Protein 7E15 (pdb70)

Nearest PDB structures (foldseek):
  7e15-assembly2_F  TM=1.017E+00  e=2.026E-10  Thermococcus kodakarensis KOD1
  2kxe-assembly1_A  TM=9.484E-01  e=1.016E-05  Pyrococcus horikoshii
  8usb-assembly1_F  TM=6.398E-01  e=6.482E+00  Homo sapiens
  7e15-assembly2_D  TM=1.001E+00  e=4.862E-85  Thermococcus kodakarensis KOD1
  5ght-assembly1_A  TM=7.158E-01  e=4.720E-80  Thermococcus kodakarensis KOD1

Organism: Thermococcus kodakarensis (strain ATCC BAA-918 / JCM 12380 / KOD1) (NCBI:txid69014)

Solvent-accessible surface area: 47492 Å² total; per-residue (Å²): 103,79,72,114,35,0,25,86,42,0,98,70,0,3,61,29,1,65,84,12,19,150,105,68,52,36,0,0,2,1,0,44,75,53,1,2,0,0,0,0,1,0,1,3,0,17,0,1,12,38,55,70,11,21,0,4,0,2,34,16,63,112,32,32,105,118,14,0,46,72,0,20,167,23,159,27,72,0,0,1,0,3,5,12,3,1,58,16,0,104,34,0,18,113,50,0,87,106,8,8,0,0,0,1,1,4,76,91,26,91,62,91,35,19,90,44,130,51,12,15,1,0,1,2,34,51,36,56,10,66,19,100,84,25,1,0,0,0,0,0,0,0,1,1,0,36,70,5,42,148,149,1,25,45,5,0,5,12,0,0,0,0,1,7,28,37,94,1,3,51,51,9,55,6,34,41,14,0,87,51,1,7,88,13,0,94,120,74,40,14,2,65,46,91,100,6,1,5,7,61,0,3,2,31,101,17,0,28,26,3,0,0,35,3,57,65,8,37,0,32,81,0,4,8,32,54,148,51,0,60,73,13,0,154,88,88,65,13,69,3,107,57,50,0,76,86,9,140,100,81,43,8,132,131,0,18,16,17,0,27,10,14,0,20,110,44,56,8,33,115,85,17,16,84,56,0,44,10,34,8,2,2,0,67,109,39,93,76,26,22,11,8,12,7,0,44,3,2,3,49,10,0,40,13,0,2,98,94,130,15,5,6,12,0,0,0,0,8,6,32,3,105,76,1,22,128,41,0,113,112,78,106,113,27,113,122,6,109,48,40,0,61,136,39,44,130,97,23,100,106,36,101,7,0,20,2,0,69,4,9,180,101,5,77,31,80,12,2,9,2,0,0,24,7,0,27,55,28,79,31,11,73,70,91,12,0,0,0,0,0,0,21,12,85,140,66,92,69,56,0,24,6,18,0,26,8,34,63,70,0,47,151,109,45,23,69,0,2,61,1,0,110,73,4,4,99,142,5,51,40,144,13,20,49,71,42,35,24,5,25,9,29,0,27,62,123,84,26,122,82,0,25,68,60,0,17,60,4,1,57,163,78,101,102,88,62,6,3,10,0,78,68,104,7,59,19,0,11,0,47,43,90,126,112,24,13,48,7,54,61,24,4,0,2,20,3,0,40,66,0,0,146,3,0,44,111,89,158,3,7,45,70,1,101,30,143,115,127,0,1,48,37,0,10,174,75,32,7,1,1,9,38,58,0,58,179,41,0,31,118,58,17,144,179,42,5,73,43,73,66,0,30,48,16,0,141,124,118,72,44,34,15,0,47,29,109,11,0,146,89,3,22,75,128,76,56,29,208,105,80,76,118,32,0,20,84,41,0,99,66,0,4,61,31,1,65,81,12,19,151,106,69,49,37,0,0,2,1,0,46,75,49,1,0,0,0,0,0,0,0,0,2,0,17,0,2,12,36,54,73,11,20,0,3,0,2,35,16,58,110,32,31,102,117,14,0,48,78,0,22,168,26,160,25,76,0,0,1,0,2,4,14,3,1,62,16,0,96,32,0,16,112,55,0,91,105,7,9,0,0,0,1,1,5,75,92,28,87,60,89,38,18,90,46,130,52,10,15,1,0,0,2,33,49,37,59,8,64,17,98,84,25,0,0,0,0,0,0,0,0,1,1,0,16,70,8,42,136,144,0,46,45,4,0,5,13,0,0,0,0,1,8,28,36,100,1,3,50,54,8,53,7,38,40,11,0,88,54,0,7,86,9,0,97,124,76,42,15,2,70,45,92,96,6,1,8,7,47,0,4,0,31,91,19,0,28,28,1,1,0,27,2,64,59,4,36,0,26,83,0,4,7,24,42,158,48,0,56,64,13,0,150,84,87,63,12,64,2,104,59,57,0,71,87,7,137,93,92,43,10,141,103,0,19,58,16,0,18,44,11,0,28,109,33,40,16,30,52,84,19,7,60,45,0,54,11,31,8,2,3,0,71,111,41,92,77,26,23,13,8,13,7,1,48,3,1,4,50,10,0,42,14,0,2,96,96,129,16,5,6,13,0,0,0,1,9,4,33,4,107,79,1,20,120,41,0,114,169,73,105,113,31,100,131,8,81,47,42,0,65,134,43,34,132,85,29,97,119,32,111,9,1,15,2,0,75,2,14,153,96,4,82,50,84,12,1,6,3,0,0,23,8,0,20,50,31,79,34,12,76,69,95,21,0,0,0,0,0,0,18,22,88,90,80,120,107,25,0,20,5,18,0,26,7,37,73,50,0,50,150,91,67,44,78,0,4,47,6,0,129,102,3,3,90,71,32,58,30,143,27,22,47,61,36,23,23,8,24,10,46,3,39,46,129,56,20,83,107,0,28,72,64,0,32,81,38,58,110,102,87,63,6,3,10,0,79,63,104,8,59,21,0,10,0,42,46,86,130,109,22,13,48,7,52,60,23,3,0,2,20,3,0,37,71,0,0,148,3,0,49,108,89,155,2,7,53,72,1,113,29,150,113,116,0,1,52,35,0,16,172,70,37,11,2,1,8,37,58,0,55,181,44,0,28,119,56,19,153,185,45,3,76,43,71,69,0,32,50,14,0,104,129,122,73,42,33,15,0,48,30,108,11,0,143,85,3,24,77,128,67,51,27,199

B-factor: mean 37.54, std 21.23, range [6.53, 105.98]

Sequence (1153 aa):
MDKEAFLERVREGAELIKMHIELGHTIRLISHRDADGITAGAILAKAVAREGGTFQLSIVKQVSEELIDQLAREKREIYVFSDLGSGSIELIEEKLNFATVVVADHHPPEKDSFSTDSHVLVNPVPFGANSVRDLSGSGVAYFVAREMNRKNRDMAYVAIVGAVGDMQEIDGTFHGLNLEIIEDGKELGILEVRKELRLFGRESRPLYQMLAYATNPEIPEITGDERKAIEWLRAKGFDPEMKYWQLREEEKRKLHEALLVHMIKHGAPKEAIDRLIGDVVISPLYPEGDVRHEAREFATLLNATGRLNAGTLGVAICLGDEEAYKVARKMLEQIEARKFIIQNWNMVEEGEHAYVFYAGKNIRDTLVGIAANMAINAGLADPEKPVVVLADSDEDENLVKGSARTTEKALEKGYHLGEALKEVAEKLGGEGGGHAIAAGIRFPKNRIDEFIKLFNEALGRQVPKEAYIIQIDLPAVLGPDMKEYGPFMAGDMAIIPTVIGRALVEREAARRVRIFLMLVEDLLKNNYLITPSAYYLLSDHYKKAFTLAELIKFAKNRGTFVVDSNLAREFLAEKGIIMDKEAFLERVREGAELIKMHIELGHTIRLISHRDADGITAGAILAKAVAREGGTFQLSIVKQVSEELIDQLAREKREIYVFSDLGSGSIELIEEKLNFATVVVADHHPPEKDSFSTDSHVLVNPVPFGANSVRDLSGSGVAYFVAREMNRKNRDMAYVAIVGAVGDMQEIDGTFHGLNLEIIEDGKELGILEVRKELRLFGRESRPLYQMLAYATNPEIPEITGDERKAIEWLRAKGFDPEMKYWQLREEEKRKLHEALLVHMIKHGAPKEAIDRLIGDVVISPLYPEGDVRHEAREFATLLNATGRLNAGTLGVAICLGDEEAYKVARKMLEQIEARKFIIQNWNMVEEGEHAYVFYAGKNIRDTLVGIAANMAINAGLADPEKPVVVLADSDEDENLVKGSARTTEKALEKGYHLGEALKEVAEKLGGEGGGHAIAAGIRFPKNRIDEFIKLFNEALVPKEAYIIQIDLPAVLGPDMKEYGPFMAGDMAIIPTVIGRALVEREAARRVRIFLMLVEDLLKNNYLITPSAYYLLSDHYKKAFTLAELIKFAKNRGTFVVDSNLAREFLAEKGII

Structure (mmCIF, N/CA/C/O backbone):
data_7E15
#
_entry.id   7E15
#
_cell.length_a   69.302
_cell.length_b   48.308
_cell.length_c   205.759
_cell.angle_alpha   90.000
_cell.angle_beta   96.195
_cell.angle_gamma   90.000
#
_symmetry.space_group_name_H-M   'P 1 21 1'
#
loop_
_entity.id
_entity.type
_entity.pdbx_description
1 polymer 'SsDNA-specific exonuclease'
2 polymer Gins51
3 polymer 'DNA polymerase II small subunit'
4 water water
#
loop_
_atom_site.group_PDB
_atom_site.id
_atom_site.type_symbol
_atom_site.label_atom_id
_atom_site.label_alt_id
_atom_site.label_comp_id
_atom_site.label_asym_id
_atom_site.label_entity_id
_atom_site.label_seq_id
_atom_site.pdbx_PDB_ins_code
_atom_site.Cartn_x
_atom_site.Cartn_y
_atom_site.Cartn_z
_atom_site.occupancy
_atom_site.B_iso_or_equiv
_atom_site.auth_seq_id
_atom_site.auth_comp_id
_atom_site.auth_asym_id
_atom_site.auth_atom_id
_atom_site.pdbx_PDB_model_num
ATOM 1 N N . MET A 1 1 ? -28.05525 0.94517 57.48375 1.000 44.23000 1 MET A N 1
ATOM 2 C CA . MET A 1 1 ? -28.55566 0.78105 58.84222 1.000 33.11000 1 MET A CA 1
ATOM 3 C C . MET A 1 1 ? -30.02465 0.37005 58.82966 1.000 33.71000 1 MET A C 1
ATOM 4 O O . MET A 1 1 ? -30.80580 0.85012 58.00790 1.000 39.39000 1 MET A O 1
ATOM 9 N N . ASP A 1 2 ? -30.39559 -0.52604 59.74519 1.000 24.99000 2 ASP A N 1
ATOM 10 C CA . ASP A 1 2 ? -31.77772 -0.99005 59.86272 1.000 28.87000 2 ASP A CA 1
ATOM 11 C C . ASP A 1 2 ? -32.51867 -0.02913 60.78805 1.000 33.02000 2 ASP A C 1
ATOM 12 O O . ASP A 1 2 ? -32.67091 -0.25724 61.98887 1.000 33.79000 2 ASP A O 1
ATOM 17 N N . LYS A 1 3 ? -32.99007 1.07592 60.20166 1.000 33.79000 3 LYS A N 1
ATOM 18 C CA . LYS A 1 3 ? -33.63089 2.11285 61.00309 1.000 32.11000 3 LYS A CA 1
ATOM 19 C C . LYS A 1 3 ? -34.95849 1.64280 61.58368 1.000 34.76000 3 LYS A C 1
ATOM 20 O O . LYS A 1 3 ? -35.30666 2.01770 62.70935 1.000 34.33000 3 LYS A O 1
ATOM 26 N N . GLU A 1 4 ? -35.70473 0.81787 60.84583 1.000 38.44000 4 GLU A N 1
ATOM 27 C CA . GLU A 1 4 ? -37.01123 0.38182 61.32844 1.000 38.68000 4 GLU A CA 1
ATOM 28 C C . GLU A 1 4 ? -36.87845 -0.57628 62.50449 1.000 30.47000 4 GLU A C 1
ATOM 29 O O . GLU A 1 4 ? -37.68542 -0.53137 63.44066 1.000 41.98000 4 GLU A O 1
ATOM 35 N N . ALA A 1 5 ? -35.87442 -1.45428 62.47345 1.000 28.64000 5 ALA A N 1
ATOM 36 C CA . ALA A 1 5 ? -35.63560 -2.32739 63.61662 1.000 28.07000 5 ALA A CA 1
ATOM 37 C C . ALA A 1 5 ? -35.21486 -1.52350 64.83913 1.000 26.64000 5 ALA A C 1
ATOM 38 O O . ALA A 1 5 ? -35.59603 -1.85160 65.96770 1.000 30.56000 5 ALA A O 1
ATOM 40 N N . PHE A 1 6 ? -34.43265 -0.46048 64.63203 1.000 28.44000 6 PHE A N 1
ATOM 41 C CA . PHE A 1 6 ? -34.03580 0.39242 65.74752 1.000 28.05000 6 PHE A CA 1
ATOM 42 C C . PHE A 1 6 ? -35.23240 1.13637 66.32735 1.000 24.64000 6 PHE A C 1
ATOM 43 O O . PHE A 1 6 ? -35.35166 1.27226 67.55124 1.000 23.91000 6 PHE A O 1
ATOM 51 N N . LEU A 1 7 ? -36.13051 1.62245 65.46547 1.000 23.10000 7 LEU A N 1
ATOM 52 C CA . LEU A 1 7 ? -37.31001 2.33340 65.94931 1.000 25.24000 7 LEU A CA 1
ATOM 53 C C . LEU A 1 7 ? -38.21186 1.42833 66.77630 1.000 26.76000 7 LEU A C 1
ATOM 54 O O . LEU A 1 7 ? -38.90680 1.90624 67.68063 1.000 24.03000 7 LEU A O 1
ATOM 59 N N . GLU A 1 8 ? -38.21656 0.12435 66.48518 1.000 31.32000 8 GLU A N 1
ATOM 60 C CA . GLU A 1 8 ? -38.99140 -0.81072 67.29429 1.000 27.86000 8 GLU A CA 1
ATOM 61 C C . GLU A 1 8 ? -38.46187 -0.86885 68.72083 1.000 23.12000 8 GLU A C 1
ATOM 62 O O . GLU A 1 8 ? -39.24186 -0.93494 69.67802 1.000 25.43000 8 GLU A O 1
ATOM 68 N N . ARG A 1 9 ? -37.13704 -0.84787 68.88420 1.000 20.14000 9 ARG A N 1
ATOM 69 C CA . ARG A 1 9 ? -36.56843 -0.77599 70.22480 1.000 19.19000 9 ARG A CA 1
ATOM 70 C C . ARG A 1 9 ? -36.89211 0.55695 70.88259 1.000 23.31000 9 ARG A C 1
ATOM 71 O O . ARG A 1 9 ? -37.11736 0.61784 72.09636 1.000 26.99000 9 ARG A O 1
ATOM 79 N N . VAL A 1 10 ? -36.92829 1.63302 70.09365 1.000 18.70000 10 VAL A N 1
ATOM 80 C CA . VAL A 1 10 ? -37.24385 2.95097 70.63544 1.000 22.47000 10 VAL A CA 1
ATOM 81 C C . VAL A 1 10 ? -38.66841 2.97793 71.17697 1.000 20.28000 10 VAL A C 1
ATOM 82 O O . VAL A 1 10 ? -38.92753 3.51783 72.25975 1.000 19.11000 10 VAL A O 1
ATOM 86 N N . ARG A 1 11 ? -39.61464 2.39599 70.43394 1.000 25.33000 11 ARG A N 1
ATOM 87 C CA . ARG A 1 11 ? -40.99313 2.33595 70.90651 1.000 25.25000 11 ARG A CA 1
ATOM 88 C C . ARG A 1 11 ? -41.12339 1.42584 72.12029 1.000 21.84000 11 ARG A C 1
ATOM 89 O O . ARG A 1 11 ? -41.90233 1.71776 73.03352 1.000 19.95000 11 ARG A O 1
ATOM 97 N N . GLU A 1 12 ? -40.37242 0.32084 72.15097 1.000 22.41000 12 GLU A N 1
ATOM 98 C CA . GLU A 1 12 ? -40.38963 -0.54827 73.32387 1.000 21.32000 12 GLU A CA 1
ATOM 99 C C . GLU A 1 12 ? -39.95192 0.20962 74.56939 1.000 21.76000 12 GLU A C 1
ATOM 100 O O . GLU A 1 12 ? -40.64698 0.19852 75.59368 1.000 20.39000 12 GLU A O 1
ATOM 106 N N . GLY A 1 13 ? -38.79884 0.87962 74.49865 1.000 19.24000 13 GLY A N 1
ATOM 107 C CA . GLY A 1 13 ? -38.31403 1.61952 75.65122 1.000 17.56000 13 GLY A CA 1
ATOM 108 C C . GLY A 1 13 ? -39.24645 2.74548 76.05036 1.000 16.41000 13 GLY A C 1
ATOM 109 O O . GLY A 1 13 ? -39.46168 2.99537 77.23916 1.000 16.43000 13 GLY A O 1
ATOM 110 N N . ALA A 1 14 ? -39.82243 3.43057 75.06182 1.000 21.91000 14 ALA A N 1
ATOM 111 C CA . ALA A 1 14 ? -40.75573 4.51155 75.35296 1.000 16.51000 14 ALA A CA 1
ATOM 112 C C . ALA A 1 14 ? -42.04636 3.98249 75.96857 1.000 20.12000 14 ALA A C 1
ATOM 113 O O . ALA A 1 14 ? -42.60431 4.60241 76.88305 1.000 19.06000 14 ALA A O 1
ATOM 115 N N . GLU A 1 15 ? -42.53986 2.84054 75.48296 1.000 21.51000 15 GLU A N 1
ATOM 116 C CA . GLU A 1 15 ? -43.77842 2.29149 76.02563 1.000 21.18000 15 GLU A CA 1
ATOM 117 C C . GLU A 1 15 ? -43.59892 1.84535 77.47178 1.000 21.19000 15 GLU A C 1
ATOM 118 O O . GLU A 1 15 ? -44.51476 1.99228 78.28884 1.000 23.99000 15 GLU A O 1
ATOM 120 N N . LEU A 1 16 ? -42.42826 1.29732 77.80694 1.000 18.19000 16 LEU A N 1
ATOM 121 C CA . LEU A 1 16 ? -42.18468 0.86320 79.17915 1.000 19.49000 16 LEU A CA 1
ATOM 122 C C . LEU A 1 16 ? -42.14967 2.05011 80.13229 1.000 19.67000 16 LEU A C 1
ATOM 123 O O . LEU A 1 16 ? -42.71780 1.99701 81.22870 1.000 22.09000 16 LEU A O 1
ATOM 128 N N . ILE A 1 17 ? -41.47525 3.13015 79.73209 1.000 18.41000 17 ILE A N 1
ATOM 129 C CA . ILE A 1 17 ? -41.40711 4.32707 80.56627 1.000 17.01000 17 ILE A CA 1
ATOM 130 C C . ILE A 1 17 ? -42.80436 4.88805 80.80388 1.000 19.70000 17 ILE A C 1
ATOM 131 O O . ILE A 1 17 ? -43.17953 5.20595 81.93952 1.000 15.30000 17 ILE A O 1
ATOM 136 N N . LYS A 1 18 ? -43.60126 5.00515 79.73606 1.000 23.88000 18 LYS A N 1
ATOM 137 C CA . LYS A 1 18 ? -44.93840 5.57514 79.87473 1.000 21.12000 18 LYS A CA 1
ATOM 138 C C . LYS A 1 18 ? -45.85024 4.66206 80.68371 1.000 20.29000 18 LYS A C 1
ATOM 139 O O . LYS A 1 18 ? -46.71400 5.14300 81.42386 1.000 20.81000 18 LYS A O 1
ATOM 145 N N . MET A 1 19 ? -45.66512 3.34307 80.56778 1.000 26.83000 19 MET A N 1
ATOM 146 C CA . MET A 1 19 ? -46.46794 2.41800 81.36187 1.000 25.18000 19 MET A CA 1
ATOM 147 C C . MET A 1 19 ? -46.23148 2.62087 82.85313 1.000 26.73000 19 MET A C 1
ATOM 148 O O . MET A 1 19 ? -47.17930 2.60879 83.64715 1.000 30.73000 19 MET A O 1
ATOM 153 N N . HIS A 1 20 ? -44.97090 2.80883 83.25445 1.000 18.03000 20 HIS A N 1
ATOM 154 C CA . HIS A 1 20 ? -44.68535 3.03870 84.66577 1.000 22.41000 20 HIS A CA 1
ATOM 155 C C . HIS A 1 20 ? -45.13681 4.42166 85.11243 1.000 23.54000 20 HIS A C 1
ATOM 156 O O . HIS A 1 20 ? -45.49202 4.60655 86.28208 1.000 27.06000 20 HIS A O 1
ATOM 163 N N . ILE A 1 21 ? -45.13188 5.39974 84.20452 1.000 18.42000 21 ILE A N 1
ATOM 164 C CA . ILE A 1 21 ? -45.66722 6.71671 84.53709 1.000 21.14000 21 ILE A CA 1
ATOM 165 C C . ILE A 1 21 ? -47.15952 6.62269 84.82554 1.000 23.73000 21 ILE A C 1
ATOM 166 O O . ILE A 1 21 ? -47.66251 7.21760 85.78707 1.000 14.69000 21 ILE A O 1
ATOM 171 N N . GLU A 1 22 ? -47.88967 5.86576 84.00271 1.000 22.97000 22 GLU A N 1
ATOM 172 C CA . GLU A 1 22 ? -49.31889 5.68774 84.22022 1.000 25.99000 22 GLU A CA 1
ATOM 173 C C . GLU A 1 22 ? -49.61213 4.79563 85.41983 1.000 24.07000 22 GLU A C 1
ATOM 174 O O . GLU A 1 22 ? -50.73766 4.81459 85.92867 1.000 27.24000 22 GLU A O 1
ATOM 180 N N . LEU A 1 23 ? -48.63161 4.02159 85.87978 1.000 21.61000 23 LEU A N 1
ATOM 181 C CA . LEU A 1 23 ? -48.76489 3.25648 87.11357 1.000 21.64000 23 LEU A CA 1
ATOM 182 C C . LEU A 1 23 ? -48.42417 4.07136 88.35400 1.000 23.44000 23 LEU A C 1
ATOM 183 O O . LEU A 1 23 ? -48.56532 3.55726 89.46881 1.000 29.74000 23 LEU A O 1
ATOM 188 N N . GLY A 1 24 ? -47.98200 5.31638 88.19457 1.000 20.34000 24 GLY A N 1
ATOM 189 C CA . GLY A 1 24 ? -47.63417 6.15128 89.32700 1.000 19.91000 24 GLY A CA 1
ATOM 190 C C . GLY A 1 24 ? -46.24274 5.94522 89.87942 1.000 21.28000 24 GLY A C 1
ATOM 191 O O . GLY A 1 24 ? -45.96289 6.40212 90.99276 1.000 19.04000 24 GLY A O 1
ATOM 192 N N . HIS A 1 25 ? -45.35797 5.28529 89.13628 1.000 21.65000 25 HIS A N 1
ATOM 193 C CA . HIS A 1 25 ? -44.02948 4.94725 89.62762 1.000 21.14000 25 HIS A CA 1
ATOM 194 C C . HIS A 1 25 ? -43.02712 6.03928 89.27776 1.000 21.34000 25 HIS A C 1
ATOM 195 O O . HIS A 1 25 ? -43.05898 6.60338 88.17977 1.000 22.26000 25 HIS A O 1
ATOM 202 N N . THR A 1 26 ? -42.13509 6.33019 90.22270 1.000 18.88000 26 THR A N 1
ATOM 203 C CA . THR A 1 26 ? -41.08186 7.31221 90.00088 1.000 18.36000 26 THR A CA 1
ATOM 204 C C . THR A 1 26 ? -40.06284 6.76030 89.00788 1.000 20.61000 26 THR A C 1
ATOM 205 O O . THR A 1 26 ? -39.52204 5.66628 89.20334 1.000 18.08000 26 THR A O 1
ATOM 209 N N . ILE A 1 27 ? -39.80973 7.50740 87.93721 1.000 13.09000 27 ILE A N 1
ATOM 210 C CA . ILE A 1 27 ? -38.85867 7.08949 86.91116 1.000 15.32000 27 ILE A CA 1
ATOM 211 C C . ILE A 1 27 ? -37.46116 7.47445 87.38564 1.000 19.42000 27 ILE A C 1
ATOM 212 O O . ILE A 1 27 ? -37.13626 8.65844 87.48508 1.000 18.93000 27 ILE A O 1
ATOM 217 N N . ARG A 1 28 ? -36.63447 6.47742 87.68540 1.000 17.11000 28 ARG A N 1
ATOM 218 C CA . ARG A 1 28 ? -35.27897 6.71838 88.16782 1.000 14.82000 28 ARG A CA 1
ATOM 219 C C . ARG A 1 28 ? -34.33673 6.83948 86.97681 1.000 14.66000 28 ARG A C 1
ATOM 220 O O . ARG A 1 28 ? -34.15696 5.87755 86.22491 1.000 18.56000 28 ARG A O 1
ATOM 228 N N . LEU A 1 29 ? -33.73756 8.01550 86.80853 1.000 15.19000 29 LEU A N 1
ATOM 229 C CA . LEU A 1 29 ? -32.88838 8.32160 85.66444 1.000 12.24000 29 LEU A CA 1
ATOM 230 C C . LEU A 1 29 ? -31.42982 8.39356 86.09795 1.000 15.52000 29 LEU A C 1
ATOM 231 O O . LEU A 1 29 ? -31.10485 9.05447 87.08935 1.000 14.53000 29 LEU A O 1
ATOM 236 N N . ILE A 1 30 ? -30.55805 7.71763 85.35179 1.000 10.29000 30 ILE A N 1
ATOM 237 C CA . ILE A 1 30 ? -29.11528 7.75261 85.57029 1.000 13.50000 30 ILE A CA 1
ATOM 238 C C . ILE A 1 30 ? -28.46491 8.14173 84.24999 1.000 17.10000 30 ILE A C 1
ATOM 239 O O . ILE A 1 30 ? -28.69186 7.48182 83.22770 1.000 14.26000 30 ILE A O 1
ATOM 244 N N . SER A 1 31 ? -27.65893 9.20173 84.26492 1.000 12.36000 31 SER A N 1
ATOM 245 C CA . SER A 1 31 ? -27.06566 9.71484 83.03858 1.000 16.09000 31 SER A CA 1
ATOM 246 C C . SER A 1 31 ? -25.59689 10.04582 83.26713 1.000 17.57000 31 SER A C 1
ATOM 247 O O . SER A 1 31 ? -25.14207 10.21272 84.40062 1.000 18.03000 31 SER A O 1
ATOM 250 N N . HIS A 1 32 ? -24.85875 10.14892 82.16490 1.000 21.60000 32 HIS A N 1
ATOM 251 C CA . HIS A 1 32 ? -23.41981 10.34491 82.22241 1.000 16.49000 32 HIS A CA 1
ATOM 252 C C . HIS A 1 32 ? -23.07106 11.81589 82.45890 1.000 16.95000 32 HIS A C 1
ATOM 253 O O . HIS A 1 32 ? -23.89188 12.72091 82.28314 1.000 17.20000 32 HIS A O 1
ATOM 260 N N . ARG A 1 33 ? -21.81044 12.03986 82.83422 1.000 24.74000 33 ARG A N 1
ATOM 261 C CA . ARG A 1 33 ? -21.35301 13.30981 83.38581 1.000 19.77000 33 ARG A CA 1
ATOM 262 C C . ARG A 1 33 ? -21.07391 14.36990 82.32220 1.000 23.89000 33 ARG A C 1
ATOM 263 O O . ARG A 1 33 ? -21.18921 15.56588 82.61419 1.000 40.47000 33 ARG A O 1
ATOM 271 N N . ASP A 1 34 ? -20.70565 13.97401 81.10354 1.000 23.46000 34 ASP A N 1
ATOM 272 C CA . ASP A 1 34 ? -20.26961 14.93211 80.09108 1.000 17.79000 34 ASP A CA 1
ATOM 273 C C . ASP A 1 34 ? -21.47893 15.60617 79.43189 1.000 18.36000 34 ASP A C 1
ATOM 274 O O . ASP A 1 34 ? -22.62734 15.40313 79.83069 1.000 15.66000 34 ASP A O 1
ATOM 279 N N . ALA A 1 35 ? -21.22986 16.42326 78.40122 1.000 16.44000 35 ALA A N 1
ATOM 280 C CA . ALA A 1 35 ? -22.31321 17.17332 77.76717 1.000 14.84000 35 ALA A CA 1
ATOM 281 C C . ALA A 1 35 ? -23.34054 16.24738 77.12202 1.000 15.49000 35 ALA A C 1
ATOM 282 O O . ALA A 1 35 ? -24.54759 16.51937 77.16980 1.000 11.19000 35 ALA A O 1
ATOM 284 N N . ASP A 1 36 ? -22.88091 15.14943 76.51140 1.000 18.54000 36 ASP A N 1
ATOM 285 C CA . ASP A 1 36 ? -23.80327 14.20049 75.89136 1.000 13.23000 36 ASP A CA 1
ATOM 286 C C . ASP A 1 36 ? -24.77033 13.61940 76.91431 1.000 17.69000 36 ASP A C 1
ATOM 287 O O . ASP A 1 36 ? -25.96905 13.48342 76.64206 1.000 20.46000 36 ASP A O 1
ATOM 292 N N . GLY A 1 37 ? -24.26855 13.26729 78.09879 1.000 16.03000 37 GLY A N 1
ATOM 293 C CA . GLY A 1 37 ? -25.13161 12.70120 79.11885 1.000 16.05000 37 GLY A CA 1
ATOM 294 C C . GLY A 1 37 ? -25.98534 13.72513 79.83106 1.000 14.53000 37 GLY A C 1
ATOM 295 O O . GLY A 1 37 ? -27.10777 13.41710 80.24287 1.000 17.21000 37 GLY A O 1
ATOM 296 N N . ILE A 1 38 ? -25.47451 14.94712 79.99670 1.000 18.00000 38 ILE A N 1
ATOM 297 C CA . ILE A 1 38 ? -26.25120 15.99106 80.65799 1.000 13.90000 38 ILE A CA 1
ATOM 298 C C . ILE A 1 38 ? -27.44931 16.38414 79.80279 1.000 15.18000 38 ILE A C 1
ATOM 299 O O . ILE A 1 38 ? -28.56384 16.56109 80.31166 1.000 14.39000 38 ILE A O 1
ATOM 304 N N . THR A 1 39 ? -27.24396 16.52226 78.49202 1.000 12.95000 39 THR A N 1
ATOM 305 C CA . THR A 1 39 ? -28.36403 16.78834 77.59688 1.000 13.49000 39 THR A CA 1
ATOM 306 C C . THR A 1 39 ? -29.29895 15.58735 77.51281 1.000 16.14000 39 THR A C 1
ATOM 307 O O . THR A 1 39 ? -30.52491 15.74935 77.47455 1.000 11.81000 39 THR A O 1
ATOM 311 N N . ALA A 1 40 ? -28.74092 14.37335 77.48327 1.000 12.14000 40 ALA A N 1
ATOM 312 C CA . ALA A 1 40 ? -29.58090 13.17935 77.46230 1.000 21.12000 40 ALA A CA 1
ATOM 313 C C . ALA A 1 40 ? -30.41921 13.07723 78.72942 1.000 14.68000 40 ALA A C 1
ATOM 314 O O . ALA A 1 40 ? -31.59515 12.69924 78.67517 1.000 11.61000 40 ALA A O 1
ATOM 316 N N . GLY A 1 41 ? -29.83039 13.41313 79.87906 1.000 11.33000 41 GLY A N 1
ATOM 317 C CA . GLY A 1 41 ? -30.59067 13.39302 81.11627 1.000 15.42000 41 GLY A CA 1
ATOM 318 C C . GLY A 1 41 ? -31.70569 14.41902 81.13021 1.000 12.17000 41 GLY A C 1
ATOM 319 O O . GLY A 1 41 ? -32.81317 14.13897 81.59304 1.000 18.81000 41 GLY A O 1
ATOM 320 N N . ALA A 1 42 ? -31.43316 15.62206 80.61861 1.000 15.47000 42 ALA A N 1
ATOM 321 C CA . ALA A 1 42 ? -32.46114 16.65707 80.59664 1.000 20.69000 42 ALA A CA 1
ATOM 322 C C . ALA A 1 42 ? -33.57412 16.32316 79.61046 1.000 18.32000 42 ALA A C 1
ATOM 323 O O . ALA A 1 42 ? -34.73035 16.69614 79.83630 1.000 14.67000 42 ALA A O 1
ATOM 325 N N . ILE A 1 43 ? -33.24799 15.62626 78.51873 1.000 15.57000 43 ILE A N 1
ATOM 326 C CA . ILE A 1 43 ? -34.26799 15.22334 77.55264 1.000 14.55000 43 ILE A CA 1
ATOM 327 C C . ILE A 1 43 ? -35.24766 14.24829 78.19554 1.000 14.71000 43 ILE A C 1
ATOM 328 O O . ILE A 1 43 ? -36.47055 14.40530 78.09229 1.000 13.06000 43 ILE A O 1
ATOM 333 N N . LEU A 1 44 ? -34.72236 13.22922 78.87799 1.000 12.80000 44 LEU A N 1
ATOM 334 C CA . LEU A 1 44 ? -35.59100 12.23517 79.49700 1.000 17.86000 44 LEU A CA 1
ATOM 335 C C . LEU A 1 44 ? -36.28928 12.79605 80.72933 1.000 17.05000 44 LEU A C 1
ATOM 336 O O . LEU A 1 44 ? -37.43058 12.42203 81.02312 1.000 12.58000 44 LEU A O 1
ATOM 341 N N . ALA A 1 45 ? -35.62403 13.69599 81.46110 1.000 11.56000 45 ALA A N 1
ATOM 342 C CA . ALA A 1 45 ? -36.25922 14.32188 82.61550 1.000 16.36000 45 ALA A CA 1
ATOM 343 C C . ALA A 1 45 ? -37.44779 15.17592 82.19335 1.000 15.88000 45 ALA A C 1
ATOM 344 O O . ALA A 1 45 ? -38.49347 15.16686 82.85427 1.000 17.53000 45 ALA A O 1
ATOM 346 N N . LYS A 1 46 ? -37.31065 15.91702 81.09056 1.000 13.10000 46 LYS A N 1
ATOM 347 C CA . LYS A 1 46 ? -38.42915 16.71907 80.60548 1.000 18.27000 46 LYS A CA 1
ATOM 348 C C . LYS A 1 46 ? -39.52956 15.83812 80.03426 1.000 16.53000 46 LYS A C 1
ATOM 349 O O . LYS A 1 46 ? -40.71871 16.14411 80.18206 1.000 20.22000 46 LYS A O 1
ATOM 355 N N . ALA A 1 47 ? -39.15188 14.74218 79.37455 1.000 21.74000 47 ALA A N 1
ATOM 356 C CA . ALA A 1 47 ? -40.14929 13.84223 78.80943 1.000 17.76000 47 ALA A CA 1
ATOM 357 C C . ALA A 1 47 ? -41.02542 13.23613 79.89947 1.000 19.32000 47 ALA A C 1
ATOM 358 O O . ALA A 1 47 ? -42.23823 13.08015 79.71621 1.000 17.07000 47 ALA A O 1
ATOM 360 N N . VAL A 1 48 ? -40.42860 12.89303 81.04406 1.000 16.01000 48 VAL A N 1
ATOM 361 C CA . VAL A 1 48 ? -41.20174 12.32793 82.14521 1.000 19.69000 48 VAL A CA 1
ATOM 362 C C . VAL A 1 48 ? -42.11138 13.38487 82.76037 1.000 18.71000 48 VAL A C 1
ATOM 363 O O . VAL A 1 48 ? -43.27770 13.11484 83.06914 1.000 21.62000 48 VAL A O 1
ATOM 367 N N . ALA A 1 49 ? -41.59757 14.60385 82.94801 1.000 23.01000 49 ALA A N 1
ATOM 368 C CA . ALA A 1 49 ? -42.42014 15.67580 83.50126 1.000 18.24000 49 ALA A CA 1
ATOM 369 C C . ALA A 1 49 ? -43.55316 16.04889 82.55312 1.000 21.95000 49 ALA A C 1
ATOM 370 O O . ALA A 1 49 ? -44.66362 16.37085 82.99400 1.000 23.25000 49 ALA A O 1
ATOM 372 N N . ARG A 1 50 ? -43.29181 16.00701 81.24439 1.000 18.98000 50 ARG A N 1
ATOM 373 C CA . ARG A 1 50 ? -44.31780 16.36110 80.26936 1.000 21.44000 50 ARG A CA 1
ATOM 374 C C . ARG A 1 50 ? -45.49185 15.39310 80.31406 1.000 23.43000 50 ARG A C 1
ATOM 375 O O . ARG A 1 50 ? -46.63359 15.79012 80.05691 1.000 28.50000 50 ARG A O 1
ATOM 383 N N . GLU A 1 51 ? -45.23920 14.13107 80.64820 1.000 24.11000 51 GLU A N 1
ATOM 384 C CA . GLU A 1 51 ? -46.30136 13.14605 80.81001 1.000 16.12000 51 GLU A CA 1
ATOM 385 C C . GLU A 1 51 ? -46.95578 13.20693 82.18234 1.000 22.61000 51 GLU A C 1
ATOM 386 O O . GLU A 1 51 ? -47.76712 12.33190 82.50343 1.000 25.37000 51 GLU A O 1
ATOM 392 N N . GLY A 1 52 ? -46.62962 14.21185 82.99277 1.000 19.45000 52 GLY A N 1
ATOM 393 C CA . GLY A 1 52 ? -47.13902 14.29073 84.34525 1.000 15.62000 52 GLY A CA 1
ATOM 394 C C . GLY A 1 52 ? -46.46704 13.36464 85.33087 1.000 23.95000 52 GLY A C 1
ATOM 395 O O . GLY A 1 52 ? -46.96619 13.20954 86.45134 1.000 28.61000 52 GLY A O 1
ATOM 396 N N . GLY A 1 53 ? -45.34765 12.74667 84.95397 1.000 22.25000 53 GLY A N 1
ATOM 397 C CA . GLY A 1 53 ? -44.68353 11.78560 85.80557 1.000 10.99000 53 GLY A CA 1
ATOM 398 C C . GLY A 1 53 ? -43.69452 12.42351 86.76665 1.000 12.74000 53 GLY A C 1
ATOM 399 O O . GLY A 1 53 ? -43.54761 13.64050 86.85391 1.000 20.60000 53 GLY A O 1
ATOM 400 N N . THR A 1 54 ? -43.00328 11.55844 87.50128 1.000 18.02000 54 THR A N 1
ATOM 401 C CA . THR A 1 54 ? -42.02131 11.95835 88.49833 1.000 15.05000 54 THR A CA 1
ATOM 402 C C . THR A 1 54 ? -40.70301 11.25738 88.20663 1.000 17.79000 54 THR A C 1
ATOM 403 O O . THR A 1 54 ? -40.68665 10.07141 87.86454 1.000 17.42000 54 THR A O 1
ATOM 407 N N . PHE A 1 55 ? -39.59913 11.99336 88.33184 1.000 12.31000 55 PHE A N 1
ATOM 408 C CA . PHE A 1 55 ? -38.27491 11.43238 88.11416 1.000 17.42000 55 PHE A CA 1
ATOM 409 C C . PHE A 1 55 ? -37.36212 11.77228 89.28513 1.000 16.97000 55 PHE A C 1
ATOM 410 O O . PHE A 1 55 ? -37.67399 12.62220 90.12389 1.000 18.11000 55 PHE A O 1
ATOM 418 N N . GLN A 1 56 ? -36.22517 11.07427 89.33224 1.000 16.31000 56 GLN A N 1
ATOM 419 C CA . GLN A 1 56 ? -35.10808 11.41419 90.21243 1.000 16.80000 56 GLN A CA 1
ATOM 420 C C . GLN A 1 56 ? -33.82827 11.13726 89.43673 1.000 18.17000 56 GLN A C 1
ATOM 421 O O . GLN A 1 56 ? -33.43811 9.97528 89.27402 1.000 20.76000 56 GLN A O 1
ATOM 427 N N . LEU A 1 57 ? -33.17978 12.19830 88.96349 1.000 17.60000 57 LEU A N 1
ATOM 428 C CA . LEU A 1 57 ? -32.06482 12.09339 88.03163 1.000 16.04000 57 LEU A CA 1
ATOM 429 C C . LEU A 1 57 ? -30.73358 12.18632 88.76802 1.000 18.27000 57 LEU A C 1
ATOM 430 O O . LEU A 1 57 ? -30.53143 13.08625 89.58931 1.000 14.34000 57 LEU A O 1
ATOM 435 N N . SER A 1 58 ? -29.83227 11.25335 88.46487 1.000 14.38000 58 SER A N 1
ATOM 436 C CA . SER A 1 58 ? -28.46980 11.25830 88.97927 1.000 12.65000 58 SER A CA 1
ATOM 437 C C . SER A 1 58 ? -27.49959 11.34041 87.81128 1.000 18.67000 58 SER A C 1
ATOM 438 O O . SER A 1 58 ? -27.58962 10.54749 86.86712 1.000 21.11000 58 SER A O 1
ATOM 441 N N . ILE A 1 59 ? -26.57966 12.29740 87.87732 1.000 15.84000 59 ILE A N 1
ATOM 442 C CA . ILE A 1 59 ? -25.52463 12.45549 86.88443 1.000 14.94000 59 ILE A CA 1
ATOM 443 C C . ILE A 1 59 ? -24.25523 11.84944 87.46468 1.000 17.81000 59 ILE A C 1
ATOM 444 O O . ILE A 1 59 ? -23.75129 12.31634 88.49325 1.000 22.44000 59 ILE A O 1
ATOM 449 N N . VAL A 1 60 ? -23.73656 10.81050 86.81512 1.000 16.58000 60 VAL A N 1
ATOM 450 C CA . VAL A 1 60 ? -22.65714 10.01444 87.37917 1.000 18.24000 60 VAL A CA 1
ATOM 451 C C . VAL A 1 60 ? -21.46416 10.02353 86.43240 1.000 22.04000 60 VAL A C 1
ATOM 452 O O . VAL A 1 60 ? -21.58592 10.27164 85.22930 1.000 22.42000 60 VAL A O 1
ATOM 456 N N . LYS A 1 61 ? -20.29075 9.74248 87.00359 1.000 22.88000 61 LYS A N 1
ATOM 457 C CA . LYS A 1 61 ? -19.07193 9.66655 86.20484 1.000 27.91000 61 LYS A CA 1
ATOM 458 C C . LYS A 1 61 ? -19.05604 8.41063 85.34374 1.000 26.91000 61 LYS A C 1
ATOM 459 O O . LYS A 1 61 ? -18.58685 8.43973 84.19923 1.000 24.46000 61 LYS A O 1
ATOM 462 N N . GLN A 1 62 ? -19.57458 7.30458 85.86911 1.000 26.33000 62 GLN A N 1
ATOM 463 C CA . GLN A 1 62 ? -19.53788 6.02064 85.18503 1.000 33.56000 62 GLN A CA 1
ATOM 464 C C . GLN A 1 62 ? -20.43765 5.05057 85.93301 1.000 25.33000 62 GLN A C 1
ATOM 465 O O . GLN A 1 62 ? -20.79185 5.27647 87.09366 1.000 29.85000 62 GLN A O 1
ATOM 471 N N . VAL A 1 63 ? -20.80195 3.96964 85.25453 1.000 26.19000 63 VAL A N 1
ATOM 472 C CA . VAL A 1 63 ? -21.56558 2.88658 85.86465 1.000 31.90000 63 VAL A CA 1
ATOM 473 C C . VAL A 1 63 ? -20.58519 1.88253 86.45957 1.000 31.21000 63 VAL A C 1
ATOM 474 O O . VAL A 1 63 ? -19.71647 1.35759 85.75442 1.000 41.33000 63 VAL A O 1
ATOM 478 N N . SER A 1 64 ? -20.71954 1.61941 87.75741 1.000 30.31000 64 SER A N 1
ATOM 479 C CA . SER A 1 64 ? -19.85527 0.68434 88.46321 1.000 28.40000 64 SER A CA 1
ATOM 480 C C . SER A 1 64 ? -20.70015 -0.25173 89.31626 1.000 35.03000 64 SER A C 1
ATOM 481 O O . SER A 1 64 ? -21.88738 -0.01375 89.54505 1.000 35.30000 64 SER A O 1
ATOM 484 N N . GLU A 1 65 ? -20.06564 -1.32778 89.78981 1.000 35.47000 65 GLU A N 1
ATOM 485 C CA . GLU A 1 65 ? -20.75954 -2.26386 90.66701 1.000 37.67000 65 GLU A CA 1
ATOM 486 C C . GLU A 1 65 ? -21.24186 -1.57497 91.93658 1.000 33.67000 65 GLU A C 1
ATOM 487 O O . GLU A 1 65 ? -22.32638 -1.88302 92.44443 1.000 35.31000 65 GLU A O 1
ATOM 493 N N . GLU A 1 66 ? -20.44740 -0.64302 92.46748 1.000 27.82000 66 GLU A N 1
ATOM 494 C CA . GLU A 1 66 ? -20.86864 0.07887 93.66311 1.000 36.68000 66 GLU A CA 1
ATOM 495 C C . GLU A 1 66 ? -22.06733 0.97190 93.36196 1.000 34.88000 66 GLU A C 1
ATOM 496 O O . GLU A 1 66 ? -22.95720 1.13482 94.20405 1.000 39.79000 66 GLU A O 1
ATOM 502 N N . LEU A 1 67 ? -22.11808 1.54501 92.15596 1.000 31.99000 67 LEU A N 1
ATOM 503 C CA . LEU A 1 67 ? -23.26269 2.36804 91.77785 1.000 30.84000 67 LEU A CA 1
ATOM 504 C C . LEU A 1 67 ? -24.50848 1.51706 91.56848 1.000 27.80000 67 LEU A C 1
ATOM 505 O O . LEU A 1 67 ? -25.59596 1.87502 92.03739 1.000 30.79000 67 LEU A O 1
ATOM 510 N N . ILE A 1 68 ? -24.36975 0.38813 90.86952 1.000 24.19000 68 ILE A N 1
ATOM 511 C CA . ILE A 1 68 ? -25.51152 -0.49185 90.63726 1.000 21.31000 68 ILE A CA 1
ATOM 512 C C . ILE A 1 68 ? -26.04288 -1.04097 91.95666 1.000 24.56000 68 ILE A C 1
ATOM 513 O O . ILE A 1 68 ? -27.25607 -1.20099 92.13640 1.000 21.89000 68 ILE A O 1
ATOM 518 N N . ASP A 1 69 ? -25.14686 -1.32206 92.90956 1.000 26.26000 69 ASP A N 1
ATOM 519 C CA . ASP A 1 69 ? -25.59120 -1.83318 94.20406 1.000 27.67000 69 ASP A CA 1
ATOM 520 C C . ASP A 1 69 ? -26.38300 -0.78425 94.97634 1.000 31.50000 69 ASP A C 1
ATOM 521 O O . ASP A 1 69 ? -27.36769 -1.11431 95.64729 1.000 31.60000 69 ASP A O 1
ATOM 526 N N . GLN A 1 70 ? -25.96492 0.48176 94.90288 1.000 25.93000 70 GLN A N 1
ATOM 527 C CA . GLN A 1 70 ? -26.74057 1.55070 95.52418 1.000 26.60000 70 GLN A CA 1
ATOM 528 C C . GLN A 1 70 ? -28.11490 1.66776 94.88077 1.000 27.92000 70 GLN A C 1
ATOM 529 O O . GLN A 1 70 ? -29.12962 1.82270 95.57174 1.000 28.80000 70 GLN A O 1
ATOM 535 N N . LEU A 1 71 ? -28.16453 1.60188 93.54871 1.000 22.17000 71 LEU A N 1
ATOM 536 C CA . LEU A 1 71 ? -29.43980 1.70695 92.84940 1.000 25.17000 71 LEU A CA 1
ATOM 537 C C . LEU A 1 71 ? -30.35316 0.53892 93.19535 1.000 21.33000 71 LEU A C 1
ATOM 538 O O . LEU A 1 71 ? -31.56930 0.71190 93.33311 1.000 19.12000 71 LEU A O 1
ATOM 543 N N . ALA A 1 72 ? -29.78132 -0.65810 93.34984 1.000 19.91000 72 ALA A N 1
ATOM 544 C CA . ALA A 1 72 ? -30.58467 -1.82813 93.68890 1.000 25.82000 72 ALA A CA 1
ATOM 545 C C . ALA A 1 72 ? -31.21510 -1.68525 95.06826 1.000 26.64000 72 ALA A C 1
ATOM 546 O O . ALA A 1 72 ? -32.38730 -2.03127 95.26202 1.000 27.25000 72 ALA A O 1
ATOM 548 N N . ARG A 1 73 ? -30.45510 -1.17134 96.04109 1.000 25.67000 73 ARG A N 1
ATOM 549 C CA . ARG A 1 73 ? -30.98849 -0.99146 97.38556 1.000 23.91000 73 ARG A CA 1
ATOM 550 C C . ARG A 1 73 ? -32.09255 0.05353 97.43951 1.000 19.42000 73 ARG A C 1
ATOM 551 O O . ARG A 1 73 ? -32.89952 0.03345 98.37568 1.000 30.01000 73 ARG A O 1
ATOM 559 N N . GLU A 1 74 ? -32.15254 0.96362 96.46453 1.000 24.04000 74 GLU A N 1
ATOM 560 C CA . GLU A 1 74 ? -33.24450 1.92962 96.42549 1.000 22.79000 74 GLU A CA 1
ATOM 561 C C . GLU A 1 74 ? -34.58722 1.26765 96.15305 1.000 22.72000 74 GLU A C 1
ATOM 562 O O . GLU A 1 74 ? -35.62555 1.85562 96.47103 1.000 24.02000 74 GLU A O 1
ATOM 568 N N . LYS A 1 75 ? -34.58663 0.06470 95.57794 1.000 18.98000 75 LYS A N 1
ATOM 569 C CA . LYS A 1 75 ? -35.80433 -0.69327 95.29161 1.000 25.24000 75 LYS A CA 1
ATOM 570 C C . LYS A 1 75 ? -36.78848 0.13380 94.46467 1.000 24.78000 75 LYS A C 1
ATOM 571 O O . LYS A 1 75 ? -37.90991 0.42577 94.88254 1.000 33.84000 75 LYS A O 1
ATOM 577 N N . ARG A 1 76 ? -36.34424 0.51291 93.27016 1.000 21.12000 76 ARG A N 1
ATOM 578 C CA . ARG A 1 76 ? -37.18030 1.27500 92.35837 1.000 21.45000 76 ARG A CA 1
ATOM 579 C C . ARG A 1 76 ? -37.96536 0.33308 91.44947 1.000 21.31000 76 ARG A C 1
ATOM 580 O O . ARG A 1 76 ? -37.68927 -0.86591 91.35864 1.000 16.26000 76 ARG A O 1
ATOM 588 N N . GLU A 1 77 ? -38.96366 0.89314 90.76949 1.000 20.07000 77 GLU A N 1
ATOM 589 C CA . GLU A 1 77 ? -39.75668 0.12023 89.82360 1.000 18.00000 77 GLU A CA 1
ATOM 590 C C . GLU A 1 77 ? -39.16223 0.11935 88.42321 1.000 19.46000 77 GLU A C 1
ATOM 591 O O . GLU A 1 77 ? -39.32448 -0.86358 87.69095 1.000 21.00000 77 GLU A O 1
ATOM 597 N N . ILE A 1 78 ? -38.47983 1.19039 88.03001 1.000 19.64000 78 ILE A N 1
ATOM 598 C CA . ILE A 1 78 ? -37.89345 1.27751 86.69663 1.000 21.57000 78 ILE A CA 1
ATOM 599 C C . ILE A 1 78 ? -36.64152 2.14051 86.76400 1.000 17.76000 78 ILE A C 1
ATOM 600 O O . ILE A 1 78 ? -36.66707 3.25146 87.30207 1.000 22.07000 78 ILE A O 1
ATOM 605 N N . TYR A 1 79 ? -35.54296 1.62055 86.22509 1.000 15.42000 79 TYR A N 1
ATOM 606 C CA . TYR A 1 79 ? -34.29183 2.35456 86.09745 1.000 18.51000 79 TYR A CA 1
ATOM 607 C C . TYR A 1 79 ? -34.05631 2.66870 84.62772 1.000 15.34000 79 TYR A C 1
ATOM 608 O O . TYR A 1 79 ? -34.20543 1.79078 83.77248 1.000 15.63000 79 TYR A O 1
ATOM 617 N N . VAL A 1 80 ? -33.69201 3.91373 84.33621 1.000 13.17000 80 VAL A N 1
ATOM 618 C CA . VAL A 1 80 ? -33.43360 4.35685 82.97251 1.000 16.46000 80 VAL A CA 1
ATOM 619 C C . VAL A 1 80 ? -32.01553 4.90685 82.91103 1.000 12.79000 80 VAL A C 1
ATOM 620 O O . VAL A 1 80 ? -31.70720 5.91580 83.55644 1.000 12.54000 80 VAL A O 1
ATOM 624 N N . PHE A 1 81 ? -31.15874 4.24092 82.14185 1.000 9.83000 81 PHE A N 1
ATOM 625 C CA . PHE A 1 81 ? -29.78851 4.68094 81.92031 1.000 13.02000 81 PHE A CA 1
ATOM 626 C C . PHE A 1 81 ? -29.69411 5.37107 80.56547 1.000 15.80000 81 PHE A C 1
ATOM 627 O O . PHE A 1 81 ? -30.18707 4.84716 79.56191 1.000 17.76000 81 PHE A O 1
ATOM 635 N N . SER A 1 82 ? -29.06408 6.54307 80.53623 1.000 14.81000 82 SER A N 1
ATOM 636 C CA . SER A 1 82 ? -28.83478 7.25518 79.28753 1.000 14.84000 82 SER A CA 1
ATOM 637 C C . SER A 1 82 ? -27.35463 7.57320 79.14309 1.000 12.41000 82 SER A C 1
ATOM 638 O O . SER A 1 82 ? -26.70163 7.99211 80.10480 1.000 14.28000 82 SER A O 1
ATOM 641 N N . ASP A 1 83 ? -26.83538 7.36231 77.93360 1.000 13.93000 83 ASP A N 1
ATOM 642 C CA . ASP A 1 83 ? -25.43402 7.58534 77.58307 1.000 15.68000 83 ASP A CA 1
ATOM 643 C C . ASP A 1 83 ? -24.48187 6.71826 78.40798 1.000 17.66000 83 ASP A C 1
ATOM 644 O O . ASP A 1 83 ? -23.29802 7.04725 78.54623 1.000 24.14000 83 ASP A O 1
ATOM 649 N N . LEU A 1 84 ? -24.97744 5.61121 78.95836 1.000 19.52000 84 LEU A N 1
ATOM 650 C CA . LEU A 1 84 ? -24.13812 4.61315 79.61414 1.000 22.10000 84 LEU A CA 1
ATOM 651 C C . LEU A 1 84 ? -24.97335 3.36013 79.83916 1.000 15.44000 84 LEU A C 1
ATOM 652 O O . LEU A 1 84 ? -26.20022 3.37414 79.70490 1.000 21.08000 84 LEU A O 1
ATOM 657 N N . GLY A 1 85 ? -24.28570 2.26910 80.17277 1.000 18.84000 85 GLY A N 1
ATOM 658 C CA . GLY A 1 85 ? -24.90798 0.99008 80.44102 1.000 19.99000 85 GLY A CA 1
ATOM 659 C C . GLY A 1 85 ? -24.68787 -0.05383 79.36515 1.000 23.94000 85 GLY A C 1
ATOM 660 O O . GLY A 1 85 ? -24.92813 -1.24185 79.62179 1.000 23.49000 85 GLY A O 1
ATOM 661 N N . SER A 1 86 ? -24.24063 0.34728 78.17065 1.000 16.68000 86 SER A N 1
ATOM 662 C CA . SER A 1 86 ? -24.07351 -0.61962 77.08973 1.000 22.26000 86 SER A CA 1
ATOM 663 C C . SER A 1 86 ? -23.02288 -1.66365 77.43972 1.000 25.05000 86 SER A C 1
ATOM 664 O O . SER A 1 86 ? -23.15550 -2.83862 77.07348 1.000 28.74000 86 SER A O 1
ATOM 667 N N . GLY A 1 87 ? -21.97561 -1.25972 78.15084 1.000 21.07000 87 GLY A N 1
ATOM 668 C CA . GLY A 1 87 ? -20.94405 -2.17876 78.57782 1.000 18.23000 87 GLY A CA 1
ATOM 669 C C . GLY A 1 87 ? -21.21042 -2.87088 79.89848 1.000 31.75000 87 GLY A C 1
ATOM 670 O O . GLY A 1 87 ? -20.33195 -3.57292 80.4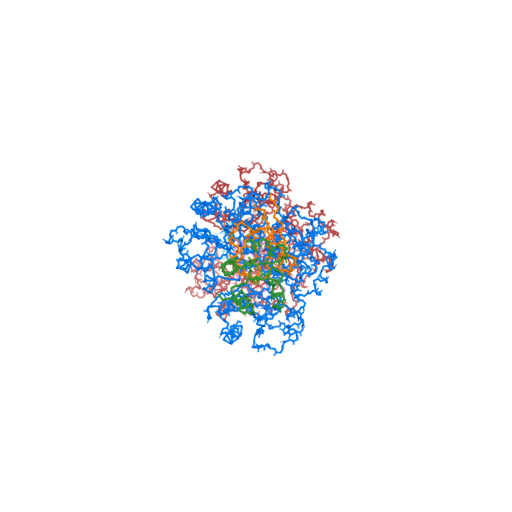1133 1.000 26.85000 87 GLY A O 1
ATOM 671 N N . SER A 1 88 ? -22.40500 -2.70093 80.46527 1.000 24.15000 88 SER A N 1
ATOM 672 C CA . SER A 1 88 ? -22.74636 -3.23805 81.77586 1.000 24.20000 88 SER A CA 1
ATOM 673 C C . SER A 1 88 ? -24.05930 -4.00604 81.71944 1.000 22.70000 88 SER A C 1
ATOM 674 O O . SER A 1 88 ? -24.78133 -4.08713 82.71768 1.000 25.30000 88 SER A O 1
ATOM 677 N N . ILE A 1 89 ? -24.37710 -4.57693 80.55706 1.000 23.62000 89 ILE A N 1
ATOM 678 C CA . ILE A 1 89 ? -25.68390 -5.19992 80.36465 1.000 22.31000 89 ILE A CA 1
ATOM 679 C C . ILE A 1 89 ? -25.85086 -6.40200 81.28837 1.000 30.34000 89 ILE A C 1
ATOM 680 O O . ILE A 1 89 ? -26.90949 -6.58906 81.89926 1.000 28.42000 89 ILE A O 1
ATOM 685 N N . GLU A 1 90 ? -24.81099 -7.22901 81.41937 1.000 27.54000 90 GLU A N 1
ATOM 686 C CA . GLU A 1 90 ? -24.92789 -8.39709 82.28714 1.000 33.55000 90 GLU A CA 1
ATOM 687 C C . GLU A 1 90 ? -24.89441 -8.01323 83.75821 1.000 26.27000 90 GLU A C 1
ATOM 688 O O . GLU A 1 90 ? -25.52826 -8.68230 84.58250 1.000 29.23000 90 GLU A O 1
ATOM 694 N N . LEU A 1 91 ? -24.16077 -6.95726 84.11107 1.000 15.63000 91 LEU A N 1
ATOM 695 C CA . LEU A 1 91 ? -24.20419 -6.46738 85.48407 1.000 24.00000 91 LEU A CA 1
ATOM 696 C C . LEU A 1 91 ? -25.60556 -5.98642 85.84266 1.000 25.39000 91 LEU A C 1
ATOM 697 O O . LEU A 1 91 ? -26.08971 -6.22652 86.95514 1.000 25.55000 91 LEU A O 1
ATOM 702 N N . ILE A 1 92 ? -26.27959 -5.32433 84.89902 1.000 23.81000 92 ILE A N 1
ATOM 703 C CA . ILE A 1 92 ? -27.62984 -4.82935 85.14467 1.000 22.92000 92 ILE A CA 1
ATOM 704 C C . ILE A 1 92 ? -28.62788 -5.98035 85.18154 1.000 21.22000 92 ILE A C 1
ATOM 705 O O . ILE A 1 92 ? -29.55473 -5.98743 86.00058 1.000 23.17000 92 ILE A O 1
ATOM 710 N N . GLU A 1 93 ? -28.45996 -6.96827 84.29362 1.000 28.14000 93 GLU A N 1
ATOM 711 C CA . GLU A 1 93 ? -29.31000 -8.15728 84.32963 1.000 27.39000 93 GLU A CA 1
ATOM 712 C C . GLU A 1 93 ? -29.25741 -8.83140 85.69363 1.000 22.70000 93 GLU A C 1
ATOM 713 O O . GLU A 1 93 ? -30.26791 -9.35344 86.17854 1.000 28.62000 93 GLU A O 1
ATOM 719 N N . GLU A 1 94 ? -28.08707 -8.82646 86.32684 1.000 24.10000 94 GLU A N 1
ATOM 720 C CA . GLU A 1 94 ? -27.89334 -9.58057 87.55797 1.000 26.35000 94 GLU A CA 1
ATOM 721 C C . GLU A 1 94 ? -28.51158 -8.87168 88.75840 1.000 34.87000 94 GLU A C 1
ATOM 722 O O . GLU A 1 94 ? -29.21441 -9.49575 89.56161 1.000 31.92000 94 GLU A O 1
ATOM 728 N N . LYS A 1 95 ? -28.27071 -7.56669 88.88677 1.000 30.90000 95 LYS A N 1
ATOM 729 C CA . LYS A 1 95 ? -28.59397 -6.83580 90.10350 1.000 27.77000 95 LYS A CA 1
ATOM 730 C C . LYS A 1 95 ? -29.87287 -6.01379 90.01225 1.000 19.44000 95 LYS A C 1
ATOM 731 O O . LYS A 1 95 ? -30.32093 -5.49289 91.03784 1.000 22.10000 95 LYS A O 1
ATOM 737 N N . LEU A 1 96 ? -30.47565 -5.88769 88.82764 1.000 22.53000 96 LEU A N 1
ATOM 738 C CA . LEU A 1 96 ? -31.69549 -5.10067 88.67145 1.000 15.51000 96 LEU A CA 1
ATOM 739 C C . LEU A 1 96 ? -32.80177 -5.88261 87.97024 1.000 21.83000 96 LEU A C 1
ATOM 740 O O . LEU A 1 96 ? -33.73121 -5.27456 87.42733 1.000 19.79000 96 LEU A O 1
ATOM 745 N N . ASN A 1 97 ? -32.72877 -7.21661 87.97419 1.000 18.38000 97 ASN A N 1
ATOM 746 C CA . ASN A 1 97 ? -33.76211 -8.01955 87.33005 1.000 18.05000 97 ASN A CA 1
ATOM 747 C C . ASN A 1 97 ? -35.12080 -7.86461 87.99966 1.000 19.35000 97 ASN A C 1
ATOM 748 O O . ASN A 1 97 ? -36.14416 -8.17155 87.37657 1.000 24.74000 97 ASN A O 1
ATOM 753 N N . PHE A 1 98 ? -35.15709 -7.39472 89.24766 1.000 18.14000 98 PHE A N 1
ATOM 754 C CA . PHE A 1 98 ? -36.42081 -7.20079 89.94938 1.000 17.29000 98 PHE A CA 1
ATOM 755 C C . PHE A 1 98 ? -37.22126 -6.01974 89.41666 1.000 21.65000 98 PHE A C 1
ATOM 756 O O . PHE A 1 98 ? -38.38367 -5.85477 89.80547 1.000 22.27000 98 PHE A O 1
ATOM 764 N N . ALA A 1 99 ? -36.64136 -5.20066 88.54433 1.000 20.61000 99 ALA A N 1
ATOM 765 C CA . ALA A 1 99 ? -37.28588 -3.98361 88.07777 1.000 18.20000 99 ALA A CA 1
ATOM 766 C C . ALA A 1 99 ? -37.17032 -3.86948 86.56490 1.000 18.20000 99 ALA A C 1
ATOM 767 O O . ALA A 1 99 ? -36.38265 -4.56942 85.92165 1.000 22.41000 99 ALA A O 1
ATOM 769 N N . THR A 1 100 ? -37.98174 -2.97743 86.00415 1.000 11.85000 100 THR A N 1
ATOM 770 C CA . THR A 1 100 ? -37.83429 -2.60330 84.60633 1.000 22.26000 100 THR A CA 1
ATOM 771 C C . THR A 1 100 ? -36.54910 -1.80628 84.42673 1.000 17.38000 100 THR A C 1
ATOM 772 O O . THR A 1 100 ? -36.20995 -0.95436 85.25016 1.000 19.27000 100 THR A O 1
ATOM 776 N N . VAL A 1 101 ? -35.81500 -2.10318 83.35846 1.000 16.15000 101 VAL A N 1
ATOM 777 C CA . VAL A 1 101 ? -34.59665 -1.37815 83.02479 1.000 18.81000 101 VAL A CA 1
ATOM 778 C C . VAL A 1 101 ? -34.66514 -0.97002 81.56275 1.000 15.68000 101 VAL A C 1
ATOM 779 O O . VAL A 1 101 ? -34.99625 -1.79094 80.69934 1.000 18.52000 101 VAL A O 1
ATOM 783 N N . VAL A 1 102 ? -34.36086 0.29500 81.28818 1.000 18.16000 102 VAL A N 1
ATOM 784 C CA . VAL A 1 102 ? -34.21246 0.80313 79.93038 1.000 20.24000 102 VAL A CA 1
ATOM 785 C C . VAL A 1 102 ? -32.84334 1.45614 79.82086 1.000 16.20000 102 VAL A C 1
ATOM 786 O O . VAL A 1 102 ? -32.49917 2.32706 80.62729 1.000 13.94000 102 VAL A O 1
ATOM 790 N N . VAL A 1 103 ? -32.06132 1.02723 78.83563 1.000 16.98000 103 VAL A N 1
ATOM 791 C CA . VAL A 1 103 ? -30.75104 1.60425 78.56003 1.000 16.80000 103 VAL A CA 1
ATOM 792 C C . VAL A 1 103 ? -30.83265 2.31837 77.21901 1.000 15.55000 103 VAL A C 1
ATOM 793 O O . VAL A 1 103 ? -31.15159 1.69847 76.19663 1.000 19.78000 103 VAL A O 1
ATOM 797 N N . ALA A 1 104 ? -30.56066 3.62137 77.22841 1.000 14.67000 104 ALA A N 1
ATOM 798 C CA . ALA A 1 104 ? -30.54041 4.44948 76.02151 1.000 11.69000 104 ALA A CA 1
ATOM 799 C C . ALA A 1 104 ? -29.10018 4.89750 75.80204 1.000 16.62000 104 ALA A C 1
ATOM 800 O O . ALA A 1 104 ? -28.62286 5.82744 76.45961 1.000 22.57000 104 ALA A O 1
ATOM 802 N N . ASP A 1 105 ? -28.40523 4.24659 74.87469 1.000 14.77000 105 ASP A N 1
ATOM 803 C CA . ASP A 1 105 ? -26.98305 4.49660 74.70619 1.000 18.11000 105 ASP A CA 1
ATOM 804 C C . ASP A 1 105 ? -26.61353 4.33673 73.23855 1.000 17.89000 105 ASP A C 1
ATOM 805 O O . ASP A 1 105 ? -27.40369 3.85981 72.41969 1.000 15.88000 105 ASP A O 1
ATOM 810 N N . HIS A 1 106 ? -25.38920 4.75676 72.91586 1.000 17.10000 106 HIS A N 1
ATOM 811 C CA . HIS A 1 106 ? -24.84381 4.62988 71.57541 1.000 12.66000 106 HIS A CA 1
ATOM 812 C C . HIS A 1 106 ? -23.47780 3.96189 71.56376 1.000 16.56000 106 HIS A C 1
ATOM 813 O O . HIS A 1 106 ? -22.88669 3.81798 70.48836 1.000 20.28000 106 HIS A O 1
ATOM 820 N N . HIS A 1 107 ? -22.95400 3.57478 72.72027 1.000 14.44000 107 HIS A N 1
ATOM 821 C CA . HIS A 1 107 ? -21.67606 2.89077 72.78452 1.000 18.11000 107 HIS A CA 1
ATOM 822 C C . HIS A 1 107 ? -21.86171 1.41180 72.44520 1.000 17.49000 107 HIS A C 1
ATOM 823 O O . HIS A 1 107 ? -22.92398 0.84178 72.70705 1.000 19.81000 107 HIS A O 1
ATOM 830 N N . PRO A 1 108 ? -20.85309 0.78086 71.84518 1.000 18.07000 108 PRO A N 1
ATOM 831 C CA . PRO A 1 108 ? -20.98865 -0.62310 71.42091 1.000 19.18000 108 PRO A CA 1
ATOM 832 C C . PRO A 1 108 ? -21.33587 -1.52321 72.59347 1.000 16.13000 108 PRO A C 1
ATOM 833 O O . PRO A 1 108 ? -20.55886 -1.64330 73.55227 1.000 21.24000 108 PRO A O 1
ATOM 837 N N . PRO A 1 109 ? -22.49983 -2.16621 72.55621 1.000 19.61000 109 PRO A N 1
ATOM 838 C CA . PRO A 1 109 ? -22.93000 -2.98931 73.68869 1.000 21.02000 109 PRO A CA 1
ATOM 839 C C . PRO A 1 109 ? -22.27500 -4.36131 73.68625 1.000 19.89000 109 PRO A C 1
ATOM 840 O O . PRO A 1 109 ? -21.88492 -4.89421 72.64360 1.000 23.45000 109 PRO A O 1
ATOM 844 N N . GLU A 1 110 ? -22.16124 -4.93442 74.88831 1.000 23.38000 110 GLU A N 1
ATOM 845 C CA . GLU A 1 110 ? -21.61638 -6.27943 75.01875 1.000 24.07000 110 GLU A CA 1
ATOM 846 C C . GLU A 1 110 ? -22.60693 -7.35039 74.58263 1.000 21.72000 110 GLU A C 1
ATOM 847 O O . GLU A 1 110 ? -22.19263 -8.47936 74.29596 1.000 26.89000 110 GLU A O 1
ATOM 853 N N . LYS A 1 111 ? -23.89687 -7.02038 74.52833 1.000 14.73000 111 LYS A N 1
ATOM 854 C CA . LYS A 1 111 ? -24.93132 -7.89234 73.99218 1.000 21.88000 111 LYS A CA 1
ATOM 855 C C . LYS A 1 111 ? -25.91851 -7.03726 73.21024 1.000 19.02000 111 LYS A C 1
ATOM 856 O O . LYS A 1 111 ? -26.11583 -5.86029 73.51814 1.000 23.53000 111 LYS A O 1
ATOM 862 N N . ASP A 1 112 ? -26.53746 -7.63017 72.19054 1.000 19.76000 112 ASP A N 1
ATOM 863 C CA . ASP A 1 112 ? -27.43857 -6.86609 71.33468 1.000 21.39000 112 ASP A CA 1
ATOM 864 C C . ASP A 1 112 ? -28.81122 -6.64215 71.96128 1.000 23.37000 112 ASP A C 1
ATOM 865 O O . ASP A 1 112 ? -29.61963 -5.90410 71.38651 1.000 24.80000 112 ASP A O 1
ATOM 870 N N . SER A 1 113 ? -29.08941 -7.25025 73.11094 1.000 23.01000 113 SER A N 1
ATOM 871 C CA . SER A 1 113 ? -30.32518 -7.02232 73.85568 1.000 23.38000 113 SER A CA 1
ATOM 872 C C . SER A 1 113 ? -30.17859 -7.68545 75.21978 1.000 23.29000 113 SER A C 1
ATOM 873 O O . SER A 1 113 ? -29.16690 -8.32747 75.51676 1.000 27.03000 113 SER A O 1
ATOM 876 N N . PHE A 1 114 ? -31.20345 -7.52152 76.05073 1.000 24.21000 114 PHE A N 1
ATOM 877 C CA . PHE A 1 114 ? -31.27078 -8.19664 77.33660 1.000 23.36000 114 PHE A CA 1
ATOM 878 C C . PHE A 1 114 ? -31.90061 -9.57462 77.17482 1.000 24.34000 114 PHE A C 1
ATOM 879 O O . PHE A 1 114 ? -32.80376 -9.76655 76.35287 1.000 25.80000 114 PHE A O 1
ATOM 887 N N . SER A 1 115 ? -31.41543 -10.53270 77.96624 1.000 30.74000 115 SER A N 1
ATOM 888 C CA . SER A 1 115 ? -32.06354 -11.83270 78.07245 1.000 35.32000 115 SER A CA 1
ATOM 889 C C . SER A 1 115 ? -33.18760 -11.84480 79.09829 1.000 30.72000 115 SER A C 1
ATOM 890 O O . SER A 1 115 ? -34.08051 -12.69479 79.00729 1.000 43.15000 115 SER A O 1
ATOM 893 N N . THR A 1 116 ? -33.17059 -10.92289 80.05539 1.000 29.60000 116 THR A N 1
ATOM 894 C CA . THR A 1 116 ? -34.19365 -10.83298 81.08534 1.000 32.74000 116 THR A CA 1
ATOM 895 C C . THR A 1 116 ? -35.38615 -10.01493 80.59518 1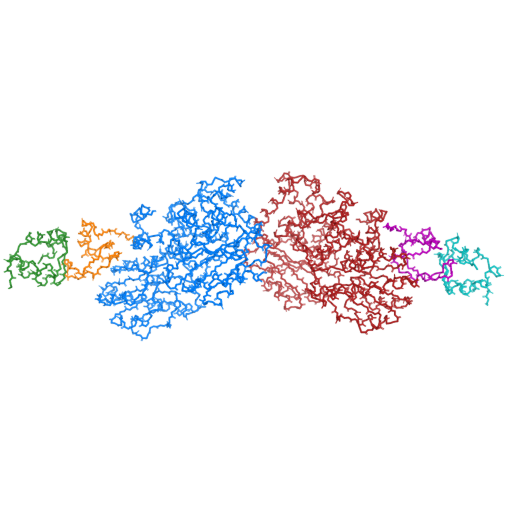.000 31.71000 116 THR A C 1
ATOM 896 O O . THR A 1 116 ? -35.27920 -9.19285 79.68237 1.000 36.90000 116 THR A O 1
ATOM 900 N N . ASP A 1 117 ? -36.53280 -10.24799 81.22598 1.000 28.76000 117 ASP A N 1
ATOM 901 C CA . ASP A 1 117 ? -37.77335 -9.62795 80.78875 1.000 39.89000 117 ASP A CA 1
ATOM 902 C C . ASP A 1 117 ? -37.91894 -8.22100 81.35973 1.000 24.19000 117 ASP A C 1
ATOM 903 O O . ASP A 1 117 ? -37.35502 -7.88610 82.40634 1.000 16.45000 117 ASP A O 1
ATOM 908 N N . SER A 1 118 ? -38.68020 -7.39294 80.64102 1.000 17.12000 118 SER A N 1
ATOM 909 C CA . SER A 1 118 ? -38.91554 -5.98897 80.97790 1.000 22.90000 118 SER A CA 1
ATOM 910 C C . SER A 1 118 ? -37.62655 -5.16897 80.98131 1.000 18.83000 118 SER A C 1
ATOM 911 O O . SER A 1 118 ? -37.57217 -4.09402 81.58947 1.000 17.15000 118 SER A O 1
ATOM 914 N N . HIS A 1 119 ? -36.58586 -5.66291 80.31334 1.000 15.83000 119 HIS A N 1
ATOM 915 C CA . HIS A 1 119 ? -35.33366 -4.94089 80.12170 1.000 17.78000 119 HIS A CA 1
ATOM 916 C C . HIS A 1 119 ? -35.13811 -4.70875 78.62892 1.000 19.50000 119 HIS A C 1
ATOM 917 O O . HIS A 1 119 ? -35.09031 -5.66668 77.84988 1.000 20.52000 119 HIS A O 1
ATOM 924 N N . VAL A 1 120 ? -35.01870 -3.44372 78.23316 1.000 15.47000 120 VAL A N 1
ATOM 925 C CA . VAL A 1 120 ? -34.90925 -3.06559 76.82831 1.000 20.86000 120 VAL A CA 1
ATOM 926 C C . VAL A 1 120 ? -33.64605 -2.23957 76.63869 1.000 22.05000 120 VAL A C 1
ATOM 927 O O . VAL A 1 120 ? -33.42080 -1.26264 77.36201 1.000 21.98000 120 VAL A O 1
ATOM 931 N N . LEU A 1 121 ? -32.83005 -2.63849 75.66750 1.000 16.65000 121 LEU A N 1
ATOM 932 C CA . LEU A 1 121 ? -31.66860 -1.87545 75.23176 1.000 14.93000 121 LEU A CA 1
ATOM 933 C C . LEU A 1 121 ? -32.05632 -1.06833 73.99744 1.000 18.41000 121 LEU A C 1
ATOM 934 O O . LEU A 1 121 ? -32.42926 -1.64224 72.96700 1.000 19.67000 121 LEU A O 1
ATOM 939 N N . VAL A 1 122 ? -31.98644 0.25266 74.10863 1.000 21.07000 122 VAL A N 1
ATOM 940 C CA . VAL A 1 122 ? -32.26129 1.15676 72.99843 1.000 20.49000 122 VAL A CA 1
ATOM 941 C C . VAL A 1 122 ? -30.91282 1.69880 72.54187 1.000 15.10000 122 VAL A C 1
ATOM 942 O O . VAL A 1 122 ? -30.40339 2.67975 73.09349 1.000 18.54000 122 VAL A O 1
ATOM 946 N N . ASN A 1 123 ? -30.32478 1.05189 71.53542 1.000 17.82000 123 ASN A N 1
ATOM 947 C CA . ASN A 1 123 ? -28.98429 1.35593 71.06883 1.000 15.47000 123 ASN A CA 1
ATOM 948 C C . ASN A 1 123 ? -28.94074 1.10807 69.56685 1.000 20.05000 123 ASN A C 1
ATOM 949 O O . ASN A 1 123 ? -29.29828 0.00511 69.12338 1.000 23.06000 123 ASN A O 1
ATOM 954 N N . PRO A 1 124 ? -28.51392 2.09014 68.76838 1.000 19.33000 124 PRO A N 1
ATOM 955 C CA . PRO A 1 124 ? -28.51141 1.90027 67.31037 1.000 23.37000 124 PRO A CA 1
ATOM 956 C C . PRO A 1 124 ? -27.34486 1.08132 66.78250 1.000 19.59000 124 PRO A C 1
ATOM 957 O O . PRO A 1 124 ? -27.40567 0.63943 65.62739 1.000 19.96000 124 PRO A O 1
ATOM 961 N N . VAL A 1 125 ? -26.29368 0.86625 67.57757 1.000 17.21000 125 VAL A N 1
ATOM 962 C CA . VAL A 1 125 ? -25.11117 0.16029 67.07472 1.000 18.79000 125 VAL A CA 1
ATOM 963 C C . VAL A 1 125 ? -25.43965 -1.24666 66.57825 1.000 25.74000 125 VAL A C 1
ATOM 964 O O . VAL A 1 125 ? -25.01250 -1.59756 65.46666 1.000 23.17000 125 VAL A O 1
ATOM 968 N N . PRO A 1 126 ? -26.17342 -2.08773 67.32042 1.000 28.73000 126 PRO A N 1
ATOM 969 C CA . PRO A 1 126 ? -26.47988 -3.43268 66.79898 1.000 25.40000 126 PRO A CA 1
ATOM 970 C C . PRO A 1 126 ? -27.28155 -3.42956 65.50815 1.000 26.01000 126 PRO A C 1
ATOM 971 O O . PRO A 1 126 ? -27.37188 -4.48050 64.85996 1.000 31.26000 126 PRO A O 1
ATOM 975 N N . PHE A 1 127 ? -27.86614 -2.29953 65.11665 1.000 26.11000 127 PHE A N 1
ATOM 976 C CA . PHE A 1 127 ? -28.65188 -2.21141 63.89585 1.000 26.37000 127 PHE A CA 1
ATOM 977 C C . PHE A 1 127 ? -27.87769 -1.59531 62.73970 1.000 19.85000 127 PHE A C 1
ATOM 978 O O . PHE A 1 127 ? -28.47462 -1.27621 61.70611 1.000 27.24000 127 PHE A O 1
ATOM 986 N N . GLY A 1 128 ? -26.56684 -1.42232 62.88807 1.000 18.61000 128 GLY A N 1
ATOM 987 C CA . GLY A 1 128 ? -25.72772 -0.96022 61.80398 1.000 23.35000 128 GLY A CA 1
ATOM 988 C C . GLY A 1 128 ? -25.28978 0.48477 61.86856 1.000 22.23000 128 GLY A C 1
ATOM 989 O O . GLY A 1 128 ? -24.66080 0.96086 60.91626 1.000 23.97000 128 GLY A O 1
ATOM 990 N N . ALA A 1 129 ? -25.59190 1.19767 62.94932 1.000 21.88000 129 ALA A N 1
ATOM 991 C CA . ALA A 1 129 ? -25.22100 2.60166 63.04583 1.000 19.91000 129 ALA A CA 1
ATOM 992 C C . ALA A 1 129 ? -23.77346 2.75262 63.49334 1.000 21.24000 129 ALA A C 1
ATOM 993 O O . ALA A 1 129 ? -23.23221 1.91555 64.22182 1.000 21.34000 129 ALA A O 1
ATOM 995 N N . ASN A 1 130 ? -23.14299 3.83466 63.03809 1.000 18.88000 130 ASN A N 1
ATOM 996 C CA . ASN A 1 130 ? -21.80246 4.18562 63.49251 1.000 19.97000 130 ASN A CA 1
ATOM 997 C C . ASN A 1 130 ? -21.88987 4.84850 64.86148 1.000 18.46000 130 ASN A C 1
ATOM 998 O O . ASN A 1 130 ? -22.60605 5.83948 65.03583 1.000 16.07000 130 ASN A O 1
ATOM 1003 N N . SER A 1 131 ? -21.14687 4.30341 65.82620 1.000 15.58000 131 SER A N 1
ATOM 1004 C CA . SER A 1 131 ? -21.26330 4.75928 67.20812 1.000 18.59000 131 SER A CA 1
ATOM 1005 C C . SER A 1 131 ? -20.85246 6.21827 67.36368 1.000 23.27000 131 SER A C 1
ATOM 1006 O O . SER A 1 131 ? -21.45028 6.95919 68.15413 1.000 17.79000 131 SER A O 1
ATOM 1009 N N . VAL A 1 132 ? -19.83369 6.65433 66.62077 1.000 16.10000 132 VAL A N 1
ATOM 1010 C CA . VAL A 1 132 ? -19.23592 7.96331 66.84751 1.000 16.27000 132 VAL A CA 1
ATOM 1011 C C . VAL A 1 132 ? -19.71591 9.01740 65.86410 1.000 13.91000 132 VAL A C 1
ATOM 1012 O O . VAL A 1 132 ? -19.26799 10.16940 65.94767 1.000 21.27000 132 VAL A O 1
ATOM 1016 N N . ARG A 1 133 ? -20.61696 8.67349 64.94314 1.000 15.80000 133 ARG A N 1
ATOM 1017 C CA . ARG A 1 133 ? -21.04393 9.66058 63.95479 1.000 21.64000 133 ARG A CA 1
ATOM 1018 C C . ARG A 1 133 ? -22.50751 9.56662 63.54727 1.000 16.75000 133 ARG A C 1
ATOM 1019 O O . ARG A 1 133 ? -23.02192 10.53267 62.97082 1.000 20.48000 133 ARG A O 1
ATOM 1027 N N . ASP A 1 134 ? -23.21181 8.47059 63.82844 1.000 18.00000 134 ASP A N 1
ATOM 1028 C CA . ASP A 1 134 ? -24.59033 8.34163 63.37000 1.000 20.43000 134 ASP A CA 1
ATOM 1029 C C . ASP A 1 134 ? -25.61639 8.79854 64.39799 1.000 19.03000 134 ASP A C 1
ATOM 1030 O O . ASP A 1 134 ? -26.72299 9.18957 64.00988 1.000 18.14000 134 ASP A O 1
ATOM 1035 N N . LEU A 1 135 ? -25.28073 8.76342 65.68633 1.000 15.69000 135 LEU A N 1
ATOM 1036 C CA . LEU A 1 135 ? -26.18882 9.18033 66.74643 1.000 14.20000 135 LEU A CA 1
ATOM 1037 C C . LEU A 1 135 ? -25.42318 9.19221 68.06022 1.000 17.15000 135 LEU A C 1
ATOM 1038 O O . LEU A 1 135 ? -24.60344 8.30418 68.31099 1.000 16.22000 135 LEU A O 1
ATOM 1043 N N . SER A 1 136 ? -25.68203 10.20313 68.88105 1.000 11.49000 136 SER A N 1
ATOM 1044 C CA . SER A 1 136 ? -25.02235 10.34601 70.16574 1.000 15.15000 136 SER A CA 1
ATOM 1045 C C . SER A 1 136 ? -25.94950 9.84691 71.27474 1.000 15.33000 136 SER A C 1
ATOM 1046 O O . SER A 1 136 ? -27.09126 9.44293 71.03652 1.000 16.30000 136 SER A O 1
ATOM 1049 N N . GLY A 1 137 ? -25.44378 9.86480 72.50927 1.000 11.59000 137 GLY A N 1
ATOM 1050 C CA . GLY A 1 137 ? -26.26694 9.44870 73.63538 1.000 17.72000 137 GLY A CA 1
ATOM 1051 C C . GLY A 1 137 ? -27.48912 10.32868 73.80720 1.000 16.49000 137 GLY A C 1
ATOM 1052 O O . GLY A 1 137 ? -28.59339 9.84266 74.06601 1.000 12.89000 137 GLY A O 1
ATOM 1053 N N . SER A 1 138 ? -27.30796 11.64170 73.65450 1.000 15.73000 138 SER A N 1
ATOM 1054 C CA . SER A 1 138 ? -28.44900 12.54769 73.69741 1.000 15.61000 138 SER A CA 1
ATOM 1055 C C . SER A 1 138 ? -29.39380 12.30380 72.53041 1.000 17.47000 138 SER A C 1
ATOM 1056 O O . SER A 1 138 ? -30.60293 12.53279 72.65318 1.000 13.27000 138 SER A O 1
ATOM 1059 N N . GLY A 1 139 ? -28.86463 11.84490 71.39391 1.000 17.44000 139 GLY A N 1
ATOM 1060 C CA . GLY A 1 139 ? -29.72145 11.55901 70.25500 1.000 15.47000 139 GLY A CA 1
ATOM 1061 C C . GLY A 1 139 ? -30.63270 10.37298 70.49995 1.000 17.37000 139 GLY A C 1
ATOM 1062 O O . GLY A 1 139 ? -31.80230 10.38502 70.10674 1.000 16.85000 139 GLY A O 1
ATOM 1063 N N . VAL A 1 140 ? -30.10737 9.32993 71.14940 1.000 14.45000 140 VAL A N 1
ATOM 1064 C CA . VAL A 1 140 ? -30.94277 8.19389 71.52943 1.000 17.60000 140 VAL A CA 1
ATOM 1065 C C . VAL A 1 140 ? -32.01978 8.63380 72.51036 1.000 16.03000 140 VAL A C 1
ATOM 1066 O O . VAL A 1 140 ? -33.18467 8.23081 72.39912 1.000 15.04000 140 VAL A O 1
ATOM 1070 N N . ALA A 1 141 ? -31.65279 9.46971 73.48481 1.000 15.14000 141 ALA A N 1
ATOM 1071 C CA . ALA A 1 141 ? -32.64375 9.99263 74.41884 1.000 12.95000 141 ALA A CA 1
ATOM 1072 C C . ALA A 1 141 ? -33.71299 10.78870 73.68181 1.000 15.42000 141 ALA A C 1
ATOM 1073 O O . ALA A 1 141 ? -34.90532 10.69267 73.99756 1.000 17.93000 141 ALA A O 1
ATOM 1075 N N . TYR A 1 142 ? -33.30495 11.56379 72.67330 1.000 12.51000 142 TYR A N 1
ATOM 1076 C CA . TYR A 1 142 ? -34.26216 12.35886 71.90938 1.000 13.52000 142 TYR A CA 1
ATOM 1077 C C . TYR A 1 142 ? -35.25140 11.46393 71.17128 1.000 15.35000 142 TYR A C 1
ATOM 1078 O O . TYR A 1 142 ? -36.46342 11.70692 71.19404 1.000 13.25000 142 TYR A O 1
ATOM 1087 N N . PHE A 1 143 ? -34.74471 10.42099 70.50470 1.000 16.57000 143 PHE A N 1
ATOM 1088 C CA . PHE A 1 143 ? -35.61699 9.47705 69.81172 1.000 17.30000 143 PHE A CA 1
ATOM 1089 C C . PHE A 1 143 ? -36.63798 8.85796 70.75960 1.000 16.98000 143 PHE A C 1
ATOM 1090 O O . PHE A 1 143 ? -37.82162 8.74300 70.41737 1.000 20.99000 143 PHE A O 1
ATOM 1098 N N . VAL A 1 144 ? -36.19921 8.45185 71.95302 1.000 14.43000 144 VAL A N 1
ATOM 1099 C CA . VAL A 1 144 ? -37.10820 7.82377 72.90803 1.000 18.98000 144 VAL A CA 1
ATOM 1100 C C . VAL A 1 144 ? -38.13472 8.83072 73.41506 1.000 18.49000 144 VAL A C 1
ATOM 1101 O O . VAL A 1 144 ? -39.32684 8.51771 73.53180 1.000 19.05000 144 VAL A O 1
ATOM 1105 N N . ALA A 1 145 ? -37.69303 10.05469 73.71563 1.000 19.07000 145 ALA A N 1
ATOM 1106 C CA . ALA A 1 145 ? -38.61452 11.08365 74.18677 1.000 18.49000 145 ALA A CA 1
ATOM 1107 C C . ALA A 1 145 ? -39.57638 11.51275 73.08681 1.000 19.52000 145 ALA A C 1
ATOM 1108 O O . ALA A 1 145 ? -40.74666 11.80373 73.35663 1.000 22.08000 145 ALA A O 1
ATOM 1110 N N . ARG A 1 146 ? -39.09809 11.56487 71.84131 1.000 17.13000 146 ARG A N 1
ATOM 1111 C CA . ARG A 1 146 ? -39.97995 11.90497 70.73243 1.000 19.64000 146 ARG A CA 1
ATOM 1112 C C . ARG A 1 146 ? -41.02871 10.82499 70.50525 1.000 22.49000 146 ARG A C 1
ATOM 1113 O O . ARG A 1 146 ? -42.15730 11.13402 70.10711 1.000 29.78000 146 ARG A O 1
ATOM 1121 N N . GLU A 1 147 ? -40.68197 9.55997 70.75549 1.000 19.58000 147 GLU A N 1
ATOM 1122 C CA . GLU A 1 147 ? -41.67888 8.49897 70.66136 1.000 22.70000 147 GLU A CA 1
ATOM 1123 C C . GLU A 1 147 ? -42.68106 8.58387 71.80134 1.000 25.04000 147 GLU A C 1
ATOM 1124 O O . GLU A 1 147 ? -43.85787 8.24889 71.62409 1.000 23.54000 147 GLU A O 1
ATOM 1130 N N . MET A 1 148 ? -42.23227 9.01976 72.98184 1.000 19.74000 148 MET A N 1
ATOM 1131 C CA . MET A 1 148 ? -43.15243 9.18866 74.10090 1.000 23.32000 148 MET A CA 1
ATOM 1132 C C . MET A 1 148 ? -44.17812 10.27069 73.79994 1.000 25.63000 148 MET A C 1
ATOM 1133 O O . MET A 1 148 ? -45.35350 10.14666 74.16572 1.000 25.69000 148 MET A O 1
ATOM 1138 N N . ASN A 1 149 ? -43.75241 11.33075 73.11748 1.000 18.37000 149 ASN A N 1
ATOM 1139 C CA . ASN A 1 149 ? -44.58017 12.50277 72.87973 1.000 19.10000 149 ASN A CA 1
ATOM 1140 C C . ASN A 1 149 ? -43.88212 13.39887 71.86753 1.000 23.03000 149 ASN A C 1
ATOM 1141 O O . ASN A 1 149 ? -42.75036 13.83784 72.09774 1.000 21.54000 149 ASN A O 1
ATOM 1146 N N . ARG A 1 150 ? -44.54196 13.67197 70.74088 1.000 26.37000 150 ARG A N 1
ATOM 1147 C CA . ARG A 1 150 ? -43.90186 14.43406 69.67761 1.000 27.02000 150 ARG A CA 1
ATOM 1148 C C . ARG A 1 150 ? -43.63426 15.88103 70.07201 1.000 23.87000 150 ARG A C 1
ATOM 1149 O O . ARG A 1 150 ? -42.84157 16.55109 69.40189 1.000 23.74000 150 ARG A O 1
ATOM 1157 N N . LYS A 1 151 ? -44.26537 16.37793 71.13741 1.000 27.51000 151 LYS A N 1
ATOM 1158 C CA . LYS A 1 151 ? -43.93087 17.70989 71.62988 1.000 21.76000 151 LYS A CA 1
ATOM 1159 C C . LYS A 1 151 ? -42.48937 17.79484 72.11037 1.000 20.49000 151 LYS A C 1
ATOM 1160 O O . LYS A 1 151 ? -41.92542 18.89384 72.15706 1.000 28.17000 151 LYS A O 1
ATOM 1166 N N . ASN A 1 152 ? -41.87974 16.66181 72.46690 1.000 21.95000 152 ASN A N 1
ATOM 1167 C CA . ASN A 1 152 ? -40.48117 16.64677 72.88434 1.000 23.71000 152 ASN A CA 1
ATOM 1168 C C . ASN A 1 152 ? -39.52400 17.00087 71.75436 1.000 23.13000 152 ASN A C 1
ATOM 1169 O O . ASN A 1 152 ? -38.32126 17.11885 72.00562 1.000 19.49000 152 ASN A O 1
ATOM 1174 N N . ARG A 1 153 ? -40.02673 17.18199 70.52886 1.000 22.61000 153 ARG A N 1
ATOM 1175 C CA . ARG A 1 153 ? -39.19962 17.70508 69.45276 1.000 22.18000 153 ARG A CA 1
ATOM 1176 C C . ARG A 1 153 ? -38.63796 19.08405 69.77847 1.000 19.92000 153 ARG A C 1
ATOM 1177 O O . ARG A 1 153 ? -37.67229 19.51311 69.13551 1.000 16.97000 153 ARG A O 1
ATOM 1185 N N . ASP A 1 154 ? -39.20798 19.78496 70.76394 1.000 16.15000 154 ASP A N 1
ATOM 1186 C CA . ASP A 1 154 ? -38.67043 21.06892 71.20262 1.000 17.90000 154 ASP A CA 1
ATOM 1187 C C . ASP A 1 154 ? -37.36022 20.93485 71.96896 1.000 17.59000 154 ASP A C 1
ATOM 1188 O O . ASP A 1 154 ? -36.79264 21.95482 72.37264 1.000 17.57000 154 ASP A O 1
ATOM 1193 N N . MET A 1 155 ? -36.87945 19.71383 72.19035 1.000 17.28000 155 MET A N 1
ATOM 1194 C CA . MET A 1 155 ? -35.55703 19.47678 72.74869 1.000 18.87000 155 MET A CA 1
ATOM 1195 C C . MET A 1 155 ? -34.53291 19.14388 71.67472 1.000 12.76000 155 MET A C 1
ATOM 1196 O O . MET A 1 155 ? -33.45425 18.63985 71.99779 1.000 13.46000 155 MET A O 1
ATOM 1201 N N . ALA A 1 156 ? -34.84760 19.41900 70.40442 1.000 14.47000 156 ALA A N 1
ATOM 1202 C CA . ALA A 1 156 ? -33.93848 19.05909 69.32132 1.000 16.00000 156 ALA A CA 1
ATOM 1203 C C . ALA A 1 156 ? -32.62159 19.81608 69.42575 1.000 14.68000 156 ALA A C 1
ATOM 1204 O O . ALA A 1 156 ? -31.55826 19.27111 69.10480 1.000 16.73000 156 ALA A O 1
ATOM 1206 N N . TYR A 1 157 ? -32.66605 21.07404 69.86982 1.000 16.08000 157 TYR A N 1
ATOM 1207 C CA . TYR A 1 157 ? -31.42621 21.82403 70.02617 1.000 16.94000 157 TYR A CA 1
ATOM 1208 C C . TYR A 1 157 ? -30.58939 21.26792 71.17199 1.000 12.97000 157 TYR A C 1
ATOM 1209 O O . TYR A 1 157 ? -29.36128 21.17493 71.06125 1.000 13.02000 157 TYR A O 1
ATOM 1218 N N . VAL A 1 158 ? -31.23853 20.89282 72.27728 1.000 13.11000 158 VAL A N 1
ATOM 1219 C CA . VAL A 1 158 ? -30.52169 20.29372 73.39997 1.000 12.06000 158 VAL A CA 1
ATOM 1220 C C . VAL A 1 158 ? -29.83024 19.00776 72.96357 1.000 12.49000 158 VAL A C 1
ATOM 1221 O O . VAL A 1 158 ? -28.69266 18.73072 73.36372 1.000 13.10000 158 VAL A O 1
ATOM 1225 N N . ALA A 1 159 ? -30.49537 18.21484 72.11781 1.000 13.64000 159 ALA A N 1
ATOM 1226 C CA . ALA A 1 159 ? -29.89587 16.97388 71.63631 1.000 14.01000 159 ALA A CA 1
ATOM 1227 C C . ALA A 1 159 ? -28.67497 17.24596 70.76560 1.000 13.44000 159 ALA A C 1
ATOM 1228 O O . ALA A 1 159 ? -27.66608 16.53895 70.86458 1.000 14.09000 159 ALA A O 1
ATOM 1230 N N . ILE A 1 160 ? -28.74109 18.27304 69.91262 1.000 14.40000 160 ILE A N 1
ATOM 1231 C CA . ILE A 1 160 ? -27.60221 18.59812 69.05683 1.000 12.65000 160 ILE A CA 1
ATOM 1232 C C . ILE A 1 160 ? -26.44006 19.13204 69.88708 1.000 12.31000 160 ILE A C 1
ATOM 1233 O O . ILE A 1 160 ? -25.27172 18.89607 69.55127 1.000 12.92000 160 ILE A O 1
ATOM 1238 N N . VAL A 1 161 ? -26.72919 19.84694 70.97985 1.000 8.75000 161 VAL A N 1
ATOM 1239 C CA . VAL A 1 161 ? -25.66914 20.27586 71.89298 1.000 11.86000 161 VAL A CA 1
ATOM 1240 C C . VAL A 1 161 ? -24.87163 19.06881 72.37370 1.000 19.16000 161 VAL A C 1
ATOM 1241 O O . VAL A 1 161 ? -23.63462 19.06981 72.36497 1.000 15.88000 161 VAL A O 1
ATOM 1245 N N . GLY A 1 162 ? -25.57405 18.00878 72.77887 1.000 15.98000 162 GLY A N 1
ATOM 1246 C CA . GLY A 1 162 ? -24.89046 16.78974 73.17347 1.000 11.21000 162 GLY A CA 1
ATOM 1247 C C . GLY A 1 162 ? -24.19126 16.11184 72.01113 1.000 12.24000 162 GLY A C 1
ATOM 1248 O O . GLY A 1 162 ? -23.10843 15.54283 72.17520 1.000 11.10000 162 GLY A O 1
ATOM 1249 N N . ALA A 1 163 ? -24.79703 16.16495 70.82151 1.000 14.51000 163 ALA A N 1
ATOM 1250 C CA . ALA A 1 163 ? -24.16481 15.58306 69.64011 1.000 16.15000 163 ALA A CA 1
ATOM 1251 C C . ALA A 1 163 ? -22.86446 16.30109 69.30052 1.000 20.56000 163 ALA A C 1
ATOM 1252 O O . ALA A 1 163 ? -21.87507 15.66212 68.92548 1.000 13.19000 163 ALA A O 1
ATOM 1254 N N . VAL A 1 164 ? -22.84658 17.63208 69.42566 1.000 14.47000 164 VAL A N 1
ATOM 1255 C CA . VAL A 1 164 ? -21.62332 18.38610 69.16599 1.000 16.19000 164 VAL A CA 1
ATOM 1256 C C . VAL A 1 164 ? -20.59845 18.13000 70.26403 1.000 13.00000 164 VAL A C 1
ATOM 1257 O O . VAL A 1 164 ? -19.39517 18.00903 69.99726 1.000 14.71000 164 VAL A O 1
ATOM 1261 N N . GLY A 1 165 ? -21.05674 18.03789 71.51554 1.000 11.55000 165 GLY A N 1
ATOM 1262 C CA . GLY A 1 165 ? -20.16086 17.67179 72.60044 1.000 11.40000 165 GLY A CA 1
ATOM 1263 C C . GLY A 1 165 ? -19.54369 16.29580 72.43195 1.000 21.37000 165 GLY A C 1
ATOM 1264 O O . GLY A 1 165 ? -18.40111 16.07177 72.83811 1.000 13.73000 165 GLY A O 1
ATOM 1265 N N . ASP A 1 166 ? -20.28307 15.35886 71.83410 1.000 12.69000 166 ASP A N 1
ATOM 1266 C CA . ASP A 1 166 ? -19.77277 14.02289 71.54350 1.000 15.54000 166 ASP A CA 1
ATOM 1267 C C . ASP A 1 166 ? -18.99142 13.96900 70.23431 1.000 19.56000 166 ASP A C 1
ATOM 1268 O O . ASP A 1 166 ? -18.61397 12.87804 69.79560 1.000 17.52000 166 ASP A O 1
ATOM 1273 N N . MET A 1 167 ? -18.74177 15.12206 69.60967 1.000 18.11000 167 MET A N 1
ATOM 1274 C CA . MET A 1 167 ? -17.93652 15.21917 68.39251 1.000 17.22000 167 MET A CA 1
ATOM 1275 C C . MET A 1 167 ? -18.53134 14.39728 67.24982 1.000 18.43000 167 MET A C 1
ATOM 1276 O O . MET A 1 167 ? -17.80149 13.82835 66.43352 1.000 22.16000 167 MET A O 1
ATOM 1281 N N . GLN A 1 168 ? -19.86527 14.33328 67.18444 1.000 17.24000 168 GLN A N 1
ATOM 1282 C CA . GLN A 1 168 ? -20.52414 13.61938 66.09369 1.000 18.05000 168 GLN A CA 1
ATOM 1283 C C . GLN A 1 168 ? -20.26976 14.29150 64.75201 1.000 13.72000 168 GLN A C 1
ATOM 1284 O O . GLN A 1 168 ? -20.31968 13.62860 63.70690 1.000 13.63000 168 GLN A O 1
ATOM 1290 N N . GLU A 1 169 ? -20.00276 15.59650 64.76141 1.000 13.44000 169 GLU A N 1
ATOM 1291 C CA . GLU A 1 169 ? -19.74552 16.37361 63.55674 1.000 20.05000 169 GLU A CA 1
ATOM 1292 C C . GLU A 1 169 ? -18.27841 16.78062 63.45530 1.000 15.10000 169 GLU A C 1
ATOM 1293 O O . GLU A 1 169 ? -17.95296 17.88666 63.01773 1.000 15.87000 169 GLU A O 1
ATOM 1299 N N . ILE A 1 170 ? -17.37983 15.87958 63.86214 1.000 17.15000 170 ILE A N 1
ATOM 1300 C CA . ILE A 1 170 ? -15.94985 16.18258 63.87565 1.000 20.49000 170 ILE A CA 1
ATOM 1301 C C . ILE A 1 170 ? -15.44241 16.55771 62.48621 1.000 22.64000 170 ILE A C 1
ATOM 1302 O O . ILE A 1 170 ? -14.52728 17.38172 62.35823 1.000 16.27000 170 ILE A O 1
ATOM 1307 N N . ASP A 1 171 ? -16.03931 16.00481 61.42554 1.000 16.82000 171 ASP A N 1
ATOM 1308 C CA . ASP A 1 171 ? -15.60591 16.28593 60.06201 1.000 23.01000 171 ASP A CA 1
ATOM 1309 C C . ASP A 1 171 ? -16.32227 17.48299 59.44338 1.000 23.75000 171 ASP A C 1
ATOM 1310 O O . ASP A 1 171 ? -16.27700 17.65510 58.21944 1.000 22.36000 171 ASP A O 1
ATOM 1315 N N . GLY A 1 172 ? -16.98510 18.30591 60.25377 1.000 20.08000 172 GLY A N 1
ATOM 1316 C CA . GLY A 1 172 ? -17.59760 19.52396 59.76925 1.000 16.06000 172 GLY A CA 1
ATOM 1317 C C . GLY A 1 172 ? -19.06022 19.42499 59.39473 1.000 21.80000 172 GLY A C 1
ATOM 1318 O O . GLY A 1 172 ? -19.65584 20.44503 59.03320 1.000 22.26000 172 GLY A O 1
ATOM 1319 N N . THR A 1 173 ? -19.66229 18.24199 59.46900 1.000 23.87000 173 THR A N 1
ATOM 1320 C CA . THR A 1 173 ? -21.06192 18.08602 59.10254 1.000 25.26000 173 THR A CA 1
ATOM 1321 C C . THR A 1 173 ? -21.66474 16.93995 59.90181 1.000 27.34000 173 THR A C 1
ATOM 1322 O O . THR A 1 173 ? -20.95639 16.14789 60.52847 1.000 21.82000 173 THR A O 1
ATOM 1326 N N . PHE A 1 174 ? -22.98971 16.85895 59.86943 1.000 26.63000 174 PHE A N 1
ATOM 1327 C CA . PHE A 1 174 ? -23.72846 15.83688 60.59358 1.000 21.12000 174 PHE A CA 1
ATOM 1328 C C . PHE A 1 174 ? -24.07451 14.67297 59.67311 1.000 21.38000 174 PHE A C 1
ATOM 1329 O O . PHE A 1 174 ? -24.15925 14.81808 58.45104 1.000 25.95000 174 PHE A O 1
ATOM 1337 N N . HIS A 1 175 ? -24.27414 13.50491 60.27980 1.000 18.02000 175 HIS A N 1
ATOM 1338 C CA . HIS A 1 175 ? -24.49936 12.27898 59.53145 1.000 14.70000 175 HIS A CA 1
ATOM 1339 C C . HIS A 1 175 ? -25.53909 11.42192 60.23630 1.000 18.19000 175 HIS A C 1
ATOM 1340 O O . HIS A 1 175 ? -25.85731 11.62781 61.40999 1.000 19.38000 175 HIS A O 1
ATOM 1347 N N . GLY A 1 176 ? -26.06633 10.45099 59.49367 1.000 20.71000 176 GLY A N 1
ATOM 1348 C CA . GLY A 1 176 ? -26.91893 9.43193 60.07870 1.000 16.03000 176 GLY A CA 1
ATOM 1349 C C . GLY A 1 176 ? -28.19553 10.00488 60.65543 1.000 25.00000 176 GLY A C 1
ATOM 1350 O O . GLY A 1 176 ? -28.85291 10.86394 60.05683 1.000 31.01000 176 GLY A O 1
ATOM 1351 N N . LEU A 1 177 ? -28.55376 9.52177 61.84701 1.000 13.88000 177 LEU A N 1
ATOM 1352 C CA . LEU A 1 177 ? -29.79243 9.93371 62.49177 1.000 13.12000 177 LEU A CA 1
ATOM 1353 C C . LEU A 1 177 ? -29.71305 11.32966 63.09198 1.000 20.58000 177 LEU A C 1
ATOM 1354 O O . LEU A 1 177 ? -30.74449 11.85662 63.52096 1.000 23.79000 177 LEU A O 1
ATOM 1359 N N . ASN A 1 178 ? -28.52510 11.93665 63.14027 1.000 17.63000 178 ASN A N 1
ATOM 1360 C CA . ASN A 1 178 ? -28.43158 13.31461 63.61049 1.000 20.09000 178 ASN A CA 1
ATOM 1361 C C . ASN A 1 178 ? -29.18962 14.25670 62.68479 1.000 18.57000 178 ASN A C 1
ATOM 1362 O O . ASN A 1 178 ? -29.80909 15.22665 63.14024 1.000 22.96000 178 ASN A O 1
ATOM 1367 N N . LEU A 1 179 ? -29.15527 13.98282 61.37780 1.000 21.48000 179 LEU A N 1
ATOM 1368 C CA . LEU A 1 179 ? -29.82128 14.84990 60.41219 1.000 23.70000 179 LEU A CA 1
ATOM 1369 C C . LEU A 1 179 ? -31.32552 14.90688 60.64864 1.000 22.38000 179 LEU A C 1
ATOM 1370 O O . LEU A 1 179 ? -31.95824 15.93391 60.37808 1.000 27.04000 179 LEU A O 1
ATOM 1375 N N . GLU A 1 180 ? -31.91304 13.82084 61.15193 1.000 21.43000 180 GLU A N 1
ATOM 1376 C CA . GLU A 1 180 ? -33.33935 13.82081 61.45446 1.000 22.58000 180 GLU A CA 1
ATOM 1377 C C . GLU A 1 180 ? -33.66057 14.73770 62.62921 1.000 24.70000 180 GLU A C 1
ATOM 1378 O O . GLU A 1 180 ? -34.73560 15.34670 62.66416 1.000 24.13000 180 GLU A O 1
ATOM 1384 N N . ILE A 1 181 ? -32.74356 14.85061 63.59317 1.000 19.78000 181 ILE A N 1
ATOM 1385 C CA . ILE A 1 181 ? -32.94772 15.76351 64.71304 1.000 17.77000 181 ILE A CA 1
ATOM 1386 C C . ILE A 1 181 ? -32.78125 17.20855 64.25935 1.000 22.50000 181 ILE A C 1
ATOM 1387 O O . ILE A 1 181 ? -33.51271 18.10251 64.70367 1.000 14.01000 181 ILE A O 1
ATOM 1392 N N . ILE A 1 182 ? -31.82133 17.45964 63.36536 1.000 21.90000 182 ILE A N 1
ATOM 1393 C CA . ILE A 1 182 ? -31.57983 18.81868 62.88474 1.000 20.23000 182 ILE A CA 1
ATOM 1394 C C . ILE A 1 182 ? -32.78002 19.33175 62.10054 1.000 22.06000 182 ILE A C 1
ATOM 1395 O O . ILE A 1 182 ? -33.18016 20.49474 62.23923 1.000 19.54000 182 ILE A O 1
ATOM 1400 N N . GLU A 1 183 ? -33.38417 18.47383 61.27684 1.000 19.05000 183 GLU A N 1
ATOM 1401 C CA . GLU A 1 183 ? -34.56540 18.89089 60.53066 1.000 23.26000 183 GLU A CA 1
ATOM 1402 C C . GLU A 1 183 ? -35.73536 19.18481 61.46147 1.000 32.81000 183 GLU A C 1
ATOM 1403 O O . GLU A 1 183 ? -36.54008 20.08284 61.18572 1.000 37.80000 183 GLU A O 1
ATOM 1409 N N . ASP A 1 184 ? -35.84351 18.44971 62.57030 1.000 25.48000 184 ASP A N 1
ATOM 1410 C CA . ASP A 1 184 ? -36.90450 18.71962 63.53522 1.000 28.32000 184 ASP A CA 1
ATOM 1411 C C . ASP A 1 184 ? -36.73315 20.09656 64.16453 1.000 24.71000 184 ASP A C 1
ATOM 1412 O O . ASP A 1 184 ? -37.69728 20.86255 64.28460 1.000 26.71000 184 ASP A O 1
ATOM 1417 N N . GLY A 1 185 ? -35.50658 20.42853 64.57482 1.000 19.81000 185 GLY A N 1
ATOM 1418 C CA . GLY A 1 185 ? -35.25116 21.74147 65.14021 1.000 23.47000 185 GLY A CA 1
ATOM 1419 C C . GLY A 1 185 ? -35.46014 22.86957 64.15110 1.000 23.47000 185 GLY A C 1
ATOM 1420 O O . GLY A 1 185 ? -35.89453 23.95953 64.53275 1.000 25.14000 185 GLY A O 1
ATOM 1421 N N . LYS A 1 186 ? -35.15782 22.63168 62.87339 1.000 25.32000 186 LYS A N 1
ATOM 1422 C CA . LYS A 1 186 ? -35.40777 23.64977 61.85722 1.000 24.41000 186 LYS A CA 1
ATOM 1423 C C . LYS A 1 186 ? -36.90059 23.89779 61.68670 1.000 20.59000 186 LYS A C 1
ATOM 1424 O O . LYS A 1 186 ? -37.34048 25.04780 61.58335 1.000 30.22000 186 LYS A O 1
ATOM 1430 N N . GLU A 1 187 ? -37.69755 22.82479 61.64878 1.000 24.62000 187 GLU A N 1
ATOM 1431 C CA . GLU A 1 187 ? -39.14241 22.98381 61.50930 1.000 29.28000 187 GLU A CA 1
ATOM 1432 C C . GLU A 1 187 ? -39.72061 23.78770 62.66678 1.000 25.56000 187 GLU A C 1
ATOM 1433 O O . GLU A 1 187 ? -40.58240 24.65072 62.46396 1.000 32.76000 187 GLU A O 1
ATOM 1439 N N . LEU A 1 188 ? -39.25587 23.52159 63.88723 1.000 23.23000 188 LEU A N 1
ATOM 1440 C CA . LEU A 1 188 ? -39.70406 24.28549 65.04184 1.000 27.52000 188 LEU A CA 1
ATOM 1441 C C . LEU A 1 188 ? -39.01019 25.63347 65.16768 1.000 22.31000 188 LEU A C 1
ATOM 1442 O O . LEU A 1 188 ? -39.40407 26.43440 66.02235 1.000 27.33000 188 LEU A O 1
ATOM 1447 N N . GLY A 1 189 ? -37.99435 25.90255 64.35175 1.000 22.00000 189 GLY A N 1
ATOM 1448 C CA . GLY A 1 189 ? -37.30942 27.17654 64.42858 1.000 18.61000 189 GLY A CA 1
ATOM 1449 C C . GLY A 1 189 ? -36.46470 27.37243 65.66347 1.000 24.23000 189 GLY A C 1
ATOM 1450 O O . GLY A 1 189 ? -36.15106 28.51540 66.01090 1.000 25.90000 189 GLY A O 1
ATOM 1451 N N . ILE A 1 190 ? -36.08040 26.29037 66.34377 1.000 17.20000 190 ILE A N 1
ATOM 1452 C CA . ILE A 1 190 ? -35.25764 26.40026 67.54363 1.000 19.73000 190 ILE A CA 1
ATOM 1453 C C . ILE A 1 190 ? -33.77035 26.22428 67.26315 1.000 20.11000 190 ILE A C 1
ATOM 1454 O O . ILE A 1 190 ? -32.95229 26.45320 68.16802 1.000 18.64000 190 ILE A O 1
ATOM 1459 N N . LEU A 1 191 ? -33.38910 25.82739 66.05151 1.000 18.16000 191 LEU A N 1
ATOM 1460 C CA . LEU A 1 191 ? -31.97675 25.75842 65.71396 1.000 19.38000 191 LEU A CA 1
ATOM 1461 C C . LEU A 1 191 ? -31.78224 26.12555 64.25019 1.000 17.08000 191 LEU A C 1
ATOM 1462 O O . LEU A 1 191 ? -32.67638 25.94363 63.42025 1.000 17.68000 191 LEU A O 1
ATOM 1467 N N . GLU A 1 192 ? -30.60093 26.66258 63.95046 1.000 20.10000 192 GLU A N 1
ATOM 1468 C CA . GLU A 1 192 ? -30.18852 26.97971 62.58992 1.000 24.59000 192 GLU A CA 1
ATOM 1469 C C . GLU A 1 192 ? -28.75732 26.50572 62.39635 1.000 16.37000 192 GLU A C 1
ATOM 1470 O O . GLU A 1 192 ? -27.95229 26.54864 63.33119 1.000 16.18000 192 GLU A O 1
ATOM 1476 N N . VAL A 1 193 ? -28.44307 26.05683 61.18464 1.000 19.34000 193 VAL A N 1
ATOM 1477 C CA . VAL A 1 193 ? -27.11372 25.55686 60.85096 1.000 19.33000 193 VAL A CA 1
ATOM 1478 C C . VAL A 1 193 ? -26.42083 26.60694 59.99177 1.000 21.70000 193 VAL A C 1
ATOM 1479 O O . VAL A 1 193 ? -26.79864 26.82905 58.83440 1.000 23.38000 193 VAL A O 1
ATOM 1483 N N . ARG A 1 194 ? -25.40442 27.25089 60.55688 1.000 19.78000 194 ARG A N 1
ATOM 1484 C CA . ARG A 1 194 ? -24.58166 28.20395 59.82882 1.000 17.83000 194 ARG A CA 1
ATOM 1485 C C . ARG A 1 194 ? -23.37703 27.49901 59.21400 1.000 19.89000 194 ARG A C 1
ATOM 1486 O O . ARG A 1 194 ? -22.94950 26.43597 59.67035 1.000 22.20000 194 ARG A O 1
ATOM 1494 N N . LYS A 1 195 ? -22.83993 28.10111 58.15461 1.000 21.25000 195 LYS A N 1
ATOM 1495 C CA . LYS A 1 195 ? -21.58030 27.67516 57.54587 1.000 16.62000 195 LYS A CA 1
ATOM 1496 C C . LYS A 1 195 ? -20.53772 28.71212 57.95305 1.000 20.67000 195 LYS A C 1
ATOM 1497 O O . LYS A 1 195 ? -20.38604 29.74318 57.29230 1.000 27.75000 195 LYS A O 1
ATOM 1500 N N . GLU A 1 196 ? -19.83386 28.44502 59.05375 1.000 17.29000 196 GLU A N 1
ATOM 1501 C CA . GLU A 1 196 ? -18.96051 29.42897 59.67974 1.000 20.53000 196 GLU A CA 1
ATOM 1502 C C . GLU A 1 196 ? -17.69603 28.75392 60.19099 1.000 23.96000 196 GLU A C 1
ATOM 1503 O O . GLU A 1 196 ? -17.48885 27.54893 60.01709 1.000 24.93000 196 GLU A O 1
ATOM 1509 N N . LEU A 1 197 ? -16.85270 29.55486 60.83993 1.000 22.80000 197 LEU A N 1
ATOM 1510 C CA . LEU A 1 197 ? -15.66139 29.04380 61.50312 1.000 22.99000 197 LEU A CA 1
ATOM 1511 C C . LEU A 1 197 ? -16.06157 28.11869 62.64762 1.000 19.51000 197 LEU A C 1
ATOM 1512 O O . LEU A 1 197 ? -16.84447 28.49762 63.52085 1.000 14.31000 197 LEU A O 1
ATOM 1517 N N . ARG A 1 198 ? -15.52856 26.89870 62.63606 1.000 17.29000 198 ARG A N 1
ATOM 1518 C CA . ARG A 1 198 ? -15.96150 25.84761 63.54952 1.000 23.15000 198 ARG A CA 1
ATOM 1519 C C . ARG A 1 198 ? -15.21388 25.84949 64.88029 1.000 21.52000 198 ARG A C 1
ATOM 1520 O O . ARG A 1 198 ? -15.40070 24.92342 65.67601 1.000 20.21000 198 ARG A O 1
ATOM 1528 N N . LEU A 1 199 ? -14.38115 26.85247 65.14224 1.000 20.41000 199 LEU A N 1
ATOM 1529 C CA . LEU A 1 199 ? -13.61443 26.87935 66.37904 1.000 18.77000 199 LEU A CA 1
ATOM 1530 C C . LEU A 1 199 ? -14.49664 27.28725 67.55316 1.000 20.81000 199 LEU A C 1
ATOM 1531 O O . LEU A 1 199 ? -15.47548 28.02426 67.39922 1.000 27.29000 199 LEU A O 1
ATOM 1536 N N . PHE A 1 200 ? -14.13986 26.79614 68.73749 1.000 14.16000 200 PHE A N 1
ATOM 1537 C CA . PHE A 1 200 ? -14.86811 27.15803 69.94477 1.000 15.20000 200 PHE A CA 1
ATOM 1538 C C . PHE A 1 200 ? -14.67145 28.63200 70.26911 1.000 22.29000 200 PHE A C 1
ATOM 1539 O O . PHE A 1 200 ? -13.59223 29.19302 70.05927 1.000 26.04000 200 PHE A O 1
ATOM 1547 N N . GLY A 1 201 ? -15.71799 29.25195 70.79308 1.000 13.46000 201 GLY A N 1
ATOM 1548 C CA . GLY A 1 201 ? -15.65449 30.60791 71.27627 1.000 20.51000 201 GLY A CA 1
ATOM 1549 C C . GLY A 1 201 ? -16.27357 31.66599 70.38673 1.000 19.56000 201 GLY A C 1
ATOM 1550 O O . GLY A 1 201 ? -15.86866 32.83198 70.47525 1.000 19.27000 201 GLY A O 1
ATOM 1551 N N . ARG A 1 202 ? -17.23069 31.30607 69.53471 1.000 14.17000 202 ARG A N 1
ATOM 1552 C CA . ARG A 1 202 ? -17.83679 32.30715 68.66917 1.000 21.75000 202 ARG A CA 1
ATOM 1553 C C . ARG A 1 202 ? -18.80956 33.21308 69.41125 1.000 26.19000 202 ARG A C 1
ATOM 1554 O O . ARG A 1 202 ? -19.21099 34.24313 68.85793 1.000 23.91000 202 ARG A O 1
ATOM 1562 N N . GLU A 1 203 ? -19.18683 32.86797 70.64183 1.000 21.46000 203 GLU A N 1
ATOM 1563 C CA . GLU A 1 203 ? -20.13364 33.65890 71.41892 1.000 23.03000 203 GLU A CA 1
ATOM 1564 C C . GLU A 1 203 ? -19.46776 34.49280 72.50769 1.000 27.54000 203 GLU A C 1
ATOM 1565 O O . GLU A 1 203 ? -19.75889 35.68579 72.63249 1.000 24.18000 203 GLU A O 1
ATOM 1571 N N . SER A 1 204 ? -18.57658 33.89672 73.30155 1.000 25.50000 204 SER A N 1
ATOM 1572 C CA . SER A 1 204 ? -18.06782 34.55262 74.49814 1.000 27.64000 204 SER A CA 1
ATOM 1573 C C . SER A 1 204 ? -16.56583 34.79861 74.50771 1.000 32.81000 204 SER A C 1
ATOM 1574 O O . SER A 1 204 ? -16.07280 35.42553 75.45128 1.000 36.59000 204 SER A O 1
ATOM 1577 N N . ARG A 1 205 ? -15.82579 34.32970 73.51044 1.000 31.21000 205 ARG A N 1
ATOM 1578 C CA . ARG A 1 205 ? -14.38488 34.49670 73.59094 1.000 33.38000 205 ARG A CA 1
ATOM 1579 C C . ARG A 1 205 ? -13.89786 35.54879 72.60454 1.000 35.50000 205 ARG A C 1
ATOM 1580 O O . ARG A 1 205 ? -14.44472 35.66489 71.50098 1.000 34.70000 205 ARG A O 1
ATOM 1588 N N . PRO A 1 206 ? -12.88824 36.33575 72.97465 1.000 38.68000 206 PRO A N 1
ATOM 1589 C CA . PRO A 1 206 ? -12.28724 37.26084 72.00936 1.000 35.14000 206 PRO A CA 1
ATOM 1590 C C . PRO A 1 206 ? -11.64406 36.49294 70.86395 1.000 32.87000 206 PRO A C 1
ATOM 1591 O O . PRO A 1 206 ? -11.28319 35.31793 70.98822 1.000 35.57000 206 PRO A O 1
ATOM 1595 N N . LEU A 1 207 ? -11.50088 37.18105 69.72716 1.000 31.18000 207 LEU A N 1
ATOM 1596 C CA . LEU A 1 207 ? -11.03363 36.51416 68.51658 1.000 26.58000 207 LEU A CA 1
ATOM 1597 C C . LEU A 1 207 ? -9.63280 35.94014 68.68098 1.000 30.97000 207 LEU A C 1
ATOM 1598 O O . LEU A 1 207 ? -9.31718 34.90520 68.08321 1.000 32.27000 207 LEU A O 1
ATOM 1603 N N . TYR A 1 208 ? -8.78063 36.58107 69.48492 1.000 33.18000 208 TYR A N 1
ATOM 1604 C CA . TYR A 1 208 ? -7.43683 36.04305 69.67526 1.000 36.39000 208 TYR A CA 1
ATOM 1605 C C . TYR A 1 208 ? -7.44973 34.79897 70.55213 1.000 26.74000 208 TYR A C 1
ATOM 1606 O O . TYR A 1 208 ? -6.64651 33.88399 70.33588 1.000 35.52000 208 TYR A O 1
ATOM 1615 N N . GLN A 1 209 ? -8.34576 34.73988 71.54220 1.000 35.73000 209 GLN A N 1
ATOM 1616 C CA . GLN A 1 209 ? -8.49356 33.51081 72.31594 1.000 30.26000 209 GLN A CA 1
ATOM 1617 C C . GLN A 1 209 ? -9.16271 32.41789 71.49615 1.000 27.51000 209 GLN A C 1
ATOM 1618 O O . GLN A 1 209 ? -8.86691 31.23387 71.68634 1.000 32.72000 209 GLN A O 1
ATOM 1624 N N . MET A 1 210 ? -10.05777 32.79397 70.58125 1.000 24.06000 210 MET A N 1
ATOM 1625 C CA . MET A 1 210 ? -10.65884 31.81305 69.68454 1.000 20.54000 210 MET A CA 1
ATOM 1626 C C . MET A 1 210 ? -9.60093 31.15013 68.80958 1.000 28.28000 210 MET A C 1
ATOM 1627 O O . MET A 1 210 ? -9.66766 29.94415 68.54740 1.000 33.79000 210 MET A O 1
ATOM 1632 N N . LEU A 1 211 ? -8.60847 31.92217 68.36067 1.000 28.70000 211 LEU A N 1
ATOM 1633 C CA . LEU A 1 211 ? -7.55460 31.36525 67.51871 1.000 33.41000 211 LEU A CA 1
ATOM 1634 C C . LEU A 1 211 ? -6.49045 30.64417 68.33874 1.000 37.51000 211 LEU A C 1
ATOM 1635 O O . LEU A 1 211 ? -6.02304 29.57021 67.94313 1.000 34.93000 211 LEU A O 1
ATOM 1640 N N . ALA A 1 212 ? -6.08762 31.22107 69.47521 1.000 32.07000 212 ALA A N 1
ATOM 1641 C CA . ALA A 1 212 ? -4.99542 30.64100 70.25129 1.000 35.19000 212 ALA A CA 1
ATOM 1642 C C . ALA A 1 212 ? -5.37705 29.30094 70.86177 1.000 40.13000 212 ALA A C 1
ATOM 1643 O O . ALA A 1 212 ? -4.50728 28.45092 71.07960 1.000 47.14000 212 ALA A O 1
ATOM 1645 N N . TYR A 1 213 ? -6.65935 29.09192 71.14743 1.000 35.59000 213 TYR A N 1
ATOM 1646 C CA . TYR A 1 213 ? -7.12000 27.86386 71.77584 1.000 33.21000 213 TYR A CA 1
ATOM 1647 C C . TYR A 1 213 ? -7.67796 26.86795 70.77117 1.000 29.36000 213 TYR A C 1
ATOM 1648 O O . TYR A 1 213 ? -8.31738 25.88991 71.17342 1.000 39.79000 213 TYR A O 1
ATOM 1657 N N . ALA A 1 214 ? -7.45063 27.09007 69.47843 1.000 34.40000 214 ALA A N 1
ATOM 1658 C CA . ALA A 1 214 ? -8.02957 26.22916 68.45575 1.000 29.57000 214 ALA A CA 1
ATOM 1659 C C . ALA A 1 214 ? -7.43665 24.82915 68.53524 1.000 32.70000 214 ALA A C 1
ATOM 1660 O O . ALA A 1 214 ? -6.21468 24.65815 68.55948 1.000 41.36000 214 ALA A O 1
ATOM 1662 N N . THR A 1 215 ? -8.31270 23.82715 68.58224 1.000 34.97000 215 THR A N 1
ATOM 1663 C CA . THR A 1 215 ? -7.90677 22.43114 68.65053 1.000 35.28000 215 THR A CA 1
ATOM 1664 C C . THR A 1 215 ? -8.45961 21.57325 67.52488 1.000 34.83000 215 THR A C 1
ATOM 1665 O O . THR A 1 215 ? -7.81522 20.59228 67.14846 1.000 42.87000 215 THR A O 1
ATOM 1669 N N . ASN A 1 216 ? -9.63305 21.90230 66.98570 1.000 32.91000 216 ASN A N 1
ATOM 1670 C CA . ASN A 1 216 ? -10.24395 21.11839 65.91300 1.000 35.49000 216 ASN A CA 1
ATOM 1671 C C . ASN A 1 216 ? -10.80386 22.06749 64.86450 1.000 36.50000 216 ASN A C 1
ATOM 1672 O O . ASN A 1 216 ? -11.98491 22.43649 64.90632 1.000 38.01000 216 ASN A O 1
ATOM 1677 N N . PRO A 1 217 ? -9.97885 22.48158 63.88939 1.000 30.89000 217 PRO A N 1
ATOM 1678 C CA . PRO A 1 217 ? -8.57272 22.08959 63.76281 1.000 24.77000 217 PRO A CA 1
ATOM 1679 C C . PRO A 1 217 ? -7.62049 23.01952 64.50688 1.000 29.86000 217 PRO A C 1
ATOM 1680 O O . PRO A 1 217 ? -8.02694 24.09648 64.94056 1.000 29.04000 217 PRO A O 1
ATOM 1684 N N . GLU A 1 218 ? -6.36664 22.60251 64.65414 1.000 32.25000 218 GLU A N 1
ATOM 1685 C CA . GLU A 1 218 ? -5.33415 23.50146 65.14429 1.000 33.19000 218 GLU A CA 1
ATOM 1686 C C . GLU A 1 218 ? -4.87199 24.41857 64.02085 1.000 33.77000 218 GLU A C 1
ATOM 1687 O O . GLU A 1 218 ? -4.97276 24.08767 62.83771 1.000 35.75000 218 GLU A O 1
ATOM 1693 N N . ILE A 1 219 ? -4.36438 25.58353 64.40248 1.000 33.35000 219 ILE A N 1
ATOM 1694 C CA . ILE A 1 219 ? -3.84941 26.56862 63.46210 1.000 31.88000 219 ILE A CA 1
ATOM 1695 C C . ILE A 1 219 ? -2.35567 26.71559 63.72066 1.000 33.20000 219 ILE A C 1
ATOM 1696 O O . ILE A 1 219 ? -1.95779 27.15349 64.80411 1.000 31.57000 219 ILE A O 1
ATOM 1701 N N . PRO A 1 220 ? -1.49369 26.36068 62.76651 1.000 42.79000 220 PRO A N 1
ATOM 1702 C CA . PRO A 1 220 ? -0.05298 26.33065 63.04800 1.000 38.83000 220 PRO A CA 1
ATOM 1703 C C . PRO A 1 220 ? 0.49870 27.71262 63.36370 1.000 40.21000 220 PRO A C 1
ATOM 1704 O O . PRO A 1 220 ? 0.07429 28.71968 62.79035 1.000 39.17000 220 PRO A O 1
ATOM 1708 N N . GLU A 1 221 ? 1.44372 27.73954 64.30768 1.000 44.90000 221 GLU A N 1
ATOM 1709 C CA . GLU A 1 221 ? 2.10521 28.94549 64.80047 1.000 50.85000 221 GLU A CA 1
ATOM 1710 C C . GLU A 1 221 ? 1.16141 29.86242 65.57358 1.000 49.27000 221 GLU A C 1
ATOM 1711 O O . GLU A 1 221 ? 1.60283 30.86937 66.13713 1.000 62.27000 221 GLU A O 1
ATOM 1717 N N . ILE A 1 222 ? -0.12864 29.52642 65.62622 1.000 40.41000 222 ILE A N 1
ATOM 1718 C CA . ILE A 1 222 ? -1.12435 30.33635 66.31426 1.000 41.13000 222 ILE A CA 1
ATOM 1719 C C . ILE A 1 222 ? -1.74957 29.59425 67.48855 1.000 48.66000 222 ILE A C 1
ATOM 1720 O O . ILE A 1 222 ? -2.02665 30.19715 68.53332 1.000 46.57000 222 ILE A O 1
ATOM 1725 N N . THR A 1 223 ? -1.97442 28.29126 67.34520 1.000 35.01000 223 THR A N 1
ATOM 1726 C CA . THR A 1 223 ? -2.50755 27.49416 68.44157 1.000 39.10000 223 THR A CA 1
ATOM 1727 C C . THR A 1 223 ? -1.52075 27.46506 69.60059 1.000 40.38000 223 THR A C 1
ATOM 1728 O O . THR A 1 223 ? -0.38359 27.00907 69.44972 1.000 39.68000 223 THR A O 1
ATOM 1732 N N . GLY A 1 224 ? -1.95695 27.95495 70.75819 1.000 46.02000 224 GLY A N 1
ATOM 1733 C CA . GLY A 1 224 ? -1.13217 27.95884 71.94504 1.000 46.65000 224 GLY A CA 1
ATOM 1734 C C . GLY A 1 224 ? -0.27137 29.18682 72.13404 1.000 47.44000 224 GLY A C 1
ATOM 1735 O O . GLY A 1 224 ? 0.47562 29.25173 73.11782 1.000 51.57000 224 GLY A O 1
ATOM 1736 N N . ASP A 1 225 ? -0.34743 30.16391 71.23105 1.000 51.25000 225 ASP A N 1
ATOM 1737 C CA . ASP A 1 225 ? 0.44548 31.39090 71.31798 1.000 51.79000 225 ASP A CA 1
ATOM 1738 C C . ASP A 1 225 ? -0.51741 32.56991 71.21009 1.000 45.40000 225 ASP A C 1
ATOM 1739 O O . ASP A 1 225 ? -0.85427 33.00801 70.10678 1.000 49.03000 225 ASP A O 1
ATOM 1744 N N . GLU A 1 226 ? -0.96160 33.08080 72.36168 1.000 42.46000 226 GLU A N 1
ATOM 1745 C CA . GLU A 1 226 ? -1.87460 34.21980 72.35984 1.000 46.97000 226 GLU A CA 1
ATOM 1746 C C . GLU A 1 226 ? -1.22698 35.46086 71.76462 1.000 52.66000 226 GLU A C 1
ATOM 1747 O O . GLU A 1 226 ? -1.92139 36.30591 71.18798 1.000 49.17000 226 GLU A O 1
ATOM 1753 N N . ARG A 1 227 ? 0.09488 35.59285 71.89600 1.000 56.54000 227 ARG A N 1
ATOM 1754 C CA . ARG A 1 227 ? 0.77442 36.77389 71.37281 1.000 53.01000 227 ARG A CA 1
ATOM 1755 C C . ARG A 1 227 ? 0.75600 36.78603 69.84979 1.000 55.43000 227 ARG A C 1
ATOM 1756 O O . ARG A 1 227 ? 0.46064 37.81509 69.23058 1.000 52.23000 227 ARG A O 1
ATOM 1764 N N . LYS A 1 228 ? 1.06664 35.64609 69.22601 1.000 48.71000 228 LYS A N 1
ATOM 1765 C CA . LYS A 1 228 ? 1.02815 35.57122 67.76896 1.000 49.58000 228 LYS A CA 1
ATOM 1766 C C . LYS A 1 228 ? -0.39330 35.71427 67.23851 1.000 52.10000 228 LYS A C 1
ATOM 1767 O O . LYS A 1 228 ? -0.59217 36.24837 66.14135 1.000 49.04000 228 LYS A O 1
ATOM 1773 N N . ALA A 1 229 ? -1.39109 35.25820 68.00243 1.000 51.53000 229 ALA A N 1
ATOM 1774 C CA . ALA A 1 229 ? -2.77765 35.40524 67.57101 1.000 42.04000 229 ALA A CA 1
ATOM 1775 C C . ALA A 1 229 ? -3.20264 36.86924 67.56071 1.000 38.28000 229 ALA A C 1
ATOM 1776 O O . ALA A 1 229 ? -3.87867 37.31833 66.62705 1.000 36.90000 229 ALA A O 1
ATOM 1778 N N . ILE A 1 230 ? -2.82070 37.62715 68.59117 1.000 36.55000 230 ILE A N 1
ATOM 1779 C CA . ILE A 1 230 ? -3.12973 39.05415 68.61698 1.000 43.20000 230 ILE A CA 1
ATOM 1780 C C . ILE A 1 230 ? -2.41755 39.76925 67.47878 1.000 41.81000 230 ILE A C 1
ATOM 1781 O O . ILE A 1 230 ? -3.00384 40.61331 66.78925 1.000 38.79000 230 ILE A O 1
ATOM 1786 N N . GLU A 1 231 ? -1.14333 39.43727 67.26207 1.000 43.91000 231 GLU A N 1
ATOM 1787 C CA . GLU A 1 231 ? -0.38122 40.06537 66.18891 1.000 42.24000 231 GLU A CA 1
ATOM 1788 C C . GLU A 1 231 ? -0.97481 39.73749 64.82427 1.000 45.27000 231 GLU A C 1
ATOM 1789 O O . GLU A 1 231 ? -1.09292 40.61557 63.96223 1.000 41.35000 231 GLU A O 1
ATOM 1795 N N . TRP A 1 232 ? -1.36459 38.47551 64.61775 1.000 43.69000 232 TRP A N 1
ATOM 1796 C CA . TRP A 1 232 ? -1.89826 38.05563 63.32516 1.000 31.71000 232 TRP A CA 1
ATOM 1797 C C . TRP A 1 232 ? -3.21393 38.75766 63.00887 1.000 39.52000 232 TRP A C 1
ATOM 1798 O O . TRP A 1 232 ? -3.42577 39.21576 61.87969 1.000 40.15000 232 TRP A O 1
ATOM 1809 N N . LEU A 1 233 ? -4.11095 38.85557 63.99595 1.000 36.89000 233 LEU A N 1
ATOM 1810 C CA . LEU A 1 233 ? -5.40871 39.48359 63.76166 1.000 36.44000 233 LEU A CA 1
ATOM 1811 C C . LEU A 1 233 ? -5.28044 40.97861 63.50293 1.000 39.93000 233 LEU A C 1
ATOM 1812 O O . LEU A 1 233 ? -6.08567 41.54768 62.75515 1.000 38.45000 233 LEU A O 1
ATOM 1817 N N . ARG A 1 234 ? -4.29107 41.63556 64.11202 1.000 43.91000 234 ARG A N 1
ATOM 1818 C CA . ARG A 1 234 ? -4.09080 43.05658 63.85135 1.000 38.39000 234 ARG A CA 1
ATOM 1819 C C . ARG A 1 234 ? -3.57834 43.28171 62.43590 1.000 38.58000 234 ARG A C 1
ATOM 1820 O O . ARG A 1 234 ? -4.03662 44.19377 61.73851 1.000 41.01000 234 ARG A O 1
ATOM 1828 N N . ALA A 1 235 ? -2.62388 42.45675 61.99581 1.000 36.16000 235 ALA A N 1
ATOM 1829 C CA . ALA A 1 235 ? -2.05051 42.64087 60.66842 1.000 30.35000 235 ALA A CA 1
ATOM 1830 C C . ALA A 1 235 ? -3.09439 42.40197 59.58632 1.000 44.66000 235 ALA A C 1
ATOM 1831 O O . ALA A 1 235 ? -3.08532 43.06906 58.54539 1.000 45.76000 235 ALA A O 1
ATOM 1833 N N . LYS A 1 236 ? -4.01064 41.46295 59.82029 1.000 42.87000 236 LYS A N 1
ATOM 1834 C CA . LYS A 1 236 ? -5.07866 41.18103 58.87316 1.000 33.75000 236 LYS A CA 1
ATOM 1835 C C . LYS A 1 236 ? -6.23876 42.16803 58.96605 1.000 35.47000 236 LYS A C 1
ATOM 1836 O O . LYS A 1 236 ? -7.15991 42.09210 58.15009 1.000 33.39000 236 LYS A O 1
ATOM 1842 N N . GLY A 1 237 ? -6.22375 43.08694 59.92615 1.000 34.24000 237 GLY A N 1
ATOM 1843 C CA . GLY A 1 237 ? -7.23682 44.12093 59.99720 1.000 29.54000 237 GLY A CA 1
ATOM 1844 C C . GLY A 1 237 ? -8.39777 43.83885 60.91897 1.000 42.80000 237 GLY A C 1
ATOM 1845 O O . GLY A 1 237 ? -9.49355 44.36787 60.69789 1.000 47.64000 237 GLY A O 1
ATOM 1846 N N . PHE A 1 238 ? -8.19484 43.03076 61.95211 1.000 38.70000 238 PHE A N 1
ATOM 1847 C CA . PHE A 1 238 ? -9.26079 42.65967 62.86497 1.000 33.51000 238 PHE A CA 1
ATOM 1848 C C . PHE A 1 238 ? -8.94124 43.14654 64.27035 1.000 32.25000 238 PHE A C 1
ATOM 1849 O O . PHE A 1 238 ? -7.78468 43.12250 64.70154 1.000 34.42000 238 PHE A O 1
ATOM 1857 N N . ASP A 1 239 ? -9.96797 43.59348 64.97733 1.000 30.79000 239 ASP A N 1
ATOM 1858 C CA . ASP A 1 239 ? -9.85244 43.89135 66.39748 1.000 29.47000 239 ASP A CA 1
ATOM 1859 C C . ASP A 1 239 ? -9.73925 42.58728 67.18047 1.000 36.78000 239 ASP A C 1
ATOM 1860 O O . ASP A 1 239 ? -10.72432 41.84227 67.24939 1.000 34.49000 239 ASP A O 1
ATOM 1865 N N . PRO A 1 240 ? -8.58987 42.26822 67.78763 1.000 33.38000 240 PRO A N 1
ATOM 1866 C CA . PRO A 1 240 ? -8.46158 40.96716 68.46965 1.000 31.15000 240 PRO A CA 1
ATOM 1867 C C . PRO A 1 240 ? -9.33386 40.82505 69.70873 1.000 40.35000 240 PRO A C 1
ATOM 1868 O O . PRO A 1 240 ? -9.51935 39.69601 70.17944 1.000 39.99000 240 PRO A O 1
ATOM 1872 N N . GLU A 1 241 ? -9.86642 41.92000 70.25428 1.000 40.43000 241 GLU A N 1
ATOM 1873 C CA . GLU A 1 241 ? -10.76161 41.86189 71.40235 1.000 41.14000 241 GLU A CA 1
ATOM 1874 C C . GLU A 1 241 ? -12.22020 41.67493 71.00683 1.000 36.67000 241 GLU A C 1
ATOM 1875 O O . GLU A 1 241 ? -13.06911 41.48285 71.88493 1.000 44.65000 241 GLU A O 1
ATOM 1881 N N . MET A 1 242 ? -12.52487 41.72705 69.71552 1.000 34.28000 242 MET A N 1
ATOM 1882 C CA . MET A 1 242 ? -13.88738 41.56509 69.23910 1.000 32.46000 242 MET A CA 1
ATOM 1883 C C . MET A 1 242 ? -14.30043 40.09909 69.29053 1.000 40.87000 242 MET A C 1
ATOM 1884 O O . MET A 1 242 ? -13.47230 39.19110 69.16331 1.000 38.70000 242 MET A O 1
ATOM 1889 N N . LYS A 1 243 ? -15.59265 39.87207 69.49918 1.000 32.72000 243 LYS A N 1
ATOM 1890 C CA . LYS A 1 243 ? -16.14662 38.52807 69.46948 1.000 28.56000 243 LYS A CA 1
ATOM 1891 C C . LYS A 1 243 ? -16.57615 38.17320 68.05101 1.000 29.12000 243 LYS A C 1
ATOM 1892 O O . LYS A 1 243 ? -16.97934 39.04027 67.27067 1.000 26.36000 243 LYS A O 1
ATOM 1898 N N . TYR A 1 244 ? -16.48181 36.88023 67.72499 1.000 21.45000 244 TYR A N 1
ATOM 1899 C CA . TYR A 1 244 ? -16.75941 36.42936 66.36366 1.000 17.45000 244 TYR A CA 1
ATOM 1900 C C . TYR A 1 244 ? -18.16996 36.80240 65.92923 1.000 21.42000 244 TYR A C 1
ATOM 1901 O O . TYR A 1 244 ? -18.38577 37.20950 64.78205 1.000 20.49000 244 TYR A O 1
ATOM 1910 N N . TRP A 1 245 ? -19.14489 36.67231 66.83321 1.000 21.33000 245 TRP A N 1
ATOM 1911 C CA . TRP A 1 245 ? -20.52952 36.95535 66.47381 1.000 21.09000 245 TRP A CA 1
ATOM 1912 C C . TRP A 1 245 ? -20.75117 38.42138 66.12971 1.000 19.35000 245 TRP A C 1
ATOM 1913 O O . TRP A 1 245 ? -21.71444 38.74344 65.42575 1.000 25.28000 245 TRP A O 1
ATOM 1924 N N . GLN A 1 246 ? -19.88066 39.31134 66.60369 1.000 15.94000 246 GLN A N 1
ATOM 1925 C CA . GLN A 1 246 ? -20.00837 40.73636 66.33169 1.000 25.43000 246 GLN A CA 1
ATOM 1926 C C . GLN A 1 246 ? -19.55393 41.12249 64.93120 1.000 28.76000 246 GLN A C 1
ATOM 1927 O O . GLN A 1 246 ? -19.83348 42.24453 64.49901 1.000 25.57000 246 GLN A O 1
ATOM 1933 N N . LEU A 1 247 ? -18.86819 40.23355 64.21682 1.000 25.05000 247 LEU A N 1
ATOM 1934 C CA . LEU A 1 247 ? -18.40980 40.54568 62.87133 1.000 21.10000 247 LEU A CA 1
ATOM 1935 C C . LEU A 1 247 ? -19.57178 40.53877 61.88712 1.000 26.80000 247 LEU A C 1
ATOM 1936 O O . LEU A 1 247 ? -20.50290 39.73676 62.00409 1.000 22.57000 247 LEU A O 1
ATOM 1941 N N . ARG A 1 248 ? -19.51277 41.43985 60.90927 1.000 23.96000 248 ARG A N 1
ATOM 1942 C CA . ARG A 1 248 ? -20.43161 41.35296 59.78731 1.000 20.27000 248 ARG A CA 1
ATOM 1943 C C . ARG A 1 248 ? -20.10475 40.11903 58.95053 1.000 27.84000 248 ARG A C 1
ATOM 1944 O O . ARG A 1 248 ? -19.01685 39.54002 59.04860 1.000 28.70000 248 ARG A O 1
ATOM 1952 N N . GLU A 1 249 ? -21.06789 39.71211 58.12050 1.000 26.33000 249 GLU A N 1
ATOM 1953 C CA . GLU A 1 249 ? -20.88106 38.50618 57.31958 1.000 27.57000 249 GLU A CA 1
ATOM 1954 C C . GLU A 1 249 ? -19.70507 38.65127 56.36081 1.000 35.41000 249 GLU A C 1
ATOM 1955 O O . GLU A 1 249 ? -18.97981 37.68229 56.10847 1.000 37.74000 249 GLU A O 1
ATOM 1961 N N . GLU A 1 250 ? -19.48952 39.85832 55.82914 1.000 35.17000 250 GLU A N 1
ATOM 1962 C CA . GLU A 1 250 ? -18.31266 40.09539 54.99838 1.000 35.45000 250 GLU A CA 1
ATOM 1963 C C . GLU A 1 250 ? -17.02450 40.02432 55.80971 1.000 39.70000 250 GLU A C 1
ATOM 1964 O O . GLU A 1 250 ? -15.99897 39.56136 55.29872 1.000 27.90000 250 GLU A O 1
ATOM 1970 N N . GLU A 1 251 ? -17.05580 40.46320 57.07171 1.000 34.23000 251 GLU A N 1
ATOM 1971 C CA . GLU A 1 251 ? -15.86868 40.35813 57.91593 1.000 34.63000 251 GLU A CA 1
ATOM 1972 C C . GLU A 1 251 ? -15.55003 38.90909 58.25813 1.000 34.56000 251 GLU A C 1
ATOM 1973 O O . GLU A 1 251 ? -14.37520 38.56008 58.42231 1.000 32.76000 251 GLU A O 1
ATOM 1979 N N . LYS A 1 252 ? -16.57216 38.05808 58.37900 1.000 26.03000 252 LYS A N 1
ATOM 1980 C CA . LYS A 1 252 ? -16.32444 36.64706 58.65212 1.000 28.61000 252 LYS A CA 1
ATOM 1981 C C . LYS A 1 252 ? -15.66121 35.96817 57.46075 1.000 27.71000 252 LYS A C 1
ATOM 1982 O O . LYS A 1 252 ? -14.70538 35.20215 57.63066 1.000 26.58000 252 LYS A O 1
ATOM 1988 N N . ARG A 1 253 ? -16.15395 36.24028 56.24826 1.000 29.23000 253 ARG A N 1
ATOM 1989 C CA . ARG A 1 253 ? -15.52171 35.69939 55.04886 1.000 33.08000 253 ARG A CA 1
ATOM 1990 C C . ARG A 1 253 ? -14.06861 36.14240 54.94641 1.000 30.26000 253 ARG A C 1
ATOM 1991 O O . ARG A 1 253 ? -13.19820 35.35543 54.55623 1.000 30.80000 253 ARG A O 1
ATOM 1999 N N . LYS A 1 254 ? -13.78897 37.39936 55.29881 1.000 30.57000 254 LYS A N 1
ATOM 2000 C CA . LYS A 1 254 ? -12.41499 37.88836 55.32027 1.000 26.37000 254 LYS A CA 1
ATOM 2001 C C . LYS A 1 254 ? -11.55998 37.06927 56.28008 1.000 29.69000 254 LYS A C 1
ATOM 2002 O O . LYS A 1 254 ? -10.43164 36.68230 55.95121 1.000 29.58000 254 LYS A O 1
ATOM 2008 N N . LEU A 1 255 ? -12.09022 36.79216 57.47451 1.000 29.46000 255 LEU A N 1
ATOM 2009 C CA . LEU A 1 255 ? -11.35923 35.99407 58.45619 1.000 28.53000 255 LEU A CA 1
ATOM 2010 C C . LEU A 1 255 ? -11.12571 34.57912 57.94431 1.000 26.77000 255 LEU A C 1
ATOM 2011 O O . LEU A 1 255 ? -10.02885 34.02711 58.08939 1.000 23.46000 255 LEU A O 1
ATOM 2016 N N . HIS A 1 256 ? -12.15509 33.97418 57.34619 1.000 24.03000 256 HIS A N 1
ATOM 2017 C CA . HIS A 1 256 ? -12.03357 32.60922 56.84619 1.000 20.97000 256 HIS A CA 1
ATOM 2018 C C . HIS A 1 256 ? -10.97045 32.51932 55.75828 1.000 26.65000 256 HIS A C 1
ATOM 2019 O O . HIS A 1 256 ? -10.07850 31.66531 55.81412 1.000 25.66000 256 HIS A O 1
ATOM 2026 N N . GLU A 1 257 ? -11.05441 33.39941 54.75627 1.000 28.80000 257 GLU A N 1
ATOM 2027 C CA . GLU A 1 257 ? -10.07529 33.39751 53.67328 1.000 29.37000 257 GLU A CA 1
ATOM 2028 C C . GLU A 1 257 ? -8.66384 33.61046 54.20376 1.000 25.47000 257 GLU A C 1
ATOM 2029 O O . GLU A 1 257 ? -7.71938 32.95150 53.75568 1.000 27.85000 257 GLU A O 1
ATOM 2035 N N . ALA A 1 258 ? -8.50083 34.52037 55.16801 1.000 22.75000 258 ALA A N 1
ATOM 2036 C CA . ALA A 1 258 ? -7.17641 34.77532 55.72340 1.000 20.90000 258 ALA A CA 1
ATOM 2037 C C . ALA A 1 258 ? -6.65320 33.56625 56.48984 1.000 25.56000 258 ALA A C 1
ATOM 2038 O O . ALA A 1 258 ? -5.47807 33.20326 56.36302 1.000 30.42000 258 ALA A O 1
ATOM 2040 N N . LEU A 1 259 ? -7.51103 32.92918 57.29189 1.000 28.39000 259 LEU A N 1
ATOM 2041 C CA . LEU A 1 259 ? -7.07383 31.77311 58.07024 1.000 25.34000 259 LEU A CA 1
ATOM 2042 C C . LEU A 1 259 ? -6.72790 30.59619 57.16649 1.000 20.15000 259 LEU A C 1
ATOM 2043 O O . LEU A 1 259 ? -5.73614 29.89617 57.40145 1.000 21.61000 259 LEU A O 1
ATOM 2048 N N . LEU A 1 260 ? -7.53383 30.36629 56.12663 1.000 19.70000 260 LEU A N 1
ATOM 2049 C CA . LEU A 1 260 ? -7.28390 29.24737 55.22579 1.000 24.45000 260 LEU A CA 1
ATOM 2050 C C . LEU A 1 260 ? -5.96313 29.41843 54.48317 1.000 31.83000 260 LEU A C 1
ATOM 2051 O O . LEU A 1 260 ? -5.21394 28.45145 54.30486 1.000 28.98000 260 LEU A O 1
ATOM 2056 N N . VAL A 1 261 ? -5.65768 30.64447 54.04760 1.000 32.41000 261 VAL A N 1
ATOM 2057 C CA . VAL A 1 261 ? -4.38299 30.90653 53.38494 1.000 35.78000 261 VAL A CA 1
ATOM 2058 C C . VAL A 1 261 ? -3.22599 30.67845 54.34911 1.000 35.34000 261 VAL A C 1
ATOM 2059 O O . VAL A 1 261 ? -2.20461 30.08148 53.98711 1.000 33.25000 261 VAL A O 1
ATOM 2063 N N . HIS A 1 262 ? -3.37027 31.14333 55.59301 1.000 24.79000 262 HIS A N 1
ATOM 2064 C CA . HIS A 1 262 ? -2.32130 30.93524 56.58607 1.000 26.81000 262 HIS A CA 1
ATOM 2065 C C . HIS A 1 262 ? -2.06554 29.45022 56.81620 1.000 39.11000 262 HIS A C 1
ATOM 2066 O O . HIS A 1 262 ? -0.92277 29.03720 57.03935 1.000 33.28000 262 HIS A O 1
ATOM 2073 N N . MET A 1 263 ? -3.11547 28.62823 56.74704 1.000 37.84000 263 MET A N 1
ATOM 2074 C CA . MET A 1 263 ? -2.93968 27.19521 56.95609 1.000 33.46000 263 MET A CA 1
ATOM 2075 C C . MET A 1 263 ? -2.33643 26.50432 55.73965 1.000 26.89000 263 MET A C 1
ATOM 2076 O O . MET A 1 263 ? -1.58859 25.53330 55.89434 1.000 33.08000 263 MET A O 1
ATOM 2081 N N . ILE A 1 264 ? -2.63918 26.98143 54.53138 1.000 31.07000 264 ILE A N 1
ATOM 2082 C CA . ILE A 1 264 ? -2.02495 26.40354 53.33996 1.000 40.55000 264 ILE A CA 1
ATOM 2083 C C . ILE A 1 264 ? -0.54488 26.75854 53.27853 1.000 32.70000 264 ILE A C 1
ATOM 2084 O O . ILE A 1 264 ? 0.28952 25.93358 52.88531 1.000 32.54000 264 ILE A O 1
ATOM 2089 N N . LYS A 1 265 ? -0.19229 27.98351 53.67600 1.000 34.13000 265 LYS A N 1
ATOM 2090 C CA . LYS A 1 265 ? 1.20674 28.40251 53.64949 1.000 28.38000 265 LYS A CA 1
ATOM 2091 C C . LYS A 1 265 ? 2.05075 27.56642 54.60228 1.000 34.14000 265 LYS A C 1
ATOM 2092 O O . LYS A 1 265 ? 3.12513 27.07745 54.23535 1.000 44.69000 265 LYS A O 1
ATOM 2098 N N . HIS A 1 266 ? 1.57748 27.39131 55.83478 1.000 35.27000 266 HIS A N 1
ATOM 2099 C CA . HIS A 1 266 ? 2.33540 26.71621 56.87750 1.000 37.62000 266 HIS A CA 1
ATOM 2100 C C . HIS A 1 266 ? 2.11038 25.20521 56.89513 1.000 38.59000 266 HIS A C 1
ATOM 2101 O O . HIS A 1 266 ? 2.32831 24.56512 57.93130 1.000 42.23000 266 HIS A O 1
ATOM 2108 N N . GLY A 1 267 ? 1.68254 24.62731 55.77664 1.000 29.59000 267 GLY A N 1
ATOM 2109 C CA . GLY A 1 267 ? 1.63668 23.18133 55.63746 1.000 31.41000 267 GLY A CA 1
ATOM 2110 C C . GLY A 1 267 ? 0.66074 22.45824 56.54338 1.000 45.53000 267 GLY A C 1
ATOM 2111 O O . GLY A 1 267 ? 0.97224 21.36520 57.03260 1.000 44.37000 267 GLY A O 1
ATOM 2112 N N . ALA A 1 268 ? -0.51050 23.04222 56.78223 1.000 34.74000 268 ALA A N 1
ATOM 2113 C CA . ALA A 1 268 ? -1.54827 22.35016 57.52509 1.000 32.92000 268 ALA A CA 1
ATOM 2114 C C . ALA A 1 268 ? -2.07444 21.16623 56.71644 1.000 33.16000 268 ALA A C 1
ATOM 2115 O O . ALA A 1 268 ? -2.12816 21.21934 55.48439 1.000 39.24000 268 ALA A O 1
ATOM 2117 N N . PRO A 1 269 ? -2.46413 20.08417 57.38694 1.000 30.22000 269 PRO A N 1
ATOM 2118 C CA . PRO A 1 269 ? -3.03039 18.93623 56.67025 1.000 26.83000 269 PRO A CA 1
ATOM 2119 C C . PRO A 1 269 ? -4.32366 19.31030 55.96294 1.000 25.35000 269 PRO A C 1
ATOM 2120 O O . PRO A 1 269 ? -5.05911 20.20026 56.39727 1.000 32.52000 269 PRO A O 1
ATOM 2124 N N . LYS A 1 270 ? -4.59351 18.62140 54.85260 1.000 23.70000 270 LYS A N 1
ATOM 2125 C CA . LYS A 1 270 ? -5.83977 18.86347 54.13434 1.000 24.99000 270 LYS A CA 1
ATOM 2126 C C . LYS A 1 270 ? -7.05067 18.53439 55.00005 1.000 34.56000 270 LYS A C 1
ATOM 2127 O O . LYS A 1 270 ? -8.09255 19.19040 54.88704 1.000 31.49000 270 LYS A O 1
ATOM 2133 N N . GLU A 1 271 ? -6.92957 17.53631 55.87709 1.000 25.26000 271 GLU A N 1
ATOM 2134 C CA . GLU A 1 271 ? -8.02951 17.20723 56.77692 1.000 28.94000 271 GLU A CA 1
ATOM 2135 C C . GLU A 1 271 ? -8.33947 18.37614 57.70571 1.000 30.09000 271 GLU A C 1
ATOM 2136 O O . GLU A 1 271 ? -9.50669 18.72312 57.91854 1.000 25.56000 271 GLU A O 1
ATOM 2142 N N . ALA A 1 272 ? -7.29904 19.00709 58.25984 1.000 27.75000 272 ALA A N 1
ATOM 2143 C CA . ALA A 1 272 ? -7.51094 20.15901 59.13173 1.000 21.13000 272 ALA A CA 1
ATOM 2144 C C . ALA A 1 272 ? -8.11715 21.32808 58.36621 1.000 22.27000 272 ALA A C 1
ATOM 2145 O O . ALA A 1 272 ? -9.01567 22.01004 58.87034 1.000 31.04000 272 ALA A O 1
ATOM 2147 N N . ILE A 1 273 ? -7.64788 21.56519 57.13971 1.000 22.17000 273 ILE A N 1
ATOM 2148 C CA . ILE A 1 273 ? -8.13407 22.70126 56.36132 1.000 30.54000 273 ILE A CA 1
ATOM 2149 C C . ILE A 1 273 ? -9.59066 22.49730 55.96079 1.000 28.62000 273 ILE A C 1
ATOM 2150 O O . ILE A 1 273 ? -10.39771 23.43430 56.00504 1.000 23.84000 273 ILE A O 1
ATOM 2155 N N . ASP A 1 274 ? -9.95527 21.26934 55.58130 1.000 27.65000 274 ASP A N 1
ATOM 2156 C CA . ASP A 1 274 ? -11.33187 20.98037 55.19485 1.000 30.00000 274 ASP A CA 1
ATOM 2157 C C . ASP A 1 274 ? -12.31007 21.12327 56.35586 1.000 26.39000 274 ASP A C 1
ATOM 2158 O O . ASP A 1 274 ? -13.51283 21.27829 56.11863 1.000 24.24000 274 ASP A O 1
ATOM 2163 N N . ARG A 1 275 ? -11.82435 21.08415 57.59535 1.000 16.44000 275 ARG A N 1
ATOM 2164 C CA . ARG A 1 275 ? -12.67657 21.13805 58.77548 1.000 23.69000 275 ARG A CA 1
ATOM 2165 C C . ARG A 1 275 ? -12.75722 22.52399 59.40352 1.000 24.11000 275 ARG A C 1
ATOM 2166 O O . ARG A 1 275 ? -13.45126 22.68790 60.41182 1.000 24.32000 275 ARG A O 1
ATOM 2174 N N . LEU A 1 276 ? -12.07563 23.52404 58.83732 1.000 25.45000 276 LEU A N 1
ATOM 2175 C CA . LEU A 1 276 ? -12.05628 24.84598 59.46046 1.000 23.70000 276 LEU A CA 1
ATOM 2176 C C . LEU A 1 276 ? -13.43223 25.50099 59.41210 1.000 17.12000 276 LEU A C 1
ATOM 2177 O O . LEU A 1 276 ? -13.93828 25.97890 60.43362 1.000 17.77000 276 LEU A O 1
ATOM 2182 N N . ILE A 1 277 ? -14.05101 25.53910 58.23446 1.000 19.90000 277 ILE A N 1
ATOM 2183 C CA . ILE A 1 277 ? -15.37282 26.12711 58.04915 1.000 21.72000 277 ILE A CA 1
ATOM 2184 C C . ILE A 1 277 ? -16.36155 25.00114 57.78202 1.000 24.56000 277 ILE A C 1
ATOM 2185 O O . ILE A 1 277 ? -16.15660 24.19222 56.86816 1.000 30.78000 277 ILE A O 1
ATOM 2190 N N . GLY A 1 278 ? -17.42637 24.94807 58.57792 1.000 20.67000 278 GLY A N 1
ATOM 2191 C CA . GLY A 1 278 ? -18.43719 23.92708 58.40678 1.000 21.17000 278 GLY A CA 1
ATOM 2192 C C . GLY A 1 278 ? -19.70600 24.19501 59.18849 1.000 21.88000 278 GLY A C 1
ATOM 2193 O O . GLY A 1 278 ? -20.09320 25.34999 59.37820 1.000 23.69000 278 GLY A O 1
ATOM 2194 N N . ASP A 1 279 ? -20.35648 23.13397 59.65273 1.000 22.16000 279 ASP A N 1
ATOM 2195 C CA . ASP A 1 279 ? -21.63319 23.27491 60.33742 1.000 24.28000 279 ASP A CA 1
ATOM 2196 C C . ASP A 1 279 ? -21.42763 23.84978 61.73468 1.000 22.62000 279 ASP A C 1
ATOM 2197 O O . ASP A 1 279 ? -20.67047 23.29871 62.54142 1.000 24.47000 279 ASP A O 1
ATOM 2202 N N . VAL A 1 280 ? -22.10592 24.96075 62.01409 1.000 19.75000 280 VAL A N 1
ATOM 2203 C CA . VAL A 1 280 ? -22.15429 25.56763 63.34009 1.000 16.43000 280 VAL A CA 1
ATOM 2204 C C . VAL A 1 280 ? -23.62166 25.76460 63.69259 1.000 18.22000 280 VAL A C 1
ATOM 2205 O O . VAL A 1 280 ? -24.32197 26.53866 63.02894 1.000 15.66000 280 VAL A O 1
ATOM 2209 N N . VAL A 1 281 ? -24.08373 25.07151 64.72805 1.000 20.16000 281 VAL A N 1
ATOM 2210 C CA . VAL A 1 281 ? -25.50108 25.03448 65.07258 1.000 16.38000 281 VAL A CA 1
ATOM 2211 C C . VAL A 1 281 ? -25.81706 26.18539 66.02036 1.000 16.77000 281 VAL A C 1
ATOM 2212 O O . VAL A 1 281 ? -25.19416 26.32229 67.07902 1.000 15.19000 281 VAL A O 1
ATOM 2216 N N . ILE A 1 282 ? -26.79367 27.00343 65.63943 1.000 19.82000 282 ILE A N 1
ATOM 2217 C CA . ILE A 1 282 ? -27.19243 28.19936 66.37113 1.000 18.47000 282 ILE A CA 1
ATOM 2218 C C . ILE A 1 282 ? -28.63889 28.03132 66.81762 1.000 15.40000 282 ILE A C 1
ATOM 2219 O O . ILE A 1 282 ? -29.41623 27.31938 66.17575 1.000 16.08000 282 ILE A O 1
ATOM 2224 N N . SER A 1 283 ? -29.00203 28.67722 67.92630 1.000 16.03000 283 SER A N 1
ATOM 2225 C CA . SER A 1 283 ? -30.36657 28.60917 68.44688 1.000 20.24000 283 SER A CA 1
ATOM 2226 C C . SER A 1 283 ? -30.92873 30.01616 68.59643 1.000 18.57000 283 SER A C 1
ATOM 2227 O O . SER A 1 283 ? -30.36752 30.82509 69.36309 1.000 19.31000 283 SER A O 1
ATOM 2230 N N . PRO A 1 284 ? -32.02502 30.35822 67.91133 1.000 18.54000 284 PRO A N 1
ATOM 2231 C CA . PRO A 1 284 ? -32.64123 31.68020 68.12081 1.000 17.51000 284 PRO A CA 1
ATOM 2232 C C . PRO A 1 284 ? -33.29565 31.84708 69.48515 1.000 24.35000 284 PRO A C 1
ATOM 2233 O O . PRO A 1 284 ? -33.67500 32.97305 69.83086 1.000 30.15000 284 PRO A O 1
ATOM 2237 N N . LEU A 1 285 ? -33.44345 30.77201 70.26690 1.000 24.24000 285 LEU A N 1
ATOM 2238 C CA . LEU A 1 285 ? -34.04682 30.88089 71.59129 1.000 20.66000 285 LEU A CA 1
ATOM 2239 C C . LEU A 1 285 ? -33.21280 31.72880 72.54223 1.000 26.00000 285 LEU A C 1
ATOM 2240 O O . LEU A 1 285 ? -33.74085 32.20571 73.55273 1.000 20.53000 285 LEU A O 1
ATOM 2245 N N . TYR A 1 286 ? -31.92950 31.91983 72.24757 1.000 18.47000 286 TYR A N 1
ATOM 2246 C CA . TYR A 1 286 ? -31.03640 32.66075 73.11656 1.000 20.92000 286 TYR A CA 1
ATOM 2247 C C . TYR A 1 286 ? -30.43263 33.84781 72.37630 1.000 21.94000 286 TYR A C 1
ATOM 2248 O O . TYR A 1 286 ? -30.29036 33.81493 71.14944 1.000 18.74000 286 TYR A O 1
ATOM 2257 N N . PRO A 1 287 ? -30.08437 34.91475 73.09175 1.000 24.02000 287 PRO A N 1
ATOM 2258 C CA . PRO A 1 287 ? -29.45469 36.06481 72.43751 1.000 19.35000 287 PRO A CA 1
ATOM 2259 C C . PRO A 1 287 ? -28.09112 35.69786 71.88088 1.000 22.49000 287 PRO A C 1
ATOM 2260 O O . PRO A 1 287 ? -27.37868 34.85281 72.42854 1.000 21.69000 287 PRO A O 1
ATOM 2264 N N . GLU A 1 288 ? -27.72997 36.34196 70.77431 1.000 20.13000 288 GLU A N 1
ATOM 2265 C CA . GLU A 1 288 ? -26.38243 36.18601 70.25069 1.000 23.63000 288 GLU A CA 1
ATOM 2266 C C . GLU A 1 288 ? -25.39143 36.82292 71.21578 1.000 23.69000 288 GLU A C 1
ATOM 2267 O O . GLU A 1 288 ? -25.64100 37.89787 71.76862 1.000 24.62000 288 GLU A O 1
ATOM 2273 N N . GLY A 1 289 ? -24.26665 36.14390 71.43088 1.000 24.35000 289 GLY A N 1
ATOM 2274 C CA . GLY A 1 289 ? -23.35675 36.48780 72.49685 1.000 19.44000 289 GLY A CA 1
ATOM 2275 C C . GLY A 1 289 ? -23.57407 35.70568 73.77355 1.000 21.94000 289 GLY A C 1
ATOM 2276 O O . GLY A 1 289 ? -22.69096 35.69460 74.63847 1.000 20.21000 289 GLY A O 1
ATOM 2277 N N . ASP A 1 290 ? -24.72822 35.05867 73.91530 1.000 22.23000 290 ASP A N 1
ATOM 2278 C CA . ASP A 1 290 ? -24.96838 34.16557 75.03697 1.000 21.61000 290 ASP A CA 1
ATOM 2279 C C . ASP A 1 290 ? -24.31510 32.81659 74.76452 1.000 19.39000 290 ASP A C 1
ATOM 2280 O O . ASP A 1 290 ? -24.33493 32.31970 73.63546 1.000 19.35000 290 ASP A O 1
ATOM 2285 N N . VAL A 1 291 ? -23.72518 32.22950 75.81008 1.000 17.38000 291 VAL A N 1
ATOM 2286 C CA . VAL A 1 291 ? -23.01403 30.96051 75.66970 1.000 21.81000 291 VAL A CA 1
ATOM 2287 C C . VAL A 1 291 ? -23.92945 29.87956 75.10766 1.000 17.88000 291 VAL A C 1
ATOM 2288 O O . VAL A 1 291 ? -23.49065 29.02363 74.33003 1.000 19.56000 291 VAL A O 1
ATOM 2292 N N . ARG A 1 292 ? -25.21282 29.91653 75.46033 1.000 15.56000 292 ARG A N 1
ATOM 2293 C CA . ARG A 1 292 ? -26.18333 28.93857 74.98524 1.000 18.47000 292 ARG A CA 1
ATOM 2294 C C . ARG A 1 292 ? -26.60683 29.15271 73.53482 1.000 17.06000 292 ARG A C 1
ATOM 2295 O O . ARG A 1 292 ? -27.30926 28.29676 72.98402 1.000 16.37000 292 ARG A O 1
ATOM 2303 N N . HIS A 1 293 ? -26.20318 30.25976 72.90434 1.000 18.80000 293 HIS A N 1
ATOM 2304 C CA . HIS A 1 293 ? -26.62576 30.54889 71.53593 1.000 14.99000 293 HIS A CA 1
ATOM 2305 C C . HIS A 1 293 ? -25.98171 29.61998 70.51351 1.000 15.56000 293 HIS A C 1
ATOM 2306 O O . HIS A 1 293 ? -26.51857 29.46708 69.41194 1.000 14.17000 293 HIS A O 1
ATOM 2313 N N . GLU A 1 294 ? -24.85605 28.99695 70.84962 1.000 12.58000 294 GLU A N 1
ATOM 2314 C CA . GLU A 1 294 ? -24.13710 28.13103 69.92628 1.000 18.34000 294 GLU A CA 1
ATOM 2315 C C . GLU A 1 294 ? -23.90078 26.77897 70.58240 1.000 17.22000 294 GLU A C 1
ATOM 2316 O O . GLU A 1 294 ? -23.60701 26.70687 71.77970 1.000 13.80000 294 GLU A O 1
ATOM 2322 N N . ALA A 1 295 ? -24.02195 25.71205 69.78518 1.000 13.77000 295 ALA A N 1
ATOM 2323 C CA . ALA A 1 295 ? -24.01852 24.35900 70.33706 1.000 12.91000 295 ALA A CA 1
ATOM 2324 C C . ALA A 1 295 ? -22.68821 24.02494 71.00240 1.000 14.75000 295 ALA A C 1
ATOM 2325 O O . ALA A 1 295 ? -22.65735 23.47284 72.10839 1.000 15.29000 295 ALA A O 1
ATOM 2327 N N . ARG A 1 296 ? -21.57553 24.34300 70.33958 1.000 14.35000 296 ARG A N 1
ATOM 2328 C CA . ARG A 1 296 ? -20.27311 24.00894 70.90690 1.000 19.48000 296 ARG A CA 1
ATOM 2329 C C . ARG A 1 296 ? -20.00543 24.79883 72.17925 1.000 17.88000 296 ARG A C 1
ATOM 2330 O O . ARG A 1 296 ? -19.47143 24.25674 73.15375 1.000 13.60000 296 ARG A O 1
ATOM 2338 N N . GLU A 1 297 ? -20.37144 26.08083 72.19099 1.000 14.39000 297 GLU A N 1
ATOM 2339 C CA . GLU A 1 297 ? -20.20669 26.87972 73.40023 1.000 16.64000 297 GLU A CA 1
ATOM 2340 C C . GLU A 1 297 ? -21.12384 26.38262 74.51224 1.000 17.84000 297 GLU A C 1
ATOM 2341 O O . GLU A 1 297 ? -20.71804 26.31451 75.67965 1.000 17.59000 297 GLU A O 1
ATOM 2347 N N . PHE A 1 298 ? -22.36248 26.02765 74.16592 1.000 13.05000 298 PHE A N 1
ATOM 2348 C CA . PHE A 1 298 ? -23.27948 25.44056 75.13792 1.000 12.41000 298 PHE A CA 1
ATOM 2349 C C . PHE A 1 298 ? -22.71806 24.13351 75.69338 1.000 17.87000 298 PHE A C 1
ATOM 2350 O O . PHE A 1 298 ? -22.68332 23.92840 76.91240 1.000 12.80000 298 PHE A O 1
ATOM 2358 N N . ALA A 1 299 ? -22.25515 23.24259 74.80978 1.000 14.66000 299 ALA A N 1
ATOM 2359 C CA . ALA A 1 299 ? -21.69062 21.97355 75.26325 1.000 11.25000 299 ALA A CA 1
ATOM 2360 C C . ALA A 1 299 ? -20.45651 22.18147 76.13054 1.000 15.21000 299 ALA A C 1
ATOM 2361 O O . ALA A 1 299 ? -20.18844 21.37739 77.02975 1.000 16.34000 299 ALA A O 1
ATOM 2363 N N . THR A 1 300 ? -19.69725 23.25249 75.88343 1.000 18.52000 300 THR A N 1
ATOM 2364 C CA . THR A 1 300 ? -18.53612 23.54841 76.71765 1.000 17.33000 300 THR A CA 1
ATOM 2365 C C . THR A 1 300 ? -18.95858 23.92428 78.13325 1.000 19.70000 300 THR A C 1
ATOM 2366 O O . THR A 1 300 ? -18.33259 23.49620 79.10986 1.000 20.71000 300 THR A O 1
ATOM 2370 N N . LEU A 1 301 ? -20.01971 24.72427 78.26423 1.000 15.22000 301 LEU A N 1
ATOM 2371 C CA . LEU A 1 301 ? -20.50908 25.09615 79.58776 1.000 17.88000 301 LEU A CA 1
ATOM 2372 C C . LEU A 1 301 ? -20.99988 23.87408 80.35514 1.000 19.21000 301 LEU A C 1
ATOM 2373 O O . LEU A 1 301 ? -20.77313 23.75897 81.56636 1.000 19.64000 301 LEU A O 1
ATOM 2378 N N . LEU A 1 302 ? -21.66216 22.94315 79.66537 1.000 17.61000 302 LEU A N 1
ATOM 2379 C CA . LEU A 1 302 ? -22.17886 21.75608 80.33973 1.000 19.82000 302 LEU A CA 1
ATOM 2380 C C . LEU A 1 302 ? -21.04639 20.87604 80.85082 1.000 20.46000 302 LEU A C 1
ATOM 2381 O O . LEU A 1 302 ? -21.08557 20.39593 81.98973 1.000 19.22000 302 LEU A O 1
ATOM 2386 N N . ASN A 1 303 ? -20.02453 20.65011 80.01685 1.000 14.72000 303 ASN A N 1
ATOM 2387 C CA . ASN A 1 303 ? -18.85899 19.89507 80.46799 1.000 20.14000 303 ASN A CA 1
ATOM 2388 C C . ASN A 1 303 ? -18.20124 20.54696 81.67473 1.000 27.41000 303 ASN A C 1
ATOM 2389 O O . ASN A 1 303 ? -17.64812 19.84788 82.53024 1.000 30.32000 303 ASN A O 1
ATOM 2394 N N . ALA A 1 304 ? -18.24633 21.87795 81.76180 1.000 21.18000 304 ALA A N 1
ATOM 2395 C CA . ALA A 1 304 ? -17.68253 22.56085 82.92145 1.000 21.94000 304 ALA A CA 1
ATOM 2396 C C . ALA A 1 304 ? -18.46283 22.22673 84.18561 1.000 23.18000 304 ALA A C 1
ATOM 2397 O O . ALA A 1 304 ? -17.87391 21.91564 85.22719 1.000 25.38000 304 ALA A O 1
ATOM 2399 N N . THR A 1 305 ? -19.79576 22.29274 84.11524 1.000 15.89000 305 THR A N 1
ATOM 2400 C CA . THR A 1 305 ? -20.61496 21.93964 85.27036 1.000 27.49000 305 THR A CA 1
ATOM 2401 C C . THR A 1 305 ? -20.42736 20.47960 85.66142 1.000 25.62000 305 THR A C 1
ATOM 2402 O O . THR A 1 305 ? -20.49859 20.14249 86.84932 1.000 24.72000 305 THR A O 1
ATOM 2406 N N . GLY A 1 306 ? -20.18935 19.60469 84.68159 1.000 19.59000 306 GLY A N 1
ATOM 2407 C CA . GLY A 1 306 ? -19.98566 18.19866 84.98367 1.000 24.48000 306 GLY A CA 1
ATOM 2408 C C . GLY A 1 306 ? -18.69343 17.92259 85.72398 1.000 27.54000 306 GLY A C 1
ATOM 2409 O O . GLY A 1 306 ? -18.62827 16.99752 86.53797 1.000 33.89000 306 GLY A O 1
ATOM 2410 N N . ARG A 1 307 ? -17.65215 18.71362 85.46213 1.000 34.34000 307 ARG A N 1
ATOM 2411 C CA . ARG A 1 307 ? -16.36984 18.52456 86.12944 1.000 32.06000 307 ARG A CA 1
ATOM 2412 C C . ARG A 1 307 ? -16.34531 19.08043 87.54752 1.000 34.74000 307 ARG A C 1
ATOM 2413 O O . ARG A 1 307 ? -15.40007 18.79036 88.28847 1.000 34.06000 307 ARG A O 1
ATOM 2421 N N . LEU A 1 308 ? -17.35072 19.86239 87.94255 1.000 32.36000 308 LEU A N 1
ATOM 2422 C CA . LEU A 1 308 ? -17.42710 20.42927 89.28252 1.000 34.78000 308 LEU A CA 1
ATOM 2423 C C . LEU A 1 308 ? -18.51697 19.76619 90.12134 1.000 35.54000 308 LEU A C 1
ATOM 2424 O O . LEU A 1 308 ? -19.05093 20.38111 91.04884 1.000 39.11000 308 LEU A O 1
ATOM 2429 N N . ASN A 1 309 ? -18.85064 18.51322 89.80188 1.000 31.37000 309 ASN A N 1
ATOM 2430 C CA . ASN A 1 309 ? -19.91135 17.76016 90.48571 1.000 35.80000 309 ASN A CA 1
ATOM 2431 C C . ASN A 1 309 ? -21.23237 18.52416 90.50242 1.000 36.70000 309 ASN A C 1
ATOM 2432 O O . ASN A 1 309 ? -21.99137 18.45307 91.46963 1.000 34.16000 309 ASN A O 1
ATOM 2437 N N . ALA A 1 310 ? -21.50426 19.26726 89.43020 1.000 27.02000 310 ALA A N 1
ATOM 2438 C CA . ALA A 1 310 ? -22.70011 20.08827 89.29204 1.000 20.75000 310 ALA A CA 1
ATOM 2439 C C . ALA A 1 310 ? -23.42978 19.74539 88.00026 1.000 21.13000 310 ALA A C 1
ATOM 2440 O O . ALA A 1 310 ? -23.94905 20.61745 87.29780 1.000 22.96000 310 ALA A O 1
ATOM 2442 N N . GLY A 1 311 ? -23.46645 18.45142 87.67910 1.000 21.67000 311 GLY A N 1
ATOM 2443 C CA . GLY A 1 311 ? -24.06816 18.01953 86.42844 1.000 16.68000 311 GLY A CA 1
ATOM 2444 C C . GLY A 1 311 ? -25.54106 18.36754 86.33195 1.000 20.44000 311 GLY A C 1
ATOM 2445 O O . GLY A 1 311 ? -26.00998 18.83064 85.29050 1.000 24.22000 311 GLY A O 1
ATOM 2446 N N . THR A 1 312 ? -26.29018 18.15744 87.41815 1.000 12.57000 312 THR A N 1
ATOM 2447 C CA . THR A 1 312 ? -27.71416 18.47344 87.39671 1.000 17.33000 312 THR A CA 1
ATOM 2448 C C . THR A 1 312 ? -27.95405 19.97345 87.29360 1.000 13.22000 312 THR A C 1
ATOM 2449 O O . THR A 1 312 ? -28.97548 20.39450 86.74158 1.000 18.85000 312 THR A O 1
ATOM 2453 N N . LEU A 1 313 ? -27.03358 20.79241 87.80663 1.000 14.58000 313 LEU A N 1
ATOM 2454 C CA . LEU A 1 313 ? -27.10730 22.22443 87.53568 1.000 18.43000 313 LEU A CA 1
ATOM 2455 C C . LEU A 1 313 ? -27.04575 22.49257 86.03877 1.000 17.70000 313 LEU A C 1
ATOM 2456 O O . LEU A 1 313 ? -27.76422 23.35861 85.52410 1.000 21.49000 313 LEU A O 1
ATOM 2461 N N . GLY A 1 314 ? -26.19901 21.74963 85.32258 1.000 15.43000 314 GLY A N 1
ATOM 2462 C CA . GLY A 1 314 ? -26.19051 21.84676 83.87259 1.000 15.70000 314 GLY A CA 1
ATOM 2463 C C . GLY A 1 314 ? -27.45687 21.29182 83.24923 1.000 17.03000 314 GLY A C 1
ATOM 2464 O O . GLY A 1 314 ? -27.92181 21.79192 82.21980 1.000 16.60000 314 GLY A O 1
ATOM 2465 N N . VAL A 1 315 ? -28.03050 20.24777 83.85754 1.000 15.00000 315 VAL A N 1
ATOM 2466 C CA . VAL A 1 315 ? -29.31001 19.72781 83.38117 1.000 17.30000 315 VAL A CA 1
ATOM 2467 C C . VAL A 1 315 ? -30.39215 20.78980 83.51515 1.000 14.21000 315 VAL A C 1
ATOM 2468 O O . VAL A 1 315 ? -31.20220 20.99088 82.60133 1.000 13.49000 315 VAL A O 1
ATOM 2472 N N . ALA A 1 316 ? -30.41432 21.49470 84.64820 1.000 16.97000 316 ALA A N 1
ATOM 2473 C CA . ALA A 1 316 ? -31.40452 22.54768 84.84727 1.000 15.47000 316 ALA A CA 1
ATOM 2474 C C . ALA A 1 316 ? -31.28043 23.63677 83.78850 1.000 18.04000 316 ALA A C 1
ATOM 2475 O O . ALA A 1 316 ? -32.28798 24.21081 83.35751 1.000 18.85000 316 ALA A O 1
ATOM 2477 N N . ILE A 1 317 ? -30.05198 23.93481 83.35379 1.000 17.60000 317 ILE A N 1
ATOM 2478 C CA . ILE A 1 317 ? -29.85886 24.90091 82.27408 1.000 19.97000 317 ILE A CA 1
ATOM 2479 C C . ILE A 1 317 ? -30.53755 24.41003 81.00033 1.000 19.40000 317 ILE A C 1
ATOM 2480 O O . ILE A 1 317 ? -31.25085 25.16209 80.32466 1.000 19.87000 317 ILE A O 1
ATOM 2485 N N . CYS A 1 318 ? -30.33620 23.13206 80.66142 1.000 15.62000 318 CYS A N 1
ATOM 2486 C CA . CYS A 1 318 ? -30.93394 22.58217 79.44775 1.000 16.09000 318 CYS A CA 1
ATOM 2487 C C . CYS A 1 318 ? -32.45501 22.59816 79.50918 1.000 22.70000 318 CYS A C 1
ATOM 2488 O O . CYS A 1 318 ? -33.11793 22.64326 78.46650 1.000 23.70000 318 CYS A O 1
ATOM 2491 N N . LEU A 1 319 ? -33.02325 22.56006 80.71359 1.000 20.70000 319 LEU A N 1
ATOM 2492 C CA . LEU A 1 319 ? -34.46744 22.59204 80.89110 1.000 21.58000 319 LEU A CA 1
ATOM 2493 C C . LEU A 1 319 ? -35.04139 24.00304 80.84364 1.000 22.36000 319 LEU A C 1
ATOM 2494 O O . LEU A 1 319 ? -36.26448 24.16004 80.92739 1.000 29.97000 319 LEU A O 1
ATOM 2499 N N . GLY A 1 320 ? -34.19725 25.02406 80.71261 1.000 20.03000 320 GLY A N 1
ATOM 2500 C CA . GLY A 1 320 ? -34.65413 26.39307 80.59826 1.000 24.78000 320 GLY A CA 1
ATOM 2501 C C . GLY A 1 320 ? -34.55844 27.21595 81.86243 1.000 26.06000 320 GLY A C 1
ATOM 2502 O O . GLY A 1 320 ? -34.99243 28.37395 81.85709 1.000 29.69000 320 GLY A O 1
ATOM 2503 N N . ASP A 1 321 ? -34.00755 26.66085 82.93895 1.000 25.64000 321 ASP A N 1
ATOM 2504 C CA . ASP A 1 321 ? -33.89685 27.38574 84.19813 1.000 23.53000 321 ASP A CA 1
ATOM 2505 C C . ASP A 1 321 ? -32.87071 28.50075 84.06229 1.000 26.90000 321 ASP A C 1
ATOM 2506 O O . ASP A 1 321 ? -31.68746 28.24077 83.82049 1.000 23.17000 321 ASP A O 1
ATOM 2511 N N . GLU A 1 322 ? -33.32388 29.74173 84.22894 1.000 32.25000 322 GLU A N 1
ATOM 2512 C CA . GLU A 1 322 ? -32.43471 30.88275 84.06296 1.000 26.63000 322 GLU A CA 1
ATOM 2513 C C . GLU A 1 322 ? -31.53896 31.09564 85.27591 1.000 27.81000 322 GLU A C 1
ATOM 2514 O O . GLU A 1 322 ? -30.39080 31.52965 85.12113 1.000 30.50000 322 GLU A O 1
ATOM 2520 N N . GLU A 1 323 ? -32.03021 30.80053 86.48137 1.000 26.06000 323 GLU A N 1
ATOM 2521 C CA . GLU A 1 323 ? -31.20343 30.99642 87.66725 1.000 32.94000 323 GLU A CA 1
ATOM 2522 C C . GLU A 1 323 ? -30.03246 30.02042 87.69137 1.000 39.06000 323 GLU A C 1
ATOM 2523 O O . GLU A 1 323 ? -28.92087 30.38938 88.08555 1.000 37.86000 323 GLU A O 1
ATOM 2529 N N . ALA A 1 324 ? -30.26203 28.77246 87.27102 1.000 32.95000 324 ALA A N 1
ATOM 2530 C CA . ALA A 1 324 ? -29.17798 27.79746 87.22605 1.000 24.42000 324 ALA A CA 1
ATOM 2531 C C . ALA A 1 324 ? -28.08698 28.23355 86.25822 1.000 25.74000 324 ALA A C 1
ATOM 2532 O O . ALA A 1 324 ? -26.89525 28.02552 86.51743 1.000 26.60000 324 ALA A O 1
ATOM 2534 N N . TYR A 1 325 ? -28.47681 28.83665 85.13287 1.000 29.44000 325 TYR A N 1
ATOM 2535 C CA . TYR A 1 325 ? -27.49685 29.38973 84.20393 1.000 25.20000 325 TYR A CA 1
ATOM 2536 C C . TYR A 1 325 ? -26.69353 30.50567 84.86086 1.000 28.53000 325 TYR A C 1
ATOM 2537 O O . TYR A 1 325 ? -25.46738 30.57269 84.71713 1.000 32.14000 325 TYR A O 1
ATOM 2546 N N . LYS A 1 326 ? -27.37230 31.38761 85.59924 1.000 31.85000 326 LYS A N 1
ATOM 2547 C CA . LYS A 1 326 ? -26.67503 32.45554 86.30906 1.000 35.26000 326 LYS A CA 1
ATOM 2548 C C . LYS A 1 326 ? -25.75815 31.89444 87.39096 1.000 36.42000 326 LYS A C 1
ATOM 2549 O O . LYS A 1 326 ? -24.64135 32.38743 87.58616 1.000 40.63000 326 LYS A O 1
ATOM 2555 N N . VAL A 1 327 ? -26.20988 30.85438 88.09640 1.000 38.61000 327 VAL A N 1
ATOM 2556 C CA . VAL A 1 327 ? -25.38294 30.24029 89.13119 1.000 32.40000 327 VAL A CA 1
ATOM 2557 C C . VAL A 1 327 ? -24.16231 29.56734 88.51439 1.000 42.94000 327 VAL A C 1
ATOM 2558 O O . VAL A 1 327 ? -23.05788 29.62729 89.06854 1.000 47.35000 327 VAL A O 1
ATOM 2562 N N . ALA A 1 328 ? -24.33311 28.93345 87.35116 1.000 34.75000 328 ALA A N 1
ATOM 2563 C CA . ALA A 1 328 ? -23.21847 28.21850 86.73525 1.000 35.45000 328 ALA A CA 1
ATOM 2564 C C . ALA A 1 328 ? -22.12699 29.17554 86.27046 1.000 49.99000 328 ALA A C 1
ATOM 2565 O O . ALA A 1 328 ? -20.93618 28.89853 86.45567 1.000 48.84000 328 ALA A O 1
ATOM 2567 N N . ARG A 1 329 ? -22.50737 30.30760 85.66917 1.000 46.95000 329 ARG A N 1
ATOM 2568 C CA . ARG A 1 329 ? -21.50285 31.24564 85.17529 1.000 53.15000 329 ARG A CA 1
ATOM 2569 C C . ARG A 1 329 ? -20.69704 31.84754 86.31918 1.000 55.81000 329 ARG A C 1
ATOM 2570 O O . ARG A 1 329 ? -19.47093 31.98155 86.21846 1.000 47.04000 329 ARG A O 1
ATOM 2578 N N . LYS A 1 330 ? -21.36717 32.22144 87.41252 1.000 49.82000 330 LYS A N 1
ATOM 2579 C CA . LYS A 1 330 ? -20.64937 32.72333 88.57831 1.000 51.50000 330 LYS A CA 1
ATOM 2580 C C . LYS A 1 330 ? -19.77702 31.64428 89.20312 1.000 56.97000 330 LYS A C 1
ATOM 2581 O O . LYS A 1 330 ? -18.74665 31.95222 89.81421 1.000 59.61000 330 LYS A O 1
ATOM 2584 N N . MET A 1 331 ? -20.16386 30.37629 89.05160 1.000 62.70000 331 MET A N 1
ATOM 2585 C CA . MET A 1 331 ? -19.40847 29.27824 89.64228 1.000 57.47000 331 MET A CA 1
ATOM 2586 C C . MET A 1 331 ? -18.12668 28.97731 88.87458 1.000 62.41000 331 MET A C 1
ATOM 2587 O O . MET A 1 331 ? -17.16728 28.46525 89.46052 1.000 66.58000 331 MET A O 1
ATOM 2592 N N . LEU A 1 332 ? -18.08734 29.28042 87.57965 1.000 53.75000 332 LEU A N 1
ATOM 2593 C CA . LEU A 1 332 ? -16.90550 28.99850 86.76584 1.000 56.37000 332 LEU A CA 1
ATOM 2594 C C . LEU A 1 332 ? -15.87558 30.12349 86.84601 1.000 61.23000 332 LEU A C 1
ATOM 2595 O O . LEU A 1 332 ? -14.82391 30.06255 86.20309 1.000 50.01000 332 LEU A O 1
ATOM 2600 N N . GLU A 1 338 ? -7.97021 28.79287 82.62405 1.000 50.93000 338 GLU A N 1
ATOM 2601 C CA . GLU A 1 338 ? -7.51218 27.40787 82.59040 1.000 65.42000 338 GLU A CA 1
ATOM 2602 C C . GLU A 1 338 ? -6.31522 27.25496 81.66262 1.000 69.47000 338 GLU A C 1
ATOM 2603 O O . GLU A 1 338 ? -5.32458 26.61393 82.01259 1.000 66.01000 338 GLU A O 1
ATOM 2609 N N . GLN A 1 339 ? -6.41898 27.83907 80.46657 1.000 74.67000 339 GLN A N 1
ATOM 2610 C CA . GLN A 1 339 ? -5.29402 27.80915 79.53973 1.000 74.73000 339 GLN A CA 1
ATOM 2611 C C . GLN A 1 339 ? -4.11756 28.62110 80.06502 1.000 71.57000 339 GLN A C 1
ATOM 2612 O O . GLN A 1 339 ? -2.96030 28.26613 79.81218 1.000 69.76000 339 GLN A O 1
ATOM 2618 N N . ILE A 1 340 ? -4.39131 29.70704 80.78983 1.000 68.40000 340 ILE A N 1
ATOM 2619 C CA . ILE A 1 340 ? -3.31594 30.48598 81.39402 1.000 66.10000 340 ILE A CA 1
ATOM 2620 C C . ILE A 1 340 ? -2.60704 29.66588 82.46368 1.000 67.30000 340 ILE A C 1
ATOM 2621 O O . ILE A 1 340 ? -1.38219 29.73887 82.61195 1.000 69.57000 340 ILE A O 1
ATOM 2626 N N . GLU A 1 341 ? -3.36283 28.86882 83.22182 1.000 70.99000 341 GLU A N 1
ATOM 2627 C CA . GLU A 1 341 ? -2.74285 27.99972 84.21238 1.000 64.99000 341 GLU A CA 1
ATOM 2628 C C . GLU A 1 341 ? -2.04417 26.81878 83.55300 1.000 62.36000 341 GLU A C 1
ATOM 2629 O O . GLU A 1 341 ? -1.09676 26.26173 84.12193 1.000 61.57000 341 GLU A O 1
ATOM 2635 N N . ALA A 1 342 ? -2.50094 26.41689 82.36549 1.000 62.72000 342 ALA A N 1
ATOM 2636 C CA . ALA A 1 342 ? -1.83020 25.34196 81.64508 1.000 61.91000 342 ALA A CA 1
ATOM 2637 C C . ALA A 1 342 ? -0.45170 25.77200 81.15955 1.000 65.41000 342 ALA A C 1
ATOM 2638 O O . ALA A 1 342 ? 0.47734 24.95600 81.12643 1.000 62.46000 342 ALA A O 1
ATOM 2640 N N . ARG A 1 343 ? -0.29731 27.04304 80.78382 1.000 60.91000 343 ARG A N 1
ATOM 2641 C CA . ARG A 1 343 ? 1.01211 27.54307 80.38422 1.000 60.12000 343 ARG A CA 1
ATOM 2642 C C . ARG A 1 343 ? 1.89585 27.79896 81.59716 1.000 62.07000 343 ARG A C 1
ATOM 2643 O O . ARG A 1 343 ? 3.10991 27.57797 81.54039 1.000 56.61000 343 ARG A O 1
ATOM 2651 N N . LYS A 1 344 ? 1.30271 28.26386 82.70059 1.000 63.99000 344 LYS A N 1
ATOM 2652 C CA . LYS A 1 344 ? 2.07646 28.49375 83.91641 1.000 59.43000 344 LYS A CA 1
ATOM 2653 C C . LYS A 1 344 ? 2.61087 27.18670 84.48684 1.000 59.82000 344 LYS A C 1
ATOM 2654 O O . LYS A 1 344 ? 3.72632 27.14365 85.01799 1.000 58.67000 344 LYS A O 1
ATOM 2657 N N . PHE A 1 345 ? 1.83197 26.10671 84.38294 1.000 60.09000 345 PHE A N 1
ATOM 2658 C CA . PHE A 1 345 ? 2.27441 24.82866 84.93028 1.000 61.19000 345 PHE A CA 1
ATOM 2659 C C . PHE A 1 345 ? 3.45322 24.26873 84.14445 1.000 55.71000 345 PHE A C 1
ATOM 2660 O O . PHE A 1 345 ? 4.48062 23.90068 84.72648 1.000 59.83000 345 PHE A O 1
ATOM 2668 N N . ILE A 1 346 ? 3.32459 24.19285 82.81731 1.000 52.30000 346 ILE A N 1
ATOM 2669 C CA . ILE A 1 346 ? 4.37843 23.59292 82.00734 1.000 57.24000 346 ILE A CA 1
ATOM 2670 C C . ILE A 1 346 ? 5.65241 24.43292 82.02973 1.000 57.95000 346 ILE A C 1
ATOM 2671 O O . ILE A 1 346 ? 6.74762 23.89594 81.82382 1.000 54.28000 346 ILE A O 1
ATOM 2676 N N . ILE A 1 347 ? 5.54513 25.73490 82.29474 1.000 56.48000 347 ILE A N 1
ATOM 2677 C CA . ILE A 1 347 ? 6.73404 26.57489 82.39105 1.000 55.54000 347 ILE A CA 1
ATOM 2678 C C . ILE A 1 347 ? 7.39363 26.41876 83.75472 1.000 60.57000 347 ILE A C 1
ATOM 2679 O O . ILE A 1 347 ? 8.60852 26.21275 83.85495 1.000 56.64000 347 ILE A O 1
ATOM 2684 N N . GLN A 1 348 ? 6.60352 26.50467 84.82391 1.000 60.52000 348 GLN A N 1
ATOM 2685 C CA . GLN A 1 348 ? 7.12712 26.40554 86.18044 1.000 61.79000 348 GLN A CA 1
ATOM 2686 C C . GLN A 1 348 ? 7.42168 24.97350 86.60461 1.000 61.87000 348 GLN A C 1
ATOM 2687 O O . GLN A 1 348 ? 7.91953 24.76740 87.71711 1.000 65.34000 348 GLN A O 1
ATOM 2693 N N . ASN A 1 349 ? 7.13056 23.98358 85.75622 1.000 57.75000 349 ASN A N 1
ATOM 2694 C CA . ASN A 1 349 ? 7.45025 22.59155 86.04943 1.000 56.48000 349 ASN A CA 1
ATOM 2695 C C . ASN A 1 349 ? 8.21144 21.93166 84.90515 1.000 59.78000 349 ASN A C 1
ATOM 2696 O O . ASN A 1 349 ? 8.22054 20.70067 84.80405 1.000 58.61000 349 ASN A O 1
ATOM 2701 N N . TRP A 1 350 ? 8.85633 22.72274 84.04189 1.000 58.58000 350 TRP A N 1
ATOM 2702 C CA . TRP A 1 350 ? 9.64048 22.17584 82.93165 1.000 54.27000 350 TRP A CA 1
ATOM 2703 C C . TRP A 1 350 ? 10.92400 21.46279 83.39791 1.000 60.24000 350 TRP A C 1
ATOM 2704 O O . TRP A 1 350 ? 11.76785 21.09387 82.57375 1.000 70.12000 350 TRP A O 1
ATOM 2715 N N . ASN A 1 351 ? 11.11465 21.25268 84.69809 1.000 64.50000 351 ASN A N 1
ATOM 2716 C CA . ASN A 1 351 ? 12.19014 20.40963 85.19713 1.000 68.44000 351 ASN A CA 1
ATOM 2717 C C . ASN A 1 351 ? 11.78806 18.94262 85.27058 1.000 66.56000 351 ASN A C 1
ATOM 2718 O O . ASN A 1 351 ? 12.62571 18.09859 85.60937 1.000 64.24000 351 ASN A O 1
ATOM 2723 N N . MET A 1 352 ? 10.53238 18.62065 84.95525 1.000 65.06000 352 MET A N 1
ATOM 2724 C CA . MET A 1 352 ? 10.01331 17.26165 85.02759 1.000 68.85000 352 MET A CA 1
ATOM 2725 C C . MET A 1 352 ? 10.05669 16.53377 83.68857 1.000 68.07000 352 MET A C 1
ATOM 2726 O O . MET A 1 352 ? 9.54879 15.41178 83.59294 1.000 71.62000 352 MET A O 1
ATOM 2731 N N . VAL A 1 353 ? 10.64676 17.13986 82.65923 1.000 60.79000 353 VAL A N 1
ATOM 2732 C CA . VAL A 1 353 ? 10.63914 16.56598 81.31717 1.000 63.54000 353 VAL A CA 1
ATOM 2733 C C . VAL A 1 353 ? 11.64422 15.42399 81.24111 1.000 69.23000 353 VAL A C 1
ATOM 2734 O O . VAL A 1 353 ? 12.43427 15.20991 82.16690 1.000 73.28000 353 VAL A O 1
ATOM 2738 N N . GLU A 1 354 ? 11.60937 14.67509 80.13000 1.000 66.61000 354 GLU A N 1
ATOM 2739 C CA . GLU A 1 354 ? 12.49963 13.55311 79.88082 1.000 63.44000 354 GLU A CA 1
ATOM 2740 C C . GLU A 1 354 ? 12.98612 13.66324 78.43433 1.000 68.96000 354 GLU A C 1
ATOM 2741 O O . GLU A 1 354 ? 12.58903 12.90233 77.55185 1.000 75.43000 354 GLU A O 1
ATOM 2747 N N . GLU A 1 355 ? 13.85438 14.63927 78.18132 1.000 67.46000 355 GLU A N 1
ATOM 2748 C CA . GLU A 1 355 ? 14.38677 14.82739 76.83988 1.000 61.74000 355 GLU A CA 1
ATOM 2749 C C . GLU A 1 355 ? 15.30315 13.66942 76.47072 1.000 68.29000 355 GLU A C 1
ATOM 2750 O O . GLU A 1 355 ? 16.22738 13.32935 77.21665 1.000 66.33000 355 GLU A O 1
ATOM 2756 N N . GLY A 1 356 ? 15.04134 13.05953 75.32540 1.000 69.59000 356 GLY A N 1
ATOM 2757 C CA . GLY A 1 356 ? 15.87490 12.00458 74.78016 1.000 72.58000 356 GLY A CA 1
ATOM 2758 C C . GLY A 1 356 ? 16.80801 12.52667 73.71017 1.000 81.18000 356 GLY A C 1
ATOM 2759 O O . GLY A 1 356 ? 17.32691 13.64567 73.79981 1.000 68.01000 356 GLY A O 1
ATOM 2760 N N . GLU A 1 357 ? 17.02107 11.71177 72.68032 1.000 82.98000 357 GLU A N 1
ATOM 2761 C CA . GLU A 1 357 ? 17.87723 12.08187 71.56324 1.000 83.36000 357 GLU A CA 1
ATOM 2762 C C . GLU A 1 357 ? 17.10444 12.66498 70.38949 1.000 80.91000 357 GLU A C 1
ATOM 2763 O O . GLU A 1 357 ? 17.71549 13.00407 69.37115 1.000 76.57000 357 GLU A O 1
ATOM 2765 N N . HIS A 1 358 ? 15.78332 12.79197 70.49914 1.000 81.41000 358 HIS A N 1
ATOM 2766 C CA . HIS A 1 358 ? 15.00249 13.26907 69.36637 1.000 84.71000 358 HIS A CA 1
ATOM 2767 C C . HIS A 1 358 ? 13.63907 13.81303 69.77701 1.000 81.94000 358 HIS A C 1
ATOM 2768 O O . HIS A 1 358 ? 12.83597 14.15811 68.90621 1.000 82.86000 358 HIS A O 1
ATOM 2770 N N . ALA A 1 359 ? 13.35873 13.90592 71.07773 1.000 79.09000 359 ALA A N 1
ATOM 2771 C CA . ALA A 1 359 ? 12.05028 14.38788 71.50743 1.000 74.05000 359 ALA A CA 1
ATOM 2772 C C . ALA A 1 359 ? 12.06775 14.74674 72.98548 1.000 69.40000 359 ALA A C 1
ATOM 2773 O O . ALA A 1 359 ? 12.92396 14.29467 73.74932 1.000 66.84000 359 ALA A O 1
ATOM 2775 N N . TYR A 1 360 ? 11.09736 15.57471 73.37055 1.000 65.30000 360 TYR A N 1
ATOM 2776 C CA . TYR A 1 360 ? 10.75692 15.83358 74.76222 1.000 64.48000 360 TYR A CA 1
ATOM 2777 C C . TYR A 1 360 ? 9.50953 15.04055 75.13286 1.000 60.94000 360 TYR A C 1
ATOM 2778 O O . TYR A 1 360 ? 8.62939 14.81262 74.29993 1.000 61.23000 360 TYR A O 1
ATOM 2787 N N . VAL A 1 361 ? 9.43923 14.62043 76.39575 1.000 52.58000 361 VAL A N 1
ATOM 2788 C CA . VAL A 1 361 ? 8.27468 13.91138 76.92348 1.000 51.45000 361 VAL A CA 1
ATOM 2789 C C . VAL A 1 361 ? 7.96826 14.48526 78.30222 1.000 56.18000 361 VAL A C 1
ATOM 2790 O O . VAL A 1 361 ? 8.71727 14.24817 79.25697 1.000 63.22000 361 VAL A O 1
ATOM 2794 N N . PHE A 1 362 ? 6.87115 15.23025 78.40915 1.000 46.87000 362 PHE A N 1
ATOM 2795 C CA . PHE A 1 362 ? 6.46186 15.88214 79.64879 1.000 47.91000 362 PHE A CA 1
ATOM 2796 C C . PHE A 1 362 ? 5.15638 15.25309 80.11938 1.000 54.15000 362 PHE A C 1
ATOM 2797 O O . PHE A 1 362 ? 4.10200 15.47215 79.51431 1.000 60.53000 362 PHE A O 1
ATOM 2805 N N . TYR A 1 363 ? 5.22326 14.47600 81.19738 1.000 46.85000 363 TYR A N 1
ATOM 2806 C CA . TYR A 1 363 ? 4.03966 13.85194 81.77810 1.000 49.23000 363 TYR A CA 1
ATOM 2807 C C . TYR A 1 363 ? 3.49653 14.76284 82.87363 1.000 47.67000 363 TYR A C 1
ATOM 2808 O O . TYR A 1 363 ? 4.15347 14.97875 83.89532 1.000 52.85000 363 TYR A O 1
ATOM 2817 N N . ALA A 1 364 ? 2.29575 15.29586 82.66243 1.000 46.12000 364 ALA A N 1
ATOM 2818 C CA . ALA A 1 364 ? 1.69278 16.22978 83.60190 1.000 54.11000 364 ALA A CA 1
ATOM 2819 C C . ALA A 1 364 ? 0.73576 15.56869 84.58385 1.000 60.61000 364 ALA A C 1
ATOM 2820 O O . ALA A 1 364 ? 0.32076 16.22060 85.54948 1.000 54.89000 364 ALA A O 1
ATOM 2822 N N . GLY A 1 365 ? 0.37698 14.30771 84.37036 1.000 67.44000 365 GLY A N 1
ATOM 2823 C CA . GLY A 1 365 ? -0.56995 13.66363 85.26732 1.000 61.54000 365 GLY A CA 1
ATOM 2824 C C . GLY A 1 365 ? -1.95278 14.26064 85.10295 1.000 64.56000 365 GLY A C 1
ATOM 2825 O O . GLY A 1 365 ? -2.44962 14.43275 83.98445 1.000 70.54000 365 GLY A O 1
ATOM 2826 N N . LYS A 1 366 ? -2.58794 14.58654 86.22632 1.000 61.34000 366 LYS A N 1
ATOM 2827 C CA . LYS A 1 366 ? -3.91194 15.19454 86.22901 1.000 62.95000 366 LYS A CA 1
ATOM 2828 C C . LYS A 1 366 ? -3.87090 16.71655 86.18619 1.000 56.84000 366 LYS A C 1
ATOM 2829 O O . LYS A 1 366 ? -4.93283 17.34555 86.12615 1.000 71.06000 366 LYS A O 1
ATOM 2835 N N . ASN A 1 367 ? -2.68092 17.32054 86.21048 1.000 57.71000 367 ASN A N 1
ATOM 2836 C CA . ASN A 1 367 ? -2.58100 18.77354 86.28371 1.000 58.60000 367 ASN A CA 1
ATOM 2837 C C . ASN A 1 367 ? -3.02867 19.46065 84.99831 1.000 57.15000 367 ASN A C 1
ATOM 2838 O O . ASN A 1 367 ? -3.30069 20.66565 85.01914 1.000 62.52000 367 ASN A O 1
ATOM 2843 N N . ILE A 1 368 ? -3.10652 18.73275 83.88716 1.000 57.07000 368 ILE A N 1
ATOM 2844 C CA . ILE A 1 368 ? -3.58921 19.26687 82.61971 1.000 61.55000 368 ILE A CA 1
ATOM 2845 C C . ILE A 1 368 ? -4.61863 18.29392 82.06256 1.000 59.11000 368 ILE A C 1
ATOM 2846 O O . ILE A 1 368 ? -4.39063 17.07892 82.06169 1.000 57.76000 368 ILE A O 1
ATOM 2851 N N . ARG A 1 369 ? -5.75417 18.82296 81.60843 1.000 53.75000 369 ARG A N 1
ATOM 2852 C CA . ARG A 1 369 ? -6.77254 17.97802 81.00031 1.000 54.40000 369 ARG A CA 1
ATOM 2853 C C . ARG A 1 369 ? -6.22026 17.28113 79.76381 1.000 58.68000 369 ARG A C 1
ATOM 2854 O O . ARG A 1 369 ? -5.32256 17.78619 79.08479 1.000 68.63000 369 ARG A O 1
ATOM 2862 N N . ASP A 1 370 ? -6.77196 16.10016 79.47213 1.000 59.88000 370 ASP A N 1
ATOM 2863 C CA . ASP A 1 370 ? -6.34375 15.35126 78.29751 1.000 65.92000 370 ASP A CA 1
ATOM 2864 C C . ASP A 1 370 ? -6.68940 16.06838 76.99921 1.000 64.72000 370 ASP A C 1
ATOM 2865 O O . ASP A 1 370 ? -6.08933 15.77148 75.95981 1.000 63.68000 370 ASP A O 1
ATOM 2870 N N . THR A 1 371 ? -7.64044 17.00438 77.03432 1.000 57.55000 371 THR A N 1
ATOM 2871 C CA . THR A 1 371 ? -7.99420 17.75649 75.83602 1.000 54.72000 371 THR A CA 1
ATOM 2872 C C . THR A 1 371 ? -7.04194 18.91951 75.58611 1.000 58.36000 371 THR A C 1
ATOM 2873 O O . THR A 1 371 ? -6.87375 19.33762 74.43532 1.000 59.00000 371 THR A O 1
ATOM 2877 N N . LEU A 1 372 ? -6.41402 19.45042 76.63381 1.000 55.26000 372 LEU A N 1
ATOM 2878 C CA . LEU A 1 372 ? -5.46289 20.54643 76.49989 1.000 48.66000 372 LEU A CA 1
ATOM 2879 C C . LEU A 1 372 ? -4.04460 20.06845 76.22031 1.000 49.25000 372 LEU A C 1
ATOM 2880 O O . LEU A 1 372 ? -3.12753 20.89446 76.16134 1.000 49.22000 372 LEU A O 1
ATOM 2885 N N . VAL A 1 373 ? -3.84742 18.76147 76.04540 1.000 46.17000 373 VAL A N 1
ATOM 2886 C CA . VAL A 1 373 ? -2.50622 18.21849 75.85873 1.000 43.92000 373 VAL A CA 1
ATOM 2887 C C . VAL A 1 373 ? -1.89288 18.72260 74.55741 1.000 48.08000 373 VAL A C 1
ATOM 2888 O O . VAL A 1 373 ? -0.70182 19.05761 74.50467 1.000 47.99000 373 VAL A O 1
ATOM 2892 N N . GLY A 1 374 ? -2.69178 18.79370 73.49159 1.000 47.34000 374 GLY A N 1
ATOM 2893 C CA . GLY A 1 374 ? -2.17447 19.29682 72.22917 1.000 39.82000 374 GLY A CA 1
ATOM 2894 C C . GLY A 1 374 ? -1.76055 20.75381 72.30573 1.000 46.11000 374 GLY A C 1
ATOM 2895 O O . GLY A 1 374 ? -0.73796 21.14886 71.73483 1.000 45.30000 374 GLY A O 1
ATOM 2896 N N . ILE A 1 375 ? -2.54528 21.57375 73.00900 1.000 44.85000 375 ILE A N 1
ATOM 2897 C CA . ILE A 1 375 ? -2.18246 22.97573 73.18950 1.000 42.13000 375 ILE A CA 1
ATOM 2898 C C . ILE A 1 375 ? -0.93536 23.09765 74.05580 1.000 41.26000 375 ILE A C 1
ATOM 2899 O O . ILE A 1 375 ? -0.05207 23.92067 73.78479 1.000 41.44000 375 ILE A O 1
ATOM 2904 N N . ALA A 1 376 ? -0.83944 22.27855 75.10683 1.000 42.59000 376 ALA A N 1
ATOM 2905 C CA . ALA A 1 376 ? 0.31964 22.33347 75.99303 1.000 45.91000 376 ALA A CA 1
ATOM 2906 C C . ALA A 1 376 ? 1.60742 22.02154 75.24233 1.000 47.51000 376 ALA A C 1
ATOM 2907 O O . ALA A 1 376 ? 2.63918 22.66452 75.47046 1.000 43.97000 376 ALA A O 1
ATOM 2909 N N . ALA A 1 377 ? 1.57035 21.03762 74.34020 1.000 35.69000 377 ALA A N 1
ATOM 2910 C CA . ALA A 1 377 ? 2.75617 20.72469 73.55240 1.000 40.42000 377 ALA A CA 1
ATOM 2911 C C . ALA A 1 377 ? 3.13111 21.88578 72.64189 1.000 40.55000 377 ALA A C 1
ATOM 2912 O O . ALA A 1 377 ? 4.31425 22.21879 72.50514 1.000 42.55000 377 ALA A O 1
ATOM 2914 N N . ASN A 1 378 ? 2.13676 22.51783 72.01292 1.000 41.73000 378 ASN A N 1
ATOM 2915 C CA . ASN A 1 378 ? 2.41359 23.70191 71.20531 1.000 44.53000 378 ASN A CA 1
ATOM 2916 C C . ASN A 1 378 ? 2.93470 24.84683 72.06596 1.000 45.13000 378 ASN A C 1
ATOM 2917 O O . ASN A 1 378 ? 3.77917 25.63187 71.61990 1.000 46.76000 378 ASN A O 1
ATOM 2922 N N . MET A 1 379 ? 2.44842 24.95972 73.30547 1.000 42.48000 379 MET A N 1
ATOM 2923 C CA . MET A 1 379 ? 2.91253 26.03764 74.17304 1.000 47.06000 379 MET A CA 1
ATOM 2924 C C . MET A 1 379 ? 4.36510 25.84660 74.58653 1.000 47.34000 379 MET A C 1
ATOM 2925 O O . MET A 1 379 ? 5.09093 26.83258 74.75337 1.000 52.27000 379 MET A O 1
ATOM 2930 N N . ALA A 1 380 ? 4.80792 24.59858 74.75787 1.000 49.55000 380 ALA A N 1
ATOM 2931 C CA . ALA A 1 380 ? 6.20959 24.35155 75.08430 1.000 52.96000 380 ALA A CA 1
ATOM 2932 C C . ALA A 1 380 ? 7.13673 24.84165 73.98130 1.000 48.70000 380 ALA A C 1
ATOM 2933 O O . ALA A 1 380 ? 8.24744 25.30663 74.26249 1.000 49.21000 380 ALA A O 1
ATOM 2935 N N . ILE A 1 381 ? 6.69902 24.75477 72.72484 1.000 44.14000 381 ILE A N 1
ATOM 2936 C CA . ILE A 1 381 ? 7.50917 25.25687 71.61872 1.000 47.75000 381 ILE A CA 1
ATOM 2937 C C . ILE A 1 381 ? 7.51118 26.77987 71.61186 1.000 54.49000 381 ILE A C 1
ATOM 2938 O O . ILE A 1 381 ? 8.56529 27.41688 71.50101 1.000 56.24000 381 ILE A O 1
ATOM 2943 N N . ASN A 1 382 ? 6.33105 27.38486 71.73570 1.000 52.00000 382 ASN A N 1
ATOM 2944 C CA . ASN A 1 382 ? 6.17214 28.83587 71.64367 1.000 45.90000 382 ASN A CA 1
ATOM 2945 C C . ASN A 1 382 ? 6.27675 29.52374 72.99584 1.000 54.53000 382 ASN A C 1
ATOM 2946 O O . ASN A 1 382 ? 5.48743 30.42172 73.30010 1.000 71.03000 382 ASN A O 1
ATOM 2951 N N . ALA A 1 383 ? 7.23988 29.12167 73.83780 1.000 56.24000 383 ALA A N 1
ATOM 2952 C CA . ALA A 1 383 ? 7.42156 29.79955 75.11705 1.000 53.70000 383 ALA A CA 1
ATOM 2953 C C . ALA A 1 383 ? 8.84300 29.67150 75.65851 1.000 51.86000 383 ALA A C 1
ATOM 2954 O O . ALA A 1 383 ? 9.04275 29.85239 76.86473 1.000 57.51000 383 ALA A O 1
ATOM 2956 N N . GLY A 1 384 ? 9.82887 29.36758 74.81750 1.000 45.85000 384 GLY A N 1
ATOM 2957 C CA . GLY A 1 384 ? 11.20840 29.33153 75.27092 1.000 52.73000 384 GLY A CA 1
ATOM 2958 C C . GLY A 1 384 ? 11.49637 28.23244 76.26512 1.000 57.03000 384 GLY A C 1
ATOM 2959 O O . GLY A 1 384 ? 12.32144 28.41436 77.16799 1.000 58.14000 384 GLY A O 1
ATOM 2960 N N . LEU A 1 385 ? 10.83251 27.08946 76.12433 1.000 59.20000 385 LEU A N 1
ATOM 2961 C CA . LEU A 1 385 ? 11.00858 25.96637 77.03241 1.000 54.92000 385 LEU A CA 1
ATOM 2962 C C . LEU A 1 385 ? 11.82021 24.83743 76.42114 1.000 57.73000 385 LEU A C 1
ATOM 2963 O O . LEU A 1 385 ? 12.63049 24.21537 77.11392 1.000 64.33000 385 LEU A O 1
ATOM 2968 N N . ALA A 1 386 ? 11.63154 24.56755 75.13292 1.000 55.33000 386 ALA A N 1
ATOM 2969 C CA . ALA A 1 386 ? 12.25421 23.42761 74.48346 1.000 57.29000 386 ALA A CA 1
ATOM 2970 C C . ALA A 1 386 ? 12.89856 23.85372 73.17317 1.000 67.78000 386 ALA A C 1
ATOM 2971 O O . ALA A 1 386 ? 12.47522 24.82378 72.53582 1.000 72.73000 386 ALA A O 1
ATOM 2973 N N . ASP A 1 387 ? 13.93496 23.12176 72.78917 1.000 75.06000 387 ASP A N 1
ATOM 2974 C CA . ASP A 1 387 ? 14.57929 23.31988 71.50085 1.000 73.52000 387 ASP A CA 1
ATOM 2975 C C . ASP A 1 387 ? 13.56944 23.04698 70.39278 1.000 73.83000 387 ASP A C 1
ATOM 2976 O O . ASP A 1 387 ? 13.01750 21.93698 70.33111 1.000 71.73000 387 ASP A O 1
ATOM 2981 N N . PRO A 1 388 ? 13.27834 24.01806 69.52257 1.000 71.94000 388 PRO A N 1
ATOM 2982 C CA . PRO A 1 388 ? 12.29544 23.77515 68.45453 1.000 69.92000 388 PRO A CA 1
ATOM 2983 C C . PRO A 1 388 ? 12.67441 22.64224 67.51682 1.000 67.34000 388 PRO A C 1
ATOM 2984 O O . PRO A 1 388 ? 11.79612 22.11430 66.82586 1.000 70.60000 388 PRO A O 1
ATOM 2988 N N . GLU A 1 389 ? 13.94746 22.24524 67.47110 1.000 75.52000 389 GLU A N 1
ATOM 2989 C CA . GLU A 1 389 ? 14.35131 21.11532 66.64641 1.000 80.01000 389 GLU A CA 1
ATOM 2990 C C . GLU A 1 389 ? 13.94869 19.77126 67.23988 1.000 73.86000 389 GLU A C 1
ATOM 2991 O O . GLU A 1 389 ? 14.03142 18.75733 66.53887 1.000 78.17000 389 GLU A O 1
ATOM 2997 N N . LYS A 1 390 ? 13.51739 19.73615 68.50043 1.000 66.43000 390 LYS A N 1
ATOM 2998 C CA . LYS A 1 390 ? 13.11272 18.49709 69.15090 1.000 68.83000 390 LYS A CA 1
ATOM 2999 C C . LYS A 1 390 ? 11.60750 18.49907 69.36534 1.000 67.00000 390 LYS A C 1
ATOM 3000 O O . LYS A 1 390 ? 11.08879 19.39601 70.04789 1.000 61.38000 390 LYS A O 1
ATOM 3002 N N . PRO A 1 391 ? 10.87308 17.53912 68.79949 1.000 68.36000 391 PRO A N 1
ATOM 3003 C CA . PRO A 1 391 ? 9.42583 17.47510 69.03699 1.000 65.30000 391 PRO A CA 1
ATOM 3004 C C . PRO A 1 391 ? 9.09330 17.33797 70.51664 1.000 58.64000 391 PRO A C 1
ATOM 3005 O O . PRO A 1 391 ? 9.88948 16.84389 71.31742 1.000 59.83000 391 PRO A O 1
ATOM 3009 N N . VAL A 1 392 ? 7.89094 17.78594 70.87044 1.000 49.17000 392 VAL A N 1
ATOM 3010 C CA . VAL A 1 392 ? 7.41052 17.78481 72.24694 1.000 53.61000 392 VAL A CA 1
ATOM 3011 C C . VAL A 1 392 ? 6.21042 16.85580 72.34262 1.000 54.25000 392 VAL A C 1
ATOM 3012 O O . VAL A 1 392 ? 5.36234 16.82588 71.44374 1.000 58.97000 392 VAL A O 1
ATOM 3016 N N . VAL A 1 393 ? 6.14029 16.09570 73.43347 1.000 42.49000 393 VAL A N 1
ATOM 3017 C CA . VAL A 1 393 ? 5.01099 15.21668 73.71723 1.000 49.84000 393 VAL A CA 1
ATOM 3018 C C . VAL A 1 393 ? 4.56651 15.46555 75.15179 1.000 49.11000 393 VAL A C 1
ATOM 3019 O O . VAL A 1 393 ? 5.32954 15.21946 76.09356 1.000 52.90000 393 VAL A O 1
ATOM 3023 N N . VAL A 1 394 ? 3.34234 15.95553 75.31757 1.000 48.63000 394 VAL A N 1
ATOM 3024 C CA . VAL A 1 394 ? 2.73798 16.13541 76.63196 1.000 49.01000 394 VAL A CA 1
ATOM 3025 C C . VAL A 1 394 ? 1.82071 14.95239 76.89691 1.000 52.80000 394 VAL A C 1
ATOM 3026 O O . VAL A 1 394 ? 1.08663 14.50947 76.00611 1.000 51.56000 394 VAL A O 1
ATOM 3030 N N . LEU A 1 395 ? 1.88545 14.41728 78.11293 1.000 56.92000 395 LEU A N 1
ATOM 3031 C CA . LEU A 1 395 ? 1.04902 13.30324 78.52696 1.000 53.46000 395 LEU A CA 1
ATOM 3032 C C . LEU A 1 395 ? 0.20378 13.72113 79.72213 1.000 57.05000 395 LEU A C 1
ATOM 3033 O O . LEU A 1 395 ? 0.63992 14.51406 80.56165 1.000 51.64000 395 LEU A O 1
ATOM 3038 N N . ALA A 1 396 ? -1.01229 13.18213 79.78882 1.000 63.67000 396 ALA A N 1
ATOM 3039 C CA . ALA A 1 396 ? -1.92541 13.49503 80.87691 1.000 63.40000 396 ALA A CA 1
ATOM 3040 C C . ALA A 1 396 ? -2.87462 12.32701 81.08182 1.000 72.19000 396 ALA A C 1
ATOM 3041 O O . ALA A 1 396 ? -3.30462 11.69010 80.11532 1.000 68.67000 396 ALA A O 1
ATOM 3043 N N . ASP A 1 397 ? -3.19593 12.05689 82.34646 1.000 76.89000 397 ASP A N 1
ATOM 3044 C CA . ASP A 1 397 ? -4.09328 10.96086 82.68244 1.000 73.55000 397 ASP A CA 1
ATOM 3045 C C . ASP A 1 397 ? -5.45661 11.16892 82.03605 1.000 73.08000 397 ASP A C 1
ATOM 3046 O O . ASP A 1 397 ? -6.05773 12.24191 82.15552 1.000 78.61000 397 ASP A O 1
ATOM 3051 N N . SER A 1 398 ? -5.93889 10.14099 81.34145 1.000 71.83000 398 SER A N 1
ATOM 3052 C CA . SER A 1 398 ? -7.25626 10.20404 80.72410 1.000 83.00000 398 SER A CA 1
ATOM 3053 C C . SER A 1 398 ? -8.32837 10.31095 81.79900 1.000 80.04000 398 SER A C 1
ATOM 3054 O O . SER A 1 398 ? -8.42428 9.44887 82.67782 1.000 79.46000 398 SER A O 1
ATOM 3057 N N . ASP A 1 399 ? -9.13130 11.37495 81.73127 1.000 82.92000 399 ASP A N 1
ATOM 3058 C CA . ASP A 1 399 ? -10.19830 11.57686 82.70318 1.000 83.01000 399 ASP A CA 1
ATOM 3059 C C . ASP A 1 399 ? -11.31018 10.54288 82.58294 1.000 83.83000 399 ASP A C 1
ATOM 3060 O O . ASP A 1 399 ? -12.16310 10.46980 83.47405 1.000 83.71000 399 ASP A O 1
ATOM 3062 N N . GLU A 1 400 ? -11.32107 9.74797 81.51286 1.000 86.48000 400 GLU A N 1
ATOM 3063 C CA . GLU A 1 400 ? -12.32787 8.71699 81.30972 1.000 83.44000 400 GLU A CA 1
ATOM 3064 C C . GLU A 1 400 ? -11.84225 7.32196 81.67710 1.000 80.70000 400 GLU A C 1
ATOM 3065 O O . GLU A 1 400 ? -12.66436 6.40795 81.78616 1.000 79.68000 400 GLU A O 1
ATOM 3071 N N . ASP A 1 401 ? -10.53944 7.13294 81.86542 1.000 85.74000 401 ASP A N 1
ATOM 3072 C CA . ASP A 1 401 ? -9.98874 5.81191 82.15487 1.000 79.32000 401 ASP A CA 1
ATOM 3073 C C . ASP A 1 401 ? -8.82173 5.97483 83.11510 1.000 79.67000 401 ASP A C 1
ATOM 3074 O O . ASP A 1 401 ? -7.81137 6.59086 82.76420 1.000 80.72000 401 ASP A O 1
ATOM 3079 N N . GLU A 1 402 ? -8.96198 5.42472 84.32190 1.000 81.78000 402 GLU A N 1
ATOM 3080 C CA . GLU A 1 402 ? -7.93203 5.59762 85.33798 1.000 86.54000 402 GLU A CA 1
ATOM 3081 C C . GLU A 1 402 ? -6.67572 4.78865 85.04421 1.000 84.74000 402 GLU A C 1
ATOM 3082 O O . GLU A 1 402 ? -5.63335 5.05059 85.65431 1.000 75.21000 402 GLU A O 1
ATOM 3084 N N . ASN A 1 403 ? -6.74578 3.81973 84.13204 1.000 77.50000 403 ASN A N 1
ATOM 3085 C CA . ASN A 1 403 ? -5.60643 2.97276 83.79714 1.000 79.65000 403 ASN A CA 1
ATOM 3086 C C . ASN A 1 403 ? -5.00203 3.31089 82.43980 1.000 81.97000 403 ASN A C 1
ATOM 3087 O O . ASN A 1 403 ? -4.22548 2.51494 81.90153 1.000 77.63000 403 ASN A O 1
ATOM 3089 N N . LEU A 1 404 ? -5.33445 4.46894 81.87656 1.000 82.66000 404 LEU A N 1
ATOM 3090 C CA . LEU A 1 404 ? -4.86309 4.85706 80.55708 1.000 81.28000 404 LEU A CA 1
ATOM 3091 C C . LEU A 1 404 ? -4.34013 6.28605 80.60375 1.000 79.25000 404 LEU A C 1
ATOM 3092 O O . LEU A 1 404 ? -4.66107 7.05797 81.51149 1.000 75.80000 404 LEU A O 1
ATOM 3097 N N . VAL A 1 405 ? -3.52311 6.63314 79.61063 1.000 80.53000 405 VAL A N 1
ATOM 3098 C CA . VAL A 1 405 ? -2.94499 7.96615 79.49835 1.000 74.19000 405 VAL A CA 1
ATOM 3099 C C . VAL A 1 405 ? -3.03348 8.40729 78.04230 1.000 72.69000 405 VAL A C 1
ATOM 3100 O O . VAL A 1 405 ? -3.04154 7.58237 77.12421 1.000 77.94000 405 VAL A O 1
ATOM 3104 N N . LYS A 1 406 ? -3.12227 9.71931 77.83332 1.000 75.06000 406 LYS A N 1
ATOM 3105 C CA . LYS A 1 406 ? -3.28589 10.29243 76.50321 1.000 71.66000 406 LYS A CA 1
ATOM 3106 C C . LYS A 1 406 ? -2.17461 11.29645 76.23545 1.000 65.27000 406 LYS A C 1
ATOM 3107 O O . LYS A 1 406 ? -1.71256 11.98337 77.15199 1.000 54.33000 406 LYS A O 1
ATOM 3109 N N . GLY A 1 407 ? -1.74932 11.38357 74.98389 1.000 62.01000 407 GLY A N 1
ATOM 3110 C CA . GLY A 1 407 ? -0.66495 12.27960 74.62209 1.000 57.65000 407 GLY A CA 1
ATOM 3111 C C . GLY A 1 407 ? -0.79749 12.79673 73.20900 1.000 60.39000 407 GLY A C 1
ATOM 3112 O O . GLY A 1 407 ? -1.42960 12.16980 72.35229 1.000 59.21000 407 GLY A O 1
ATOM 3113 N N . SER A 1 408 ? -0.18823 13.95675 72.96574 1.000 51.57000 408 SER A N 1
ATOM 3114 C CA . SER A 1 408 ? -0.10986 14.54787 71.63887 1.000 47.94000 408 SER A CA 1
ATOM 3115 C C . SER A 1 408 ? 1.33946 14.89090 71.33340 1.000 48.40000 408 SER A C 1
ATOM 3116 O O . SER A 1 408 ? 2.09853 15.27481 72.22822 1.000 43.24000 408 SER A O 1
ATOM 3119 N N . ALA A 1 409 ? 1.71876 14.75201 70.06778 1.000 51.27000 409 ALA A N 1
ATOM 3120 C CA . ALA A 1 409 ? 3.07324 15.03605 69.61121 1.000 47.03000 409 ALA A CA 1
ATOM 3121 C C . ALA A 1 409 ? 3.03620 16.23814 68.67828 1.000 54.39000 409 ALA A C 1
ATOM 3122 O O . ALA A 1 409 ? 2.39929 16.18723 67.61961 1.000 54.11000 409 ALA A O 1
ATOM 3124 N N . ARG A 1 410 ? 3.71980 17.31010 69.06908 1.000 44.64000 410 ARG A N 1
ATOM 3125 C CA . ARG A 1 410 ? 3.78361 18.53417 68.28626 1.000 43.77000 410 ARG A CA 1
ATOM 3126 C C . ARG A 1 410 ? 5.23786 18.90920 68.03780 1.000 47.93000 410 ARG A C 1
ATOM 3127 O O . ARG A 1 410 ? 6.09296 18.73212 68.91066 1.000 46.25000 410 ARG A O 1
ATOM 3135 N N . THR A 1 411 ? 5.51210 19.42230 66.84112 1.000 48.78000 411 THR A N 1
ATOM 3136 C CA . THR A 1 411 ? 6.83747 19.91034 66.48754 1.000 63.29000 411 THR A CA 1
ATOM 3137 C C . THR A 1 411 ? 6.67047 21.07242 65.51547 1.000 69.39000 411 THR A C 1
ATOM 3138 O O . THR A 1 411 ? 5.55590 21.40446 65.10035 1.000 71.12000 411 THR A O 1
ATOM 3142 N N . THR A 1 412 ? 7.78585 21.69846 65.15668 1.000 67.00000 412 THR A N 1
ATOM 3143 C CA . THR A 1 412 ? 7.76977 22.84754 64.26377 1.000 74.00000 412 THR A CA 1
ATOM 3144 C C . THR A 1 412 ? 8.08625 22.42267 62.83306 1.000 77.45000 412 THR A C 1
ATOM 3145 O O . THR A 1 412 ? 8.47653 21.28469 62.56136 1.000 75.65000 412 THR A O 1
ATOM 3149 N N . GLU A 1 413 ? 7.90920 23.36975 61.90896 1.000 80.86000 413 GLU A N 1
ATOM 3150 C CA . GLU A 1 413 ? 8.14566 23.08488 60.49718 1.000 79.07000 413 GLU A CA 1
ATOM 3151 C C . GLU A 1 413 ? 9.62895 22.87291 60.21569 1.000 81.74000 413 GLU A C 1
ATOM 3152 O O . GLU A 1 413 ? 9.99676 21.98998 59.43099 1.000 83.90000 413 GLU A O 1
ATOM 3158 N N . LYS A 1 414 ? 10.49331 23.67685 60.84266 1.000 78.75000 414 LYS A N 1
ATOM 3159 C CA . LYS A 1 414 ? 11.93053 23.52987 60.62613 1.000 75.92000 414 LYS A CA 1
ATOM 3160 C C . LYS A 1 414 ? 12.42901 22.18182 61.12552 1.000 76.86000 414 LYS A C 1
ATOM 3161 O O . LYS A 1 414 ? 13.34762 21.59688 60.54142 1.000 79.51000 414 LYS A O 1
ATOM 3163 N N . ALA A 1 415 ? 11.83789 21.67372 62.20886 1.000 82.76000 415 ALA A N 1
ATOM 3164 C CA . ALA A 1 415 ? 12.23836 20.37268 62.72616 1.000 76.94000 415 ALA A CA 1
ATOM 3165 C C . ALA A 1 415 ? 11.74726 19.22876 61.85055 1.000 74.62000 415 ALA A C 1
ATOM 3166 O O . ALA A 1 415 ? 12.33723 18.14475 61.88606 1.000 81.03000 415 ALA A O 1
ATOM 3168 N N . LEU A 1 416 ? 10.68707 19.44583 61.06647 1.000 71.78000 416 LEU A N 1
ATOM 3169 C CA . LEU A 1 416 ? 10.22302 18.40791 60.15090 1.000 78.03000 416 LEU A CA 1
ATOM 3170 C C . LEU A 1 416 ? 11.28209 18.06301 59.11496 1.000 89.39000 416 LEU A C 1
ATOM 3171 O O . LEU A 1 416 ? 11.28664 16.94905 58.57786 1.000 87.21000 416 LEU A O 1
ATOM 3176 N N . GLU A 1 417 ? 12.18739 18.99603 58.82798 1.000 95.61000 417 GLU A N 1
ATOM 3177 C CA . GLU A 1 417 ? 13.25739 18.78312 57.85707 1.000 93.71000 417 GLU A CA 1
ATOM 3178 C C . GLU A 1 417 ? 14.46078 18.05507 58.44524 1.000 91.75000 417 GLU A C 1
ATOM 3179 O O . GLU A 1 417 ? 15.60715 18.34410 58.09145 1.000 91.19000 417 GLU A O 1
ATOM 3185 N N . LYS A 1 418 ? 14.22084 17.11498 59.35991 1.000 89.59000 418 LYS A N 1
ATOM 3186 C CA . LYS A 1 418 ? 15.24336 16.18594 59.82488 1.000 90.36000 418 LYS A CA 1
ATOM 3187 C C . LYS A 1 418 ? 14.81355 14.73796 59.63431 1.000 85.16000 418 LYS A C 1
ATOM 3188 O O . LYS A 1 418 ? 15.46801 13.83091 60.15990 1.000 84.62000 418 LYS A O 1
ATOM 3194 N N . GLY A 1 419 ? 13.73332 14.50103 58.88917 1.000 83.96000 419 GLY A N 1
ATOM 3195 C CA . GLY A 1 419 ? 13.20554 13.17205 58.67450 1.000 87.37000 419 GLY A CA 1
ATOM 3196 C C . GLY A 1 419 ? 12.05061 12.79196 59.57427 1.000 92.68000 419 GLY A C 1
ATOM 3197 O O . GLY A 1 419 ? 11.56670 11.65697 59.48367 1.000 97.27000 419 GLY A O 1
ATOM 3198 N N . TYR A 1 420 ? 11.58673 13.70289 60.42388 1.000 90.32000 420 TYR A N 1
ATOM 3199 C CA . TYR A 1 420 ? 10.57072 13.36380 61.40880 1.000 86.15000 420 TYR A CA 1
ATOM 3200 C C . TYR A 1 420 ? 9.19838 13.20686 60.76536 1.000 81.50000 420 TYR A C 1
ATOM 3201 O O . TYR A 1 420 ? 8.84836 13.91694 59.81907 1.000 84.25000 420 TYR A O 1
ATOM 3210 N N . HIS A 1 421 ? 8.42183 12.26181 61.29248 1.000 78.45000 421 HIS A N 1
ATOM 3211 C CA . HIS A 1 421 ? 6.99916 12.14884 60.97600 1.000 82.89000 421 HIS A CA 1
ATOM 3212 C C . HIS A 1 421 ? 6.31288 11.59873 62.21824 1.000 87.23000 421 HIS A C 1
ATOM 3213 O O . HIS A 1 421 ? 6.47054 10.41770 62.54329 1.000 88.22000 421 HIS A O 1
ATOM 3220 N N . LEU A 1 422 ? 5.55516 12.45466 62.90953 1.000 78.58000 422 LEU A N 1
ATOM 3221 C CA . LEU A 1 422 ? 4.99282 12.08154 64.20292 1.000 76.10000 422 LEU A CA 1
ATOM 3222 C C . LEU A 1 422 ? 3.82795 11.10656 64.08462 1.000 79.39000 422 LEU A C 1
ATOM 3223 O O . LEU A 1 422 ? 3.51393 10.41847 65.06224 1.000 76.89000 422 LEU A O 1
ATOM 3228 N N . GLY A 1 423 ? 3.18115 11.02866 62.92095 1.000 80.84000 423 GLY A N 1
ATOM 3229 C CA . GLY A 1 423 ? 2.09932 10.06968 62.75674 1.000 83.29000 423 GLY A CA 1
ATOM 3230 C C . GLY A 1 423 ? 2.60441 8.64269 62.66214 1.000 86.18000 423 GLY A C 1
ATOM 3231 O O . GLY A 1 423 ? 2.12768 7.75162 63.37056 1.000 87.60000 423 GLY A O 1
ATOM 3232 N N . GLU A 1 424 ? 3.57733 8.40577 61.77912 1.000 83.94000 424 GLU A N 1
ATOM 3233 C CA . GLU A 1 424 ? 4.17244 7.07978 61.66961 1.000 91.38000 424 GLU A CA 1
ATOM 3234 C C . GLU A 1 424 ? 4.93413 6.70566 62.93337 1.000 93.11000 424 GLU A C 1
ATOM 3235 O O . GLU A 1 424 ? 4.99276 5.52463 63.29532 1.000 97.77000 424 GLU A O 1
ATOM 3237 N N . ALA A 1 425 ? 5.52143 7.69060 63.61706 1.000 89.91000 425 ALA A N 1
ATOM 3238 C CA . ALA A 1 425 ? 6.19913 7.40948 64.87774 1.000 89.69000 425 ALA A CA 1
ATOM 3239 C C . ALA A 1 425 ? 5.21102 6.96239 65.94568 1.000 87.21000 425 ALA A C 1
ATOM 3240 O O . ALA A 1 425 ? 5.49523 6.03732 66.71489 1.000 85.17000 425 ALA A O 1
ATOM 3242 N N . LEU A 1 426 ? 4.04695 7.60738 66.01153 1.000 85.85000 426 LEU A N 1
ATOM 3243 C CA . LEU A 1 426 ? 3.06990 7.25629 67.03249 1.000 87.11000 426 LEU A CA 1
ATOM 3244 C C . LEU A 1 426 ? 2.26829 6.02132 66.64755 1.000 92.20000 426 LEU A C 1
ATOM 3245 O O . LEU A 1 426 ? 1.75438 5.32224 67.52796 1.000 92.63000 426 LEU A O 1
ATOM 3250 N N . LYS A 1 427 ? 2.14564 5.74044 65.34740 1.000 94.12000 427 LYS A N 1
ATOM 3251 C CA . LYS A 1 427 ? 1.49307 4.50648 64.92361 1.000 92.30000 427 LYS A CA 1
ATOM 3252 C C . LYS A 1 427 ? 2.35475 3.28945 65.23539 1.000 95.01000 427 LYS A C 1
ATOM 3253 O O . LYS A 1 427 ? 1.82551 2.19643 65.47174 1.000 93.04000 427 LYS A O 1
ATOM 3259 N N . GLU A 1 428 ? 3.67773 3.46545 65.25377 1.000 90.31000 428 GLU A N 1
ATOM 3260 C CA . GLU A 1 428 ? 4.57942 2.36042 65.55861 1.000 87.53000 428 GLU A CA 1
ATOM 3261 C C . GLU A 1 428 ? 4.50290 1.98229 67.03249 1.000 89.96000 428 GLU A C 1
ATOM 3262 O O . GLU A 1 428 ? 4.33654 0.80526 67.37521 1.000 91.24000 428 GLU A O 1
ATOM 3268 N N . VAL A 1 429 ? 4.61898 2.97221 67.92070 1.000 90.92000 429 VAL A N 1
ATOM 3269 C CA . VAL A 1 429 ? 4.59950 2.69608 69.35366 1.000 89.64000 429 VAL A CA 1
ATOM 3270 C C . VAL A 1 429 ? 3.20202 2.29103 69.81018 1.000 90.68000 429 VAL A C 1
ATOM 3271 O O . VAL A 1 429 ? 3.05200 1.56494 70.80096 1.000 87.15000 429 VAL A O 1
ATOM 3275 N N . ALA A 1 430 ? 2.16075 2.74610 69.10614 1.000 89.14000 430 ALA A N 1
ATOM 3276 C CA . ALA A 1 430 ? 0.80441 2.31607 69.43170 1.000 87.39000 430 ALA A CA 1
ATOM 3277 C C . ALA A 1 430 ? 0.63963 0.81809 69.22240 1.000 94.04000 430 ALA A C 1
ATOM 3278 O O . ALA A 1 430 ? -0.00820 0.13602 70.02566 1.000 90.34000 430 ALA A O 1
ATOM 3280 N N . GLU A 1 431 ? 1.21874 0.28719 68.14494 1.000 98.37000 431 GLU A N 1
ATOM 3281 C CA . GLU A 1 431 ? 1.22002 -1.14279 67.87882 1.000 89.66000 431 GLU A CA 1
ATOM 3282 C C . GLU A 1 431 ? 2.40736 -1.85285 68.51698 1.000 87.44000 431 GLU A C 1
ATOM 3283 O O . GLU A 1 431 ? 2.75979 -2.95981 68.09424 1.000 91.68000 431 GLU A O 1
ATOM 3286 N N . LYS A 1 432 ? 3.03833 -1.23294 69.51369 1.000 82.20000 432 LYS A N 1
ATOM 3287 C CA . LYS A 1 432 ? 4.04950 -1.89301 70.32067 1.000 80.36000 432 LYS A CA 1
ATOM 3288 C C . LYS A 1 432 ? 3.81895 -1.70715 71.81345 1.000 82.26000 432 LYS A C 1
ATOM 3289 O O . LYS A 1 432 ? 4.60512 -2.22422 72.61422 1.000 91.57000 432 LYS A O 1
ATOM 3295 N N . LEU A 1 433 ? 2.77154 -0.98418 72.20744 1.000 81.95000 433 LEU A N 1
ATOM 3296 C CA . LEU A 1 433 ? 2.38310 -0.86331 73.60605 1.000 80.17000 433 LEU A CA 1
ATOM 3297 C C . LEU A 1 433 ? 0.93782 -1.24634 73.87652 1.000 75.19000 433 LEU A C 1
ATOM 3298 O O . LEU A 1 433 ? 0.59862 -1.49744 75.03915 1.000 76.03000 433 LEU A O 1
ATOM 3303 N N . GLY A 1 434 ? 0.07987 -1.30124 72.85963 1.000 75.72000 434 GLY A N 1
ATOM 3304 C CA . GLY A 1 434 ? -1.31333 -1.64826 73.05315 1.000 80.78000 434 GLY A CA 1
ATOM 3305 C C . GLY A 1 434 ? -2.21349 -0.43827 73.20533 1.000 90.55000 434 GLY A C 1
ATOM 3306 O O . GLY A 1 434 ? -2.51565 -0.02237 74.32706 1.000 89.48000 434 GLY A O 1
ATOM 3307 N N . GLY A 1 435 ? -2.64634 0.13183 72.09094 1.000 90.00000 435 GLY A N 1
ATOM 3308 C CA . GLY A 1 435 ? -3.53037 1.28083 72.12313 1.000 88.79000 435 GLY A CA 1
ATOM 3309 C C . GLY A 1 435 ? -3.53999 1.99495 70.79218 1.000 91.96000 435 GLY A C 1
ATOM 3310 O O . GLY A 1 435 ? -2.80704 1.64903 69.86591 1.000 83.01000 435 GLY A O 1
ATOM 3311 N N . GLU A 1 436 ? -4.39791 3.00996 70.70739 1.000 94.06000 436 GLU A N 1
ATOM 3312 C CA . GLU A 1 436 ? -4.49064 3.79407 69.48536 1.000 88.29000 436 GLU A CA 1
ATOM 3313 C C . GLU A 1 436 ? -3.27949 4.71108 69.33770 1.000 82.03000 436 GLU A C 1
ATOM 3314 O O . GLU A 1 436 ? -2.51146 4.93099 70.27751 1.000 85.94000 436 GLU A O 1
ATOM 3320 N N . GLY A 1 437 ? -3.11824 5.24919 68.13292 1.000 76.92000 437 GLY A N 1
ATOM 3321 C CA . GLY A 1 437 ? -2.00694 6.12922 67.84414 1.000 74.66000 437 GLY A CA 1
ATOM 3322 C C . GLY A 1 437 ? -1.88742 6.45535 66.37130 1.000 78.25000 437 GLY A C 1
ATOM 3323 O O . GLY A 1 437 ? -2.48955 5.78443 65.52561 1.000 81.85000 437 GLY A O 1
ATOM 3324 N N . GLY A 1 438 ? -1.11310 7.48138 66.05619 1.000 78.72000 438 GLY A N 1
ATOM 3325 C CA . GLY A 1 438 ? -0.92869 7.93250 64.69342 1.000 78.95000 438 GLY A CA 1
ATOM 3326 C C . GLY A 1 438 ? -1.56844 9.29052 64.45388 1.000 73.13000 438 GLY A C 1
ATOM 3327 O O . GLY A 1 438 ? -2.27731 9.84545 65.29420 1.000 67.41000 438 GLY A O 1
ATOM 3328 N N . GLY A 1 439 ? -1.29821 9.81963 63.26421 1.000 63.17000 439 GLY A N 1
ATOM 3329 C CA . GLY A 1 439 ? -1.82581 11.11367 62.87878 1.000 63.38000 439 GLY A CA 1
ATOM 3330 C C . GLY A 1 439 ? -1.23248 11.64179 61.58844 1.000 74.18000 439 GLY A C 1
ATOM 3331 O O . GLY A 1 439 ? -1.10247 10.89987 60.61051 1.000 80.06000 439 GLY A O 1
ATOM 3332 N N . HIS A 1 440 ? -0.87146 12.92179 61.57093 1.000 75.50000 440 HIS A N 1
ATOM 3333 C CA . HIS A 1 440 ? -0.28425 13.55889 60.40460 1.000 70.61000 440 HIS A CA 1
ATOM 3334 C C . HIS A 1 440 ? 1.21653 13.74987 60.61317 1.000 66.54000 440 HIS A C 1
ATOM 3335 O O . HIS A 1 440 ? 1.80855 13.22279 61.56173 1.000 72.02000 440 HIS A O 1
ATOM 3342 N N . ALA A 1 441 ? 1.83746 14.51495 59.71388 1.000 70.17000 441 ALA A N 1
ATOM 3343 C CA . ALA A 1 441 ? 3.29044 14.65495 59.73439 1.000 78.09000 441 ALA A CA 1
ATOM 3344 C C . ALA A 1 441 ? 3.75720 15.46684 60.93695 1.000 77.40000 441 ALA A C 1
ATOM 3345 O O . ALA A 1 441 ? 4.67946 15.05978 61.65286 1.000 63.91000 441 ALA A O 1
ATOM 3347 N N . ILE A 1 442 ? 3.12695 16.61882 61.17940 1.000 78.72000 442 ILE A N 1
ATOM 3348 C CA . ILE A 1 442 ? 3.57987 17.53673 62.22195 1.000 72.15000 442 ILE A CA 1
ATOM 3349 C C . ILE A 1 442 ? 2.76455 17.43061 63.50610 1.000 58.59000 442 ILE A C 1
ATOM 3350 O O . ILE A 1 442 ? 3.20447 17.94751 64.54660 1.000 50.37000 442 ILE A O 1
ATOM 3355 N N . ALA A 1 443 ? 1.60558 16.77461 63.47584 1.000 65.31000 443 ALA A N 1
ATOM 3356 C CA . ALA A 1 443 ? 0.76036 16.64151 64.65496 1.000 62.92000 443 ALA A CA 1
ATOM 3357 C C . ALA A 1 443 ? 0.18331 15.23550 64.70223 1.000 63.65000 443 ALA A C 1
ATOM 3358 O O . ALA A 1 443 ? -0.34766 14.74759 63.70064 1.000 69.19000 443 ALA A O 1
ATOM 3360 N N . ALA A 1 444 ? 0.28111 14.59340 65.86428 1.000 62.01000 444 ALA A N 1
ATOM 3361 C CA . ALA A 1 444 ? -0.23808 13.24538 66.03962 1.000 63.59000 444 ALA A CA 1
ATOM 3362 C C . ALA A 1 444 ? -0.50160 13.00524 67.51833 1.000 60.57000 444 ALA A C 1
ATOM 3363 O O . ALA A 1 444 ? 0.05050 13.68817 68.38496 1.000 61.29000 444 ALA A O 1
ATOM 3365 N N . GLY A 1 445 ? -1.35889 12.01622 67.79735 1.000 63.42000 445 GLY A N 1
ATOM 3366 C CA . GLY A 1 445 ? -1.71030 11.67210 69.15696 1.000 69.84000 445 GLY A CA 1
ATOM 3367 C C . GLY A 1 445 ? -1.59355 10.17607 69.39494 1.000 67.10000 445 GLY A C 1
ATOM 3368 O O . GLY A 1 445 ? -1.46558 9.38316 68.45800 1.000 66.87000 445 GLY A O 1
ATOM 3369 N N . ILE A 1 446 ? -1.64287 9.80396 70.67486 1.000 61.19000 446 ILE A N 1
ATOM 3370 C CA . ILE A 1 446 ? -1.49828 8.40792 71.07188 1.000 75.72000 446 ILE A CA 1
ATOM 3371 C C . ILE A 1 446 ? -2.17767 8.22080 72.42016 1.000 79.10000 446 ILE A C 1
ATOM 3372 O O . ILE A 1 446 ? -2.25851 9.15073 73.22716 1.000 74.69000 446 ILE A O 1
ATOM 3377 N N . ARG A 1 447 ? -2.68192 7.00978 72.65453 1.000 85.42000 447 ARG A N 1
ATOM 3378 C CA . ARG A 1 447 ? -3.27424 6.63066 73.93288 1.000 85.45000 447 ARG A CA 1
ATOM 3379 C C . ARG A 1 447 ? -2.78760 5.23263 74.27926 1.000 87.24000 447 ARG A C 1
ATOM 3380 O O . ARG A 1 447 ? -3.06284 4.27870 73.54389 1.000 89.98000 447 ARG A O 1
ATOM 3382 N N . PHE A 1 448 ? -2.06674 5.11153 75.38999 1.000 81.48000 448 PHE A N 1
ATOM 3383 C CA . PHE A 1 448 ? -1.43113 3.85549 75.75954 1.000 88.26000 448 PHE A CA 1
ATOM 3384 C C . PHE A 1 448 ? -1.53168 3.64936 77.26741 1.000 87.37000 448 PHE A C 1
ATOM 3385 O O . PHE A 1 448 ? -1.86444 4.59529 77.99516 1.000 74.56000 448 PHE A O 1
ATOM 3393 N N . PRO A 1 449 ? -1.28020 2.43731 77.77056 1.000 89.77000 449 PRO A N 1
ATOM 3394 C CA . PRO A 1 449 ? -1.40370 2.20218 79.21442 1.000 93.01000 449 PRO A CA 1
ATOM 3395 C C . PRO A 1 449 ? -0.49954 3.11810 80.02843 1.000 91.28000 449 PRO A C 1
ATOM 3396 O O . PRO A 1 449 ? 0.62487 3.43314 79.63162 1.000 87.78000 449 PRO A O 1
ATOM 3400 N N . LYS A 1 450 ? -1.01274 3.53800 81.18794 1.000 92.02000 450 LYS A N 1
ATOM 3401 C CA . LYS A 1 450 ? -0.27264 4.44092 82.06279 1.000 87.43000 450 LYS A CA 1
ATOM 3402 C C . LYS A 1 450 ? 0.96074 3.77286 82.66000 1.000 91.52000 450 LYS A C 1
ATOM 3403 O O . LYS A 1 450 ? 1.94843 4.45184 82.96109 1.000 86.80000 450 LYS A O 1
ATOM 3409 N N . ASN A 1 451 ? 0.92857 2.45385 82.83085 1.000 96.30000 451 ASN A N 1
ATOM 3410 C CA . ASN A 1 451 ? 2.01388 1.73979 83.49191 1.000 91.66000 451 ASN A CA 1
ATOM 3411 C C . ASN A 1 451 ? 3.22381 1.50987 82.59714 1.000 91.12000 451 ASN A C 1
ATOM 3412 O O . ASN A 1 451 ? 4.16037 0.82583 83.02304 1.000 92.67000 451 ASN A O 1
ATOM 3417 N N . ARG A 1 452 ? 3.23707 2.05098 81.38220 1.000 88.57000 452 ARG A N 1
ATOM 3418 C CA . ARG A 1 452 ? 4.34003 1.85306 80.44932 1.000 90.73000 452 ARG A CA 1
ATOM 3419 C C . ARG A 1 452 ? 4.78764 3.18112 79.85790 1.000 87.78000 452 ARG A C 1
ATOM 3420 O O . ARG A 1 452 ? 5.08488 3.28523 78.66422 1.000 86.31000 452 ARG A O 1
ATOM 3428 N N . ILE A 1 453 ? 4.83978 4.22204 80.69205 1.000 82.42000 453 ILE A N 1
ATOM 3429 C CA . ILE A 1 453 ? 5.30326 5.52608 80.22865 1.000 78.63000 453 ILE A CA 1
ATOM 3430 C C . ILE A 1 453 ? 6.80354 5.49311 79.95920 1.000 81.53000 453 ILE A C 1
ATOM 3431 O O . ILE A 1 453 ? 7.28256 6.06120 78.96974 1.000 78.87000 453 ILE A O 1
ATOM 3436 N N . ASP A 1 454 ? 7.56464 4.82203 80.82892 1.000 80.14000 454 ASP A N 1
ATOM 3437 C CA . ASP A 1 454 ? 9.00884 4.72205 80.63541 1.000 80.07000 454 ASP A CA 1
ATOM 3438 C C . ASP A 1 454 ? 9.34418 3.99116 79.34069 1.000 78.63000 454 ASP A C 1
ATOM 3439 O O . ASP A 1 454 ? 10.30490 4.34723 78.64671 1.000 68.36000 454 ASP A O 1
ATOM 3444 N N . GLU A 1 455 ? 8.56253 2.96420 78.99678 1.000 85.26000 455 GLU A N 1
ATOM 3445 C CA . GLU A 1 455 ? 8.78883 2.25031 77.74495 1.000 88.93000 455 GLU A CA 1
ATOM 3446 C C . GLU A 1 455 ? 8.44607 3.11542 76.53968 1.000 86.39000 455 GLU A C 1
ATOM 3447 O O . GLU A 1 455 ? 9.07416 2.98352 75.48331 1.000 81.79000 455 GLU A O 1
ATOM 3453 N N . PHE A 1 456 ? 7.46393 4.00941 76.68174 1.000 84.37000 456 PHE A N 1
ATOM 3454 C CA . PHE A 1 456 ? 7.10506 4.90051 75.58345 1.000 86.69000 456 PHE A CA 1
ATOM 3455 C C . PHE A 1 456 ? 8.24441 5.85654 75.24872 1.000 81.90000 456 PHE A C 1
ATOM 3456 O O . PHE A 1 456 ? 8.54563 6.08464 74.07105 1.000 82.99000 456 PHE A O 1
ATOM 3464 N N . ILE A 1 457 ? 8.89535 6.41944 76.27144 1.000 76.94000 457 ILE A N 1
ATOM 3465 C CA . ILE A 1 457 ? 9.94359 7.41246 76.03861 1.000 80.66000 457 ILE A CA 1
ATOM 3466 C C . ILE A 1 457 ? 11.11936 6.79153 75.29577 1.000 83.15000 457 ILE A C 1
ATOM 3467 O O . ILE A 1 457 ? 11.67332 7.39162 74.36540 1.000 75.97000 457 ILE A O 1
ATOM 3472 N N . LYS A 1 458 ? 11.51995 5.58050 75.69008 1.000 79.44000 458 LYS A N 1
ATOM 3473 C CA . LYS A 1 458 ? 12.64264 4.92256 75.02818 1.000 80.65000 458 LYS A CA 1
ATOM 3474 C C . LYS A 1 458 ? 12.27510 4.49268 73.61376 1.000 85.26000 458 LYS A C 1
ATOM 3475 O O . LYS A 1 458 ? 13.09005 4.61377 72.69061 1.000 91.97000 458 LYS A O 1
ATOM 3477 N N . LEU A 1 459 ? 11.05430 3.98770 73.42245 1.000 86.27000 459 LEU A N 1
ATOM 3478 C CA . LEU A 1 459 ? 10.63767 3.54482 72.09598 1.000 87.03000 459 LEU A CA 1
ATOM 3479 C C . LEU A 1 459 ? 10.40963 4.72591 71.16085 1.000 90.37000 459 LEU A C 1
ATOM 3480 O O . LEU A 1 459 ? 10.81184 4.68401 69.99226 1.000 85.48000 459 LEU A O 1
ATOM 3485 N N . PHE A 1 460 ? 9.76712 5.78786 71.65428 1.000 88.24000 460 PHE A N 1
ATOM 3486 C CA . PHE A 1 460 ? 9.47201 6.93094 70.79508 1.000 82.85000 460 PHE A CA 1
ATOM 3487 C C . PHE A 1 460 ? 10.74444 7.65698 70.37846 1.000 83.18000 460 PHE A C 1
ATOM 3488 O O . PHE A 1 460 ? 10.85562 8.11808 69.23662 1.000 82.16000 460 PHE A O 1
ATOM 3496 N N . ASN A 1 461 ? 11.71550 7.77190 71.28748 1.000 78.63000 461 ASN A N 1
ATOM 3497 C CA . ASN A 1 461 ? 12.99889 8.35693 70.91286 1.000 86.77000 461 ASN A CA 1
ATOM 3498 C C . ASN A 1 461 ? 13.74391 7.46102 69.93154 1.000 92.77000 461 ASN A C 1
ATOM 3499 O O . ASN A 1 461 ? 14.34091 7.95011 68.96520 1.000 86.41000 461 ASN A O 1
ATOM 3504 N N . GLU A 1 462 ? 13.71967 6.14600 70.16440 1.000 92.29000 462 GLU A N 1
ATOM 3505 C CA . GLU A 1 462 ? 14.35063 5.21808 69.23197 1.000 87.08000 462 GLU A CA 1
ATOM 3506 C C . GLU A 1 462 ? 13.63502 5.22221 67.88823 1.000 87.88000 462 GLU A C 1
ATOM 3507 O O . GLU A 1 462 ? 14.27110 5.07730 66.83787 1.000 84.29000 462 GLU A O 1
ATOM 3509 N N . ALA A 1 463 ? 12.31100 5.39221 67.89987 1.000 88.78000 463 ALA A N 1
ATOM 3510 C CA . ALA A 1 463 ? 11.56630 5.46332 66.64811 1.000 87.96000 463 ALA A CA 1
ATOM 3511 C C . ALA A 1 463 ? 11.84906 6.76739 65.91252 1.000 87.23000 463 ALA A C 1
ATOM 3512 O O . ALA A 1 463 ? 12.00733 6.77250 64.68568 1.000 81.65000 463 ALA A O 1
ATOM 3514 N N . LEU A 1 464 ? 11.91930 7.88132 66.64569 1.000 86.80000 464 LEU A N 1
ATOM 3515 C CA . LEU A 1 464 ? 12.18896 9.17038 66.01409 1.000 90.20000 464 LEU A CA 1
ATOM 3516 C C . LEU A 1 464 ? 13.61551 9.23542 65.48157 1.000 96.89000 464 LEU A C 1
ATOM 3517 O O . LEU A 1 464 ? 13.84469 9.64653 64.33684 1.000 97.42000 464 LEU A O 1
ATOM 3522 N N . GLY A 1 465 ? 14.58966 8.83535 66.30454 1.000 94.32000 465 GLY A N 1
ATOM 3523 C CA . GLY A 1 465 ? 15.97411 8.78539 65.86797 1.000 88.39000 465 GLY A CA 1
ATOM 3524 C C . GLY A 1 465 ? 16.21334 7.88050 64.67513 1.000 91.13000 465 GLY A C 1
ATOM 3525 O O . GLY A 1 465 ? 17.16612 8.10357 63.92314 1.000 87.71000 465 GLY A O 1
ATOM 3526 N N . ARG A 1 466 ? 15.36654 6.86752 64.47816 1.000 92.64000 466 ARG A N 1
ATOM 3527 C CA . ARG A 1 466 ? 15.46573 5.97062 63.33218 1.000 91.95000 466 ARG A CA 1
ATOM 3528 C C . ARG A 1 466 ? 14.89804 6.58174 62.05865 1.000 90.09000 466 ARG A C 1
ATOM 3529 O O . ARG A 1 466 ? 15.10216 6.02083 60.97781 1.000 96.13000 466 ARG A O 1
ATOM 3537 N N . GLN A 1 467 ? 14.19994 7.70773 62.15903 1.000 89.70000 467 GLN A N 1
ATOM 3538 C CA . GLN A 1 467 ? 13.64515 8.37783 60.99252 1.000 93.20000 467 GLN A CA 1
ATOM 3539 C C . GLN A 1 467 ? 14.68782 9.27689 60.33968 1.000 86.47000 467 GLN A C 1
ATOM 3540 O O . GLN A 1 467 ? 14.98105 9.14500 59.15297 1.000 87.74000 467 GLN A O 1
ATOM 3546 N N . VAL B 2 26 ? -51.52917 16.69711 95.82639 1.000 48.83000 134 VAL B N 1
ATOM 3547 C CA . VAL B 2 26 ? -50.21400 16.91486 96.41548 1.000 40.51000 134 VAL B CA 1
ATOM 3548 C C . VAL B 2 26 ? -49.30901 17.60519 95.39922 1.000 43.54000 134 VAL B C 1
ATOM 3549 O O . VAL B 2 26 ? -48.72667 16.94699 94.53669 1.000 46.37000 134 VAL B O 1
ATOM 3553 N N . PRO B 2 27 ? -49.19343 18.93011 95.50249 1.000 42.20000 135 PRO B N 1
ATOM 3554 C CA . PRO B 2 27 ? -48.38837 19.67858 94.52719 1.000 39.07000 135 PRO B CA 1
ATOM 3555 C C . PRO B 2 27 ? -46.91482 19.31585 94.61762 1.000 35.63000 135 PRO B C 1
ATOM 3556 O O . PRO B 2 27 ? -46.35115 19.18479 95.70679 1.000 35.38000 135 PRO B O 1
ATOM 3560 N N . LYS B 2 28 ? -46.28883 19.15843 93.45081 1.000 40.38000 136 LYS B N 1
ATOM 3561 C CA . LYS B 2 28 ? -44.89932 18.73670 93.35627 1.000 34.93000 136 LYS B CA 1
ATOM 3562 C C . LYS B 2 28 ? -44.12603 19.68325 92.44785 1.000 35.56000 136 LYS B C 1
ATOM 3563 O O . LYS B 2 28 ? -44.67620 20.25038 91.49944 1.000 44.52000 136 LYS B O 1
ATOM 3569 N N . GLU B 2 29 ? -42.83888 19.85087 92.75496 1.000 30.95000 137 GLU B N 1
ATOM 3570 C CA . GLU B 2 29 ? -41.94175 20.68434 91.96762 1.000 33.48000 137 GLU B CA 1
ATOM 3571 C C . GLU B 2 29 ? -40.59858 19.97964 91.82723 1.000 25.98000 137 GLU B C 1
ATOM 3572 O O . GLU B 2 29 ? -40.32690 18.97069 92.48485 1.000 22.15000 137 GLU B O 1
ATOM 3578 N N . ALA B 2 30 ? -39.75478 20.52512 90.95405 1.000 27.55000 138 ALA B N 1
ATOM 3579 C CA . ALA B 2 30 ? -38.43440 19.97537 90.68057 1.000 23.15000 138 ALA B CA 1
ATOM 3580 C C . ALA B 2 30 ? -37.39167 20.68760 91.53233 1.000 22.38000 138 ALA B C 1
ATOM 3581 O O . ALA B 2 30 ? -37.39820 21.91866 91.62863 1.000 28.44000 138 ALA B O 1
ATOM 3583 N N . TYR B 2 31 ? -36.50071 19.91088 92.14991 1.000 23.01000 139 TYR B N 1
ATOM 3584 C CA . TYR B 2 31 ? -35.45920 20.44311 93.01777 1.000 26.19000 139 TYR B CA 1
ATOM 3585 C C . TYR B 2 31 ? -34.16409 19.67742 92.79241 1.000 27.85000 139 TYR B C 1
ATOM 3586 O O . TYR B 2 31 ? -34.17647 18.48924 92.45609 1.000 24.08000 139 TYR B O 1
ATOM 3595 N N . ILE B 2 32 ? -33.04528 20.37018 92.98519 1.000 22.23000 140 ILE B N 1
ATOM 3596 C CA . ILE B 2 32 ? -31.72804 19.74662 93.03075 1.000 23.00000 140 ILE B CA 1
ATOM 3597 C C . ILE B 2 32 ? -31.37850 19.55503 94.49992 1.000 23.57000 140 ILE B C 1
ATOM 3598 O O . ILE B 2 32 ? -31.03245 20.51701 95.19342 1.000 26.59000 140 ILE B O 1
ATOM 3603 N N . ILE B 2 33 ? -31.48307 18.31843 94.98160 1.000 22.33000 141 ILE B N 1
ATOM 3604 C CA . ILE B 2 33 ? -31.10565 18.01676 96.35684 1.000 23.25000 141 ILE B CA 1
ATOM 3605 C C . ILE B 2 33 ? -29.58663 18.04298 96.45906 1.000 23.54000 141 ILE B C 1
ATOM 3606 O O . ILE B 2 33 ? -28.88840 17.31073 95.74758 1.000 20.94000 141 ILE B O 1
ATOM 3611 N N . GLN B 2 34 ? -29.06876 18.88386 97.35066 1.000 21.83000 142 GLN B N 1
ATOM 3612 C CA . GLN B 2 34 ? -27.64640 19.18817 97.39671 1.000 26.28000 142 GLN B CA 1
ATOM 3613 C C . GLN B 2 34 ? -26.89847 18.43689 98.49125 1.000 26.78000 142 GLN B C 1
ATOM 3614 O O . GLN B 2 34 ? -25.69523 18.65654 98.66032 1.000 34.32000 142 GLN B O 1
ATOM 3620 N N . ILE B 2 35 ? -27.57265 17.55613 99.23165 1.000 26.46000 143 ILE B N 1
ATOM 3621 C CA . ILE B 2 35 ? -26.93781 16.73094 100.25222 1.000 25.87000 143 ILE B CA 1
ATOM 3622 C C . ILE B 2 35 ? -27.46651 15.30851 100.13295 1.000 23.08000 143 ILE B C 1
ATOM 3623 O O . ILE B 2 35 ? -28.52872 15.06047 99.55992 1.000 23.15000 143 ILE B O 1
ATOM 3628 N N . ASP B 2 36 ? -26.70373 14.36890 100.68160 1.000 19.59000 144 ASP B N 1
ATOM 3629 C CA . ASP B 2 36 ? -27.20039 13.01159 100.83730 1.000 25.10000 144 ASP B CA 1
ATOM 3630 C C . ASP B 2 36 ? -28.37555 13.00456 101.80812 1.000 29.94000 144 ASP B C 1
ATOM 3631 O O . ASP B 2 36 ? -28.41679 13.76516 102.77768 1.000 27.55000 144 ASP B O 1
ATOM 3636 N N . LEU B 2 37 ? -29.34256 12.13657 101.53746 1.000 23.42000 145 LEU B N 1
ATOM 3637 C CA . LEU B 2 37 ? -30.59359 12.20550 102.27123 1.000 22.58000 145 LEU B CA 1
ATOM 3638 C C . LEU B 2 37 ? -31.30721 10.86133 102.22088 1.000 26.47000 145 LEU B C 1
ATOM 3639 O O . LEU B 2 37 ? -31.53069 10.32098 101.13015 1.000 26.37000 145 LEU B O 1
ATOM 3644 N N . PRO B 2 38 ? -31.67408 10.28743 103.36415 1.000 29.63000 146 PRO B N 1
ATOM 3645 C CA . PRO B 2 38 ? -32.42660 9.03033 103.35075 1.000 27.82000 146 PRO B CA 1
ATOM 3646 C C . PRO B 2 38 ? -33.85524 9.26479 102.88539 1.000 22.20000 146 PRO B C 1
ATOM 3647 O O . PRO B 2 38 ? -34.31585 10.39726 102.73468 1.000 29.00000 146 PRO B O 1
ATOM 3651 N N . ALA B 2 39 ? -34.56054 8.16250 102.64491 1.000 16.15000 147 ALA B N 1
ATOM 3652 C CA . ALA B 2 39 ? -35.97437 8.25502 102.31164 1.000 21.60000 147 ALA B CA 1
ATOM 3653 C C . ALA B 2 39 ? -36.73075 8.92358 103.45214 1.000 25.66000 147 ALA B C 1
ATOM 3654 O O . ALA B 2 39 ? -36.56036 8.56504 104.62037 1.000 28.79000 147 ALA B O 1
ATOM 3656 N N . VAL B 2 40 ? -37.55049 9.91738 103.11244 1.000 21.27000 148 VAL B N 1
ATOM 3657 C CA . VAL B 2 40 ? -38.32876 10.65388 104.09590 1.000 24.72000 148 VAL B CA 1
ATOM 3658 C C . VAL B 2 40 ? -39.79876 10.60243 103.70170 1.000 26.91000 148 VAL B C 1
ATOM 3659 O O . VAL B 2 40 ? -40.14980 10.41419 102.53475 1.000 29.49000 148 VAL B O 1
ATOM 3663 N N . LEU B 2 41 ? -40.65972 10.76604 104.70047 1.000 27.40000 149 LEU B N 1
ATOM 3664 C CA . LEU B 2 41 ? -42.09472 10.74164 104.47526 1.000 26.39000 149 LEU B CA 1
ATOM 3665 C C . LEU B 2 41 ? -42.60100 12.10700 104.02941 1.000 27.27000 149 LEU B C 1
ATOM 3666 O O . LEU B 2 41 ? -42.09280 13.15262 104.44389 1.000 19.12000 149 LEU B O 1
ATOM 3671 N N . GLY B 2 42 ? -43.61389 12.08573 103.17226 1.000 31.50000 150 GLY B N 1
ATOM 3672 C CA . GLY B 2 42 ? -44.34139 13.27841 102.82147 1.000 32.28000 150 GLY B CA 1
ATOM 3673 C C . GLY B 2 42 ? -45.67147 13.31243 103.54324 1.000 36.68000 150 GLY B C 1
ATOM 3674 O O . GLY B 2 42 ? -46.02370 12.38628 104.28171 1.000 28.90000 150 GLY B O 1
ATOM 3675 N N . PRO B 2 43 ? -46.44214 14.38325 103.34551 1.000 34.89000 151 PRO B N 1
ATOM 3676 C CA . PRO B 2 43 ? -47.76316 14.45221 103.99226 1.000 41.02000 151 PRO B CA 1
ATOM 3677 C C . PRO B 2 43 ? -48.70044 13.33909 103.55575 1.000 42.92000 151 PRO B C 1
ATOM 3678 O O . PRO B 2 43 ? -49.53011 12.88855 104.35588 1.000 40.99000 151 PRO B O 1
ATOM 3682 N N . ASP B 2 44 ? -48.57781 12.87124 102.31404 1.000 38.36000 152 ASP B N 1
ATOM 3683 C CA . ASP B 2 44 ? -49.40601 11.80293 101.77052 1.000 34.10000 152 ASP B CA 1
ATOM 3684 C C . ASP B 2 44 ? -48.99576 10.41971 102.25937 1.000 43.17000 152 ASP B C 1
ATOM 3685 O O . ASP B 2 44 ? -49.47288 9.42097 101.70886 1.000 45.04000 152 ASP B O 1
ATOM 3690 N N . MET B 2 45 ? -48.12201 10.34323 103.26155 1.000 44.69000 153 MET B N 1
ATOM 3691 C CA . MET B 2 45 ? -47.55259 9.10484 103.78534 1.000 38.41000 153 MET B CA 1
ATOM 3692 C C . MET B 2 45 ? -46.78038 8.31131 102.73592 1.000 38.45000 153 MET B C 1
ATOM 3693 O O . MET B 2 45 ? -46.38780 7.16698 102.99763 1.000 34.86000 153 MET B O 1
ATOM 3698 N N . LYS B 2 46 ? -46.54450 8.88535 101.55863 1.000 30.10000 154 LYS B N 1
ATOM 3699 C CA . LYS B 2 46 ? -45.67510 8.25774 100.57912 1.000 30.44000 154 LYS B CA 1
ATOM 3700 C C . LYS B 2 46 ? -44.21594 8.44421 100.98424 1.000 31.34000 154 LYS B C 1
ATOM 3701 O O . LYS B 2 46 ? -43.86900 9.33024 101.77079 1.000 37.73000 154 LYS B O 1
ATOM 3707 N N . GLU B 2 47 ? -43.35689 7.58786 100.44186 1.000 32.03000 155 GLU B N 1
ATOM 3708 C CA . GLU B 2 47 ? -41.92180 7.68726 100.65903 1.000 26.42000 155 GLU B CA 1
ATOM 3709 C C . GLU B 2 47 ? -41.27072 8.43581 99.50571 1.000 23.47000 155 GLU B C 1
ATOM 3710 O O . GLU B 2 47 ? -41.67571 8.29264 98.34772 1.000 21.30000 155 GLU B O 1
ATOM 3716 N N . TYR B 2 48 ? -40.25680 9.23477 99.82841 1.000 21.03000 156 TYR B N 1
ATOM 3717 C CA . TYR B 2 48 ? -39.52072 10.00532 98.83508 1.000 17.76000 156 TYR B CA 1
ATOM 3718 C C . TYR B 2 48 ? -38.03489 9.90170 99.13138 1.000 24.18000 156 TYR B C 1
ATOM 3719 O O . TYR B 2 48 ? -37.59367 10.22679 100.23926 1.000 22.99000 156 TYR B O 1
ATOM 3728 N N . GLY B 2 49 ? -37.27128 9.44921 98.14175 1.000 23.36000 157 GLY B N 1
ATOM 3729 C CA . GLY B 2 49 ? -35.86260 9.20361 98.31911 1.000 17.96000 157 GLY B CA 1
ATOM 3730 C C . GLY B 2 49 ? -35.55840 7.71827 98.36401 1.000 24.18000 157 GLY B C 1
ATOM 3731 O O . GLY B 2 49 ? -36.39135 6.88206 97.99835 1.000 20.81000 157 GLY B O 1
ATOM 3732 N N . PRO B 2 50 ? -34.34791 7.35406 98.81940 1.000 17.54000 158 PRO B N 1
ATOM 3733 C CA . PRO B 2 50 ? -33.29288 8.26705 99.27605 1.000 19.18000 158 PRO B CA 1
ATOM 3734 C C . PRO B 2 50 ? -32.62677 9.03560 98.13671 1.000 22.92000 158 PRO B C 1
ATOM 3735 O O . PRO B 2 50 ? -32.74607 8.64208 96.97492 1.000 22.21000 158 PRO B O 1
ATOM 3739 N N . PHE B 2 51 ? -31.93951 10.12396 98.47720 1.000 23.31000 159 PHE B N 1
ATOM 3740 C CA . PHE B 2 51 ? -31.34627 11.02669 97.50178 1.000 20.26000 159 PHE B CA 1
ATOM 3741 C C . PHE B 2 51 ? -29.83329 11.03095 97.65501 1.000 23.71000 159 PHE B C 1
ATOM 3742 O O . PHE B 2 51 ? -29.31834 11.12997 98.77504 1.000 28.13000 159 PHE B O 1
ATOM 3750 N N . MET B 2 52 ? -29.13324 10.91847 96.52819 1.000 21.97000 160 MET B N 1
ATOM 3751 C CA . MET B 2 52 ? -27.69697 11.13670 96.47329 1.000 24.21000 160 MET B CA 1
ATOM 3752 C C . MET B 2 52 ? -27.42115 12.62126 96.28249 1.000 22.18000 160 MET B C 1
ATOM 3753 O O . MET B 2 52 ? -28.15020 13.31173 95.56298 1.000 18.93000 160 MET B O 1
ATOM 3758 N N . ALA B 2 53 ? -26.37466 13.11137 96.94137 1.000 21.13000 161 ALA B N 1
ATOM 3759 C CA . ALA B 2 53 ? -26.03394 14.52792 96.86362 1.000 23.26000 161 ALA B CA 1
ATOM 3760 C C . ALA B 2 53 ? -25.85219 14.95687 95.41440 1.000 24.01000 161 ALA B C 1
ATOM 3761 O O . ALA B 2 53 ? -24.96267 14.46540 94.71482 1.000 26.31000 161 ALA B O 1
ATOM 3763 N N . GLY B 2 54 ? -26.70902 15.87065 94.96575 1.000 22.55000 162 GLY B N 1
ATOM 3764 C CA . GLY B 2 54 ? -26.70223 16.34887 93.59947 1.000 17.07000 162 GLY B CA 1
ATOM 3765 C C . GLY B 2 54 ? -27.87566 15.88281 92.76856 1.000 20.55000 162 GLY B C 1
ATOM 3766 O O . GLY B 2 54 ? -28.03690 16.36236 91.63926 1.000 24.08000 162 GLY B O 1
ATOM 3767 N N . ASP B 2 55 ? -28.69984 14.97310 93.28495 1.000 14.64000 163 ASP B N 1
ATOM 3768 C CA . ASP B 2 55 ? -29.83133 14.46503 92.52106 1.000 17.94000 163 ASP B CA 1
ATOM 3769 C C . ASP B 2 55 ? -30.83895 15.57508 92.23527 1.000 19.71000 163 ASP B C 1
ATOM 3770 O O . ASP B 2 55 ? -30.99593 16.52172 93.00970 1.000 20.51000 163 ASP B O 1
ATOM 3775 N N . MET B 2 56 ? -31.52393 15.44827 91.10323 1.000 19.93000 164 MET B N 1
ATOM 3776 C CA . MET B 2 56 ? -32.65885 16.29644 90.76357 1.000 17.88000 164 MET B CA 1
ATOM 3777 C C . MET B 2 56 ? -33.90490 15.42593 90.73987 1.000 17.74000 164 MET B C 1
ATOM 3778 O O . MET B 2 56 ? -33.95099 14.42558 90.01644 1.000 17.93000 164 MET B O 1
ATOM 3783 N N . ALA B 2 57 ? -34.90857 15.80060 91.52850 1.000 14.89000 165 ALA B N 1
ATOM 3784 C CA . ALA B 2 57 ? -36.10358 14.98212 91.66578 1.000 19.36000 165 ALA B CA 1
ATOM 3785 C C . ALA B 2 57 ? -37.34253 15.86163 91.70309 1.000 21.77000 165 ALA B C 1
ATOM 3786 O O . ALA B 2 57 ? -37.28317 17.03178 92.09043 1.000 22.52000 165 ALA B O 1
ATOM 3788 N N . ILE B 2 58 ? -38.46616 15.28575 91.28724 1.000 17.21000 166 ILE B N 1
ATOM 3789 C CA . ILE B 2 58 ? -39.76641 15.92141 91.43567 1.000 21.76000 166 ILE B CA 1
ATOM 3790 C C . ILE B 2 58 ? -40.37924 15.40489 92.73087 1.000 20.03000 166 ILE B C 1
ATOM 3791 O O . ILE B 2 58 ? -40.75867 14.23340 92.83548 1.000 30.63000 166 ILE B O 1
ATOM 3796 N N . ILE B 2 59 ? -40.45634 16.28155 93.72536 1.000 21.28000 167 ILE B N 1
ATOM 3797 C CA . ILE B 2 59 ? -40.92399 15.91787 95.06250 1.000 21.46000 167 ILE B CA 1
ATOM 3798 C C . ILE B 2 59 ? -42.02889 16.88243 95.46277 1.000 26.73000 167 ILE B C 1
ATOM 3799 O O . ILE B 2 59 ? -42.16949 17.96427 94.87314 1.000 30.68000 167 ILE B O 1
ATOM 3804 N N . PRO B 2 60 ? -42.84048 16.51798 96.45386 1.000 24.59000 168 PRO B N 1
ATOM 3805 C CA . PRO B 2 60 ? -43.84643 17.45348 96.96417 1.000 25.07000 168 PRO B CA 1
ATOM 3806 C C . PRO B 2 60 ? -43.20095 18.74798 97.43753 1.000 19.18000 168 PRO B C 1
ATOM 3807 O O . PRO B 2 60 ? -42.13204 18.74504 98.05470 1.000 26.72000 168 PRO B O 1
ATOM 3811 N N . THR B 2 61 ? -43.86755 19.86360 97.12679 1.000 24.65000 169 THR B N 1
ATOM 3812 C CA . THR B 2 61 ? -43.30900 21.18210 97.41613 1.000 28.68000 169 THR B CA 1
ATOM 3813 C C . THR B 2 61 ? -43.05300 21.37664 98.90605 1.000 28.60000 169 THR B C 1
ATOM 3814 O O . THR B 2 61 ? -42.11320 22.08672 99.28480 1.000 30.32000 169 THR B O 1
ATOM 3818 N N . VAL B 2 62 ? -43.86689 20.74910 99.76129 1.000 22.29000 170 VAL B N 1
ATOM 3819 C CA . VAL B 2 62 ? -43.66599 20.85869 101.20725 1.000 25.14000 170 VAL B CA 1
ATOM 3820 C C . VAL B 2 62 ? -42.26159 20.40520 101.58073 1.000 29.09000 170 VAL B C 1
ATOM 3821 O O . VAL B 2 62 ? -41.55190 21.07478 102.33946 1.000 33.64000 170 VAL B O 1
ATOM 3825 N N . ILE B 2 63 ? -41.83989 19.25939 101.04445 1.000 34.63000 171 ILE B N 1
ATOM 3826 C CA . ILE B 2 63 ? -40.50556 18.74594 101.33795 1.000 25.13000 171 ILE B CA 1
ATOM 3827 C C . ILE B 2 63 ? -39.44041 19.60628 100.67163 1.000 27.96000 171 ILE B C 1
ATOM 3828 O O . ILE B 2 63 ? -38.40614 19.91437 101.27361 1.000 27.83000 171 ILE B O 1
ATOM 3833 N N . GLY B 2 64 ? -39.67174 20.00384 99.42037 1.000 25.91000 172 GLY B N 1
ATOM 3834 C CA . GLY B 2 64 ? -38.67169 20.78023 98.70908 1.000 30.55000 172 GLY B CA 1
ATOM 3835 C C . GLY B 2 64 ? -38.45513 22.14832 99.32433 1.000 32.42000 172 GLY B C 1
ATOM 3836 O O . GLY B 2 64 ? -37.31762 22.59305 99.49526 1.000 26.83000 172 GLY B O 1
ATOM 3837 N N . ARG B 2 65 ? -39.55036 22.83184 99.67277 1.000 35.87000 173 ARG B N 1
ATOM 3838 C CA . ARG B 2 65 ? -39.43687 24.15006 100.28804 1.000 34.92000 173 ARG B CA 1
ATOM 3839 C C . ARG B 2 65 ? -38.69617 24.07392 101.61720 1.000 34.48000 173 ARG B C 1
ATOM 3840 O O . ARG B 2 65 ? -37.90315 24.96315 101.94382 1.000 29.52000 173 ARG B O 1
ATOM 3848 N N . ALA B 2 66 ? -38.94057 23.01466 102.39377 1.000 29.30000 174 ALA B N 1
ATOM 3849 C CA . ALA B 2 66 ? -38.20899 22.83049 103.64298 1.000 27.81000 174 ALA B CA 1
ATOM 3850 C C . ALA B 2 66 ? -36.72016 22.65354 103.38632 1.000 27.74000 174 ALA B C 1
ATOM 3851 O O . ALA B 2 66 ? -35.88661 23.20295 104.11614 1.000 28.48000 174 ALA B O 1
ATOM 3853 N N . LEU B 2 67 ? -36.36693 21.88353 102.35581 1.000 25.88000 175 LEU B N 1
ATOM 3854 C CA . LEU B 2 67 ? -34.95908 21.71164 102.01913 1.000 24.99000 175 LEU B CA 1
ATOM 3855 C C . LEU B 2 67 ? -34.35643 23.00761 101.49649 1.000 27.77000 175 LEU B C 1
ATOM 3856 O O . LEU B 2 67 ? -33.18013 23.29433 101.74651 1.000 27.39000 175 LEU B O 1
ATOM 3861 N N . VAL B 2 68 ? -35.14636 23.80315 100.77291 1.000 26.91000 176 VAL B N 1
ATOM 3862 C CA . VAL B 2 68 ? -34.67272 25.10132 100.30124 1.000 32.01000 176 VAL B CA 1
ATOM 3863 C C . VAL B 2 68 ? -34.38680 26.01964 101.48377 1.000 34.44000 176 VAL B C 1
ATOM 3864 O O . VAL B 2 68 ? -33.34001 26.67642 101.54355 1.000 28.83000 176 VAL B O 1
ATOM 3868 N N . GLU B 2 69 ? -35.31288 26.07131 102.44559 1.000 32.35000 177 GLU B N 1
ATOM 3869 C CA . GLU B 2 69 ? -35.11905 26.91275 103.62314 1.000 32.78000 177 GLU B CA 1
ATOM 3870 C C . GLU B 2 69 ? -33.91572 26.46676 104.44058 1.000 33.47000 177 GLU B C 1
ATOM 3871 O O . GLU B 2 69 ? -33.24481 27.29930 105.05922 1.000 34.52000 177 GLU B O 1
ATOM 3877 N N . ARG B 2 70 ? -33.62429 25.16842 104.45537 1.000 35.05000 178 ARG B N 1
ATOM 3878 C CA . ARG B 2 70 ? -32.42600 24.66034 105.10885 1.000 30.52000 178 ARG B CA 1
ATOM 3879 C C . ARG B 2 70 ? -31.17366 24.83034 104.25795 1.000 30.42000 178 ARG B C 1
ATOM 3880 O O . ARG B 2 70 ? -30.10831 24.34328 104.65439 1.000 32.60000 178 ARG B O 1
ATOM 3888 N N . GLU B 2 71 ? -31.27967 25.50482 103.10954 1.000 27.54000 179 GLU B N 1
ATOM 3889 C CA . GLU B 2 71 ? -30.16134 25.65994 102.17563 1.000 38.91000 179 GLU B CA 1
ATOM 3890 C C . GLU B 2 71 ? -29.59891 24.30202 101.76149 1.000 28.79000 179 GLU B C 1
ATOM 3891 O O . GLU B 2 71 ? -28.39009 24.12947 101.59678 1.000 32.14000 179 GLU B O 1
ATOM 3897 N N . ALA B 2 72 ? -30.49306 23.32800 101.59091 1.000 26.44000 180 ALA B N 1
ATOM 3898 C CA . ALA B 2 72 ? -30.11764 21.97233 101.21074 1.000 32.58000 180 ALA B CA 1
ATOM 3899 C C . ALA B 2 72 ? -30.66490 21.57321 99.84688 1.000 32.58000 180 ALA B C 1
ATOM 3900 O O . ALA B 2 72 ? -30.51824 20.41081 99.44856 1.000 26.56000 180 ALA B O 1
ATOM 3902 N N . ALA B 2 73 ? -31.29367 22.49756 99.12525 1.000 29.04000 181 ALA B N 1
ATOM 3903 C CA . ALA B 2 73 ? -31.83881 22.21047 97.80633 1.000 29.34000 181 ALA B CA 1
ATOM 3904 C C . ALA B 2 73 ? -32.16612 23.52347 97.11453 1.000 27.75000 181 ALA B C 1
ATOM 3905 O O . ALA B 2 73 ? -32.40300 24.54113 97.76892 1.000 28.36000 181 ALA B O 1
ATOM 3907 N N . ARG B 2 74 ? -32.16696 23.48672 95.78755 1.000 26.62000 182 ARG B N 1
ATOM 3908 C CA . ARG B 2 74 ? -32.56146 24.62173 94.97185 1.000 27.81000 182 ARG B CA 1
ATOM 3909 C C . ARG B 2 74 ? -33.69082 24.20556 94.03991 1.000 25.93000 182 ARG B C 1
ATOM 3910 O O . ARG B 2 74 ? -33.69708 23.08827 93.51354 1.000 25.73000 182 ARG B O 1
ATOM 3918 N N . ARG B 2 75 ? -34.65571 25.10062 93.85625 1.000 26.77000 183 ARG B N 1
ATOM 3919 C CA . ARG B 2 75 ? -35.72386 24.85337 92.90122 1.000 27.01000 183 ARG B CA 1
ATOM 3920 C C . ARG B 2 75 ? -35.17954 24.93290 91.48126 1.000 24.38000 183 ARG B C 1
ATOM 3921 O O . ARG B 2 75 ? -34.25058 25.69062 91.19097 1.000 25.99000 183 ARG B O 1
ATOM 3929 N N . VAL B 2 76 ? -35.75937 24.12710 90.59663 1.000 27.56000 184 VAL B N 1
ATOM 3930 C CA . VAL B 2 76 ? -35.44611 24.15891 89.17466 1.000 30.68000 184 VAL B CA 1
ATOM 3931 C C . VAL B 2 76 ? -36.75898 24.16506 88.40445 1.000 36.14000 184 VAL B C 1
ATOM 3932 O O . VAL B 2 76 ? -37.63303 23.32625 88.64979 1.000 31.19000 184 VAL B O 1
ATOM 3936 N N . ARG B 2 77 ? -36.90568 25.12572 87.49588 1.000 34.30000 185 ARG B N 1
ATOM 3937 C CA . ARG B 2 77 ? -38.12039 25.26474 86.70661 1.000 31.96000 185 ARG B CA 1
ATOM 3938 C C . ARG B 2 77 ? -37.99509 24.51183 85.39006 1.000 32.60000 185 ARG B C 1
ATOM 3939 O O . ARG B 2 77 ? -36.96889 24.58821 84.70817 1.000 35.02000 185 ARG B O 1
ATOM 3947 N N . ILE B 2 78 ? -39.05192 23.78391 85.04431 1.000 28.28000 186 ILE B N 1
ATOM 3948 C CA . ILE B 2 78 ? -39.13264 23.02031 83.80873 1.000 29.08000 186 ILE B CA 1
ATOM 3949 C C . ILE B 2 78 ? -40.30985 23.57528 83.02023 1.000 33.87000 186 ILE B C 1
ATOM 3950 O O . ILE B 2 78 ? -41.47221 23.32488 83.36619 1.000 36.39000 186 ILE B O 1
ATOM 3955 N N . PHE B 2 79 ? -40.01377 24.33832 81.97084 1.000 38.19000 187 PHE B N 1
ATOM 3956 C CA . PHE B 2 79 ? -41.05088 24.96411 81.15632 1.000 40.65000 187 PHE B CA 1
ATOM 3957 C C . PHE B 2 79 ? -41.58095 23.95318 80.14881 1.000 42.62000 187 PHE B C 1
ATOM 3958 O O . PHE B 2 79 ? -40.85831 23.52979 79.24117 1.000 43.50000 187 PHE B O 1
ATOM 3966 N N . LEU B 2 80 ? -42.84643 23.57680 80.30583 1.000 41.46000 188 LEU B N 1
ATOM 3967 C CA . LEU B 2 80 ? -43.47750 22.57607 79.45430 1.000 50.96000 188 LEU B CA 1
ATOM 3968 C C . LEU B 2 80 ? -44.45458 23.21469 78.47278 1.000 61.32000 188 LEU B C 1
ATOM 3969 O O . LEU B 2 80 ? -44.16023 23.34566 77.28476 1.000 68.62000 188 LEU B O 1
ATOM 3974 N N . MET C 3 1 ? -49.34257 12.32589 113.24253 1.000 51.00000 1 MET C N 1
ATOM 3975 C CA . MET C 3 1 ? -49.38154 13.55148 112.45235 1.000 28.61000 1 MET C CA 1
ATOM 3976 C C . MET C 3 1 ? -48.11900 14.38524 112.62244 1.000 33.45000 1 MET C C 1
ATOM 3977 O O . MET C 3 1 ? -48.10857 15.57746 112.30829 1.000 28.71000 1 MET C O 1
ATOM 3982 N N . LEU C 3 2 ? -47.05015 13.75895 113.11927 1.000 25.87000 2 LEU C N 1
ATOM 3983 C CA . LEU C 3 2 ? -45.80371 14.49272 113.29827 1.000 36.50000 2 LEU C CA 1
ATOM 3984 C C . LEU C 3 2 ? -45.08991 14.75102 111.97630 1.000 28.41000 2 LEU C C 1
ATOM 3985 O O . LEU C 3 2 ? -44.19810 15.60326 111.93096 1.000 28.08000 2 LEU C O 1
ATOM 3990 N N . VAL C 3 3 ? -45.46226 14.04610 110.90436 1.000 27.28000 3 VAL C N 1
ATOM 3991 C CA . VAL C 3 3 ? -44.86847 14.31450 109.59525 1.000 25.96000 3 VAL C CA 1
ATOM 3992 C C . VAL C 3 3 ? -45.21767 15.72414 109.13783 1.000 27.52000 3 VAL C C 1
ATOM 3993 O O . VAL C 3 3 ? -44.34450 16.50065 108.73242 1.000 31.56000 3 VAL C O 1
ATOM 3997 N N . GLU C 3 4 ? -46.50344 16.07823 109.20255 1.000 35.78000 4 GLU C N 1
ATOM 3998 C CA . GLU C 3 4 ? -46.91779 17.42287 108.81501 1.000 33.31000 4 GLU C CA 1
ATOM 3999 C C . GLU C 3 4 ? -46.40904 18.46272 109.80534 1.000 29.51000 4 GLU C C 1
ATOM 4000 O O . GLU C 3 4 ? -45.97960 19.55162 109.40362 1.000 27.11000 4 GLU C O 1
ATOM 4003 N N . ASP C 3 5 ? -46.44586 18.14484 111.10208 1.000 28.67000 5 ASP C N 1
ATOM 4004 C CA . ASP C 3 5 ? -46.02021 19.10675 112.11126 1.000 26.18000 5 ASP C CA 1
ATOM 4005 C C . ASP C 3 5 ? -44.51791 19.35747 112.04423 1.000 28.24000 5 ASP C C 1
ATOM 4006 O O . ASP C 3 5 ? -44.06613 20.49193 112.23656 1.000 27.10000 5 ASP C O 1
ATOM 4011 N N . LEU C 3 6 ? -43.72351 18.31595 111.77244 1.000 28.44000 6 LEU C N 1
ATOM 4012 C CA . LEU C 3 6 ? -42.29011 18.52781 111.59629 1.000 24.94000 6 LEU C CA 1
ATOM 4013 C C . LEU C 3 6 ? -42.00490 19.28947 110.30816 1.000 22.34000 6 LEU C C 1
ATOM 4014 O O . LEU C 3 6 ? -41.13509 20.16872 110.27882 1.000 27.63000 6 LEU C O 1
ATOM 4019 N N . LEU C 3 7 ? -42.72891 18.96387 109.23407 1.000 25.07000 7 LEU C N 1
ATOM 4020 C CA . LEU C 3 7 ? -42.58877 19.70363 107.98376 1.000 28.15000 7 LEU C CA 1
ATOM 4021 C C . LEU C 3 7 ? -42.95767 21.17083 108.15235 1.000 30.14000 7 LEU C C 1
ATOM 4022 O O . LEU C 3 7 ? -42.37412 22.03479 107.48866 1.000 28.12000 7 LEU C O 1
ATOM 4027 N N . LYS C 3 8 ? -43.91845 21.47206 109.03243 1.000 35.95000 8 LYS C N 1
ATOM 4028 C CA . LYS C 3 8 ? -44.30650 22.86024 109.26394 1.000 28.96000 8 LYS C CA 1
ATOM 4029 C C . LYS C 3 8 ? -43.12233 23.69086 109.73894 1.000 26.14000 8 LYS C C 1
ATOM 4030 O O . LYS C 3 8 ? -43.00687 24.87200 109.39591 1.000 27.59000 8 LYS C O 1
ATOM 4036 N N . ASN C 3 9 ? -42.23380 23.08852 110.53057 1.000 32.77000 9 ASN C N 1
ATOM 4037 C CA . ASN C 3 9 ? -41.03379 23.75311 111.01946 1.000 25.27000 9 ASN C CA 1
ATOM 4038 C C . ASN C 3 9 ? -39.77830 23.30952 110.27464 1.000 31.31000 9 ASN C C 1
ATOM 4039 O O . ASN C 3 9 ? -38.67485 23.41316 110.82003 1.000 31.00000 9 ASN C O 1
ATOM 4044 N N . ASN C 3 10 ? -39.92928 22.80952 109.04511 1.000 25.16000 10 ASN C N 1
ATOM 4045 C CA . ASN C 3 10 ? -38.80560 22.42213 108.18817 1.000 25.17000 10 ASN C CA 1
ATOM 4046 C C . ASN C 3 10 ? -37.98635 21.28897 108.81035 1.000 30.99000 10 ASN C C 1
ATOM 4047 O O . ASN C 3 10 ? -36.76545 21.38178 108.96687 1.000 29.16000 10 ASN C O 1
ATOM 4052 N N . TYR C 3 11 ? -38.67272 20.20233 109.15977 1.000 26.89000 11 TYR C N 1
ATOM 4053 C CA . TYR C 3 11 ? -38.03239 18.99241 109.65768 1.000 30.61000 11 TYR C CA 1
ATOM 4054 C C . TYR C 3 11 ? -38.55652 17.79542 108.87921 1.000 30.84000 11 TYR C C 1
ATOM 4055 O O . TYR C 3 11 ? -39.77149 17.62860 108.72965 1.000 25.26000 11 TYR C O 1
ATOM 4064 N N . LEU C 3 12 ? -37.63665 16.97996 108.37573 1.000 27.92000 12 LEU C N 1
ATOM 4065 C CA . LEU C 3 12 ? -37.96190 15.74975 107.67347 1.000 25.36000 12 LEU C CA 1
ATOM 4066 C C . LEU C 3 12 ? -37.84108 14.56997 108.62679 1.000 27.26000 12 LEU C C 1
ATOM 4067 O O . LEU C 3 12 ? -37.16324 14.64064 109.65364 1.000 27.78000 12 LEU C O 1
ATOM 4072 N N . ILE C 3 13 ? -38.51064 13.47580 108.27922 1.000 22.31000 13 ILE C N 1
ATOM 4073 C CA . ILE C 3 13 ? -38.45868 12.27417 109.10344 1.000 27.79000 13 ILE C CA 1
ATOM 4074 C C . ILE C 3 13 ? -38.49668 11.05485 108.19253 1.000 21.70000 13 ILE C C 1
ATOM 4075 O O . ILE C 3 13 ? -39.21351 11.03019 107.18766 1.000 23.55000 13 ILE C O 1
ATOM 4080 N N . THR C 3 14 ? -37.69597 10.05490 108.53778 1.000 21.32000 14 THR C N 1
ATOM 4081 C CA . THR C 3 14 ? -37.67420 8.80840 107.79493 1.000 30.16000 14 THR C CA 1
ATOM 4082 C C . THR C 3 14 ? -38.86045 7.93517 108.19990 1.000 31.41000 14 THR C C 1
ATOM 4083 O O . THR C 3 14 ? -39.35970 8.03881 109.32438 1.000 26.43000 14 THR C O 1
ATOM 4087 N N . PRO C 3 15 ? -39.33714 7.07322 107.29673 1.000 29.15000 15 PRO C N 1
ATOM 4088 C CA . PRO C 3 15 ? -40.48132 6.21199 107.64176 1.000 28.06000 15 PRO C CA 1
ATOM 4089 C C . PRO C 3 15 ? -40.23154 5.31193 108.83942 1.000 30.57000 15 PRO C C 1
ATOM 4090 O O . PRO C 3 15 ? -41.16769 5.03622 109.60112 1.000 35.03000 15 PRO C O 1
ATOM 4094 N N . SER C 3 16 ? -38.99518 4.84669 109.03656 1.000 29.16000 16 SER C N 1
ATOM 4095 C CA . SER C 3 16 ? -38.70330 4.01661 110.20033 1.000 33.54000 16 SER C CA 1
ATOM 4096 C C . SER C 3 16 ? -38.76111 4.83076 111.48683 1.000 28.44000 16 SER C C 1
ATOM 4097 O O . SER C 3 16 ? -39.21778 4.33243 112.52194 1.000 34.23000 16 SER C O 1
ATOM 4100 N N . ALA C 3 17 ? -38.30494 6.08539 111.44026 1.000 30.15000 17 ALA C N 1
ATOM 4101 C CA . ALA C 3 17 ? -38.38358 6.94362 112.61877 1.000 34.94000 17 ALA C CA 1
ATOM 4102 C C . ALA C 3 17 ? -39.83071 7.27266 112.96828 1.000 33.20000 17 ALA C C 1
ATOM 4103 O O . ALA C 3 17 ? -40.17700 7.39413 114.14896 1.000 22.74000 17 ALA C O 1
ATOM 4105 N N . TYR C 3 18 ? -40.68537 7.42813 111.95438 1.000 29.00000 18 TYR C N 1
ATOM 4106 C CA . TYR C 3 18 ? -42.10950 7.61921 112.20982 1.000 27.34000 18 TYR C CA 1
ATOM 4107 C C . TYR C 3 18 ? -42.70441 6.40624 112.90926 1.000 33.13000 18 TYR C C 1
ATOM 4108 O O . TYR C 3 18 ? -43.59330 6.54043 113.75829 1.000 33.87000 18 TYR C O 1
ATOM 4117 N N . TYR C 3 19 ? -42.22805 5.21007 112.55698 1.000 37.98000 19 TYR C N 1
ATOM 4118 C CA . TYR C 3 19 ? -42.74585 3.99010 113.16550 1.000 39.66000 19 TYR C CA 1
ATOM 4119 C C . TYR C 3 19 ? -42.47566 3.96380 114.66481 1.000 32.47000 19 TYR C C 1
ATOM 4120 O O . TYR C 3 19 ? -43.29004 3.45097 115.44148 1.000 32.80000 19 TYR C O 1
ATOM 4129 N N . LEU C 3 20 ? -41.34467 4.52350 115.09155 1.000 28.79000 20 LEU C N 1
ATOM 4130 C CA . LEU C 3 20 ? -40.94637 4.48016 116.49099 1.000 31.82000 20 LEU C CA 1
ATOM 4131 C C . LEU C 3 20 ? -41.48631 5.64506 117.31017 1.000 34.16000 20 LEU C C 1
ATOM 4132 O O . LEU C 3 20 ? -41.49085 5.56419 118.54411 1.000 34.06000 20 LEU C O 1
ATOM 4137 N N . LEU C 3 21 ? -41.94459 6.71992 116.66038 1.000 32.29000 21 LEU C N 1
ATOM 4138 C CA . LEU C 3 21 ? -42.31433 7.94276 117.35781 1.000 31.09000 21 LEU C CA 1
ATOM 4139 C C . LEU C 3 21 ? -43.78890 8.30513 117.26031 1.000 32.84000 21 LEU C C 1
ATOM 4140 O O . LEU C 3 21 ? -44.27325 9.05496 118.11426 1.000 41.35000 21 LEU C O 1
ATOM 4145 N N . SER C 3 22 ? -44.51215 7.80148 116.25409 1.000 31.62000 22 SER C N 1
ATOM 4146 C CA . SER C 3 22 ? -45.87545 8.26886 116.00980 1.000 33.58000 22 SER C CA 1
ATOM 4147 C C . SER C 3 22 ? -46.78511 7.98483 117.19952 1.000 39.02000 22 SER C C 1
ATOM 4148 O O . SER C 3 22 ? -47.54286 8.85819 117.63624 1.000 31.46000 22 SER C O 1
ATOM 4151 N N . ASP C 3 23 ? -46.72383 6.76339 117.73673 1.000 37.96000 23 ASP C N 1
ATOM 4152 C CA . ASP C 3 23 ? -47.59148 6.40537 118.85345 1.000 37.14000 23 ASP C CA 1
ATOM 4153 C C . ASP C 3 23 ? -47.28422 7.23223 120.09640 1.000 40.72000 23 ASP C C 1
ATOM 4154 O O . ASP C 3 23 ? -48.18295 7.49445 120.90452 1.000 48.47000 23 ASP C O 1
ATOM 4159 N N . HIS C 3 24 ? -46.03404 7.66100 120.26319 1.000 33.36000 24 HIS C N 1
ATOM 4160 C CA . HIS C 3 24 ? -45.64372 8.45284 121.42221 1.000 30.98000 24 HIS C CA 1
ATOM 4161 C C . HIS C 3 24 ? -45.85916 9.94816 121.23101 1.000 34.64000 24 HIS C C 1
ATOM 4162 O O . HIS C 3 24 ? -45.75466 10.69738 122.20766 1.000 30.30000 24 HIS C O 1
ATOM 4169 N N . TYR C 3 25 ? -46.15732 10.39429 120.01297 1.000 32.12000 25 TYR C N 1
ATOM 4170 C CA . TYR C 3 25 ? -46.30974 11.81961 119.74579 1.000 28.23000 25 TYR C CA 1
ATOM 4171 C C . TYR C 3 25 ? -47.48117 12.39109 120.53480 1.000 31.58000 25 TYR C C 1
ATOM 4172 O O . TYR C 3 25 ? -48.56773 11.80703 120.56310 1.000 40.41000 25 TYR C O 1
ATOM 4181 N N . LYS C 3 26 ? -47.23296 13.52441 121.19790 1.000 31.79000 26 LYS C N 1
ATOM 4182 C CA . LYS C 3 26 ? -48.21624 14.26572 121.98525 1.000 33.29000 26 LYS C CA 1
ATOM 4183 C C . LYS C 3 26 ? -48.58641 13.56513 123.28932 1.000 36.82000 26 LYS C C 1
ATOM 4184 O O . LYS C 3 26 ? -49.18891 14.18504 124.17104 1.000 42.98000 26 LYS C O 1
ATOM 4190 N N . LYS C 3 27 ? -48.22572 12.29070 123.44185 1.000 35.19000 27 LYS C N 1
ATOM 4191 C CA . LYS C 3 27 ? -48.49183 11.58505 124.69104 1.000 33.74000 27 LYS C CA 1
ATOM 4192 C C . LYS C 3 27 ? -47.30890 11.66233 125.64950 1.000 34.31000 27 LYS C C 1
ATOM 4193 O O . LYS C 3 27 ? -47.47499 12.00565 126.82354 1.000 44.96000 27 LYS C O 1
ATOM 4199 N N . ALA C 3 28 ? -46.11161 11.33961 125.16469 1.000 35.02000 28 ALA C N 1
ATOM 4200 C CA . ALA C 3 28 ? -44.93067 11.26897 126.00705 1.000 32.66000 28 ALA C CA 1
ATOM 4201 C C . ALA C 3 28 ? -43.90034 12.34029 125.69103 1.000 26.58000 28 ALA C C 1
ATOM 4202 O O . ALA C 3 28 ? -42.98811 12.55691 126.49827 1.000 35.75000 28 ALA C O 1
ATOM 4204 N N . PHE C 3 29 ? -44.01839 13.01620 124.55036 1.000 28.10000 29 PHE C N 1
ATOM 4205 C CA . PHE C 3 29 ? -43.12902 14.11864 124.22420 1.000 25.89000 29 PHE C CA 1
ATOM 4206 C C . PHE C 3 29 ? -43.88111 15.12191 123.36401 1.000 26.82000 29 PHE C C 1
ATOM 4207 O O . PHE C 3 29 ? -44.88464 14.79525 122.72458 1.000 27.06000 29 PHE C O 1
ATOM 4215 N N . THR C 3 30 ? -43.38302 16.35247 123.36147 1.000 26.38000 30 THR C N 1
ATOM 4216 C CA . THR C 3 30 ? -43.96113 17.43254 122.57854 1.000 28.77000 30 THR C CA 1
ATOM 4217 C C . THR C 3 30 ? -43.15342 17.65072 121.30465 1.000 29.37000 30 THR C C 1
ATOM 4218 O O . THR C 3 30 ? -41.99566 17.23877 121.19574 1.000 30.15000 30 THR C O 1
ATOM 4222 N N . LEU C 3 31 ? -43.79069 18.30398 120.33036 1.000 29.30000 31 LEU C N 1
ATOM 4223 C CA . LEU C 3 31 ? -43.09091 18.65822 119.10144 1.000 19.88000 31 LEU C CA 1
ATOM 4224 C C . LEU C 3 31 ? -41.88448 19.53795 119.39449 1.000 23.74000 31 LEU C C 1
ATOM 4225 O O . LEU C 3 31 ? -40.83883 19.40648 118.74764 1.000 25.25000 31 LEU C O 1
ATOM 4230 N N . ALA C 3 32 ? -42.00585 20.43436 120.37598 1.000 23.81000 32 ALA C N 1
ATOM 4231 C CA . ALA C 3 32 ? -40.88351 21.29712 120.72792 1.000 27.71000 32 ALA C CA 1
ATOM 4232 C C . ALA C 3 32 ? -39.72992 20.49469 121.31773 1.000 26.46000 32 ALA C C 1
ATOM 4233 O O . ALA C 3 32 ? -38.55835 20.81581 121.08335 1.000 25.95000 32 ALA C O 1
ATOM 4235 N N . GLU C 3 33 ? -40.03676 19.44641 122.08563 1.000 26.87000 33 GLU C N 1
ATOM 4236 C CA . GLU C 3 33 ? -38.97717 18.62007 122.65730 1.000 28.35000 33 GLU C CA 1
ATOM 4237 C C . GLU C 3 33 ? -38.21153 17.87916 121.56869 1.000 31.60000 33 GLU C C 1
ATOM 4238 O O . GLU C 3 33 ? -36.97661 17.82405 121.59412 1.000 28.22000 33 GLU C O 1
ATOM 4244 N N . LEU C 3 34 ? -38.92889 17.30548 120.59843 1.000 24.79000 34 LEU C N 1
ATOM 4245 C CA . LEU C 3 34 ? -38.26220 16.60967 119.50173 1.000 27.70000 34 LEU C CA 1
ATOM 4246 C C . LEU C 3 34 ? -37.46331 17.57857 118.63837 1.000 25.83000 34 LEU C C 1
ATOM 4247 O O . LEU C 3 34 ? -36.34309 17.26887 118.21748 1.000 29.99000 34 LEU C O 1
ATOM 4252 N N . ILE C 3 35 ? -38.02195 18.76225 118.37054 1.000 25.19000 35 ILE C N 1
ATOM 4253 C CA . ILE C 3 35 ? -37.32310 19.75021 117.55306 1.000 28.62000 35 ILE C CA 1
ATOM 4254 C C . ILE C 3 35 ? -36.05151 20.22160 118.24891 1.000 31.92000 35 ILE C C 1
ATOM 4255 O O . ILE C 3 35 ? -34.99962 20.37211 117.61526 1.000 33.75000 35 ILE C O 1
ATOM 4260 N N . LYS C 3 36 ? -36.11987 20.44973 119.56399 1.000 34.63000 36 LYS C N 1
ATOM 4261 C CA . LYS C 3 36 ? -34.93533 20.90017 120.28971 1.000 39.79000 36 LYS C CA 1
ATOM 4262 C C . LYS C 3 36 ? -33.85329 19.82720 120.29625 1.000 30.61000 36 LYS C C 1
ATOM 4263 O O . LYS C 3 36 ? -32.66484 20.13226 120.14587 1.000 29.05000 36 LYS C O 1
ATOM 4265 N N . PHE C 3 37 ? -34.24861 18.56343 120.46588 1.000 33.15000 37 PHE C N 1
ATOM 4266 C CA . PHE C 3 37 ? -33.28256 17.46959 120.44926 1.000 36.81000 37 PHE C CA 1
ATOM 4267 C C . PHE C 3 37 ? -32.58804 17.36893 119.09802 1.000 35.79000 37 PHE C C 1
ATOM 4268 O O . PHE C 3 37 ? -31.37516 17.14190 119.03030 1.000 34.22000 37 PHE C O 1
ATOM 4276 N N . ALA C 3 38 ? -33.34059 17.54236 118.01024 1.000 30.19000 38 ALA C N 1
ATOM 4277 C CA . ALA C 3 38 ? -32.74407 17.48377 116.68091 1.000 28.94000 38 ALA C CA 1
ATOM 4278 C C . ALA C 3 38 ? -31.83170 18.67715 116.42584 1.000 34.34000 38 ALA C C 1
ATOM 4279 O O . ALA C 3 38 ? -30.75015 18.52560 115.84801 1.000 36.62000 38 ALA C O 1
ATOM 4281 N N . LYS C 3 39 ? -32.25215 19.87222 116.84818 1.000 33.53000 39 LYS C N 1
ATOM 4282 C CA . LYS C 3 39 ? -31.45477 21.06370 116.57997 1.000 38.55000 39 LYS C CA 1
ATOM 4283 C C . LYS C 3 39 ? -30.14671 21.05000 117.36051 1.000 46.18000 39 LYS C C 1
ATOM 4284 O O . LYS C 3 39 ? -29.12469 21.53544 116.86307 1.000 46.09000 39 LYS C O 1
ATOM 4290 N N . ASN C 3 40 ? -30.15165 20.48815 118.57211 1.000 45.26000 40 ASN C N 1
ATOM 4291 C CA . ASN C 3 40 ? -28.92066 20.38851 119.34651 1.000 46.95000 40 ASN C CA 1
ATOM 4292 C C . ASN C 3 40 ? -27.96390 19.35006 118.77791 1.000 46.96000 40 ASN C C 1
ATOM 4293 O O . ASN C 3 40 ? -26.77628 19.37377 119.11434 1.000 46.83000 40 ASN C O 1
ATOM 4298 N N . ARG C 3 41 ? -28.44870 18.44209 117.93369 1.000 41.37000 41 ARG C N 1
ATOM 4299 C CA . ARG C 3 41 ? -27.58258 17.55486 117.17110 1.000 42.30000 41 ARG C CA 1
ATOM 4300 C C . ARG C 3 41 ? -27.23545 18.11752 115.79791 1.000 38.70000 41 ARG C C 1
ATOM 4301 O O . ARG C 3 41 ? -26.60811 17.41853 114.99616 1.000 43.56000 41 ARG C O 1
ATOM 4309 N N . GLY C 3 42 ? -27.63101 19.35407 115.51231 1.000 35.98000 42 GLY C N 1
ATOM 4310 C CA . GLY C 3 42 ? -27.28395 19.98866 114.24916 1.000 33.62000 42 GLY C CA 1
ATOM 4311 C C . GLY C 3 42 ? -27.86210 19.31203 113.02700 1.000 36.43000 42 GLY C C 1
ATOM 4312 O O . GLY C 3 42 ? -27.20290 19.26019 111.98075 1.000 37.04000 42 GLY C O 1
ATOM 4313 N N . THR C 3 43 ? -29.08368 18.79504 113.12818 1.000 37.63000 43 THR C N 1
ATOM 4314 C CA . THR C 3 43 ? -29.72696 18.11439 112.01594 1.000 29.03000 43 THR C CA 1
ATOM 4315 C C . THR C 3 43 ? -31.18849 18.53175 111.93449 1.000 32.46000 43 THR C C 1
ATOM 4316 O O . THR C 3 43 ? -31.80738 18.88858 112.94201 1.000 32.82000 43 THR C O 1
ATOM 4320 N N . PHE C 3 44 ? -31.73108 18.50009 110.71682 1.000 29.95000 44 PHE C N 1
ATOM 4321 C CA . PHE C 3 44 ? -33.15965 18.68651 110.49326 1.000 29.45000 44 PHE C CA 1
ATOM 4322 C C . PHE C 3 44 ? -33.82714 17.42247 109.96957 1.000 25.97000 44 PHE C C 1
ATOM 4323 O O . PHE C 3 44 ? -34.98459 17.47679 109.54023 1.000 30.28000 44 PHE C O 1
ATOM 4331 N N . VAL C 3 45 ? -33.12517 16.29083 109.99261 1.000 24.92000 45 VAL C N 1
ATOM 4332 C CA . VAL C 3 45 ? -33.66183 14.99860 109.57806 1.000 21.47000 45 VAL C CA 1
ATOM 4333 C C . VAL C 3 45 ? -33.80907 14.12885 110.81627 1.000 25.49000 45 VAL C C 1
ATOM 4334 O O . VAL C 3 45 ? -32.85112 13.95947 111.57929 1.000 34.99000 45 VAL C O 1
ATOM 4338 N N . VAL C 3 46 ? -35.00079 13.57977 111.01547 1.000 26.42000 46 VAL C N 1
ATOM 4339 C CA . VAL C 3 46 ? -35.27791 12.66923 112.11950 1.000 25.75000 46 VAL C CA 1
ATOM 4340 C C . VAL C 3 46 ? -35.20352 11.25055 111.56959 1.000 29.04000 46 VAL C C 1
ATOM 4341 O O . VAL C 3 46 ? -36.11308 10.79685 110.86719 1.000 28.15000 46 VAL C O 1
ATOM 4345 N N . ASP C 3 47 ? -34.11650 10.55037 111.87439 1.000 29.08000 47 ASP C N 1
ATOM 4346 C CA . ASP C 3 47 ? -33.91519 9.17750 111.43766 1.000 31.78000 47 ASP C CA 1
ATOM 4347 C C . ASP C 3 47 ? -34.10944 8.22684 112.61676 1.000 34.82000 47 ASP C C 1
ATOM 4348 O O . ASP C 3 47 ? -34.39341 8.64330 113.74372 1.000 36.53000 47 ASP C O 1
ATOM 4353 N N . SER C 3 48 ? -33.95226 6.92889 112.34503 1.000 32.66000 48 SER C N 1
ATOM 4354 C CA . SER C 3 48 ? -34.14839 5.92733 113.38909 1.000 37.01000 48 SER C CA 1
ATOM 4355 C C . SER C 3 48 ? -33.10959 6.05763 114.49442 1.000 40.27000 48 SER C C 1
ATOM 4356 O O . SER C 3 48 ? -33.40722 5.77807 115.66087 1.000 40.99000 48 SER C O 1
ATOM 4359 N N . ASN C 3 49 ? -31.88881 6.47579 114.15017 1.000 37.85000 49 ASN C N 1
ATOM 4360 C CA . ASN C 3 49 ? -30.85985 6.66717 115.16653 1.000 40.39000 49 ASN C CA 1
ATOM 4361 C C . ASN C 3 49 ? -31.21492 7.82383 116.09192 1.000 42.14000 49 ASN C C 1
ATOM 4362 O O . ASN C 3 49 ? -31.13249 7.69789 117.31993 1.000 41.84000 49 ASN C O 1
ATOM 4367 N N . LEU C 3 50 ? -31.61424 8.96259 115.52125 1.000 42.90000 50 LEU C N 1
ATOM 4368 C CA . LEU C 3 50 ? -32.00721 10.09835 116.34658 1.000 39.81000 50 LEU C CA 1
ATOM 4369 C C . LEU C 3 50 ? -33.26444 9.78490 117.14587 1.000 37.14000 50 LEU C C 1
ATOM 4370 O O . LEU C 3 50 ? -33.41240 10.23523 118.28801 1.000 33.28000 50 LEU C O 1
ATOM 4375 N N . ALA C 3 51 ? -34.18143 9.00912 116.56223 1.000 30.49000 51 ALA C N 1
ATOM 4376 C CA . ALA C 3 51 ? -35.41557 8.66073 117.25652 1.000 29.25000 51 ALA C CA 1
ATOM 4377 C C . ALA C 3 51 ? -35.13179 7.81360 118.49026 1.000 38.81000 51 ALA C C 1
ATOM 4378 O O . ALA C 3 51 ? -35.67385 8.06932 119.57279 1.000 44.59000 51 ALA C O 1
ATOM 4380 N N . ARG C 3 52 ? -34.27751 6.79795 118.34656 1.000 38.58000 52 ARG C N 1
ATOM 4381 C CA . ARG C 3 52 ? -33.96262 5.93287 119.47832 1.000 37.22000 52 ARG C CA 1
ATOM 4382 C C . ARG C 3 52 ? -33.17623 6.68142 120.54879 1.000 39.57000 52 ARG C C 1
ATOM 4383 O O . ARG C 3 52 ? -33.38885 6.46176 121.74738 1.000 39.89000 52 ARG C O 1
ATOM 4391 N N . GLU C 3 53 ? -32.26496 7.56990 120.14250 1.000 40.22000 53 GLU C N 1
ATOM 4392 C CA . GLU C 3 53 ? -31.56439 8.39559 121.12291 1.000 45.92000 53 GLU C CA 1
ATOM 4393 C C . GLU C 3 53 ? -32.50933 9.37795 121.80048 1.000 44.67000 53 GLU C C 1
ATOM 4394 O O . GLU C 3 53 ? -32.31643 9.71195 122.97495 1.000 42.10000 53 GLU C O 1
ATOM 4400 N N . PHE C 3 54 ? -33.52705 9.85236 121.07961 1.000 40.43000 54 PHE C N 1
ATOM 4401 C CA . PHE C 3 54 ? -34.47692 10.79379 121.66414 1.000 37.08000 54 PHE C CA 1
ATOM 4402 C C . PHE C 3 54 ? -35.35176 10.10982 122.70562 1.000 36.51000 54 PHE C C 1
ATOM 4403 O O . PHE C 3 54 ? -35.51863 10.62019 123.81978 1.000 35.42000 54 PHE C O 1
ATOM 4411 N N . LEU C 3 55 ? -35.91838 8.95057 122.36113 1.000 33.42000 55 LEU C N 1
ATOM 4412 C CA . LEU C 3 55 ? -36.72318 8.20960 123.32665 1.000 35.55000 55 LEU C CA 1
ATOM 4413 C C . LEU C 3 55 ? -35.89600 7.77502 124.52833 1.000 43.21000 55 LEU C C 1
ATOM 4414 O O . LEU C 3 55 ? -36.43244 7.63471 125.63359 1.000 49.15000 55 LEU C O 1
ATOM 4419 N N . ALA C 3 56 ? -34.59296 7.56200 124.33873 1.000 41.38000 56 ALA C N 1
ATOM 4420 C CA . ALA C 3 56 ? -33.74164 7.14946 125.44845 1.000 43.30000 56 ALA C CA 1
ATOM 4421 C C . ALA C 3 56 ? -33.52179 8.29658 126.42852 1.000 40.74000 56 ALA C C 1
ATOM 4422 O O . ALA C 3 56 ? -33.65339 8.11983 127.64524 1.000 44.95000 56 ALA C O 1
ATOM 4424 N N . GLU C 3 57 ? -33.18413 9.48364 125.91476 1.000 36.61000 57 GLU C N 1
ATOM 4425 C CA . GLU C 3 57 ? -32.98013 10.63985 126.78282 1.000 38.10000 57 GLU C CA 1
ATOM 4426 C C . GLU C 3 57 ? -34.26166 11.02847 127.50957 1.000 40.54000 57 GLU C C 1
ATOM 4427 O O . GLU C 3 57 ? -34.20752 11.55463 128.62700 1.000 40.83000 57 GLU C O 1
ATOM 4433 N N . LYS C 3 58 ? -35.41717 10.76592 126.90201 1.000 44.93000 58 LYS C N 1
ATOM 4434 C CA . LYS C 3 58 ? -36.70161 11.08263 127.50770 1.000 42.04000 58 LYS C CA 1
ATOM 4435 C C . LYS C 3 58 ? -37.19170 10.00239 128.46236 1.000 42.94000 58 LYS C C 1
ATOM 4436 O O . LYS C 3 58 ? -38.18034 10.22777 129.16834 1.000 44.91000 58 LYS C O 1
ATOM 4442 N N . GLY C 3 59 ? -36.53277 8.84878 128.50433 1.000 41.17000 59 GLY C N 1
ATOM 4443 C CA . GLY C 3 59 ? -36.97376 7.77755 129.37605 1.000 45.70000 59 GLY C CA 1
ATOM 4444 C C . GLY C 3 59 ? -38.20982 7.05899 128.89008 1.000 49.74000 59 GLY C C 1
ATOM 4445 O O . GLY C 3 59 ? -38.95827 6.50408 129.70180 1.000 56.68000 59 GLY C O 1
ATOM 4446 N N . ILE C 3 60 ? -38.44627 7.05712 127.58379 1.000 48.15000 60 ILE C N 1
ATOM 4447 C CA . ILE C 3 60 ? -39.60613 6.40857 126.98496 1.000 43.02000 60 ILE C CA 1
ATOM 4448 C C . ILE C 3 60 ? -39.17585 5.01349 126.55148 1.000 45.00000 60 ILE C C 1
ATOM 4449 O O . ILE C 3 60 ? -38.35091 4.86040 125.64436 1.000 51.63000 60 ILE C O 1
ATOM 4454 N N . ILE C 3 61 ? -39.73053 3.99552 127.20211 1.000 39.34000 61 ILE C N 1
ATOM 4455 C CA . ILE C 3 61 ? -39.34345 2.61436 126.94759 1.000 47.42000 61 ILE C CA 1
ATOM 4456 C C . ILE C 3 61 ? -40.44019 1.87987 126.18377 1.000 50.52000 61 ILE C C 1
ATOM 4457 O O . ILE C 3 61 ? -41.39035 1.37029 126.77828 1.000 57.66000 61 ILE C O 1
ATOM 4462 N N . MET D 1 1 ? 16.90893 5.03135 44.81261 1.000 41.05000 1 MET D N 1
ATOM 4463 C CA . MET D 1 1 ? 17.39913 4.75847 43.46929 1.000 29.85000 1 MET D CA 1
ATOM 4464 C C . MET D 1 1 ? 18.82622 4.22162 43.51339 1.000 30.92000 1 MET D C 1
ATOM 4465 O O . MET D 1 1 ? 19.60872 4.58265 44.39193 1.000 32.37000 1 MET D O 1
ATOM 4470 N N . ASP D 1 2 ? 19.15572 3.34770 42.56214 1.000 24.24000 2 ASP D N 1
ATOM 4471 C CA . ASP D 1 2 ? 20.51369 2.82385 42.42228 1.000 26.61000 2 ASP D CA 1
ATOM 4472 C C . ASP D 1 2 ? 21.27402 3.76297 41.49186 1.000 24.22000 2 ASP D C 1
ATOM 4473 O O . ASP D 1 2 ? 21.40231 3.53405 40.28777 1.000 30.56000 2 ASP D O 1
ATOM 4478 N N . LYS D 1 3 ? 21.78527 4.84900 42.07361 1.000 30.48000 3 LYS D N 1
ATOM 4479 C CA . LYS D 1 3 ? 22.38766 5.90010 41.26029 1.000 28.61000 3 LYS D CA 1
ATOM 4480 C C . LYS D 1 3 ? 23.71534 5.45327 40.66146 1.000 33.31000 3 LYS D C 1
ATOM 4481 O O . LYS D 1 3 ? 24.00460 5.74636 39.49529 1.000 34.28000 3 LYS D O 1
ATOM 4487 N N . GLU D 1 4 ? 24.53189 4.73231 41.43492 1.000 37.73000 4 GLU D N 1
ATOM 4488 C CA . GLU D 1 4 ? 25.82862 4.29547 40.92510 1.000 36.39000 4 GLU D CA 1
ATOM 4489 C C . GLU D 1 4 ? 25.68002 3.31251 39.77214 1.000 31.08000 4 GLU D C 1
ATOM 4490 O O . GLU D 1 4 ? 26.51546 3.29765 38.86162 1.000 37.75000 4 GLU D O 1
ATOM 4496 N N . ALA D 1 5 ? 24.63211 2.48541 39.79074 1.000 27.40000 5 ALA D N 1
ATOM 4497 C CA . ALA D 1 5 ? 24.38451 1.59344 38.66284 1.000 30.56000 5 ALA D CA 1
ATOM 4498 C C . ALA D 1 5 ? 23.92368 2.37346 37.43916 1.000 29.18000 5 ALA D C 1
ATOM 4499 O O . ALA D 1 5 ? 24.25802 2.01255 36.30494 1.000 33.03000 5 ALA D O 1
ATOM 4501 N N . PHE D 1 6 ? 23.15370 3.44437 37.64769 1.000 30.24000 6 PHE D N 1
ATOM 4502 C CA . PHE D 1 6 ? 22.75693 4.29039 36.52798 1.000 27.73000 6 PHE D CA 1
ATOM 4503 C C . PHE D 1 6 ? 23.95649 5.02654 35.94628 1.000 23.64000 6 PHE D C 1
ATOM 4504 O O . PHE D 1 6 ? 24.07673 5.15762 34.72322 1.000 25.03000 6 PHE D O 1
ATOM 4512 N N . LEU D 1 7 ? 24.86097 5.50259 36.80576 1.000 22.28000 7 LEU D N 1
ATOM 4513 C CA . LEU D 1 7 ? 26.04460 6.20274 36.32007 1.000 23.84000 7 LEU D CA 1
ATOM 4514 C C . LEU D 1 7 ? 26.95320 5.28587 35.51146 1.000 28.00000 7 LEU D C 1
ATOM 4515 O O . LEU D 1 7 ? 27.71263 5.76299 34.66002 1.000 31.46000 7 LEU D O 1
ATOM 4520 N N . GLU D 1 8 ? 26.89249 3.97385 35.75743 1.000 30.21000 8 GLU D N 1
ATOM 4521 C CA . GLU D 1 8 ? 27.66809 3.03697 34.94990 1.000 28.13000 8 GLU D CA 1
ATOM 4522 C C . GLU D 1 8 ? 27.15321 2.99400 33.51622 1.000 28.53000 8 GLU D C 1
ATOM 4523 O O . GLU D 1 8 ? 27.94464 2.95313 32.56673 1.000 27.71000 8 GLU D O 1
ATOM 4529 N N . ARG D 1 9 ? 25.82810 3.00487 33.34103 1.000 23.46000 9 ARG D N 1
ATOM 4530 C CA . ARG D 1 9 ? 25.26427 3.10888 31.99938 1.000 25.97000 9 ARG D CA 1
ATOM 4531 C C . ARG D 1 9 ? 25.63774 4.43596 31.35322 1.000 22.10000 9 ARG D C 1
ATOM 4532 O O . ARG D 1 9 ? 25.94700 4.48705 30.15703 1.000 21.84000 9 ARG D O 1
ATOM 4540 N N . VAL D 1 10 ? 25.62211 5.51991 32.13529 1.000 20.01000 10 VAL D N 1
ATOM 4541 C CA . VAL D 1 10 ? 25.97865 6.83398 31.60714 1.000 20.19000 10 VAL D CA 1
ATOM 4542 C C . VAL D 1 10 ? 27.41133 6.83115 31.08726 1.000 23.62000 10 VAL D C 1
ATOM 4543 O O . VAL D 1 10 ? 27.69161 7.33824 29.99412 1.000 19.91000 10 VAL D O 1
ATOM 4547 N N . ARG D 1 11 ? 28.33786 6.24721 31.85066 1.000 26.74000 11 ARG D N 1
ATOM 4548 C CA . ARG D 1 11 ? 29.71959 6.16337 31.38881 1.000 22.82000 11 ARG D CA 1
ATOM 4549 C C . ARG D 1 11 ? 29.86394 5.24345 30.18467 1.000 23.19000 11 ARG D C 1
ATOM 4550 O O . ARG D 1 11 ? 30.71039 5.49158 29.32117 1.000 23.82000 11 ARG D O 1
ATOM 4558 N N . GLU D 1 12 ? 29.05500 4.18537 30.10411 1.000 23.48000 12 GLU D N 1
ATOM 4559 C CA . GLU D 1 12 ? 29.11038 3.30144 28.94203 1.000 24.33000 12 GLU D CA 1
ATOM 4560 C C . GLU D 1 12 ? 28.70253 4.03847 27.67432 1.000 23.42000 12 GLU D C 1
ATOM 4561 O O . GLU D 1 12 ? 29.43291 4.03159 26.67587 1.000 24.50000 12 GLU D O 1
ATOM 4567 N N . GLY D 1 13 ? 27.53047 4.67734 27.69607 1.000 17.93000 13 GLY D N 1
ATOM 4568 C CA . GLY D 1 13 ? 27.08568 5.42836 26.53339 1.000 19.86000 13 GLY D CA 1
ATOM 4569 C C . GLY D 1 13 ? 28.01436 6.57647 26.18988 1.000 18.61000 13 GLY D C 1
ATOM 4570 O O . GLY D 1 13 ? 28.21560 6.89356 25.01577 1.000 22.86000 13 GLY D O 1
ATOM 4571 N N . ALA D 1 14 ? 28.59792 7.21148 27.20855 1.000 20.57000 14 ALA D N 1
ATOM 4572 C CA . ALA D 1 14 ? 29.53865 8.29659 26.95503 1.000 18.72000 14 ALA D CA 1
ATOM 4573 C C . ALA D 1 14 ? 30.83734 7.77075 26.35921 1.000 23.93000 14 ALA D C 1
ATOM 4574 O O . ALA D 1 14 ? 31.44775 8.42886 25.50687 1.000 20.75000 14 ALA D O 1
ATOM 4576 N N . GLU D 1 15 ? 31.27173 6.58477 26.79288 1.000 21.40000 15 GLU D N 1
ATOM 4577 C CA . GLU D 1 15 ? 32.50947 6.00993 26.27509 1.000 18.00000 15 GLU D CA 1
ATOM 4578 C C . GLU D 1 15 ? 32.35762 5.59099 24.81816 1.000 20.41000 15 GLU D C 1
ATOM 4579 O O . GLU D 1 15 ? 33.30012 5.72713 24.02759 1.000 20.86000 15 GLU D O 1
ATOM 4581 N N . LEU D 1 16 ? 31.18144 5.08089 24.44286 1.000 19.10000 16 LEU D N 1
ATOM 4582 C CA . LEU D 1 16 ? 30.96663 4.66294 23.06096 1.000 20.23000 16 LEU D CA 1
ATOM 4583 C C . LEU D 1 16 ? 30.90894 5.86099 22.12106 1.000 21.62000 16 LEU D C 1
ATOM 4584 O O . LEU D 1 16 ? 31.42325 5.80010 20.99874 1.000 23.51000 16 LEU D O 1
ATOM 4589 N N . ILE D 1 17 ? 30.28109 6.95490 22.55751 1.000 20.92000 17 ILE D N 1
ATOM 4590 C CA . ILE D 1 17 ? 30.18645 8.14393 21.71463 1.000 16.91000 17 ILE D CA 1
ATOM 4591 C C . ILE D 1 17 ? 31.57322 8.70009 21.42581 1.000 21.23000 17 ILE D C 1
ATOM 4592 O O . ILE D 1 17 ? 31.91248 9.00919 20.27761 1.000 20.69000 17 ILE D O 1
ATOM 4597 N N . LYS D 1 18 ? 32.40084 8.82612 22.46631 1.000 21.83000 18 LYS D N 1
ATOM 4598 C CA . LYS D 1 18 ? 33.72968 9.39926 22.28552 1.000 19.14000 18 LYS D CA 1
ATOM 4599 C C . LYS D 1 18 ? 34.64629 8.46540 21.50691 1.000 20.19000 18 LYS D C 1
ATOM 4600 O O . LYS D 1 18 ? 35.56082 8.93253 20.81837 1.000 22.80000 18 LYS D O 1
ATOM 4606 N N . MET D 1 19 ? 34.41748 7.15137 21.59198 1.000 25.76000 19 MET D N 1
ATOM 4607 C CA . MET D 1 19 ? 35.20909 6.21549 20.79945 1.000 25.19000 19 MET D CA 1
ATOM 4608 C C . MET D 1 19 ? 35.00015 6.44755 19.30859 1.000 24.35000 19 MET D C 1
ATOM 4609 O O . MET D 1 19 ? 35.95868 6.42069 18.52800 1.000 27.04000 19 MET D O 1
ATOM 4614 N N . HIS D 1 20 ? 33.75188 6.67445 18.89536 1.000 22.09000 20 HIS D N 1
ATOM 4615 C CA . HIS D 1 20 ? 33.47199 6.93349 17.48855 1.000 22.46000 20 HIS D CA 1
ATOM 4616 C C . HIS D 1 20 ? 33.91259 8.32856 17.06535 1.000 23.14000 20 HIS D C 1
ATOM 4617 O O . HIS D 1 20 ? 34.21784 8.54365 15.88718 1.000 28.32000 20 HIS D O 1
ATOM 4624 N N . ILE D 1 21 ? 33.95106 9.28051 17.99838 1.000 19.97000 21 ILE D N 1
ATOM 4625 C CA . ILE D 1 21 ? 34.50274 10.59559 17.68911 1.000 23.35000 21 ILE D CA 1
ATOM 4626 C C . ILE D 1 21 ? 35.99457 10.48276 17.40019 1.000 20.87000 21 ILE D C 1
ATOM 4627 O O . ILE D 1 21 ? 36.49891 11.02486 16.40991 1.000 18.24000 21 ILE D O 1
ATOM 4632 N N . GLU D 1 22 ? 36.72217 9.76778 18.26171 1.000 22.28000 22 GLU D N 1
ATOM 4633 C CA . GLU D 1 22 ? 38.15407 9.58894 18.05882 1.000 33.15000 22 GLU D CA 1
ATOM 4634 C C . GLU D 1 22 ? 38.46242 8.69804 16.86358 1.000 29.24000 22 GLU D C 1
ATOM 4635 O O . GLU D 1 22 ? 39.59612 8.70918 16.37489 1.000 30.52000 22 GLU D O 1
ATOM 4641 N N . LEU D 1 23 ? 37.48621 7.92996 16.38414 1.000 25.19000 23 LEU D N 1
ATOM 4642 C CA . LEU D 1 23 ? 37.62253 7.17304 15.14902 1.000 20.98000 23 LEU D CA 1
ATOM 4643 C C . LEU D 1 23 ? 37.22469 7.98207 13.92230 1.000 26.44000 23 LEU D C 1
ATOM 4644 O O . LEU D 1 23 ? 37.28106 7.45813 12.80424 1.000 28.71000 23 LEU D O 1
ATOM 4649 N N . GLY D 1 24 ? 36.82568 9.23901 14.10461 1.000 19.22000 24 GLY D N 1
ATOM 4650 C CA . GLY D 1 24 ? 36.43791 10.08303 12.99390 1.000 18.06000 24 GLY D CA 1
ATOM 4651 C C . GLY D 1 24 ? 35.08358 9.78193 12.39971 1.000 19.80000 24 GLY D C 1
ATOM 4652 O O . GLY D 1 24 ? 34.85883 10.08697 11.22586 1.000 22.88000 24 GLY D O 1
ATOM 4653 N N . HIS D 1 25 ? 34.17011 9.19679 13.16824 1.000 22.48000 25 HIS D N 1
ATOM 4654 C CA . HIS D 1 25 ? 32.85784 8.82069 12.66402 1.000 22.35000 25 HIS D CA 1
ATOM 4655 C C . HIS D 1 25 ? 31.83892 9.90357 12.98571 1.000 23.60000 25 HIS D C 1
ATOM 4656 O O . HIS D 1 25 ? 31.84154 10.46651 14.08473 1.000 20.88000 25 HIS D O 1
ATOM 4663 N N . THR D 1 26 ? 30.96530 10.18453 12.02426 1.000 20.42000 26 THR D N 1
ATOM 4664 C CA . THR D 1 26 ? 29.89234 11.14241 12.24796 1.000 19.90000 26 THR D CA 1
ATOM 4665 C C . THR D 1 26 ? 28.88701 10.57125 13.24155 1.000 18.87000 26 THR D C 1
ATOM 4666 O O . THR D 1 26 ? 28.38702 9.45721 13.06280 1.000 18.38000 26 THR D O 1
ATOM 4670 N N . ILE D 1 27 ? 28.60158 11.33117 14.29677 1.000 14.23000 27 ILE D N 1
ATOM 4671 C CA . ILE D 1 27 ? 27.65726 10.91401 15.32832 1.000 13.66000 27 ILE D CA 1
ATOM 4672 C C . ILE D 1 27 ? 26.25493 11.28490 14.85820 1.000 17.51000 27 ILE D C 1
ATOM 4673 O O . ILE D 1 27 ? 25.91575 12.46587 14.76047 1.000 16.11000 27 ILE D O 1
ATOM 4678 N N . ARG D 1 28 ? 25.43386 10.27683 14.57065 1.000 16.97000 28 ARG D N 1
ATOM 4679 C CA . ARG D 1 28 ? 24.07853 10.49372 14.07150 1.000 14.35000 28 ARG D CA 1
ATOM 4680 C C . ARG D 1 28 ? 23.13124 10.64056 15.25808 1.000 18.55000 28 ARG D C 1
ATOM 4681 O O . ARG D 1 28 ? 22.91880 9.68749 16.01416 1.000 24.51000 28 ARG D O 1
ATOM 4689 N N . LEU D 1 29 ? 22.54721 11.82749 15.40550 1.000 15.84000 29 LEU D N 1
ATOM 4690 C CA . LEU D 1 29 ? 21.67686 12.15134 16.52706 1.000 14.31000 29 LEU D CA 1
ATOM 4691 C C . LEU D 1 29 ? 20.22358 12.21322 16.07395 1.000 16.13000 29 LEU D C 1
ATOM 4692 O O . LEU D 1 29 ? 19.90988 12.79524 15.03017 1.000 13.46000 29 LEU D O 1
ATOM 4697 N N . ILE D 1 30 ? 19.34213 11.61008 16.87146 1.000 11.37000 30 ILE D N 1
ATOM 4698 C CA . ILE D 1 30 ? 17.90099 11.62795 16.64234 1.000 14.47000 30 ILE D CA 1
ATOM 4699 C C . ILE D 1 30 ? 17.22875 12.00081 17.95677 1.000 15.02000 30 ILE D C 1
ATOM 4700 O O . ILE D 1 30 ? 17.46345 11.35078 18.98160 1.000 13.81000 30 ILE D O 1
ATOM 4705 N N . SER D 1 31 ? 16.39863 13.04073 17.93134 1.000 11.36000 31 SER D N 1
ATOM 4706 C CA . SER D 1 31 ? 15.79433 13.54760 19.15474 1.000 15.46000 31 SER D CA 1
ATOM 4707 C C . SER D 1 31 ? 14.32915 13.88046 18.91265 1.000 18.59000 31 SER D C 1
ATOM 4708 O O . SER D 1 31 ? 13.88943 14.07348 17.77493 1.000 20.54000 31 SER D O 1
ATOM 4711 N N . HIS D 1 32 ? 13.57881 13.95733 20.00912 1.000 17.15000 32 HIS D N 1
ATOM 4712 C CA . HIS D 1 32 ? 12.14275 14.17919 19.94701 1.000 17.82000 32 HIS D CA 1
ATOM 4713 C C . HIS D 1 32 ? 11.82344 15.65317 19.68828 1.000 19.70000 32 HIS D C 1
ATOM 4714 O O . HIS D 1 32 ? 12.63450 16.55124 19.93583 1.000 17.37000 32 HIS D O 1
ATOM 4721 N N . ARG D 1 33 ? 10.59912 15.88307 19.21005 1.000 27.58000 33 ARG D N 1
ATOM 4722 C CA . ARG D 1 33 ? 10.14367 17.16805 18.68739 1.000 22.07000 33 ARG D CA 1
ATOM 4723 C C . ARG D 1 33 ? 9.78223 18.18795 19.76767 1.000 24.59000 33 ARG D C 1
ATOM 4724 O O . ARG D 1 33 ? 9.84094 19.39197 19.49870 1.000 35.18000 33 ARG D O 1
ATOM 4732 N N . ASP D 1 34 ? 9.40401 17.75085 20.96988 1.000 26.77000 34 ASP D N 1
ATOM 4733 C CA . ASP D 1 34 ? 8.93455 18.67175 22.00221 1.000 24.20000 34 ASP D CA 1
ATOM 4734 C C . ASP D 1 34 ? 10.12385 19.41584 22.61652 1.000 17.45000 34 ASP D C 1
ATOM 4735 O O . ASP D 1 34 ? 11.26660 19.26698 22.17782 1.000 15.72000 34 ASP D O 1
ATOM 4740 N N . ALA D 1 35 ? 9.87240 20.22876 23.65072 1.000 16.83000 35 ALA D N 1
ATOM 4741 C CA . ALA D 1 35 ? 10.95269 21.00984 24.25310 1.000 17.08000 35 ALA D CA 1
ATOM 4742 C C . ALA D 1 35 ? 11.99119 20.11391 24.92042 1.000 16.93000 35 ALA D C 1
ATOM 4743 O O . ALA D 1 35 ? 13.18915 20.42503 24.90470 1.000 13.86000 35 ALA D O 1
ATOM 4745 N N . ASP D 1 36 ? 11.55367 18.99983 25.51463 1.000 17.01000 36 ASP D N 1
ATOM 4746 C CA . ASP D 1 36 ? 12.48718 18.10789 26.19601 1.000 13.78000 36 ASP D CA 1
ATOM 4747 C C . ASP D 1 36 ? 13.49164 17.51104 25.21836 1.000 16.42000 36 ASP D C 1
ATOM 4748 O O . ASP D 1 36 ? 14.67486 17.36115 25.54363 1.000 14.85000 36 ASP D O 1
ATOM 4753 N N . GLY D 1 37 ? 13.03794 17.16406 24.01162 1.000 13.79000 37 GLY D N 1
ATOM 4754 C CA . GLY D 1 37 ? 13.93539 16.59121 23.02704 1.000 14.60000 37 GLY D CA 1
ATOM 4755 C C . GLY D 1 37 ? 14.77384 17.61533 22.29458 1.000 18.29000 37 GLY D C 1
ATOM 4756 O O . GLY D 1 37 ? 15.90863 17.31947 21.90287 1.000 14.80000 37 GLY D O 1
ATOM 4757 N N . ILE D 1 38 ? 14.23459 18.81929 22.08597 1.000 17.42000 38 ILE D N 1
ATOM 4758 C CA . ILE D 1 38 ? 15.00108 19.87340 21.42756 1.000 15.84000 38 ILE D CA 1
ATOM 4759 C C . ILE D 1 38 ? 16.20256 20.26248 22.27884 1.000 15.80000 38 ILE D C 1
ATOM 4760 O O . ILE D 1 38 ? 17.32424 20.40262 21.77416 1.000 14.74000 38 ILE D O 1
ATOM 4765 N N . THR D 1 39 ? 15.99134 20.42739 23.58498 1.000 14.91000 39 THR D N 1
ATOM 4766 C CA . THR D 1 39 ? 17.11087 20.68245 24.48431 1.000 11.96000 39 THR D CA 1
ATOM 4767 C C . THR D 1 39 ? 18.03105 19.46954 24.57768 1.000 20.11000 39 THR D C 1
ATOM 4768 O O . THR D 1 39 ? 19.26004 19.61467 24.57893 1.000 18.36000 39 THR D O 1
ATOM 4772 N N . ALA D 1 40 ? 17.45821 18.26348 24.64597 1.000 15.44000 40 ALA D N 1
ATOM 4773 C CA . ALA D 1 40 ? 18.28536 17.06056 24.68640 1.000 17.72000 40 ALA D CA 1
ATOM 4774 C C . ALA D 1 40 ? 19.13761 16.93771 23.43187 1.000 14.82000 40 ALA D C 1
ATOM 4775 O O . ALA D 1 40 ? 20.31369 16.56183 23.50613 1.000 12.25000 40 ALA D O 1
ATOM 4777 N N . GLY D 1 41 ? 18.56486 17.25272 22.26924 1.000 16.58000 41 GLY D N 1
ATOM 4778 C CA . GLY D 1 41 ? 19.34511 17.22886 21.04376 1.000 12.84000 41 GLY D CA 1
ATOM 4779 C C . GLY D 1 41 ? 20.44700 18.26998 21.03313 1.000 11.44000 41 GLY D C 1
ATOM 4780 O O . GLY D 1 41 ? 21.53570 18.03011 20.50645 1.000 17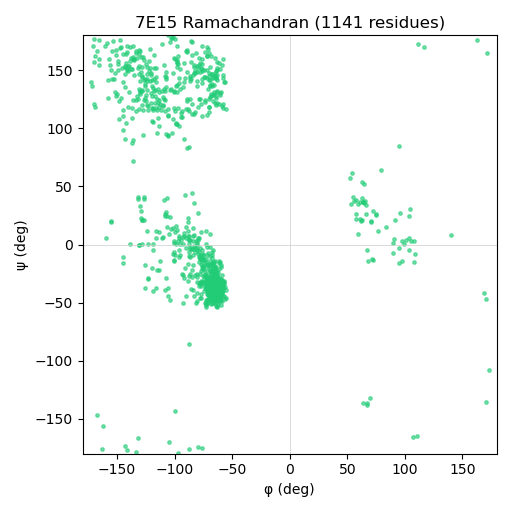.12000 41 GLY D O 1
ATOM 4781 N N . ALA D 1 42 ? 20.18224 19.44092 21.61936 1.000 15.47000 42 ALA D N 1
ATOM 4782 C CA . ALA D 1 42 ? 21.19816 20.48802 21.65979 1.000 16.11000 42 ALA D CA 1
ATOM 4783 C C . ALA D 1 42 ? 22.33677 20.12009 22.60307 1.000 16.31000 42 ALA D C 1
ATOM 4784 O O . ALA D 1 42 ? 23.50158 20.43322 22.33138 1.000 13.30000 42 ALA D O 1
ATOM 4786 N N . ILE D 1 43 ? 22.01852 19.45399 23.71523 1.000 15.40000 43 ILE D N 1
ATOM 4787 C CA . ILE D 1 43 ? 23.04815 19.07405 24.67858 1.000 12.48000 43 ILE D CA 1
ATOM 4788 C C . ILE D 1 43 ? 23.99589 18.04618 24.07395 1.000 14.90000 43 ILE D C 1
ATOM 4789 O O . ILE D 1 43 ? 25.21699 18.12529 24.25420 1.000 11.78000 43 ILE D O 1
ATOM 4794 N N . LEU D 1 44 ? 23.45754 17.07316 23.34023 1.000 14.57000 44 LEU D N 1
ATOM 4795 C CA . LEU D 1 44 ? 24.30927 16.05828 22.73265 1.000 17.14000 44 LEU D CA 1
ATOM 4796 C C . LEU D 1 44 ? 25.04146 16.58942 21.50923 1.000 17.42000 44 LEU D C 1
ATOM 4797 O O . LEU D 1 44 ? 26.17535 16.17655 21.24751 1.000 16.91000 44 LEU D O 1
ATOM 4802 N N . ALA D 1 45 ? 24.42291 17.50440 20.76066 1.000 12.72000 45 ALA D N 1
ATOM 4803 C CA . ALA D 1 45 ? 25.10615 18.10253 19.61927 1.000 13.23000 45 ALA D CA 1
ATOM 4804 C C . ALA D 1 45 ? 26.29234 18.94162 20.07459 1.000 16.91000 45 ALA D C 1
ATOM 4805 O O . ALA D 1 45 ? 27.38200 18.86276 19.49591 1.000 16.68000 45 ALA D O 1
ATOM 4807 N N . LYS D 1 46 ? 26.09891 19.74755 21.12275 1.000 16.57000 46 LYS D N 1
ATOM 4808 C CA . LYS D 1 46 ? 27.19514 20.55963 21.63912 1.000 16.70000 46 LYS D CA 1
ATOM 4809 C C . LYS D 1 46 ? 28.29759 19.69171 22.23040 1.000 15.57000 46 LYS D C 1
ATOM 4810 O O . LYS D 1 46 ? 29.48547 19.99984 22.07969 1.000 21.87000 46 LYS D O 1
ATOM 4816 N N . ALA D 1 47 ? 27.92512 18.60764 22.91457 1.000 19.68000 47 ALA D N 1
ATOM 4817 C CA . ALA D 1 47 ? 28.93056 17.71971 23.48991 1.000 18.91000 47 ALA D CA 1
ATOM 4818 C C . ALA D 1 47 ? 29.80896 17.10486 22.40733 1.000 19.04000 47 ALA D C 1
ATOM 4819 O O . ALA D 1 47 ? 31.02808 16.99197 22.57758 1.000 16.47000 47 ALA D O 1
ATOM 4821 N N . VAL D 1 48 ? 29.20632 16.70586 21.28468 1.000 16.73000 48 VAL D N 1
ATOM 4822 C CA . VAL D 1 48 ? 29.97870 16.12699 20.18918 1.000 19.71000 48 VAL D CA 1
ATOM 4823 C C . VAL D 1 48 ? 30.89622 17.17412 19.56867 1.000 22.10000 48 VAL D C 1
ATOM 4824 O O . VAL D 1 48 ? 32.06106 16.89325 19.25894 1.000 22.13000 48 VAL D O 1
ATOM 4828 N N . ALA D 1 49 ? 30.39398 18.39808 19.38404 1.000 22.87000 49 ALA D N 1
ATOM 4829 C CA . ALA D 1 49 ? 31.22353 19.46119 18.82359 1.000 21.38000 49 ALA D CA 1
ATOM 4830 C C . ALA D 1 49 ? 32.33907 19.85826 19.78293 1.000 25.22000 49 ALA D C 1
ATOM 4831 O O . ALA D 1 49 ? 33.44077 20.21739 19.35027 1.000 21.38000 49 ALA D O 1
ATOM 4833 N N . ARG D 1 50 ? 32.07488 19.79416 21.09009 1.000 23.96000 50 ARG D N 1
ATOM 4834 C CA . ARG D 1 50 ? 33.08644 20.17221 22.07149 1.000 20.21000 50 ARG D CA 1
ATOM 4835 C C . ARG D 1 50 ? 34.28352 19.23233 22.03470 1.000 24.23000 50 ARG D C 1
ATOM 4836 O O . ARG D 1 50 ? 35.40567 19.64143 22.35104 1.000 28.51000 50 ARG D O 1
ATOM 4844 N N . GLU D 1 51 ? 34.07440 17.98033 21.63777 1.000 22.51000 51 GLU D N 1
ATOM 4845 C CA . GLU D 1 51 ? 35.15241 17.01345 21.49605 1.000 20.78000 51 GLU D CA 1
ATOM 4846 C C . GLU D 1 51 ? 35.78656 17.04359 20.11167 1.000 28.42000 51 GLU D C 1
ATOM 4847 O O . GLU D 1 51 ? 36.56345 16.14269 19.77814 1.000 27.05000 51 GLU D O 1
ATOM 4853 N N . GLY D 1 52 ? 35.47696 18.05360 19.30391 1.000 25.05000 52 GLY D N 1
ATOM 4854 C CA . GLY D 1 52 ? 36.00013 18.11873 17.95359 1.000 17.92000 52 GLY D CA 1
ATOM 4855 C C . GLY D 1 52 ? 35.38765 17.11671 17.00191 1.000 24.83000 52 GLY D C 1
ATOM 4856 O O . GLY D 1 52 ? 36.04410 16.70083 16.04249 1.000 26.58000 52 GLY D O 1
ATOM 4857 N N . GLY D 1 53 ? 34.13783 16.71857 17.23766 1.000 22.54000 53 GLY D N 1
ATOM 4858 C CA . GLY D 1 53 ? 33.48544 15.71855 16.42401 1.000 16.44000 53 GLY D CA 1
ATOM 4859 C C . GLY D 1 53 ? 32.46779 16.31250 15.46166 1.000 13.77000 53 GLY D C 1
ATOM 4860 O O . GLY D 1 53 ? 32.16667 17.50147 15.47491 1.000 22.81000 53 GLY D O 1
ATOM 4861 N N . THR D 1 54 ? 31.94035 15.44149 14.60894 1.000 14.01000 54 THR D N 1
ATOM 4862 C CA . THR D 1 54 ? 30.91672 15.79944 13.63758 1.000 14.55000 54 THR D CA 1
ATOM 4863 C C . THR D 1 54 ? 29.62102 15.08829 14.00034 1.000 17.13000 54 THR D C 1
ATOM 4864 O O . THR D 1 54 ? 29.62329 13.87927 14.25028 1.000 19.12000 54 THR D O 1
ATOM 4868 N N . PHE D 1 55 ? 28.52396 15.83717 14.03805 1.000 14.21000 55 PHE D N 1
ATOM 4869 C CA . PHE D 1 55 ? 27.20616 15.26402 14.25983 1.000 18.14000 55 PHE D CA 1
ATOM 4870 C C . PHE D 1 55 ? 26.29040 15.58799 13.08341 1.000 15.69000 55 PHE D C 1
ATOM 4871 O O . PHE D 1 55 ? 26.61079 16.40507 12.21626 1.000 17.20000 55 PHE D O 1
ATOM 4879 N N . GLN D 1 56 ? 25.14146 14.91088 13.06508 1.000 16.90000 56 GLN D N 1
ATOM 4880 C CA . GLN D 1 56 ? 24.02588 15.23381 12.17578 1.000 19.65000 56 GLN D CA 1
ATOM 4881 C C . GLN D 1 56 ? 22.74538 14.94664 12.94655 1.000 19.80000 56 GLN D C 1
ATOM 4882 O O . GLN D 1 56 ? 22.41966 13.78259 13.20169 1.000 17.27000 56 GLN D O 1
ATOM 4888 N N . LEU D 1 57 ? 22.02249 16.00055 13.30405 1.000 21.47000 57 LEU D N 1
ATOM 4889 C CA . LEU D 1 57 ? 20.88505 15.90438 14.20374 1.000 14.25000 57 LEU D CA 1
ATOM 4890 C C . LEU D 1 57 ? 19.58257 16.00929 13.42254 1.000 18.94000 57 LEU D C 1
ATOM 4891 O O . LEU D 1 57 ? 19.42995 16.89232 12.57068 1.000 17.33000 57 LEU D O 1
ATOM 4896 N N . SER D 1 58 ? 18.65383 15.09818 13.70706 1.000 15.17000 58 SER D N 1
ATOM 4897 C CA . SER D 1 58 ? 17.29551 15.15407 13.18990 1.000 15.48000 58 SER D CA 1
ATOM 4898 C C . SER D 1 58 ? 16.32922 15.26491 14.36050 1.000 18.54000 58 SER D C 1
ATOM 4899 O O . SER D 1 58 ? 16.46990 14.55587 15.36238 1.000 18.50000 58 SER D O 1
ATOM 4902 N N . ILE D 1 59 ? 15.36105 16.16682 14.23614 1.000 15.96000 59 ILE D N 1
ATOM 4903 C CA . ILE D 1 59 ? 14.30964 16.35366 15.22979 1.000 17.59000 59 ILE D CA 1
ATOM 4904 C C . ILE D 1 59 ? 13.03334 15.76356 14.64655 1.000 19.21000 59 ILE D C 1
ATOM 4905 O O . ILE D 1 59 ? 12.47369 16.30255 13.68492 1.000 24.03000 59 ILE D O 1
ATOM 4910 N N . VAL D 1 60 ? 12.57181 14.65548 15.22377 1.000 19.50000 60 VAL D N 1
ATOM 4911 C CA . VAL D 1 60 ? 11.45555 13.89840 14.67641 1.000 24.99000 60 VAL D CA 1
ATOM 4912 C C . VAL D 1 60 ? 10.30216 13.88822 15.67312 1.000 28.47000 60 VAL D C 1
ATOM 4913 O O . VAL D 1 60 ? 10.46286 14.18118 16.86104 1.000 26.82000 60 VAL D O 1
ATOM 4917 N N . LYS D 1 61 ? 9.12088 13.53313 15.16183 1.000 31.79000 61 LYS D N 1
ATOM 4918 C CA . LYS D 1 61 ? 7.91839 13.47397 15.98556 1.000 25.93000 61 LYS D CA 1
ATOM 4919 C C . LYS D 1 61 ? 7.85803 12.20091 16.81953 1.000 25.90000 61 LYS D C 1
ATOM 4920 O O . LYS D 1 61 ? 7.33772 12.22480 17.93985 1.000 23.44000 61 LYS D O 1
ATOM 4923 N N . GLN D 1 62 ? 8.38183 11.09500 16.29915 1.000 27.17000 62 GLN D N 1
ATOM 4924 C CA . GLN D 1 62 ? 8.32438 9.80995 16.98212 1.000 31.08000 62 GLN D CA 1
ATOM 4925 C C . GLN D 1 62 ? 9.22602 8.83408 16.24351 1.000 28.00000 62 GLN D C 1
ATOM 4926 O O . GLN D 1 62 ? 9.51728 9.00818 15.05734 1.000 28.10000 62 GLN D O 1
ATOM 4932 N N . VAL D 1 63 ? 9.66257 7.80609 16.96119 1.000 32.93000 63 VAL D N 1
ATOM 4933 C CA . VAL D 1 63 ? 10.43331 6.72620 16.35466 1.000 29.45000 63 VAL D CA 1
ATOM 4934 C C . VAL D 1 63 ? 9.46004 5.71913 15.75120 1.000 34.68000 63 VAL D C 1
ATOM 4935 O O . VAL D 1 63 ? 8.61453 5.15601 16.45469 1.000 46.03000 63 VAL D O 1
ATOM 4939 N N . SER D 1 64 ? 9.57326 5.49822 14.44412 1.000 37.26000 64 SER D N 1
ATOM 4940 C CA . SER D 1 64 ? 8.71392 4.57017 13.72760 1.000 33.65000 64 SER D CA 1
ATOM 4941 C C . SER D 1 64 ? 9.56548 3.64930 12.86603 1.000 36.64000 64 SER D C 1
ATOM 4942 O O . SER D 1 64 ? 10.74530 3.91143 12.61732 1.000 36.88000 64 SER D O 1
ATOM 4945 N N . GLU D 1 65 ? 8.94832 2.55226 12.41535 1.000 35.69000 65 GLU D N 1
ATOM 4946 C CA . GLU D 1 65 ? 9.64888 1.61638 11.53887 1.000 37.26000 65 GLU D CA 1
ATOM 4947 C C . GLU D 1 65 ? 10.13203 2.30449 10.27061 1.000 34.00000 65 GLU D C 1
ATOM 4948 O O . GLU D 1 65 ? 11.22676 2.01263 9.77592 1.000 31.85000 65 GLU D O 1
ATOM 4954 N N . GLU D 1 66 ? 9.32560 3.22044 9.72815 1.000 29.78000 66 GLU D N 1
ATOM 4955 C CA . GLU D 1 66 ? 9.73579 3.94155 8.52794 1.000 33.13000 66 GLU D CA 1
ATOM 4956 C C . GLU D 1 66 ? 10.95588 4.81066 8.80424 1.000 32.56000 66 GLU D C 1
ATOM 4957 O O . GLU D 1 66 ? 11.85735 4.91479 7.96469 1.000 31.79000 66 GLU D O 1
ATOM 4963 N N . LEU D 1 67 ? 11.01054 5.43260 9.98524 1.000 31.22000 67 LEU D N 1
ATOM 4964 C CA . LEU D 1 67 ? 12.16867 6.24970 10.33457 1.000 27.33000 67 LEU D CA 1
ATOM 4965 C C . LEU D 1 67 ? 13.39891 5.38781 10.58777 1.000 28.25000 67 LEU D C 1
ATOM 4966 O O . LEU D 1 67 ? 14.50461 5.73395 10.15711 1.000 31.47000 67 LEU D O 1
ATOM 4971 N N . ILE D 1 68 ? 13.22745 4.26176 11.28682 1.000 26.19000 68 ILE D N 1
ATOM 4972 C CA . ILE D 1 68 ? 14.34469 3.35286 11.52608 1.000 23.38000 68 ILE D CA 1
ATOM 4973 C C . ILE D 1 68 ? 14.85895 2.77698 10.21174 1.000 24.97000 68 ILE D C 1
ATOM 4974 O O . ILE D 1 68 ? 16.06787 2.56511 10.04698 1.000 22.01000 68 ILE D O 1
ATOM 4979 N N . ASP D 1 69 ? 13.96238 2.53594 9.24927 1.000 26.46000 69 ASP D N 1
ATOM 4980 C CA . ASP D 1 69 ? 14.39264 2.02305 7.95098 1.000 26.36000 69 ASP D CA 1
ATOM 4981 C C . ASP D 1 69 ? 15.20606 3.05918 7.18454 1.000 30.96000 69 ASP D C 1
ATOM 4982 O O . ASP D 1 69 ? 16.19269 2.71431 6.52492 1.000 30.73000 69 ASP D O 1
ATOM 4987 N N . GLN D 1 70 ? 14.81098 4.33313 7.25585 1.000 25.75000 70 GLN D N 1
ATOM 4988 C CA . GLN D 1 70 ? 15.59848 5.38225 6.61542 1.000 27.22000 70 GLN D CA 1
ATOM 4989 C C . GLN D 1 70 ? 16.96187 5.52435 7.27959 1.000 25.00000 70 GLN D C 1
ATOM 4990 O O . GLN D 1 70 ? 17.98644 5.63649 6.59597 1.000 26.87000 70 GLN D O 1
ATOM 4996 N N . LEU D 1 71 ? 16.99169 5.52828 8.61458 1.000 24.18000 71 LEU D N 1
ATOM 4997 C CA . LEU D 1 71 ? 18.26311 5.62037 9.32580 1.000 26.76000 71 LEU D CA 1
ATOM 4998 C C . LEU D 1 71 ? 19.16203 4.43448 8.99919 1.000 21.59000 71 LEU D C 1
ATOM 4999 O O . LEU D 1 71 ? 20.38193 4.58862 8.85945 1.000 18.51000 71 LEU D O 1
ATOM 5004 N N . ALA D 1 72 ? 18.57508 3.24243 8.86748 1.000 21.94000 72 ALA D N 1
ATOM 5005 C CA . ALA D 1 72 ? 19.35999 2.05953 8.53094 1.000 19.91000 72 ALA D CA 1
ATOM 5006 C C . ALA D 1 72 ? 20.02014 2.20267 7.16654 1.000 22.69000 72 ALA D C 1
ATOM 5007 O O . ALA D 1 72 ? 21.19307 1.85080 6.99580 1.000 25.70000 72 ALA D O 1
ATOM 5009 N N . ARG D 1 73 ? 19.28348 2.72665 6.18402 1.000 24.67000 73 ARG D N 1
ATOM 5010 C CA . ARG D 1 73 ? 19.83965 2.90577 4.84869 1.000 23.72000 73 ARG D CA 1
ATOM 5011 C C . ARG D 1 73 ? 20.96352 3.93089 4.81305 1.000 23.16000 73 ARG D C 1
ATOM 5012 O O . ARG D 1 73 ? 21.77695 3.90102 3.88455 1.000 30.13000 73 ARG D O 1
ATOM 5020 N N . GLU D 1 74 ? 21.03303 4.83584 5.79406 1.000 21.43000 74 GLU D N 1
ATOM 5021 C CA . GLU D 1 74 ? 22.14396 5.77796 5.83543 1.000 21.20000 74 GLU D CA 1
ATOM 5022 C C . GLU D 1 74 ? 23.46920 5.08008 6.10758 1.000 25.11000 74 GLU D C 1
ATOM 5023 O O . GLU D 1 74 ? 24.52696 5.64720 5.81396 1.000 23.47000 74 GLU D O 1
ATOM 5029 N N . LYS D 1 75 ? 23.42866 3.86604 6.65554 1.000 20.96000 75 LYS D N 1
ATOM 5030 C CA . LYS D 1 75 ? 24.61992 3.07115 6.95677 1.000 26.17000 75 LYS D CA 1
ATOM 5031 C C . LYS D 1 75 ? 25.61935 3.87521 7.78820 1.000 22.91000 75 LYS D C 1
ATOM 5032 O O . LYS D 1 75 ? 26.77510 4.07134 7.41150 1.000 27.16000 75 LYS D O 1
ATOM 5038 N N . ARG D 1 76 ? 25.14400 4.35510 8.93152 1.000 25.68000 76 ARG D N 1
ATOM 5039 C CA . ARG D 1 76 ? 25.98650 5.08613 9.86404 1.000 16.74000 76 ARG D CA 1
ATOM 5040 C C . ARG D 1 76 ? 26.72816 4.11816 10.78153 1.000 20.08000 76 ARG D C 1
ATOM 5041 O O . ARG D 1 76 ? 26.37735 2.94112 10.90168 1.000 16.14000 76 ARG D O 1
ATOM 5049 N N . GLU D 1 77 ? 27.77451 4.63023 11.42792 1.000 20.32000 77 GLU D N 1
ATOM 5050 C CA . GLU D 1 77 ? 28.52518 3.83126 12.38842 1.000 17.30000 77 GLU D CA 1
ATOM 5051 C C . GLU D 1 77 ? 27.93503 3.89012 13.78778 1.000 18.57000 77 GLU D C 1
ATOM 5052 O O . GLU D 1 77 ? 28.12860 2.95410 14.57061 1.000 21.38000 77 GLU D O 1
ATOM 5058 N N . ILE D 1 78 ? 27.21712 4.95703 14.12328 1.000 19.33000 78 ILE D N 1
ATOM 5059 C CA . ILE D 1 78 ? 26.66293 5.11391 15.46263 1.000 18.00000 78 ILE D CA 1
ATOM 5060 C C . ILE D 1 78 ? 25.40279 5.96578 15.38244 1.000 19.97000 78 ILE D C 1
ATOM 5061 O O . ILE D 1 78 ? 25.39429 7.02381 14.74550 1.000 22.47000 78 ILE D O 1
ATOM 5066 N N . TYR D 1 79 ? 24.33223 5.48964 16.01607 1.000 14.18000 79 TYR D N 1
ATOM 5067 C CA . TYR D 1 79 ? 23.07622 6.21850 16.12988 1.000 18.42000 79 TYR D CA 1
ATOM 5068 C C . TYR D 1 79 ? 22.81010 6.50040 17.60106 1.000 15.56000 79 TYR D C 1
ATOM 5069 O O . TYR D 1 79 ? 22.84170 5.58236 18.42599 1.000 16.03000 79 TYR D O 1
ATOM 5078 N N . VAL D 1 80 ? 22.55317 7.76336 17.92629 1.000 10.72000 80 VAL D N 1
ATOM 5079 C CA . VAL D 1 80 ? 22.24996 8.17925 19.29149 1.000 18.01000 80 VAL D CA 1
ATOM 5080 C C . VAL D 1 80 ? 20.82592 8.72111 19.31940 1.000 9.91000 80 VAL D C 1
ATOM 5081 O O . VAL D 1 80 ? 20.52141 9.71711 18.65064 1.000 12.46000 80 VAL D O 1
ATOM 5085 N N . PHE D 1 81 ? 19.95846 8.05898 20.08289 1.000 11.61000 81 PHE D N 1
ATOM 5086 C CA . PHE D 1 81 ? 18.58455 8.49682 20.29876 1.000 14.52000 81 PHE D CA 1
ATOM 5087 C C . PHE D 1 81 ? 18.48131 9.18874 21.65286 1.000 12.22000 81 PHE D C 1
ATOM 5088 O O . PHE D 1 81 ? 18.95098 8.65674 22.66454 1.000 12.35000 81 PHE D O 1
ATOM 5096 N N . SER D 1 82 ? 17.86920 10.36868 21.67130 1.000 9.74000 82 SER D N 1
ATOM 5097 C CA . SER D 1 82 ? 17.65287 11.12359 22.89847 1.000 16.82000 82 SER D CA 1
ATOM 5098 C C . SER D 1 82 ? 16.16493 11.41643 23.04240 1.000 12.52000 82 SER D C 1
ATOM 5099 O O . SER D 1 82 ? 15.51630 11.83642 22.07882 1.000 18.70000 82 SER D O 1
ATOM 5102 N N . ASP D 1 83 ? 15.62769 11.18031 24.24271 1.000 16.74000 83 ASP D N 1
ATOM 5103 C CA . ASP D 1 83 ? 14.19785 11.34315 24.52660 1.000 17.53000 83 ASP D CA 1
ATOM 5104 C C . ASP D 1 83 ? 13.33237 10.48611 23.60008 1.000 19.53000 83 ASP D C 1
ATOM 5105 O O . ASP D 1 83 ? 12.17117 10.81201 23.33981 1.000 25.48000 83 ASP D O 1
ATOM 5110 N N . LEU D 1 84 ? 13.89018 9.38220 23.10568 1.000 19.81000 84 LEU D N 1
ATOM 5111 C CA . LEU D 1 84 ? 13.19671 8.48017 22.19806 1.000 18.24000 84 LEU D CA 1
ATOM 5112 C C . LEU D 1 84 ? 13.80094 7.09323 22.34262 1.000 19.41000 84 LEU D C 1
ATOM 5113 O O . LEU D 1 84 ? 14.87132 6.91731 22.92795 1.000 17.88000 84 LEU D O 1
ATOM 5118 N N . GLY D 1 85 ? 13.09671 6.10118 21.79900 1.000 16.76000 85 GLY D N 1
ATOM 5119 C CA . GLY D 1 85 ? 13.64673 4.77825 21.61259 1.000 19.91000 85 GLY D CA 1
ATOM 5120 C C . GLY D 1 85 ? 13.47053 3.80817 22.76165 1.000 26.07000 85 GLY D C 1
ATOM 5121 O O . GLY D 1 85 ? 13.81056 2.62921 22.60337 1.000 22.36000 85 GLY D O 1
ATOM 5122 N N . SER D 1 86 ? 12.95819 4.25406 23.91298 1.000 22.96000 86 SER D N 1
ATOM 5123 C CA . SER D 1 86 ? 12.78497 3.32998 25.03104 1.000 22.97000 86 SER D CA 1
ATOM 5124 C C . SER D 1 86 ? 11.72190 2.27889 24.73964 1.000 23.32000 86 SER D C 1
ATOM 5125 O O . SER D 1 86 ? 11.81732 1.14987 25.23552 1.000 27.30000 86 SER D O 1
ATOM 5128 N N . GLY D 1 87 ? 10.71338 2.62383 23.94627 1.000 20.62000 87 GLY D N 1
ATOM 5129 C CA . GLY D 1 87 ? 9.69323 1.68275 23.53785 1.000 13.52000 87 GLY D CA 1
ATOM 5130 C C . GLY D 1 87 ? 9.98051 0.96184 22.24063 1.000 27.37000 87 GLY D C 1
ATOM 5131 O O . GLY D 1 87 ? 9.11428 0.23378 21.74513 1.000 27.15000 87 GLY D O 1
ATOM 5132 N N . SER D 1 88 ? 11.17814 1.13500 21.67591 1.000 28.88000 88 SER D N 1
ATOM 5133 C CA . SER D 1 88 ? 11.53841 0.54710 20.39166 1.000 22.33000 88 SER D CA 1
ATOM 5134 C C . SER D 1 88 ? 12.87254 -0.18677 20.47080 1.000 26.52000 88 SER D C 1
ATOM 5135 O O . SER D 1 88 ? 13.62494 -0.21964 19.49434 1.000 26.87000 88 SER D O 1
ATOM 5138 N N . ILE D 1 89 ? 13.17631 -0.78280 21.62658 1.000 21.84000 89 ILE D N 1
ATOM 5139 C CA . ILE D 1 89 ? 14.44948 -1.48268 21.79276 1.000 23.57000 89 ILE D CA 1
ATOM 5140 C C . ILE D 1 89 ? 14.53802 -2.66662 20.83865 1.000 28.61000 89 ILE D C 1
ATOM 5141 O O . ILE D 1 89 ? 15.54661 -2.85748 20.14802 1.000 32.47000 89 ILE D O 1
ATOM 5146 N N . GLU D 1 90 ? 13.48507 -3.48572 20.79025 1.000 27.98000 90 GLU D N 1
ATOM 5147 C CA . GLU D 1 90 ? 13.49165 -4.64667 19.90518 1.000 33.73000 90 GLU D CA 1
ATOM 5148 C C . GLU D 1 90 ? 13.60471 -4.22759 18.44614 1.000 27.42000 90 GLU D C 1
ATOM 5149 O O . GLU D 1 90 ? 14.26229 -4.90448 17.64570 1.000 29.46000 90 GLU D O 1
ATOM 5155 N N . LEU D 1 91 ? 12.96637 -3.11663 18.07959 1.000 24.52000 91 LEU D N 1
ATOM 5156 C CA . LEU D 1 91 ? 13.06348 -2.62955 16.70955 1.000 27.22000 91 LEU D CA 1
ATOM 5157 C C . LEU D 1 91 ? 14.47324 -2.14039 16.39971 1.000 26.65000 91 LEU D C 1
ATOM 5158 O O . LEU D 1 91 ? 15.00560 -2.40728 15.31537 1.000 27.75000 91 LEU D O 1
ATOM 5163 N N . ILE D 1 92 ? 15.09675 -1.43537 17.34637 1.000 25.02000 92 ILE D N 1
ATOM 5164 C CA . ILE D 1 92 ? 16.44857 -0.92623 17.13257 1.000 22.07000 92 ILE D CA 1
ATOM 5165 C C . ILE D 1 92 ? 17.45967 -2.06712 17.11689 1.000 24.85000 92 ILE D C 1
ATOM 5166 O O . ILE D 1 92 ? 18.40018 -2.06698 16.31331 1.000 24.12000 92 ILE D O 1
ATOM 5171 N N . GLU D 1 93 ? 17.28632 -3.05719 17.99994 1.000 30.35000 93 GLU D N 1
ATOM 5172 C CA . GLU D 1 93 ? 18.15242 -4.23310 17.97435 1.000 29.96000 93 GLU D CA 1
ATOM 5173 C C . GLU D 1 93 ? 18.10466 -4.92603 16.62034 1.000 29.58000 93 GLU D C 1
ATOM 5174 O O . GLU D 1 93 ? 19.12341 -5.42590 16.13069 1.000 35.64000 93 GLU D O 1
ATOM 5180 N N . GLU D 1 94 ? 16.92629 -4.96512 16.00106 1.000 30.29000 94 GLU D N 1
ATOM 5181 C CA . GLU D 1 94 ? 16.74562 -5.75207 14.78913 1.000 27.71000 94 GLU D CA 1
ATOM 5182 C C . GLU D 1 94 ? 17.33081 -5.04895 13.57081 1.000 39.76000 94 GLU D C 1
ATOM 5183 O O . GLU D 1 94 ? 18.04938 -5.66583 12.77533 1.000 40.71000 94 GLU D O 1
ATOM 5189 N N . LYS D 1 95 ? 17.04658 -3.75597 13.41605 1.000 34.45000 95 LYS D N 1
ATOM 5190 C CA . LYS D 1 95 ? 17.34075 -3.04187 12.18191 1.000 32.04000 95 LYS D CA 1
ATOM 5191 C C . LYS D 1 95 ? 18.61670 -2.21274 12.23217 1.000 21.33000 95 LYS D C 1
ATOM 5192 O O . LYS D 1 95 ? 19.05000 -1.71964 11.18593 1.000 25.42000 95 LYS D O 1
ATOM 5198 N N . LEU D 1 96 ? 19.23340 -2.05074 13.40580 1.000 25.41000 96 LEU D N 1
ATOM 5199 C CA . LEU D 1 96 ? 20.45340 -1.25963 13.53209 1.000 19.11000 96 LEU D CA 1
ATOM 5200 C C . LEU D 1 96 ? 21.57689 -2.03955 14.20936 1.000 23.90000 96 LEU D C 1
ATOM 5201 O O . LEU D 1 96 ? 22.51415 -1.43148 14.73682 1.000 22.01000 96 LEU D O 1
ATOM 5206 N N . ASN D 1 97 ? 21.50502 -3.37455 14.19834 1.000 20.55000 97 ASN D N 1
ATOM 5207 C CA . ASN D 1 97 ? 22.53549 -4.19648 14.82666 1.000 21.22000 97 ASN D CA 1
ATOM 5208 C C . ASN D 1 97 ? 23.90808 -4.00531 14.19483 1.000 23.77000 97 ASN D C 1
ATOM 5209 O O . ASN D 1 97 ? 24.92051 -4.30424 14.84019 1.000 22.24000 97 ASN D O 1
ATOM 5214 N N . PHE D 1 98 ? 23.96927 -3.51624 12.95382 1.000 19.67000 98 PHE D N 1
ATOM 5215 C CA . PHE D 1 98 ? 25.24884 -3.31707 12.28304 1.000 21.00000 98 PHE D CA 1
ATOM 5216 C C . PHE D 1 98 ? 26.03606 -2.14002 12.84162 1.000 25.50000 98 PHE D C 1
ATOM 5217 O O . PHE D 1 98 ? 27.21985 -1.99988 12.51391 1.000 27.34000 98 PHE D O 1
ATOM 5225 N N . ALA D 1 99 ? 25.41748 -1.29413 13.66205 1.000 23.74000 99 ALA D N 1
ATOM 5226 C CA . ALA D 1 99 ? 26.05165 -0.07809 14.14172 1.000 20.19000 99 ALA D CA 1
ATOM 5227 C C . ALA D 1 99 ? 25.93257 0.01582 15.65480 1.000 22.51000 99 ALA D C 1
ATOM 5228 O O . ALA D 1 99 ? 25.10902 -0.65830 16.28127 1.000 21.54000 99 ALA D O 1
ATOM 5230 N N . THR D 1 100 ? 26.78284 0.85988 16.23433 1.000 14.61000 100 THR D N 1
ATOM 5231 C CA . THR D 1 100 ? 26.65867 1.20579 17.64342 1.000 23.13000 100 THR D CA 1
ATOM 5232 C C . THR D 1 100 ? 25.41071 2.05065 17.85723 1.000 17.07000 100 THR D C 1
ATOM 5233 O O . THR D 1 100 ? 25.11314 2.95366 17.07246 1.000 16.24000 100 THR D O 1
ATOM 5237 N N . VAL D 1 101 ? 24.66339 1.74252 18.91267 1.000 20.84000 101 VAL D N 1
ATOM 5238 C CA . VAL D 1 101 ? 23.45852 2.48638 19.25245 1.000 18.06000 101 VAL D CA 1
ATOM 5239 C C . VAL D 1 101 ? 23.53737 2.89731 20.71343 1.000 18.61000 101 VAL D C 1
ATOM 5240 O O . VAL D 1 101 ? 23.87599 2.08030 21.57717 1.000 21.65000 101 VAL D O 1
ATOM 5244 N N . VAL D 1 102 ? 23.23341 4.16226 20.98768 1.000 18.59000 102 VAL D N 1
ATOM 5245 C CA . VAL D 1 102 ? 23.07620 4.66117 22.34780 1.000 20.46000 102 VAL D CA 1
ATOM 5246 C C . VAL D 1 102 ? 21.70420 5.30803 22.45868 1.000 15.08000 102 VAL D C 1
ATOM 5247 O O . VAL D 1 102 ? 21.37563 6.21404 21.68593 1.000 14.03000 102 VAL D O 1
ATOM 5251 N N . VAL D 1 103 ? 20.90483 4.83790 23.41014 1.000 13.05000 103 VAL D N 1
ATOM 5252 C CA . VAL D 1 103 ? 19.59294 5.40975 23.68798 1.000 10.97000 103 VAL D CA 1
ATOM 5253 C C . VAL D 1 103 ? 19.66969 6.11568 25.03297 1.000 12.23000 103 VAL D C 1
ATOM 5254 O O . VAL D 1 103 ? 19.96738 5.48766 26.05575 1.000 19.70000 103 VAL D O 1
ATOM 5258 N N . ALA D 1 104 ? 19.41956 7.42266 25.02719 1.000 12.82000 104 ALA D N 1
ATOM 5259 C CA . ALA D 1 104 ? 19.43121 8.24560 26.23523 1.000 13.25000 104 ALA D CA 1
ATOM 5260 C C . ALA D 1 104 ? 18.01229 8.75944 26.44812 1.000 14.18000 104 ALA D C 1
ATOM 5261 O O . ALA D 1 104 ? 17.61683 9.77643 25.86942 1.000 22.50000 104 ALA D O 1
ATOM 5263 N N . ASP D 1 105 ? 17.24487 8.06032 27.28056 1.000 13.95000 105 ASP D N 1
ATOM 5264 C CA . ASP D 1 105 ? 15.82894 8.34616 27.44044 1.000 17.30000 105 ASP D CA 1
ATOM 5265 C C . ASP D 1 105 ? 15.43985 8.18205 28.90367 1.000 19.23000 105 ASP D C 1
ATOM 5266 O O . ASP D 1 105 ? 16.22041 7.70108 29.73117 1.000 16.90000 105 ASP D O 1
ATOM 5271 N N . HIS D 1 106 ? 14.21000 8.59490 29.21445 1.000 19.71000 106 HIS D N 1
ATOM 5272 C CA . HIS D 1 106 ? 13.65383 8.46878 30.55178 1.000 12.66000 106 HIS D CA 1
ATOM 5273 C C . HIS D 1 106 ? 12.26490 7.84363 30.55860 1.000 17.44000 106 HIS D C 1
ATOM 5274 O O . HIS D 1 106 ? 11.67858 7.69252 31.63595 1.000 20.24000 106 HIS D O 1
ATOM 5281 N N . HIS D 1 107 ? 11.71422 7.50164 29.39592 1.000 19.10000 107 HIS D N 1
ATOM 5282 C CA . HIS D 1 107 ? 10.42826 6.82751 29.34267 1.000 21.10000 107 HIS D CA 1
ATOM 5283 C C . HIS D 1 107 ? 10.60063 5.35151 29.69749 1.000 17.56000 107 HIS D C 1
ATOM 5284 O O . HIS D 1 107 ? 11.67556 4.78163 29.48980 1.000 20.50000 107 HIS D O 1
ATOM 5291 N N . PRO D 1 108 ? 9.56703 4.72138 30.25209 1.000 21.71000 108 PRO D N 1
ATOM 5292 C CA . PRO D 1 108 ? 9.68544 3.31836 30.68894 1.000 21.23000 108 PRO D CA 1
ATOM 5293 C C . PRO D 1 108 ? 10.06683 2.40846 29.53466 1.000 15.60000 108 PRO D C 1
ATOM 5294 O O . PRO D 1 108 ? 9.33423 2.30744 28.53910 1.000 22.84000 108 PRO D O 1
ATOM 5298 N N . PRO D 1 109 ? 11.20796 1.73158 29.63092 1.000 20.35000 109 PRO D N 1
ATOM 5299 C CA . PRO D 1 109 ? 11.67836 0.90868 28.51459 1.000 23.29000 109 PRO D CA 1
ATOM 5300 C C . PRO D 1 109 ? 11.03849 -0.47038 28.50091 1.000 18.24000 109 PRO D C 1
ATOM 5301 O O . PRO D 1 109 ? 10.63418 -1.01048 29.53313 1.000 23.93000 109 PRO D O 1
ATOM 5305 N N . GLU D 1 110 ? 10.95081 -1.04233 27.29793 1.000 24.85000 110 GLU D N 1
ATOM 5306 C CA . GLU D 1 110 ? 10.41287 -2.39137 27.17419 1.000 23.92000 110 GLU D CA 1
ATOM 5307 C C . GLU D 1 110 ? 11.41226 -3.44630 27.63152 1.000 21.33000 110 GLU D C 1
ATOM 5308 O O . GLU D 1 110 ? 11.01155 -4.57935 27.91971 1.000 27.95000 110 GLU D O 1
ATOM 5314 N N . LYS D 1 111 ? 12.69627 -3.09517 27.70375 1.000 18.63000 111 LYS D N 1
ATOM 5315 C CA . LYS D 1 111 ? 13.74069 -3.94909 28.25207 1.000 23.83000 111 LYS D CA 1
ATOM 5316 C C . LYS D 1 111 ? 14.71108 -3.07603 29.03652 1.000 18.77000 111 LYS D C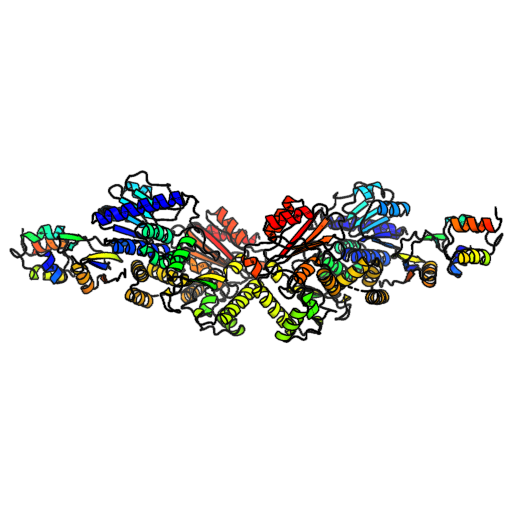 1
ATOM 5317 O O . LYS D 1 111 ? 14.88577 -1.89400 28.72848 1.000 25.05000 111 LYS D O 1
ATOM 5323 N N . ASP D 1 112 ? 15.33677 -3.65803 30.06011 1.000 19.85000 112 ASP D N 1
ATOM 5324 C CA . ASP D 1 112 ? 16.24621 -2.89398 30.90959 1.000 23.95000 112 ASP D CA 1
ATOM 5325 C C . ASP D 1 112 ? 17.63182 -2.72280 30.30075 1.000 24.26000 112 ASP D C 1
ATOM 5326 O O . ASP D 1 112 ? 18.46812 -2.03675 30.89727 1.000 25.98000 112 ASP D O 1
ATOM 5331 N N . SER D 1 113 ? 17.89318 -3.32672 29.14656 1.000 25.59000 113 SER D N 1
ATOM 5332 C CA . SER D 1 113 ? 19.14472 -3.13955 28.42380 1.000 27.91000 113 SER D CA 1
ATOM 5333 C C . SER D 1 113 ? 19.00195 -3.79949 27.06185 1.000 22.79000 113 SER D C 1
ATOM 5334 O O . SER D 1 113 ? 18.02886 -4.50658 26.79241 1.000 21.74000 113 SER D O 1
ATOM 5337 N N . PHE D 1 114 ? 19.98640 -3.55335 26.20526 1.000 20.31000 114 PHE D N 1
ATOM 5338 C CA . PHE D 1 114 ? 20.07470 -4.26327 24.94217 1.000 26.89000 114 PHE D CA 1
ATOM 5339 C C . PHE D 1 114 ? 20.73896 -5.62121 25.14169 1.000 24.39000 114 PHE D C 1
ATOM 5340 O O . PHE D 1 114 ? 21.60750 -5.79317 26.00315 1.000 23.22000 114 PHE D O 1
ATOM 5348 N N . SER D 1 115 ? 20.31456 -6.59321 24.33190 1.000 32.60000 115 SER D N 1
ATOM 5349 C CA . SER D 1 115 ? 21.00864 -7.87314 24.24641 1.000 39.27000 115 SER D CA 1
ATOM 5350 C C . SER D 1 115 ? 22.13901 -7.85597 23.22671 1.000 36.15000 115 SER D C 1
ATOM 5351 O O . SER D 1 115 ? 23.11318 -8.59988 23.38008 1.000 40.55000 115 SER D O 1
ATOM 5354 N N . THR D 1 116 ? 22.03530 -7.01292 22.20182 1.000 37.57000 116 THR D N 1
ATOM 5355 C CA . THR D 1 116 ? 23.03064 -6.95677 21.14121 1.000 36.84000 116 THR D CA 1
ATOM 5356 C C . THR D 1 116 ? 24.26984 -6.18966 21.59049 1.000 27.12000 116 THR D C 1
ATOM 5357 O O . THR D 1 116 ? 24.21931 -5.34772 22.49157 1.000 37.04000 116 THR D O 1
ATOM 5361 N N . ASP D 1 117 ? 25.39047 -6.48752 20.93979 1.000 36.87000 117 ASP D N 1
ATOM 5362 C CA . ASP D 1 117 ? 26.65461 -5.85140 21.27805 1.000 38.62000 117 ASP D CA 1
ATOM 5363 C C . ASP D 1 117 ? 26.66819 -4.39338 20.82712 1.000 32.56000 117 ASP D C 1
ATOM 5364 O O . ASP D 1 117 ? 26.01955 -4.01539 19.84654 1.000 27.92000 117 ASP D O 1
ATOM 5369 N N . SER D 1 118 ? 27.41256 -3.57034 21.56971 1.000 25.89000 118 SER D N 1
ATOM 5370 C CA . SER D 1 118 ? 27.63022 -2.15930 21.24965 1.000 26.78000 118 SER D CA 1
ATOM 5371 C C . SER D 1 118 ? 26.33715 -1.34144 21.26748 1.000 22.66000 118 SER D C 1
ATOM 5372 O O . SER D 1 118 ? 26.26866 -0.26641 20.66058 1.000 20.22000 118 SER D O 1
ATOM 5375 N N . HIS D 1 119 ? 25.30161 -1.82758 21.94809 1.000 15.43000 119 HIS D N 1
ATOM 5376 C CA . HIS D 1 119 ? 24.04664 -1.10271 22.11790 1.000 21.10000 119 HIS D CA 1
ATOM 5377 C C . HIS D 1 119 ? 23.81853 -0.88182 23.60605 1.000 22.77000 119 HIS D C 1
ATOM 5378 O O . HIS D 1 119 ? 23.67510 -1.84887 24.36309 1.000 25.68000 119 HIS D O 1
ATOM 5385 N N . VAL D 1 120 ? 23.77566 0.38216 24.02215 1.000 23.57000 120 VAL D N 1
ATOM 5386 C CA . VAL D 1 120 ? 23.67248 0.75407 25.42923 1.000 23.13000 120 VAL D CA 1
ATOM 5387 C C . VAL D 1 120 ? 22.40453 1.56893 25.63805 1.000 20.47000 120 VAL D C 1
ATOM 5388 O O . VAL D 1 120 ? 22.15198 2.53594 24.90926 1.000 19.44000 120 VAL D O 1
ATOM 5392 N N . LEU D 1 121 ? 21.61418 1.18080 26.63851 1.000 20.21000 121 LEU D N 1
ATOM 5393 C CA . LEU D 1 121 ? 20.42536 1.91865 27.04828 1.000 15.34000 121 LEU D CA 1
ATOM 5394 C C . LEU D 1 121 ? 20.77903 2.74862 28.27711 1.000 23.57000 121 LEU D C 1
ATOM 5395 O O . LEU D 1 121 ? 21.08273 2.19760 29.34089 1.000 24.85000 121 LEU D O 1
ATOM 5400 N N . VAL D 1 122 ? 20.74480 4.06863 28.13020 1.000 20.46000 122 VAL D N 1
ATOM 5401 C CA . VAL D 1 122 ? 20.97638 4.99059 29.23511 1.000 16.18000 122 VAL D CA 1
ATOM 5402 C C . VAL D 1 122 ? 19.60760 5.49943 29.67397 1.000 14.33000 122 VAL D C 1
ATOM 5403 O O . VAL D 1 122 ? 19.06315 6.44441 29.09636 1.000 18.22000 122 VAL D O 1
ATOM 5407 N N . ASN D 1 123 ? 19.04630 4.86532 30.70128 1.000 18.89000 123 ASN D N 1
ATOM 5408 C CA . ASN D 1 123 ? 17.70256 5.16416 31.17612 1.000 17.00000 123 ASN D CA 1
ATOM 5409 C C . ASN D 1 123 ? 17.63350 4.92107 32.67915 1.000 21.25000 123 ASN D C 1
ATOM 5410 O O . ASN D 1 123 ? 17.93090 3.81308 33.14291 1.000 24.17000 123 ASN D O 1
ATOM 5415 N N . PRO D 1 124 ? 17.24889 5.92399 33.47544 1.000 20.76000 124 PRO D N 1
ATOM 5416 C CA . PRO D 1 124 ? 17.24380 5.74991 34.93444 1.000 25.42000 124 PRO D CA 1
ATOM 5417 C C . PRO D 1 124 ? 16.05821 4.96476 35.47412 1.000 20.07000 124 PRO D C 1
ATOM 5418 O O . PRO D 1 124 ? 16.08897 4.56770 36.64708 1.000 19.35000 124 PRO D O 1
ATOM 5422 N N . VAL D 1 125 ? 15.02274 4.72870 34.66374 1.000 16.87000 125 VAL D N 1
ATOM 5423 C CA . VAL D 1 125 ? 13.83511 4.03255 35.16144 1.000 20.40000 125 VAL D CA 1
ATOM 5424 C C . VAL D 1 125 ? 14.14054 2.60956 35.62717 1.000 21.86000 125 VAL D C 1
ATOM 5425 O O . VAL D 1 125 ? 13.67925 2.23145 36.71344 1.000 18.39000 125 VAL D O 1
ATOM 5429 N N . PRO D 1 126 ? 14.88617 1.78467 34.87767 1.000 29.62000 126 PRO D N 1
ATOM 5430 C CA . PRO D 1 126 ? 15.18162 0.43168 35.38742 1.000 25.72000 126 PRO D CA 1
ATOM 5431 C C . PRO D 1 126 ? 15.97042 0.42269 36.68594 1.000 25.68000 126 PRO D C 1
ATOM 5432 O O . PRO D 1 126 ? 16.01893 -0.61734 37.35185 1.000 33.87000 126 PRO D O 1
ATOM 5436 N N . PHE D 1 127 ? 16.58154 1.54173 37.07162 1.000 25.35000 127 PHE D N 1
ATOM 5437 C CA . PHE D 1 127 ? 17.31230 1.64074 38.32718 1.000 22.55000 127 PHE D CA 1
ATOM 5438 C C . PHE D 1 127 ? 16.47292 2.24359 39.44772 1.000 19.79000 127 PHE D C 1
ATOM 5439 O O . PHE D 1 127 ? 17.00456 2.52259 40.52841 1.000 25.81000 127 PHE D O 1
ATOM 5447 N N . GLY D 1 128 ? 15.17776 2.45247 39.21653 1.000 17.02000 128 GLY D N 1
ATOM 5448 C CA . GLY D 1 128 ? 14.26635 2.88732 40.25311 1.000 28.53000 128 GLY D CA 1
ATOM 5449 C C . GLY D 1 128 ? 13.83517 4.33628 40.19245 1.000 26.33000 128 GLY D C 1
ATOM 5450 O O . GLY D 1 128 ? 13.10267 4.77916 41.08393 1.000 24.55000 128 GLY D O 1
ATOM 5451 N N . ALA D 1 129 ? 14.25647 5.08538 39.18023 1.000 22.66000 129 ALA D N 1
ATOM 5452 C CA . ALA D 1 129 ? 13.89927 6.49135 39.09353 1.000 18.87000 129 ALA D CA 1
ATOM 5453 C C . ALA D 1 129 ? 12.47195 6.65723 38.58741 1.000 20.72000 129 ALA D C 1
ATOM 5454 O O . ALA D 1 129 ? 11.96755 5.84822 37.80468 1.000 19.96000 129 ALA D O 1
ATOM 5456 N N . ASN D 1 130 ? 11.81812 7.71914 39.05387 1.000 16.86000 130 ASN D N 1
ATOM 5457 C CA . ASN D 1 130 ? 10.47781 8.06003 38.59371 1.000 15.24000 130 ASN D CA 1
ATOM 5458 C C . ASN D 1 130 ? 10.57990 8.72111 37.22468 1.000 20.44000 130 ASN D C 1
ATOM 5459 O O . ASN D 1 130 ? 11.29870 9.71319 37.05929 1.000 18.32000 130 ASN D O 1
ATOM 5464 N N . SER D 1 131 ? 9.85036 8.17509 36.24910 1.000 20.92000 131 SER D N 1
ATOM 5465 C CA . SER D 1 131 ? 9.98147 8.64217 34.87304 1.000 19.59000 131 SER D CA 1
ATOM 5466 C C . SER D 1 131 ? 9.50522 10.07913 34.70441 1.000 22.18000 131 SER D C 1
ATOM 5467 O O . SER D 1 131 ? 10.01761 10.80223 33.84214 1.000 18.06000 131 SER D O 1
ATOM 5470 N N . VAL D 1 132 ? 8.53867 10.51699 35.51503 1.000 15.35000 132 VAL D N 1
ATOM 5471 C CA . VAL D 1 132 ? 7.90240 11.81494 35.30349 1.000 10.66000 132 VAL D CA 1
ATOM 5472 C C . VAL D 1 132 ? 8.42586 12.90894 36.22322 1.000 14.66000 132 VAL D C 1
ATOM 5473 O O . VAL D 1 132 ? 8.03863 14.07691 36.05052 1.000 18.36000 132 VAL D O 1
ATOM 5477 N N . ARG D 1 133 ? 9.28648 12.58498 37.19168 1.000 15.04000 133 ARG D N 1
ATOM 5478 C CA . ARG D 1 133 ? 9.74694 13.61898 38.11345 1.000 18.72000 133 ARG D CA 1
ATOM 5479 C C . ARG D 1 133 ? 11.19024 13.48110 38.57756 1.000 18.35000 133 ARG D C 1
ATOM 5480 O O . ARG D 1 133 ? 11.69352 14.42412 39.19430 1.000 20.90000 133 ARG D O 1
ATOM 5488 N N . ASP D 1 134 ? 11.87620 12.36918 38.31708 1.000 23.68000 134 ASP D N 1
ATOM 5489 C CA . ASP D 1 134 ? 13.24950 12.22330 38.78823 1.000 17.45000 134 ASP D CA 1
ATOM 5490 C C . ASP D 1 134 ? 14.28983 12.66046 37.76462 1.000 15.85000 134 ASP D C 1
ATOM 5491 O O . ASP D 1 134 ? 15.39503 13.05055 38.15696 1.000 15.23000 134 ASP D O 1
ATOM 5496 N N . LEU D 1 135 ? 13.96404 12.61349 36.47381 1.000 15.19000 135 LEU D N 1
ATOM 5497 C CA . LEU D 1 135 ? 14.87035 13.03964 35.41528 1.000 17.17000 135 LEU D CA 1
ATOM 5498 C C . LEU D 1 135 ? 14.10854 13.03764 34.09875 1.000 17.69000 135 LEU D C 1
ATOM 5499 O O . LEU D 1 135 ? 13.35247 12.10357 33.81916 1.000 17.70000 135 LEU D O 1
ATOM 5504 N N . SER D 1 136 ? 14.30895 14.08170 33.30068 1.000 13.46000 136 SER D N 1
ATOM 5505 C CA . SER D 1 136 ? 13.66114 14.19470 32.00508 1.000 16.80000 136 SER D CA 1
ATOM 5506 C C . SER D 1 136 ? 14.60552 13.70986 30.90748 1.000 16.49000 136 SER D C 1
ATOM 5507 O O . SER D 1 136 ? 15.74071 13.29596 31.15976 1.000 13.30000 136 SER D O 1
ATOM 5510 N N . GLY D 1 137 ? 14.12375 13.77287 29.66477 1.000 12.12000 137 GLY D N 1
ATOM 5511 C CA . GLY D 1 137 ? 14.94711 13.35102 28.54425 1.000 19.40000 137 GLY D CA 1
ATOM 5512 C C . GLY D 1 137 ? 16.18592 14.20715 28.38153 1.000 16.05000 137 GLY D C 1
ATOM 5513 O O . GLY D 1 137 ? 17.28382 13.69828 28.14283 1.000 14.12000 137 GLY D O 1
ATOM 5514 N N . SER D 1 138 ? 16.02686 15.52613 28.51170 1.000 18.28000 138 SER D N 1
ATOM 5515 C CA . SER D 1 138 ? 17.18175 16.41525 28.46604 1.000 14.68000 138 SER D CA 1
ATOM 5516 C C . SER D 1 138 ? 18.10850 16.17928 29.65046 1.000 17.22000 138 SER D C 1
ATOM 5517 O O . SER D 1 138 ? 19.32141 16.40141 29.54373 1.000 11.48000 138 SER D O 1
ATOM 5520 N N . GLY D 1 139 ? 17.56024 15.73316 30.78277 1.000 19.87000 139 GLY D N 1
ATOM 5521 C CA . GLY D 1 139 ? 18.39997 15.44019 31.93224 1.000 17.78000 139 GLY D CA 1
ATOM 5522 C C . GLY D 1 139 ? 19.29695 14.23929 31.70563 1.000 20.53000 139 GLY D C 1
ATOM 5523 O O . GLY D 1 139 ? 20.46121 14.23739 32.11791 1.000 19.36000 139 GLY D O 1
ATOM 5524 N N . VAL D 1 140 ? 18.76966 13.20227 31.04990 1.000 15.62000 140 VAL D N 1
ATOM 5525 C CA . VAL D 1 140 ? 19.59856 12.05338 30.69333 1.000 14.51000 140 VAL D CA 1
ATOM 5526 C C . VAL D 1 140 ? 20.70493 12.48454 29.73867 1.000 20.59000 140 VAL D C 1
ATOM 5527 O O . VAL D 1 140 ? 21.86505 12.07765 29.87494 1.000 18.06000 140 VAL D O 1
ATOM 5531 N N . ALA D 1 141 ? 20.35724 13.31956 28.75393 1.000 15.96000 141 ALA D N 1
ATOM 5532 C CA . ALA D 1 141 ? 21.36062 13.83271 27.82734 1.000 10.96000 141 ALA D CA 1
ATOM 5533 C C . ALA D 1 141 ? 22.41798 14.64578 28.55874 1.000 15.53000 141 ALA D C 1
ATOM 5534 O O . ALA D 1 141 ? 23.60478 14.58292 28.21900 1.000 20.95000 141 ALA D O 1
ATOM 5536 N N . TYR D 1 142 ? 22.00753 15.40468 29.57803 1.000 16.58000 142 TYR D N 1
ATOM 5537 C CA . TYR D 1 142 ? 22.96192 16.19574 30.34948 1.000 16.65000 142 TYR D CA 1
ATOM 5538 C C . TYR D 1 142 ? 23.95646 15.30380 31.08383 1.000 15.08000 142 TYR D C 1
ATOM 5539 O O . TYR D 1 142 ? 25.16044 15.58392 31.09410 1.000 15.00000 142 TYR D O 1
ATOM 5548 N N . PHE D 1 143 ? 23.46696 14.23372 31.71807 1.000 16.82000 143 PHE D N 1
ATOM 5549 C CA . PHE D 1 143 ? 24.35350 13.32277 32.43548 1.000 19.30000 143 PHE D CA 1
ATOM 5550 C C . PHE D 1 143 ? 25.37399 12.69292 31.49982 1.000 20.81000 143 PHE D C 1
ATOM 5551 O O . PHE D 1 143 ? 26.55521 12.57302 31.84709 1.000 26.73000 143 PHE D O 1
ATOM 5559 N N . VAL D 1 144 ? 24.93730 12.28294 30.30707 1.000 17.58000 144 VAL D N 1
ATOM 5560 C CA . VAL D 1 144 ? 25.85577 11.68809 29.34047 1.000 19.98000 144 VAL D CA 1
ATOM 5561 C C . VAL D 1 144 ? 26.88538 12.71422 28.88589 1.000 21.08000 144 VAL D C 1
ATOM 5562 O O . VAL D 1 144 ? 28.09039 12.43834 28.85114 1.000 20.86000 144 VAL D O 1
ATOM 5566 N N . ALA D 1 145 ? 26.42404 13.91319 28.52424 1.000 20.26000 145 ALA D N 1
ATOM 5567 C CA . ALA D 1 145 ? 27.34465 14.94431 28.05873 1.000 19.13000 145 ALA D CA 1
ATOM 5568 C C . ALA D 1 145 ? 28.29128 15.38734 29.16417 1.000 21.05000 145 ALA D C 1
ATOM 5569 O O . ALA D 1 145 ? 29.44908 15.72848 28.89248 1.000 21.41000 145 ALA D O 1
ATOM 5571 N N . ARG D 1 146 ? 27.82205 15.39123 30.41446 1.000 19.42000 146 ARG D N 1
ATOM 5572 C CA . ARG D 1 146 ? 28.69369 15.76226 31.52195 1.000 17.93000 146 ARG D CA 1
ATOM 5573 C C . ARG D 1 146 ? 29.76594 14.70736 31.76224 1.000 26.09000 146 ARG D C 1
ATOM 5574 O O . ARG D 1 146 ? 30.89214 15.04645 32.14456 1.000 29.88000 146 ARG D O 1
ATOM 5582 N N . GLU D 1 147 ? 29.44194 13.43034 31.54137 1.000 26.14000 147 GLU D N 1
ATOM 5583 C CA . GLU D 1 147 ? 30.45311 12.38343 31.64669 1.000 24.98000 147 GLU D CA 1
ATOM 5584 C C . GLU D 1 147 ? 31.47441 12.48760 30.52407 1.000 26.23000 147 GLU D C 1
ATOM 5585 O O . GLU D 1 147 ? 32.65957 12.20471 30.73033 1.000 25.46000 147 GLU D O 1
ATOM 5591 N N . MET D 1 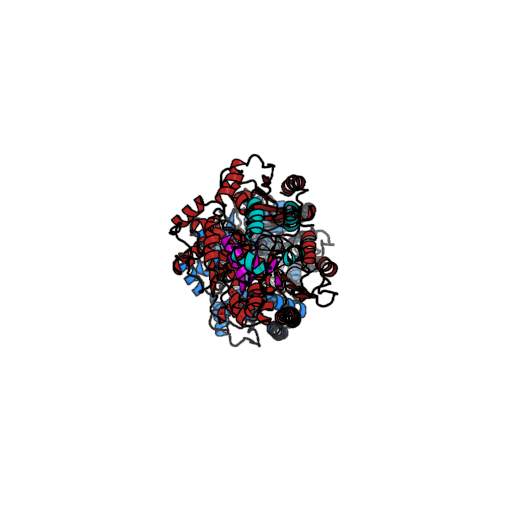148 ? 31.03364 12.88662 29.32836 1.000 19.34000 148 MET D N 1
ATOM 5592 C CA . MET D 1 148 ? 31.96994 13.09177 28.22880 1.000 24.96000 148 MET D CA 1
ATOM 5593 C C . MET D 1 148 ? 32.95302 14.20985 28.54625 1.000 27.54000 148 MET D C 1
ATOM 5594 O O . MET D 1 148 ? 34.14083 14.11799 28.21352 1.000 26.52000 148 MET D O 1
ATOM 5599 N N . ASN D 1 149 ? 32.47732 15.26877 29.20060 1.000 21.12000 149 ASN D N 1
ATOM 5600 C CA . ASN D 1 149 ? 33.28235 16.45484 29.45817 1.000 20.92000 149 ASN D CA 1
ATOM 5601 C C . ASN D 1 149 ? 32.54887 17.34871 30.44967 1.000 21.78000 149 ASN D C 1
ATOM 5602 O O . ASN D 1 149 ? 31.44564 17.82261 30.16137 1.000 23.50000 149 ASN D O 1
ATOM 5607 N N . ARG D 1 150 ? 33.14356 17.58171 31.62332 1.000 22.29000 150 ARG D N 1
ATOM 5608 C CA . ARG D 1 150 ? 32.46511 18.36759 32.64877 1.000 29.12000 150 ARG D CA 1
ATOM 5609 C C . ARG D 1 150 ? 32.29473 19.83159 32.26496 1.000 26.14000 150 ARG D C 1
ATOM 5610 O O . ARG D 1 150 ? 31.59009 20.55548 32.97443 1.000 29.81000 150 ARG D O 1
ATOM 5618 N N . LYS D 1 151 ? 32.91001 20.28671 31.17260 1.000 29.56000 151 LYS D N 1
ATOM 5619 C CA . LYS D 1 151 ? 32.60156 21.61770 30.66386 1.000 25.45000 151 LYS D CA 1
ATOM 5620 C C . LYS D 1 151 ? 31.15427 21.72458 30.20876 1.000 23.89000 151 LYS D C 1
ATOM 5621 O O . LYS D 1 151 ? 30.60115 22.82753 30.18515 1.000 28.78000 151 LYS D O 1
ATOM 5627 N N . ASN D 1 152 ? 30.52917 20.60054 29.85708 1.000 24.90000 152 ASN D N 1
ATOM 5628 C CA . ASN D 1 152 ? 29.13591 20.57442 29.42993 1.000 26.64000 152 ASN D CA 1
ATOM 5629 C C . ASN D 1 152 ? 28.15958 20.87226 30.55955 1.000 23.03000 152 ASN D C 1
ATOM 5630 O O . ASN D 1 152 ? 26.95142 20.92615 30.30729 1.000 23.03000 152 ASN D O 1
ATOM 5635 N N . ARG D 1 153 ? 28.64331 21.07424 31.78826 1.000 21.46000 153 ARG D N 1
ATOM 5636 C CA . ARG D 1 153 ? 27.78290 21.59010 32.84582 1.000 24.68000 153 ARG D CA 1
ATOM 5637 C C . ARG D 1 153 ? 27.22255 22.96506 32.50123 1.000 21.56000 153 ARG D C 1
ATOM 5638 O O . ARG D 1 153 ? 26.26490 23.40893 33.14384 1.000 21.08000 153 ARG D O 1
ATOM 5646 N N . ASP D 1 154 ? 27.79487 23.64717 31.50192 1.000 15.27000 154 ASP D N 1
ATOM 5647 C CA . ASP D 1 154 ? 27.26945 24.92114 31.02231 1.000 17.16000 154 ASP D CA 1
ATOM 5648 C C . ASP D 1 154 ? 25.98197 24.76405 30.22409 1.000 18.73000 154 ASP D C 1
ATOM 5649 O O . ASP D 1 154 ? 25.44657 25.76702 29.73747 1.000 19.21000 154 ASP D O 1
ATOM 5654 N N . MET D 1 155 ? 25.48800 23.53801 30.06933 1.000 15.89000 155 MET D N 1
ATOM 5655 C CA . MET D 1 155 ? 24.16969 23.27791 29.51212 1.000 20.02000 155 MET D CA 1
ATOM 5656 C C . MET D 1 155 ? 23.14338 22.95974 30.59373 1.000 17.59000 155 MET D C 1
ATOM 5657 O O . MET D 1 155 ? 22.05324 22.47265 30.27737 1.000 17.77000 155 MET D O 1
ATOM 5662 N N . ALA D 1 156 ? 23.46913 23.23071 31.86255 1.000 12.66000 156 ALA D N 1
ATOM 5663 C CA . ALA D 1 156 ? 22.56384 22.88756 32.95508 1.000 14.85000 156 ALA D CA 1
ATOM 5664 C C . ALA D 1 156 ? 21.25770 23.66343 32.86293 1.000 12.50000 156 ALA D C 1
ATOM 5665 O O . ALA D 1 156 ? 20.18795 23.12930 33.17355 1.000 16.62000 156 ALA D O 1
ATOM 5667 N N . TYR D 1 157 ? 21.32032 24.92746 32.44395 1.000 17.15000 157 TYR D N 1
ATOM 5668 C CA . TYR D 1 157 ? 20.08713 25.68634 32.27275 1.000 18.65000 157 TYR D CA 1
ATOM 5669 C C . TYR D 1 157 ? 19.25648 25.12832 31.12223 1.000 14.02000 157 TYR D C 1
ATOM 5670 O O . TYR D 1 157 ? 18.03257 25.00419 31.23797 1.000 13.16000 157 TYR D O 1
ATOM 5679 N N . VAL D 1 158 ? 19.90684 24.78644 30.00781 1.000 14.69000 158 VAL D N 1
ATOM 5680 C CA . VAL D 1 158 ? 19.20221 24.18043 28.88221 1.000 15.25000 158 VAL D CA 1
ATOM 5681 C C . VAL D 1 158 ? 18.56460 22.86234 29.30353 1.000 14.27000 158 VAL D C 1
ATOM 5682 O O . VAL D 1 158 ? 17.44338 22.53625 28.89520 1.000 12.65000 158 VAL D O 1
ATOM 5686 N N . ALA D 1 159 ? 19.26619 22.09137 30.13806 1.000 12.67000 159 ALA D N 1
ATOM 5687 C CA . ALA D 1 159 ? 18.71262 20.83729 30.63634 1.000 15.77000 159 ALA D CA 1
ATOM 5688 C C . ALA D 1 159 ? 17.46512 21.07712 31.47711 1.000 14.09000 159 ALA D C 1
ATOM 5689 O O . ALA D 1 159 ? 16.49814 20.31102 31.39767 1.000 18.46000 159 ALA D O 1
ATOM 5691 N N . ILE D 1 160 ? 17.46651 22.13607 32.29117 1.000 14.29000 160 ILE D N 1
ATOM 5692 C CA . ILE D 1 160 ? 16.29998 22.42291 33.11990 1.000 11.58000 160 ILE D CA 1
ATOM 5693 C C . ILE D 1 160 ? 15.14341 22.93284 32.26764 1.000 15.73000 160 ILE D C 1
ATOM 5694 O O . ILE D 1 160 ? 13.97263 22.67570 32.58034 1.000 15.60000 160 ILE D O 1
ATOM 5699 N N . VAL D 1 161 ? 15.44067 23.65493 31.18349 1.000 13.07000 161 VAL D N 1
ATOM 5700 C CA . VAL D 1 161 ? 14.39007 24.10887 30.27416 1.000 15.84000 161 VAL D CA 1
ATOM 5701 C C . VAL D 1 161 ? 13.60786 22.91482 29.73758 1.000 17.96000 161 VAL D C 1
ATOM 5702 O O . VAL D 1 161 ? 12.37183 22.92969 29.68533 1.000 10.98000 161 VAL D O 1
ATOM 5706 N N . GLY D 1 162 ? 14.31973 21.85591 29.34308 1.000 14.27000 162 GLY D N 1
ATOM 5707 C CA . GLY D 1 162 ? 13.64661 20.63086 28.94343 1.000 13.94000 162 GLY D CA 1
ATOM 5708 C C . GLY D 1 162 ? 12.89738 19.97372 30.08786 1.000 13.30000 162 GLY D C 1
ATOM 5709 O O . GLY D 1 162 ? 11.81731 19.41262 29.89349 1.000 10.64000 162 GLY D O 1
ATOM 5710 N N . ALA D 1 163 ? 13.45811 20.03972 31.29952 1.000 12.23000 163 ALA D N 1
ATOM 5711 C CA . ALA D 1 163 ? 12.79188 19.44459 32.45489 1.000 15.50000 163 ALA D CA 1
ATOM 5712 C C . ALA D 1 163 ? 11.49000 20.16844 32.77373 1.000 17.51000 163 ALA D C 1
ATOM 5713 O O . ALA D 1 163 ? 10.49530 19.53532 33.14931 1.000 15.34000 163 ALA D O 1
ATOM 5715 N N . VAL D 1 164 ? 11.47678 21.49544 32.63081 1.000 15.03000 164 VAL D N 1
ATOM 5716 C CA . VAL D 1 164 ? 10.25385 22.25231 32.87560 1.000 14.76000 164 VAL D CA 1
ATOM 5717 C C . VAL D 1 164 ? 9.23021 21.97326 31.78221 1.000 14.05000 164 VAL D C 1
ATOM 5718 O O . VAL D 1 164 ? 8.03039 21.85012 32.05294 1.000 15.90000 164 VAL D O 1
ATOM 5722 N N . GLY D 1 165 ? 9.68746 21.85837 30.53392 1.000 13.27000 165 GLY D N 1
ATOM 5723 C CA . GLY D 1 165 ? 8.78583 21.48334 29.45846 1.000 12.01000 165 GLY D CA 1
ATOM 5724 C C . GLY D 1 165 ? 8.21308 20.09027 29.62873 1.000 18.54000 165 GLY D C 1
ATOM 5725 O O . GLY D 1 165 ? 7.07287 19.83218 29.23542 1.000 17.52000 165 GLY D O 1
ATOM 5726 N N . ASP D 1 166 ? 8.98853 19.17732 30.21321 1.000 14.38000 166 ASP D N 1
ATOM 5727 C CA . ASP D 1 166 ? 8.51485 17.83225 30.51243 1.000 18.30000 166 ASP D CA 1
ATOM 5728 C C . ASP D 1 166 ? 7.70665 17.77010 31.80292 1.000 18.43000 166 ASP D C 1
ATOM 5729 O O . ASP D 1 166 ? 7.29401 16.67704 32.20512 1.000 17.10000 166 ASP D O 1
ATOM 5734 N N . MET D 1 167 ? 7.47893 18.91505 32.45112 1.000 24.07000 167 MET D N 1
ATOM 5735 C CA . MET D 1 167 ? 6.66466 19.02190 33.66463 1.000 19.29000 167 MET D CA 1
ATOM 5736 C C . MET D 1 167 ? 7.23246 18.19590 34.81723 1.000 16.54000 167 MET D C 1
ATOM 5737 O O . MET D 1 167 ? 6.48200 17.62978 35.61466 1.000 14.65000 167 MET D O 1
ATOM 5742 N N . GLN D 1 168 ? 8.56253 18.14003 34.92542 1.000 18.21000 168 GLN D N 1
ATOM 5743 C CA . GLN D 1 168 ? 9.18928 17.44103 36.04300 1.000 20.65000 168 GLN D CA 1
ATOM 5744 C C . GLN D 1 168 ? 8.89803 18.12693 37.37021 1.000 17.17000 168 GLN D C 1
ATOM 5745 O O . GLN D 1 168 ? 8.92474 17.47888 38.42416 1.000 20.61000 168 GLN D O 1
ATOM 5751 N N . GLU D 1 169 ? 8.62688 19.43090 37.34045 1.000 16.64000 169 GLU D N 1
ATOM 5752 C CA . GLU D 1 169 ? 8.31552 20.21781 38.52768 1.000 21.46000 169 GLU D CA 1
ATOM 5753 C C . GLU D 1 169 ? 6.83452 20.58265 38.58861 1.000 16.52000 169 GLU D C 1
ATOM 5754 O O . GLU D 1 169 ? 6.46864 21.69760 38.96489 1.000 18.79000 169 GLU D O 1
ATOM 5760 N N . ILE D 1 170 ? 5.96639 19.63959 38.21009 1.000 21.37000 170 ILE D N 1
ATOM 5761 C CA . ILE D 1 170 ? 4.52734 19.89944 38.17198 1.000 19.16000 170 ILE D CA 1
ATOM 5762 C C . ILE D 1 170 ? 3.99713 20.33331 39.53833 1.000 21.77000 170 ILE D C 1
ATOM 5763 O O . ILE D 1 170 ? 3.07209 21.15122 39.61594 1.000 21.76000 170 ILE D O 1
ATOM 5768 N N . ASP D 1 171 ? 4.57685 19.82632 40.62995 1.000 18.38000 171 ASP D N 1
ATOM 5769 C CA . ASP D 1 171 ? 4.10664 20.14220 41.97526 1.000 24.51000 171 ASP D CA 1
ATOM 5770 C C . ASP D 1 171 ? 4.81190 21.34724 42.58889 1.000 24.29000 171 ASP D C 1
ATOM 5771 O O . ASP D 1 171 ? 4.65161 21.59616 43.78800 1.000 22.22000 171 ASP D O 1
ATOM 5776 N N . GLY D 1 172 ? 5.59234 22.09036 41.80545 1.000 23.23000 172 GLY D N 1
ATOM 5777 C CA . GLY D 1 172 ? 6.21851 23.30640 42.27813 1.000 15.69000 172 GLY D CA 1
ATOM 5778 C C . GLY D 1 172 ? 7.67077 23.19252 42.69523 1.000 19.78000 172 GLY D C 1
ATOM 5779 O O . GLY D 1 172 ? 8.25492 24.20156 43.10493 1.000 17.11000 172 GLY D O 1
ATOM 5780 N N . THR D 1 173 ? 8.27584 22.00859 42.60180 1.000 26.82000 173 THR D N 1
ATOM 5781 C CA . THR D 1 173 ? 9.66111 21.83171 43.01794 1.000 22.70000 173 THR D CA 1
ATOM 5782 C C . THR D 1 173 ? 10.30173 20.71782 42.20149 1.000 24.21000 173 THR D C 1
ATOM 5783 O O . THR D 1 173 ? 9.61642 19.91378 41.56687 1.000 22.76000 173 THR D O 1
ATOM 5787 N N . PHE D 1 174 ? 11.63274 20.68495 42.22167 1.000 24.23000 174 PHE D N 1
ATOM 5788 C CA . PHE D 1 174 ? 12.40440 19.68607 41.49614 1.000 23.95000 174 PHE D CA 1
ATOM 5789 C C . PHE D 1 174 ? 12.76008 18.51806 42.40786 1.000 24.50000 174 PHE D C 1
ATOM 5790 O O . PHE D 1 174 ? 12.89881 18.67501 43.62279 1.000 27.40000 174 PHE D O 1
ATOM 5798 N N . HIS D 1 175 ? 12.90083 17.33610 41.80972 1.000 21.13000 175 HIS D N 1
ATOM 5799 C CA . HIS D 1 175 ? 13.11342 16.11608 42.57252 1.000 20.09000 175 HIS D CA 1
ATOM 5800 C C . HIS D 1 175 ? 14.16109 15.24523 41.89083 1.000 23.11000 175 HIS D C 1
ATOM 5801 O O . HIS D 1 175 ? 14.41335 15.35932 40.68768 1.000 17.86000 175 HIS D O 1
ATOM 5808 N N . GLY D 1 176 ? 14.76767 14.36625 42.68741 1.000 20.44000 176 GLY D N 1
ATOM 5809 C CA . GLY D 1 176 ? 15.64044 13.34236 42.13482 1.000 18.35000 176 GLY D CA 1
ATOM 5810 C C . GLY D 1 176 ? 16.90601 13.92053 41.53008 1.000 25.53000 176 GLY D C 1
ATOM 5811 O O . GLY D 1 176 ? 17.53826 14.82656 42.08474 1.000 30.81000 176 GLY D O 1
ATOM 5812 N N . LEU D 1 177 ? 17.28535 13.38163 40.36782 1.000 15.24000 177 LEU D N 1
ATOM 5813 C CA . LEU D 1 177 ? 18.51390 13.80479 39.70809 1.000 17.68000 177 LEU D CA 1
ATOM 5814 C C . LEU D 1 177 ? 18.41041 15.21081 39.13122 1.000 24.03000 177 LEU D C 1
ATOM 5815 O O . LEU D 1 177 ? 19.44316 15.81493 38.82162 1.000 27.03000 177 LEU D O 1
ATOM 5820 N N . ASN D 1 178 ? 17.19426 15.73969 38.97400 1.000 20.68000 178 ASN D N 1
ATOM 5821 C CA . ASN D 1 178 ? 17.04485 17.12470 38.54116 1.000 22.32000 178 ASN D CA 1
ATOM 5822 C C . ASN D 1 178 ? 17.74334 18.07872 39.50079 1.000 24.21000 178 ASN D C 1
ATOM 5823 O O . ASN D 1 178 ? 18.32398 19.08380 39.07448 1.000 22.40000 178 ASN D O 1
ATOM 5828 N N . LEU D 1 179 ? 17.69917 17.77565 40.80080 1.000 24.55000 179 LEU D N 1
ATOM 5829 C CA . LEU D 1 179 ? 18.33469 18.63866 41.79145 1.000 23.83000 179 LEU D CA 1
ATOM 5830 C C . LEU D 1 179 ? 19.83453 18.73982 41.55454 1.000 26.05000 179 LEU D C 1
ATOM 5831 O O . LEU D 1 179 ? 20.43255 19.80087 41.76123 1.000 29.54000 179 LEU D O 1
ATOM 5836 N N . GLU D 1 180 ? 20.45738 17.64391 41.11710 1.000 24.79000 180 GLU D N 1
ATOM 5837 C CA . GLU D 1 180 ? 21.88419 17.66707 40.81623 1.000 21.71000 180 GLU D CA 1
ATOM 5838 C C . GLU D 1 180 ? 22.19437 18.58817 39.64008 1.000 22.28000 180 GLU D C 1
ATOM 5839 O O . GLU D 1 180 ? 23.26529 19.20528 39.60246 1.000 24.39000 180 GLU D O 1
ATOM 5845 N N . ILE D 1 181 ? 21.27477 18.69612 38.67765 1.000 25.28000 181 ILE D N 1
ATOM 5846 C CA . ILE D 1 181 ? 21.47199 19.61320 37.55858 1.000 24.79000 181 ILE D CA 1
ATOM 5847 C C . ILE D 1 181 ? 21.26912 21.05416 38.01078 1.000 24.42000 181 ILE D C 1
ATOM 5848 O O . ILE D 1 181 ? 21.97475 21.96625 37.56040 1.000 17.30000 181 ILE D O 1
ATOM 5853 N N . ILE D 1 182 ? 20.30365 21.28001 38.90639 1.000 21.54000 182 ILE D N 1
ATOM 5854 C CA . ILE D 1 182 ? 20.05183 22.62096 39.42861 1.000 19.29000 182 ILE D CA 1
ATOM 5855 C C . ILE D 1 182 ? 21.28422 23.15605 40.14688 1.000 22.83000 182 ILE D C 1
ATOM 5856 O O . ILE D 1 182 ? 21.63802 24.33509 40.01573 1.000 20.95000 182 ILE D O 1
ATOM 5861 N N . GLU D 1 183 ? 21.96677 22.29708 40.90942 1.000 18.76000 183 GLU D N 1
ATOM 5862 C CA . GLU D 1 183 ? 23.12919 22.75215 41.66373 1.000 21.89000 183 GLU D CA 1
ATOM 5863 C C . GLU D 1 183 ? 24.30660 23.05532 40.74503 1.000 32.88000 183 GLU D C 1
ATOM 5864 O O . GLU D 1 183 ? 25.08967 23.97239 41.01959 1.000 36.79000 183 GLU D O 1
ATOM 5870 N N . ASP D 1 184 ? 24.45401 22.29740 39.65490 1.000 28.21000 184 ASP D N 1
ATOM 5871 C CA . ASP D 1 184 ? 25.53240 22.57456 38.71225 1.000 29.97000 184 ASP D CA 1
ATOM 5872 C C . ASP D 1 184 ? 25.35086 23.93557 38.05543 1.000 27.68000 184 ASP D C 1
ATOM 5873 O O . ASP D 1 184 ? 26.32466 24.67268 37.85287 1.000 31.21000 184 ASP D O 1
ATOM 5878 N N . GLY D 1 185 ? 24.10762 24.28846 37.72021 1.000 21.52000 185 GLY D N 1
ATOM 5879 C CA . GLY D 1 185 ? 23.84315 25.60747 37.17345 1.000 21.96000 185 GLY D CA 1
ATOM 5880 C C . GLY D 1 185 ? 24.07564 26.72444 38.17036 1.000 25.42000 185 GLY D C 1
ATOM 5881 O O . GLY D 1 185 ? 24.51530 27.81350 37.79215 1.000 29.38000 185 GLY D O 1
ATOM 5882 N N . LYS D 1 186 ? 23.78645 26.47834 39.45053 1.000 28.05000 186 LYS D N 1
ATOM 5883 C CA . LYS D 1 186 ? 24.06898 27.48131 40.47241 1.000 24.71000 186 LYS D CA 1
ATOM 5884 C C . LYS D 1 186 ? 25.56806 27.69646 40.63950 1.000 29.03000 186 LYS D C 1
ATOM 5885 O O . LYS D 1 186 ? 26.02203 28.83750 40.78428 1.000 37.68000 186 LYS D O 1
ATOM 5891 N N . GLU D 1 187 ? 26.35317 26.61354 40.63896 1.000 27.29000 187 GLU D N 1
ATOM 5892 C CA . GLU D 1 187 ? 27.79925 26.75068 40.79308 1.000 30.93000 187 GLU D CA 1
ATOM 5893 C C . GLU D 1 187 ? 28.40047 27.56780 39.65776 1.000 30.20000 187 GLU D C 1
ATOM 5894 O O . GLU D 1 187 ? 29.30152 28.38388 39.88025 1.000 35.14000 187 GLU D O 1
ATOM 5900 N N . LEU D 1 188 ? 27.92174 27.35781 38.43304 1.000 27.00000 188 LEU D N 1
ATOM 5901 C CA . LEU D 1 188 ? 28.41297 28.12593 37.29878 1.000 25.73000 188 LEU D CA 1
ATOM 5902 C C . LEU D 1 188 ? 27.74975 29.48886 37.17626 1.000 24.70000 188 LEU D C 1
ATOM 5903 O O . LEU D 1 188 ? 28.15915 30.28395 36.32405 1.000 31.05000 188 LEU D O 1
ATOM 5908 N N . GLY D 1 189 ? 26.74323 29.77672 37.99689 1.000 24.89000 189 GLY D N 1
ATOM 5909 C CA . GLY D 1 189 ? 26.07105 31.05665 37.92737 1.000 14.20000 189 GLY D CA 1
ATOM 5910 C C . GLY D 1 189 ? 25.21928 31.26163 36.69790 1.000 20.45000 189 GLY D C 1
ATOM 5911 O O . GLY D 1 189 ? 24.89596 32.40462 36.36616 1.000 24.06000 189 GLY D O 1
ATOM 5912 N N . ILE D 1 190 ? 24.83996 30.18363 36.00708 1.000 23.22000 190 ILE D N 1
ATOM 5913 C CA . ILE D 1 190 ? 24.03321 30.29761 34.79558 1.000 19.52000 190 ILE D CA 1
ATOM 5914 C C . ILE D 1 190 ? 22.54539 30.11445 35.05748 1.000 18.66000 190 ILE D C 1
ATOM 5915 O O . ILE D 1 190 ? 21.74380 30.26741 34.12098 1.000 20.56000 190 ILE D O 1
ATOM 5920 N N . LEU D 1 191 ? 22.14717 29.79034 36.28571 1.000 21.01000 191 LEU D N 1
ATOM 5921 C CA . LEU D 1 191 ? 20.73238 29.71918 36.61557 1.000 21.61000 191 LEU D CA 1
ATOM 5922 C C . LEU D 1 191 ? 20.53126 30.03108 38.09071 1.000 18.78000 191 LEU D C 1
ATOM 5923 O O . LEU D 1 191 ? 21.38480 29.73312 38.93017 1.000 21.93000 191 LEU D O 1
ATOM 5928 N N . GLU D 1 192 ? 19.38738 30.64695 38.39044 1.000 18.87000 192 GLU D N 1
ATOM 5929 C CA . GLU D 1 192 ? 18.93319 30.89383 39.75074 1.000 23.15000 192 GLU D CA 1
ATOM 5930 C C . GLU D 1 192 ? 17.50732 30.38267 39.89158 1.000 22.00000 192 GLU D C 1
ATOM 5931 O O . GLU D 1 192 ? 16.75473 30.32765 38.91404 1.000 22.39000 192 GLU D O 1
ATOM 5937 N N . VAL D 1 193 ? 17.13711 30.01557 41.11579 1.000 20.19000 193 VAL D N 1
ATOM 5938 C CA . VAL D 1 193 ? 15.80935 29.48742 41.41158 1.000 20.71000 193 VAL D CA 1
ATOM 5939 C C . VAL D 1 193 ? 15.06477 30.49830 42.27309 1.000 24.13000 193 VAL D C 1
ATOM 5940 O O . VAL D 1 193 ? 15.45945 30.76528 43.41586 1.000 25.44000 193 VAL D O 1
ATOM 5944 N N . ARG D 1 194 ? 13.98538 31.04922 41.72878 1.000 21.65000 194 ARG D N 1
ATOM 5945 C CA . ARG D 1 194 ? 13.12372 31.98409 42.43436 1.000 21.70000 194 ARG D CA 1
ATOM 5946 C C . ARG D 1 194 ? 11.90814 31.26294 43.00806 1.000 22.05000 194 ARG D C 1
ATOM 5947 O O . ARG D 1 194 ? 11.51197 30.18992 42.54425 1.000 24.25000 194 ARG D O 1
ATOM 5955 N N . LYS D 1 195 ? 11.31671 31.87182 44.02946 1.000 20.26000 195 LYS D N 1
ATOM 5956 C CA . LYS D 1 195 ? 10.02508 31.45466 44.56823 1.000 23.10000 195 LYS D CA 1
ATOM 5957 C C . LYS D 1 195 ? 9.02670 32.51758 44.12790 1.000 23.81000 195 LYS D C 1
ATOM 5958 O O . LYS D 1 195 ? 8.89899 33.56454 44.76803 1.000 26.26000 195 LYS D O 1
ATOM 5961 N N . GLU D 1 196 ? 8.34205 32.26257 43.01530 1.000 18.64000 196 GLU D N 1
ATOM 5962 C CA . GLU D 1 196 ? 7.49156 33.26852 42.39888 1.000 20.62000 196 GLU D CA 1
ATOM 5963 C C . GLU D 1 196 ? 6.24429 32.60442 41.83461 1.000 23.36000 196 GLU D C 1
ATOM 5964 O O . GLU D 1 196 ? 6.00852 31.40739 42.02069 1.000 21.02000 196 GLU D O 1
ATOM 5970 N N . LEU D 1 197 ? 5.44977 33.40538 41.13114 1.000 24.55000 197 LEU D N 1
ATOM 5971 C CA . LEU D 1 197 ? 4.27440 32.89830 40.43583 1.000 23.16000 197 LEU D CA 1
ATOM 5972 C C . LEU D 1 197 ? 4.70680 31.97040 39.30651 1.000 19.74000 197 LEU D C 1
ATOM 5973 O O . LEU D 1 197 ? 5.48623 32.35953 38.43306 1.000 17.30000 197 LEU D O 1
ATOM 5978 N N . ARG D 1 198 ? 4.20394 30.74035 39.33076 1.000 16.86000 198 ARG D N 1
ATOM 5979 C CA . ARG D 1 198 ? 4.63047 29.71444 38.39044 1.000 20.93000 198 ARG D CA 1
ATOM 5980 C C . ARG D 1 198 ? 3.90464 29.77644 37.05189 1.000 21.91000 198 ARG D C 1
ATOM 5981 O O . ARG D 1 198 ? 4.14521 28.91551 36.19970 1.000 21.83000 198 ARG D O 1
ATOM 5989 N N . LEU D 1 199 ? 3.03441 30.75836 36.84047 1.000 21.84000 199 LEU D N 1
ATOM 5990 C CA . LEU D 1 199 ? 2.28564 30.82935 35.59394 1.000 23.54000 199 LEU D CA 1
ATOM 5991 C C . LEU D 1 199 ? 3.20089 31.18650 34.42740 1.000 24.57000 199 LEU D C 1
ATOM 5992 O O . LEU D 1 199 ? 4.22892 31.84960 34.59080 1.000 25.44000 199 LEU D O 1
ATOM 5997 N N . PHE D 1 200 ? 2.81320 30.74053 33.23561 1.000 18.02000 200 PHE D N 1
ATOM 5998 C CA . PHE D 1 200 ? 3.56944 31.08367 32.04016 1.000 16.69000 200 PHE D CA 1
ATOM 5999 C C . PHE D 1 200 ? 3.41709 32.56467 31.71934 1.000 23.18000 200 PHE D C 1
ATOM 6000 O O . PHE D 1 200 ? 2.33913 33.14455 31.87603 1.000 26.47000 200 PHE D O 1
ATOM 6008 N N . GLY D 1 201 ? 4.51275 33.17681 31.27470 1.000 16.22000 201 GLY D N 1
ATOM 6009 C CA . GLY D 1 201 ? 4.45829 34.51983 30.73580 1.000 21.28000 201 GLY D CA 1
ATOM 6010 C C . GLY D 1 201 ? 4.98773 35.61284 31.63953 1.000 20.96000 201 GLY D C 1
ATOM 6011 O O . GLY D 1 201 ? 4.52457 36.75379 31.56588 1.000 24.36000 201 GLY D O 1
ATOM 6012 N N . ARG D 1 202 ? 5.96228 35.28889 32.49192 1.000 14.43000 202 ARG D N 1
ATOM 6013 C CA . ARG D 1 202 ? 6.56271 36.29991 33.35060 1.000 25.99000 202 ARG D CA 1
ATOM 6014 C C . ARG D 1 202 ? 7.56917 37.17805 32.62103 1.000 27.44000 202 ARG D C 1
ATOM 6015 O O . ARG D 1 202 ? 8.00641 38.18706 33.18482 1.000 22.58000 202 ARG D O 1
ATOM 6023 N N . GLU D 1 203 ? 7.94445 36.82615 31.39279 1.000 18.74000 203 GLU D N 1
ATOM 6024 C CA . GLU D 1 203 ? 8.94192 37.58329 30.64921 1.000 18.89000 203 GLU D CA 1
ATOM 6025 C C . GLU D 1 203 ? 8.34215 38.43229 29.53763 1.000 25.03000 203 GLU D C 1
ATOM 6026 O O . GLU D 1 203 ? 8.71494 39.60133 29.39246 1.000 24.28000 203 GLU D O 1
ATOM 6032 N N . SER D 1 204 ? 7.41273 37.88324 28.75517 1.000 27.20000 204 SER D N 1
ATOM 6033 C CA . SER D 1 204 ? 6.90593 38.55925 27.56951 1.000 23.21000 204 SER D CA 1
ATOM 6034 C C . SER D 1 204 ? 5.39691 38.76309 27.56845 1.000 35.51000 204 SER D C 1
ATOM 6035 O O . SER D 1 204 ? 4.86826 39.31509 26.59680 1.000 36.52000 204 SER D O 1
ATOM 6038 N N . ARG D 1 205 ? 4.68659 38.33597 28.61186 1.000 31.42000 205 ARG D N 1
ATOM 6039 C CA . ARG D 1 205 ? 3.24155 38.48282 28.55976 1.000 35.87000 205 ARG D CA 1
ATOM 6040 C C . ARG D 1 205 ? 2.76302 39.57672 29.50511 1.000 38.75000 205 ARG D C 1
ATOM 6041 O O . ARG D 1 205 ? 3.30468 39.72772 30.60678 1.000 37.34000 205 ARG D O 1
ATOM 6049 N N . PRO D 1 206 ? 1.75569 40.35064 29.10377 1.000 36.18000 206 PRO D N 1
ATOM 6050 C CA . PRO D 1 206 ? 1.10318 41.25552 30.05421 1.000 35.96000 206 PRO D CA 1
ATOM 6051 C C . PRO D 1 206 ? 0.47296 40.46740 31.19256 1.000 31.26000 206 PRO D C 1
ATOM 6052 O O . PRO D 1 206 ? 0.15000 39.28237 31.06269 1.000 34.04000 206 PRO D O 1
ATOM 6056 N N . LEU D 1 207 ? 0.29658 41.14832 32.32670 1.000 30.40000 207 LEU D N 1
ATOM 6057 C CA . LEU D 1 207 ? -0.19161 40.47021 33.52197 1.000 24.93000 207 LEU D CA 1
ATOM 6058 C C . LEU D 1 207 ? -1.56069 39.84008 33.29177 1.000 27.16000 207 LEU D C 1
ATOM 6059 O O . LEU D 1 207 ? -1.84326 38.75502 33.81189 1.000 30.74000 207 LEU D O 1
ATOM 6064 N N . TYR D 1 208 ? -2.41824 40.48903 32.49933 1.000 28.08000 208 TYR D N 1
ATOM 6065 C CA . TYR D 1 208 ? -3.76631 39.95891 32.30913 1.000 35.64000 208 TYR D CA 1
ATOM 6066 C C . TYR D 1 208 ? -3.76572 38.71495 31.42906 1.000 31.92000 208 TYR D C 1
ATOM 6067 O O . TYR D 1 208 ? -4.63954 37.85386 31.58055 1.000 37.43000 208 TYR D O 1
ATOM 6076 N N . GLN D 1 209 ? -2.80427 38.60110 30.50947 1.000 38.22000 209 GLN D N 1
ATOM 6077 C CA . GLN D 1 209 ? -2.65061 37.36616 29.74931 1.000 35.01000 209 GLN D CA 1
ATOM 6078 C C . GLN D 1 209 ? -1.97499 36.27818 30.57184 1.000 31.80000 209 GLN D C 1
ATOM 6079 O O . GLN D 1 209 ? -2.26699 35.09316 30.38395 1.000 33.73000 209 GLN D O 1
ATOM 6085 N N . MET D 1 210 ? -1.08147 36.65922 31.48731 1.000 23.15000 210 MET D N 1
ATOM 6086 C CA . MET D 1 210 ? -0.51381 35.68723 32.41391 1.000 21.41000 210 MET D CA 1
ATOM 6087 C C . MET D 1 210 ? -1.60322 35.03308 33.25354 1.000 26.57000 210 MET D C 1
ATOM 6088 O O . MET D 1 210 ? -1.52091 33.84107 33.57143 1.000 33.33000 210 MET D O 1
ATOM 6093 N N . LEU D 1 211 ? -2.64008 35.79295 33.61322 1.000 32.26000 211 LEU D N 1
ATOM 6094 C CA . LEU D 1 211 ? -3.72854 35.23180 34.40686 1.000 27.63000 211 LEU D CA 1
ATOM 6095 C C . LEU D 1 211 ? -4.74100 34.50774 33.52844 1.000 30.84000 211 LEU D C 1
ATOM 6096 O O . LEU D 1 211 ? -5.18469 33.40268 33.86165 1.000 33.22000 211 LEU D O 1
ATOM 6101 N N . ALA D 1 212 ? -5.11975 35.11876 32.40270 1.000 32.74000 212 ALA D N 1
ATOM 6102 C CA . ALA D 1 212 ? -6.14722 34.54070 31.54330 1.000 36.62000 212 ALA D CA 1
ATOM 6103 C C . ALA D 1 212 ? -5.71946 33.21378 30.93197 1.000 36.27000 212 ALA D C 1
ATOM 6104 O O . ALA D 1 212 ? -6.58159 32.40071 30.58246 1.000 44.21000 212 ALA D O 1
ATOM 6106 N N . TYR D 1 213 ? -4.41752 32.97692 30.79216 1.000 34.92000 213 TYR D N 1
ATOM 6107 C CA . TYR D 1 213 ? -3.90976 31.74700 30.20078 1.000 39.38000 213 TYR D CA 1
ATOM 6108 C C . TYR D 1 213 ? -3.37902 30.77700 31.24741 1.000 34.04000 213 TYR D C 1
ATOM 6109 O O . TYR D 1 213 ? -2.69114 29.81409 30.89193 1.000 37.52000 213 TYR D O 1
ATOM 6118 N N . ALA D 1 214 ? -3.67626 31.01190 32.52460 1.000 32.62000 214 ALA D N 1
ATOM 6119 C CA . ALA D 1 214 ? -3.19352 30.13890 33.58526 1.000 29.72000 214 ALA D CA 1
ATOM 6120 C C . ALA D 1 214 ? -3.77647 28.73985 33.43554 1.000 36.48000 214 ALA D C 1
ATOM 6121 O O . ALA D 1 214 ? -4.99352 28.56773 33.32428 1.000 41.63000 214 ALA D O 1
ATOM 6123 N N . THR D 1 215 ? -2.89937 27.73794 33.42995 1.000 33.81000 215 THR D N 1
ATOM 6124 C CA . THR D 1 215 ? -3.30931 26.34690 33.29313 1.000 33.01000 215 THR D CA 1
ATOM 6125 C C . THR D 1 215 ? -2.84952 25.45289 34.43180 1.000 37.18000 215 THR D C 1
ATOM 6126 O O . THR D 1 215 ? -3.52124 24.46080 34.72216 1.000 49.69000 215 THR D O 1
ATOM 6130 N N . ASN D 1 216 ? -1.73016 25.76797 35.08313 1.000 30.12000 216 ASN D N 1
ATOM 6131 C CA . ASN D 1 216 ? -1.22939 24.96596 36.19878 1.000 40.93000 216 ASN D CA 1
ATOM 6132 C C . ASN D 1 216 ? -0.62985 25.89596 37.24146 1.000 39.14000 216 ASN D C 1
ATOM 6133 O O . ASN D 1 216 ? 0.56410 26.21809 37.19875 1.000 38.38000 216 ASN D O 1
ATOM 6138 N N . PRO D 1 217 ? -1.43930 26.34683 38.21098 1.000 32.03000 217 PRO D N 1
ATOM 6139 C CA . PRO D 1 217 ? -2.85521 25.97268 38.28983 1.000 25.87000 217 PRO D CA 1
ATOM 6140 C C . PRO D 1 217 ? -3.76679 26.90963 37.50644 1.000 26.05000 217 PRO D C 1
ATOM 6141 O O . PRO D 1 217 ? -3.34014 27.99169 37.11024 1.000 28.67000 217 PRO D O 1
ATOM 6145 N N . GLU D 1 218 ? -5.00788 26.48952 37.28018 1.000 29.50000 218 GLU D N 1
ATOM 6146 C CA . GLU D 1 218 ? -6.01029 27.40544 36.76284 1.000 35.92000 218 GLU D CA 1
ATOM 6147 C C . GLU D 1 218 ? -6.45372 28.35534 37.86616 1.000 35.29000 218 GLU D C 1
ATOM 6148 O O . GLU D 1 218 ? -6.43495 28.01828 39.05314 1.000 39.23000 218 GLU D O 1
ATOM 6154 N N . ILE D 1 219 ? -6.84908 29.55532 37.46747 1.000 29.92000 219 ILE D N 1
ATOM 6155 C CA . ILE D 1 219 ? -7.40063 30.55421 38.37786 1.000 34.07000 219 ILE D CA 1
ATOM 6156 C C . ILE D 1 219 ? -8.89381 30.66208 38.08978 1.000 31.95000 219 ILE D C 1
ATOM 6157 O O . ILE D 1 219 ? -9.27553 31.08410 36.99004 1.000 37.66000 219 ILE D O 1
ATOM 6162 N N . PRO D 1 220 ? -9.76320 30.28794 39.02730 1.000 34.80000 220 PRO D N 1
ATOM 6163 C CA . PRO D 1 220 ? -11.19838 30.23081 38.72517 1.000 34.36000 220 PRO D CA 1
ATOM 6164 C C . PRO D 1 220 ? -11.76073 31.60177 38.37659 1.000 39.61000 220 PRO D C 1
ATOM 6165 O O . PRO D 1 220 ? -11.37049 32.61978 38.95340 1.000 40.12000 220 PRO D O 1
ATOM 6169 N N . GLU D 1 221 ? -12.67334 31.60773 37.39715 1.000 49.08000 221 GLU D N 1
ATOM 6170 C CA . GLU D 1 221 ? -13.35678 32.79269 36.87363 1.000 53.80000 221 GLU D CA 1
ATOM 6171 C C . GLU D 1 221 ? -12.43937 33.69782 36.05612 1.000 48.78000 221 GLU D C 1
ATOM 6172 O O . GLU D 1 221 ? -12.91889 34.59781 35.35946 1.000 57.68000 221 GLU D O 1
ATOM 6178 N N . ILE D 1 222 ? -11.12931 33.47195 36.12230 1.000 47.55000 222 ILE D N 1
ATOM 6179 C CA . ILE D 1 222 ? -10.15582 34.29509 35.42275 1.000 44.06000 222 ILE D CA 1
ATOM 6180 C C . ILE D 1 222 ? -9.52546 33.55222 34.25032 1.000 43.24000 222 ILE D C 1
ATOM 6181 O O . ILE D 1 222 ? -9.30217 34.14129 33.18922 1.000 42.65000 222 ILE D O 1
ATOM 6186 N N . THR D 1 223 ? -9.24023 32.26324 34.41408 1.000 39.97000 223 THR D N 1
ATOM 6187 C CA . THR D 1 223 ? -8.69482 31.47135 33.31770 1.000 41.57000 223 THR D CA 1
ATOM 6188 C C . THR D 1 223 ? -9.69852 31.39531 32.17531 1.000 44.63000 223 THR D C 1
ATOM 6189 O O . THR D 1 223 ? -10.83136 30.93718 32.35798 1.000 47.29000 223 THR D O 1
ATOM 6193 N N . GLY D 1 224 ? -9.28228 31.85441 30.99808 1.000 45.45000 224 GLY D N 1
ATOM 6194 C CA . GLY D 1 224 ? -10.13300 31.85439 29.82960 1.000 44.29000 224 GLY D CA 1
ATOM 6195 C C . GLY D 1 224 ? -10.95725 33.10731 29.62918 1.000 49.09000 224 GLY D C 1
ATOM 6196 O O . GLY D 1 224 ? -11.76683 33.14928 28.69467 1.000 57.19000 224 GLY D O 1
ATOM 6197 N N . ASP D 1 225 ? -10.77884 34.13029 30.46712 1.000 49.47000 225 ASP D N 1
ATOM 6198 C CA . ASP D 1 225 ? -11.55302 35.37221 30.37666 1.000 49.26000 225 ASP D CA 1
ATOM 6199 C C . ASP D 1 225 ? -10.58503 36.54130 30.55713 1.000 46.61000 225 ASP D C 1
ATOM 6200 O O . ASP D 1 225 ? -10.34739 36.99327 31.68101 1.000 43.38000 225 ASP D O 1
ATOM 6205 N N . GLU D 1 226 ? -10.02977 37.02642 29.44181 1.000 44.23000 226 GLU D N 1
ATOM 6206 C CA . GLU D 1 226 ? -9.13985 38.18251 29.50033 1.000 45.65000 226 GLU D CA 1
ATOM 6207 C C . GLU D 1 226 ? -9.85564 39.41141 30.04183 1.000 48.65000 226 GLU D C 1
ATOM 6208 O O . GLU D 1 226 ? -9.22136 40.28444 30.64449 1.000 49.24000 226 GLU D O 1
ATOM 6214 N N . ARG D 1 227 ? -11.17178 39.49528 29.83665 1.000 51.51000 227 ARG D N 1
ATOM 6215 C CA . ARG D 1 227 ? -11.93260 40.64718 30.30817 1.000 47.07000 227 ARG D CA 1
ATOM 6216 C C . ARG D 1 227 ? -11.96068 40.69610 31.83219 1.000 53.74000 227 ARG D C 1
ATOM 6217 O O . ARG D 1 227 ? -11.65341 41.72909 32.43806 1.000 45.58000 227 ARG D O 1
ATOM 6225 N N . LYS D 1 228 ? -12.31917 39.57702 32.47035 1.000 48.90000 228 LYS D N 1
ATOM 6226 C CA . LYS D 1 228 ? -12.31727 39.51995 33.92835 1.000 44.50000 228 LYS D CA 1
ATOM 6227 C C . LYS D 1 228 ? -10.91394 39.69506 34.49450 1.000 45.91000 228 LYS D C 1
ATOM 6228 O O . LYS D 1 228 ? -10.74833 40.26602 35.57843 1.000 48.17000 228 LYS D O 1
ATOM 6234 N N . ALA D 1 229 ? -9.89434 39.22520 33.77085 1.000 50.95000 229 ALA D N 1
ATOM 6235 C CA . ALA D 1 229 ? -8.52105 39.35232 34.25101 1.000 36.55000 229 ALA D CA 1
ATOM 6236 C C . ALA D 1 229 ? -8.08716 40.81136 34.31483 1.000 36.09000 229 ALA D C 1
ATOM 6237 O O . ALA D 1 229 ? -7.42362 41.22438 35.27344 1.000 34.72000 229 ALA D O 1
ATOM 6239 N N . ILE D 1 230 ? -8.44687 41.60638 33.30409 1.000 42.02000 230 ILE D N 1
ATOM 6240 C CA . ILE D 1 230 ? -8.10000 43.02441 33.31995 1.000 42.49000 230 ILE D CA 1
ATOM 6241 C C . ILE D 1 230 ? -8.83939 43.74228 34.44044 1.000 41.26000 230 ILE D C 1
ATOM 6242 O O . ILE D 1 230 ? -8.25603 44.56130 35.16213 1.000 34.39000 230 ILE D O 1
ATOM 6247 N N . GLU D 1 231 ? -10.13126 43.44913 34.60622 1.000 41.53000 231 GLU D N 1
ATOM 6248 C CA . GLU D 1 231 ? -10.89565 44.05900 35.68972 1.000 42.73000 231 GLU D CA 1
ATOM 6249 C C . GLU D 1 231 ? -10.32378 43.66999 37.04635 1.000 41.89000 231 GLU D C 1
ATOM 6250 O O . GLU D 1 231 ? -10.17532 44.51595 37.93630 1.000 43.70000 231 GLU D O 1
ATOM 6256 N N . TRP D 1 232 ? -9.99454 42.38801 37.22008 1.000 36.52000 232 TRP D N 1
ATOM 6257 C CA . TRP D 1 232 ? -9.47671 41.92199 38.50174 1.000 31.87000 232 TRP D CA 1
ATOM 6258 C C . TRP D 1 232 ? -8.15457 42.59811 38.83996 1.000 36.37000 232 TRP D C 1
ATOM 6259 O O . TRP D 1 232 ? -7.90690 42.94908 39.99983 1.000 37.19000 232 TRP D O 1
ATOM 6270 N N . LEU D 1 233 ? -7.29621 42.79725 37.83745 1.000 38.50000 233 LEU D N 1
ATOM 6271 C CA . LEU D 1 233 ? -5.99712 43.41037 38.08968 1.000 34.98000 233 LEU D CA 1
ATOM 6272 C C . LEU D 1 233 ? -6.13009 44.89934 38.38184 1.000 37.02000 233 LEU D C 1
ATOM 6273 O O . LEU D 1 233 ? -5.39463 45.44037 39.21642 1.000 38.35000 233 LEU D O 1
ATOM 6278 N N . ARG D 1 234 ? -7.06157 45.58028 37.70945 1.000 40.56000 234 ARG D N 1
ATOM 6279 C CA . ARG D 1 234 ? -7.27155 46.99725 37.98465 1.000 37.27000 234 ARG D CA 1
ATOM 6280 C C . ARG D 1 234 ? -7.86072 47.20811 39.37303 1.000 42.16000 234 ARG D C 1
ATOM 6281 O O . ARG D 1 234 ? -7.47838 48.15012 40.07884 1.000 43.38000 234 ARG D O 1
ATOM 6289 N N . ALA D 1 235 ? -8.79138 46.34100 39.78255 1.000 38.43000 235 ALA D N 1
ATOM 6290 C CA . ALA D 1 235 ? -9.38558 46.46287 41.10892 1.000 34.29000 235 ALA D CA 1
ATOM 6291 C C . ALA D 1 235 ? -8.34189 46.27691 42.20227 1.000 44.10000 235 ALA D C 1
ATOM 6292 O O . ALA D 1 235 ? -8.40032 46.94085 43.24534 1.000 40.23000 235 ALA D O 1
ATOM 6294 N N . LYS D 1 236 ? -7.37693 45.38402 41.98363 1.000 37.08000 236 LYS D N 1
ATOM 6295 C CA . LYS D 1 236 ? -6.31931 45.14808 42.95597 1.000 36.02000 236 LYS D CA 1
ATOM 6296 C C . LYS D 1 236 ? -5.17348 46.14620 42.84632 1.000 33.16000 236 LYS D C 1
ATOM 6297 O O . LYS D 1 236 ? -4.22499 46.06126 43.63374 1.000 29.49000 236 LYS D O 1
ATOM 6303 N N . GLY D 1 237 ? -5.23115 47.07725 41.89941 1.000 35.08000 237 GLY D N 1
ATOM 6304 C CA . GLY D 1 237 ? -4.23531 48.12635 41.81185 1.000 36.45000 237 GLY D CA 1
ATOM 6305 C C . GLY D 1 237 ? -3.04983 47.83552 40.92211 1.000 39.00000 237 GLY D C 1
ATOM 6306 O O . GLY D 1 237 ? -2.00179 48.46962 41.08750 1.000 40.93000 237 GLY D O 1
ATOM 6307 N N . PHE D 1 238 ? -3.17731 46.90456 39.98314 1.000 34.23000 238 PHE D N 1
ATOM 6308 C CA . PHE D 1 238 ? -2.09883 46.55472 39.07346 1.000 33.61000 238 PHE D CA 1
ATOM 6309 C C . PHE D 1 238 ? -2.40674 47.05776 37.66967 1.000 36.95000 238 PHE D C 1
ATOM 6310 O O . PHE D 1 238 ? -3.56501 47.08467 37.23939 1.000 36.57000 238 PHE D O 1
ATOM 6318 N N . ASP D 1 239 ? -1.35422 47.46091 36.96405 1.000 32.57000 239 ASP D N 1
ATOM 6319 C CA . ASP D 1 239 ? -1.44012 47.78397 35.54712 1.000 22.70000 239 ASP D CA 1
ATOM 6320 C C . ASP D 1 239 ? -1.51946 46.47801 34.76610 1.000 28.32000 239 ASP D C 1
ATOM 6321 O O . ASP D 1 239 ? -0.53742 45.72811 34.71346 1.000 27.94000 239 ASP D O 1
ATOM 6326 N N . PRO D 1 240 ? -2.66481 46.16792 34.15279 1.000 31.87000 240 PRO D N 1
ATOM 6327 C CA . PRO D 1 240 ? -2.79011 44.88095 33.45079 1.000 27.07000 240 PRO D CA 1
ATOM 6328 C C . PRO D 1 240 ? -1.89584 44.76410 32.23124 1.000 32.16000 240 PRO D C 1
ATOM 6329 O O . PRO D 1 240 ? -1.66802 43.64515 31.75804 1.000 36.15000 240 PRO D O 1
ATOM 6333 N N . GLU D 1 241 ? -1.38628 45.87718 31.70299 1.000 33.78000 241 GLU D N 1
ATOM 6334 C CA . GLU D 1 241 ? -0.46096 45.81934 30.57942 1.000 36.14000 241 GLU D CA 1
ATOM 6335 C C . GLU D 1 241 ? 0.97433 45.58246 31.02452 1.000 32.50000 241 GLU D C 1
ATOM 6336 O O . GLU D 1 241 ? 1.80687 45.18259 30.20199 1.000 41.74000 241 GLU D O 1
ATOM 6342 N N . MET D 1 242 ? 1.27709 45.81642 32.29835 1.000 23.19000 242 MET D N 1
ATOM 6343 C CA . MET D 1 242 ? 2.61443 45.57753 32.81652 1.000 23.45000 242 MET D CA 1
ATOM 6344 C C . MET D 1 242 ? 2.95555 44.08957 32.75223 1.000 33.90000 242 MET D C 1
ATOM 6345 O O . MET D 1 242 ? 2.08257 43.22249 32.64872 1.000 36.09000 242 MET D O 1
ATOM 6350 N N . LYS D 1 243 ? 4.24861 43.79670 32.80542 1.000 32.90000 243 LYS D N 1
ATOM 6351 C CA . LYS D 1 243 ? 4.73575 42.42775 32.80805 1.000 27.99000 243 LYS D CA 1
ATOM 6352 C C . LYS D 1 243 ? 5.24464 42.06473 34.19672 1.000 30.68000 243 LYS D C 1
ATOM 6353 O O . LYS D 1 243 ? 5.74600 42.91974 34.93446 1.000 27.74000 243 LYS D O 1
ATOM 6359 N N . TYR D 1 244 ? 5.10098 40.77969 34.53874 1.000 24.16000 244 TYR D N 1
ATOM 6360 C CA . TYR D 1 244 ? 5.41985 40.31065 35.88352 1.000 22.31000 244 TYR D CA 1
ATOM 6361 C C . TYR D 1 244 ? 6.84706 40.66278 36.27866 1.000 24.17000 244 TYR D C 1
ATOM 6362 O O . TYR D 1 244 ? 7.10572 41.03774 37.42752 1.000 20.17000 244 TYR D O 1
ATOM 6371 N N . TRP D 1 245 ? 7.78949 40.55792 35.33608 1.000 22.97000 245 TRP D N 1
ATOM 6372 C CA . TRP D 1 245 ? 9.18566 40.82905 35.66424 1.000 22.83000 245 TRP D CA 1
ATOM 6373 C C . TRP D 1 245 ? 9.40971 42.29906 35.99018 1.000 19.18000 245 TRP D C 1
ATOM 6374 O O . TRP D 1 245 ? 10.35812 42.63911 36.70561 1.000 21.95000 245 TRP D O 1
ATOM 6385 N N . GLN D 1 246 ? 8.54631 43.17999 35.48375 1.000 19.58000 246 GLN D N 1
ATOM 6386 C CA . GLN D 1 246 ? 8.66333 44.60599 35.75376 1.000 26.88000 246 GLN D CA 1
ATOM 6387 C C . GLN D 1 246 ? 8.19415 44.98787 37.15207 1.000 27.73000 246 GLN D C 1
ATOM 6388 O O . GLN D 1 246 ? 8.58835 46.04888 37.64888 1.000 22.07000 246 GLN D O 1
ATOM 6394 N N . LEU D 1 247 ? 7.37263 44.15575 37.79053 1.000 25.01000 247 LEU D N 1
ATOM 6395 C CA . LEU D 1 247 ? 6.90943 44.44463 39.14183 1.000 22.45000 247 LEU D CA 1
ATOM 6396 C C . LEU D 1 247 ? 8.07103 44.42470 40.12711 1.000 23.56000 247 LEU D C 1
ATOM 6397 O O . LEU D 1 247 ? 9.01203 43.63880 39.98949 1.000 25.70000 247 LEU D O 1
ATOM 6402 N N . ARG D 1 248 ? 7.99956 45.29364 41.13120 1.000 26.51000 248 ARG D N 1
ATOM 6403 C CA . ARG D 1 248 ? 8.91526 45.18667 42.25464 1.000 26.14000 248 ARG D CA 1
ATOM 6404 C C . ARG D 1 248 ? 8.57390 43.95359 43.08778 1.000 33.38000 248 ARG D C 1
ATOM 6405 O O . ARG D 1 248 ? 7.49888 43.36049 42.95941 1.000 28.24000 248 ARG D O 1
ATOM 6413 N N . GLU D 1 249 ? 9.51247 43.56864 43.95718 1.000 27.93000 249 GLU D N 1
ATOM 6414 C CA . GLU D 1 249 ? 9.30010 42.38858 44.79025 1.000 27.03000 249 GLU D CA 1
ATOM 6415 C C . GLU D 1 249 ? 8.09564 42.56541 45.70600 1.000 36.39000 249 GLU D C 1
ATOM 6416 O O . GLU D 1 249 ? 7.34989 41.60932 45.95641 1.000 35.25000 249 GLU D O 1
ATOM 6422 N N . GLU D 1 250 ? 7.88183 43.78336 46.20920 1.000 38.69000 250 GLU D N 1
ATOM 6423 C CA . GLU D 1 250 ? 6.70731 44.04419 47.03493 1.000 34.22000 250 GLU D CA 1
ATOM 6424 C C . GLU D 1 250 ? 5.42482 43.91511 46.22171 1.000 33.03000 250 GLU D C 1
ATOM 6425 O O . GLU D 1 250 ? 4.40618 43.43397 46.72931 1.000 35.81000 250 GLU D O 1
ATOM 6431 N N . GLU D 1 251 ? 5.45500 44.34118 44.95671 1.000 30.42000 251 GLU D N 1
ATOM 6432 C CA . GLU D 1 251 ? 4.28049 44.19310 44.10542 1.000 31.08000 251 GLU D CA 1
ATOM 6433 C C . GLU D 1 251 ? 4.01144 42.73009 43.77251 1.000 31.15000 251 GLU D C 1
ATOM 6434 O O . GLU D 1 251 ? 2.85833 42.35399 43.53120 1.000 31.58000 251 GLU D O 1
ATOM 6440 N N . LYS D 1 252 ? 5.05352 41.89520 43.75883 1.000 23.53000 252 LYS D N 1
ATOM 6441 C CA . LYS D 1 252 ? 4.85949 40.47619 43.48187 1.000 23.97000 252 LYS D CA 1
ATOM 6442 C C . LYS D 1 252 ? 4.15427 39.78406 44.64127 1.000 26.61000 252 LYS D C 1
ATOM 6443 O O . LYS D 1 252 ? 3.19922 39.02797 44.43281 1.000 22.40000 252 LYS D O 1
ATOM 6449 N N . ARG D 1 253 ? 4.61200 40.03404 45.87300 1.000 26.76000 253 ARG D N 1
ATOM 6450 C CA . ARG D 1 253 ? 3.93678 39.47391 47.04039 1.000 28.98000 253 ARG D CA 1
ATOM 6451 C C . ARG D 1 253 ? 2.48877 39.93776 47.11030 1.000 28.32000 253 ARG D C 1
ATOM 6452 O O . ARG D 1 253 ? 1.59005 39.15265 47.43481 1.000 28.30000 253 ARG D O 1
ATOM 6460 N N . LYS D 1 254 ? 2.24345 41.21375 46.80652 1.000 25.17000 254 LYS D N 1
ATOM 6461 C CA . LYS D 1 254 ? 0.87437 41.71361 46.75138 1.000 29.43000 254 LYS D CA 1
ATOM 6462 C C . LYS D 1 254 ? 0.05681 40.95058 45.71484 1.000 29.63000 254 LYS D C 1
ATOM 6463 O O . LYS D 1 254 ? -1.10200 40.59745 45.96553 1.000 29.80000 254 LYS D O 1
ATOM 6469 N N . LEU D 1 255 ? 0.65113 40.67571 44.54946 1.000 28.22000 255 LEU D N 1
ATOM 6470 C CA . LEU D 1 255 ? -0.03342 39.88069 43.53284 1.000 26.51000 255 LEU D CA 1
ATOM 6471 C C . LEU D 1 255 ? -0.29497 38.46464 44.02593 1.000 25.54000 255 LEU D C 1
ATOM 6472 O O . LEU D 1 255 ? -1.38404 37.91654 43.81656 1.000 25.80000 255 LEU D O 1
ATOM 6477 N N . HIS D 1 256 ? 0.69749 37.85371 44.67829 1.000 21.80000 256 HIS D N 1
ATOM 6478 C CA . HIS D 1 256 ? 0.53693 36.48666 45.16331 1.000 22.96000 256 HIS D CA 1
ATOM 6479 C C . HIS D 1 256 ? -0.57543 36.39549 46.20099 1.000 22.28000 256 HIS D C 1
ATOM 6480 O O . HIS D 1 256 ? -1.39636 35.47241 46.16144 1.000 26.98000 256 HIS D O 1
ATOM 6487 N N . GLU D 1 257 ? -0.61595 37.34344 47.14006 1.000 33.50000 257 GLU D N 1
ATOM 6488 C CA . GLU D 1 257 ? -1.62530 37.29528 48.19268 1.000 24.03000 257 GLU D CA 1
ATOM 6489 C C . GLU D 1 257 ? -3.02866 37.44717 47.62455 1.000 22.12000 257 GLU D C 1
ATOM 6490 O O . GLU D 1 257 ? -3.95434 36.73805 48.03708 1.000 27.36000 257 GLU D O 1
ATOM 6496 N N . ALA D 1 258 ? -3.20934 38.36620 46.67471 1.000 21.67000 258 ALA D N 1
ATOM 6497 C CA . ALA D 1 258 ? -4.53271 38.57210 46.10053 1.000 23.54000 258 ALA D CA 1
ATOM 6498 C C . ALA D 1 258 ? -4.98209 37.37209 45.27474 1.000 23.70000 258 ALA D C 1
ATOM 6499 O O . ALA D 1 258 ? -6.18412 37.09398 45.19346 1.000 30.53000 258 ALA D O 1
ATOM 6501 N N . LEU D 1 259 ? -4.04139 36.64722 44.66613 1.000 26.74000 259 LEU D N 1
ATOM 6502 C CA . LEU D 1 259 ? -4.40674 35.45923 43.90029 1.000 23.49000 259 LEU D CA 1
ATOM 6503 C C . LEU D 1 259 ? -4.77506 34.29914 44.81845 1.000 18.60000 259 LEU D C 1
ATOM 6504 O O . LEU D 1 259 ? -5.72316 33.55606 44.53799 1.000 21.86000 259 LEU D O 1
ATOM 6509 N N . LEU D 1 260 ? -4.03637 34.12616 45.91599 1.000 16.37000 260 LEU D N 1
ATOM 6510 C CA . LEU D 1 260 ? -4.33768 33.04908 46.85412 1.000 25.97000 260 LEU D CA 1
ATOM 6511 C C . LEU D 1 260 ? -5.72033 33.22790 47.46897 1.000 30.88000 260 LEU D C 1
ATOM 6512 O O . LEU D 1 260 ? -6.49616 32.27082 47.57340 1.000 30.66000 260 LEU D O 1
ATOM 6517 N N . VAL D 1 261 ? -6.04320 34.45585 47.88624 1.000 27.22000 261 VAL D N 1
ATOM 6518 C CA . VAL D 1 261 ? -7.35988 34.73168 48.45406 1.000 29.60000 261 VAL D CA 1
ATOM 6519 C C . VAL D 1 261 ? -8.44949 34.49163 47.41671 1.000 31.70000 261 VAL D C 1
ATOM 6520 O O . VAL D 1 261 ? -9.49924 33.91150 47.71933 1.000 30.82000 261 VAL D O 1
ATOM 6524 N N . HIS D 1 262 ? -8.21529 34.92572 46.17559 1.000 26.45000 262 HIS D N 1
ATOM 6525 C CA . HIS D 1 262 ? -9.21392 34.74667 45.12720 1.000 25.92000 262 HIS D CA 1
ATOM 6526 C C . HIS D 1 262 ? -9.49292 33.26965 44.87329 1.000 29.30000 262 HIS D C 1
ATOM 6527 O O . HIS D 1 262 ? -10.64402 32.87755 44.65097 1.000 31.45000 262 HIS D O 1
ATOM 6534 N N . MET D 1 263 ? -8.45381 32.43176 44.91261 1.000 33.17000 263 MET D N 1
ATOM 6535 C CA . MET D 1 263 ? -8.65979 31.00175 44.70566 1.000 36.85000 263 MET D CA 1
ATOM 6536 C C . MET D 1 263 ? -9.35000 30.35061 45.89905 1.000 25.59000 263 MET D C 1
ATOM 6537 O O . MET D 1 263 ? -10.12401 29.40455 45.72247 1.000 29.63000 263 MET D O 1
ATOM 6542 N N . ILE D 1 264 ? -9.08430 30.83758 47.11391 1.000 28.41000 264 ILE D N 1
ATOM 6543 C CA . ILE D 1 264 ? -9.81653 30.35944 48.28533 1.000 38.97000 264 ILE D CA 1
ATOM 6544 C C . ILE D 1 264 ? -11.29164 30.72030 48.17226 1.000 38.29000 264 ILE D C 1
ATOM 6545 O O . ILE D 1 264 ? -12.17135 29.91619 48.50475 1.000 40.19000 264 ILE D O 1
ATOM 6550 N N . LYS D 1 265 ? -11.58406 31.93129 47.69150 1.000 35.42000 265 LYS D N 1
ATOM 6551 C CA . LYS D 1 265 ? -12.97016 32.37816 47.59337 1.000 34.87000 265 LYS D CA 1
ATOM 6552 C C . LYS D 1 265 ? -13.78165 31.49812 46.65182 1.000 36.57000 265 LYS D C 1
ATOM 6553 O O . LYS D 1 265 ? -14.96748 31.24499 46.89454 1.000 41.85000 265 LYS D O 1
ATOM 6559 N N . HIS D 1 266 ? -13.16727 31.03024 45.56742 1.000 36.09000 266 HIS D N 1
ATOM 6560 C CA . HIS D 1 266 ? -13.89085 30.33823 44.50883 1.000 40.36000 266 HIS D CA 1
ATOM 6561 C C . HIS D 1 266 ? -13.60970 28.83825 44.49158 1.000 33.34000 266 HIS D C 1
ATOM 6562 O O . HIS D 1 266 ? -13.69628 28.19630 43.44160 1.000 42.92000 266 HIS D O 1
ATOM 6569 N N . GLY D 1 267 ? -13.27994 28.27023 45.64735 1.000 29.63000 267 GLY D N 1
ATOM 6570 C CA . GLY D 1 267 ? -13.21471 26.82223 45.78223 1.000 38.07000 267 GLY D CA 1
ATOM 6571 C C . GLY D 1 267 ? -12.17116 26.14338 44.92355 1.000 41.40000 267 GLY D C 1
ATOM 6572 O O . GLY D 1 267 ? -12.43340 25.07038 44.36366 1.000 48.33000 267 GLY D O 1
ATOM 6573 N N . ALA D 1 268 ? -10.99530 26.74551 44.79786 1.000 40.26000 268 ALA D N 1
ATOM 6574 C CA . ALA D 1 268 ? -9.89664 26.07165 44.12916 1.000 32.58000 268 ALA D CA 1
ATOM 6575 C C . ALA D 1 268 ? -9.40399 24.91466 44.99479 1.000 23.63000 268 ALA D C 1
ATOM 6576 O O . ALA D 1 268 ? -9.35725 25.03660 46.22277 1.000 33.28000 268 ALA D O 1
ATOM 6578 N N . PRO D 1 269 ? -9.04425 23.78273 44.39151 1.000 28.85000 269 PRO D N 1
ATOM 6579 C CA . PRO D 1 269 ? -8.53565 22.65974 45.18614 1.000 29.79000 269 PRO D CA 1
ATOM 6580 C C . PRO D 1 269 ? -7.24025 23.02883 45.89237 1.000 25.33000 269 PRO D C 1
ATOM 6581 O O . PRO D 1 269 ? -6.47962 23.88393 45.43394 1.000 32.72000 269 PRO D O 1
ATOM 6585 N N . LYS D 1 270 ? -7.00049 22.37879 47.03318 1.000 22.96000 270 LYS D N 1
ATOM 6586 C CA . LYS D 1 270 ? -5.76506 22.62388 47.77044 1.000 23.31000 270 LYS D CA 1
ATOM 6587 C C . LYS D 1 270 ? -4.54454 22.29105 46.92267 1.000 31.95000 270 LYS D C 1
ATOM 6588 O O . LYS D 1 270 ? -3.50555 22.95315 47.02907 1.000 30.51000 270 LYS D O 1
ATOM 6594 N N . GLU D 1 271 ? -4.65496 21.26708 46.07169 1.000 29.46000 271 GLU D N 1
ATOM 6595 C CA . GLU D 1 271 ? -3.53945 20.88824 45.21198 1.000 34.07000 271 GLU D CA 1
ATOM 6596 C C . GLU D 1 271 ? -3.20417 21.99933 44.22684 1.000 26.72000 271 GLU D C 1
ATOM 6597 O O . GLU D 1 271 ? -2.02734 22.30446 43.99913 1.000 25.47000 271 GLU D O 1
ATOM 6603 N N . ALA D 1 272 ? -4.22959 22.61126 43.63050 1.000 26.72000 272 ALA D N 1
ATOM 6604 C CA . ALA D 1 272 ? -4.00528 23.71333 42.70142 1.000 23.12000 272 ALA D CA 1
ATOM 6605 C C . ALA D 1 272 ? -3.40596 24.91635 43.41611 1.000 21.49000 272 ALA D C 1
ATOM 6606 O O . ALA D 1 272 ? -2.45733 25.53448 42.92157 1.000 29.03000 272 ALA D O 1
ATOM 6608 N N . ILE D 1 273 ? -3.94328 25.25724 44.58846 1.000 28.96000 273 ILE D N 1
ATOM 6609 C CA . ILE D 1 273 ? -3.44194 26.40825 45.33622 1.000 29.79000 273 ILE D CA 1
ATOM 6610 C C . ILE D 1 273 ? -1.99266 26.19037 45.75032 1.000 29.18000 273 ILE D C 1
ATOM 6611 O O . ILE D 1 273 ? -1.17976 27.12446 45.73987 1.000 23.62000 273 ILE D O 1
ATOM 6616 N N . ASP D 1 274 ? -1.64031 24.95239 46.10903 1.000 24.29000 274 ASP D N 1
ATOM 6617 C CA . ASP D 1 274 ? -0.27103 24.65351 46.51518 1.000 29.23000 274 ASP D CA 1
ATOM 6618 C C . ASP D 1 274 ? 0.72525 24.81767 45.37558 1.000 25.49000 274 ASP D C 1
ATOM 6619 O O . ASP D 1 274 ? 1.93340 24.88478 45.63084 1.000 19.43000 274 ASP D O 1
ATOM 6624 N N . ARG D 1 275 ? 0.25248 24.89469 44.13287 1.000 18.99000 275 ARG D N 1
ATOM 6625 C CA . ARG D 1 275 ? 1.11576 24.99184 42.96535 1.000 30.81000 275 ARG D CA 1
ATOM 6626 C C . ARG D 1 275 ? 1.16125 26.39687 42.37339 1.000 26.26000 275 ARG D C 1
ATOM 6627 O O . ARG D 1 275 ? 1.72056 26.57999 41.28706 1.000 30.69000 275 ARG D O 1
ATOM 6635 N N . LEU D 1 276 ? 0.59357 27.39278 43.05979 1.000 26.72000 276 LEU D N 1
ATOM 6636 C CA . LEU D 1 276 ? 0.56509 28.74381 42.50688 1.000 21.18000 276 LEU D CA 1
ATOM 6637 C C . LEU D 1 276 ? 1.94107 29.39394 42.57307 1.000 20.10000 276 LEU D C 1
ATOM 6638 O O . LEU D 1 276 ? 2.43040 29.93505 41.57480 1.000 16.40000 276 LEU D O 1
ATOM 6643 N N . ILE D 1 277 ? 2.57979 29.35795 43.74168 1.000 19.79000 277 ILE D N 1
ATOM 6644 C CA . ILE D 1 277 ? 3.89385 29.95807 43.94991 1.000 22.69000 277 ILE D CA 1
ATOM 6645 C C . ILE D 1 277 ? 4.88415 28.84216 44.24724 1.000 22.00000 277 ILE D C 1
ATOM 6646 O O . ILE D 1 277 ? 4.70982 28.08709 45.21131 1.000 26.03000 277 ILE D O 1
ATOM 6651 N N . GLY D 1 278 ? 5.91766 28.74230 43.42860 1.000 23.58000 278 GLY D N 1
ATOM 6652 C CA . GLY D 1 278 ? 6.91687 27.71740 43.60393 1.000 18.63000 278 GLY D CA 1
ATOM 6653 C C . GLY D 1 278 ? 8.18638 28.05157 42.85617 1.000 19.33000 278 GLY D C 1
ATOM 6654 O O . GLY D 1 278 ? 8.47108 29.21561 42.57006 1.000 16.08000 278 GLY D O 1
ATOM 6655 N N . ASP D 1 279 ? 8.94829 27.00666 42.53665 1.000 18.72000 279 ASP D N 1
ATOM 6656 C CA . ASP D 1 279 ? 10.23086 27.18683 41.87087 1.000 22.35000 279 ASP D CA 1
ATOM 6657 C C . ASP D 1 279 ? 10.04695 27.76188 40.47102 1.000 19.00000 279 ASP D C 1
ATOM 6658 O O . ASP D 1 279 ? 9.23051 27.27684 39.68349 1.000 25.26000 279 ASP D O 1
ATOM 6663 N N . VAL D 1 280 ? 10.81665 28.80598 40.17060 1.000 18.46000 280 VAL D N 1
ATOM 6664 C CA . VAL D 1 280 ? 10.88678 29.40605 38.84159 1.000 14.41000 280 VAL D CA 1
ATOM 6665 C C . VAL D 1 280 ? 12.35956 29.60022 38.51070 1.000 17.54000 280 VAL D C 1
ATOM 6666 O O . VAL D 1 280 ? 13.04688 30.38526 39.17232 1.000 21.84000 280 VAL D O 1
ATOM 6670 N N . VAL D 1 281 ? 12.84201 28.88633 37.49736 1.000 17.10000 281 VAL D N 1
ATOM 6671 C CA . VAL D 1 281 ? 14.25880 28.87449 37.15449 1.000 14.95000 281 VAL D CA 1
ATOM 6672 C C . VAL D 1 281 ? 14.55811 30.03957 36.22037 1.000 16.52000 281 VAL D C 1
ATOM 6673 O O . VAL D 1 281 ? 13.92545 30.18856 35.16777 1.000 16.64000 281 VAL D O 1
ATOM 6677 N N . ILE D 1 282 ? 15.53126 30.86465 36.60982 1.000 21.94000 282 ILE D N 1
ATOM 6678 C CA . ILE D 1 282 ? 15.92170 32.07173 35.89064 1.000 22.84000 282 ILE D CA 1
ATOM 6679 C C . ILE D 1 282 ? 17.38947 31.94990 35.50174 1.000 19.53000 282 ILE D C 1
ATOM 6680 O O . ILE D 1 282 ? 18.18297 31.32994 36.21522 1.000 18.06000 282 ILE D O 1
ATOM 6685 N N . SER D 1 283 ? 17.74971 32.53199 34.35855 1.000 15.00000 283 SER D N 1
ATOM 6686 C CA . SER D 1 283 ? 19.12442 32.47616 33.86670 1.000 21.83000 283 SER D CA 1
ATOM 6687 C C . SER D 1 283 ? 19.69218 33.88123 33.71943 1.000 19.21000 283 SER D C 1
ATOM 6688 O O . SER D 1 283 ? 19.12464 34.69621 32.97282 1.000 20.94000 283 SER D O 1
ATOM 6691 N N . PRO D 1 284 ? 20.79756 34.21630 34.39277 1.000 19.24000 284 PRO D N 1
ATOM 6692 C CA . PRO D 1 284 ? 21.42129 35.53038 34.17246 1.000 22.15000 284 PRO D CA 1
ATOM 6693 C C . PRO D 1 284 ? 22.09745 35.66752 32.81805 1.000 27.11000 284 PRO D C 1
ATOM 6694 O O . PRO D 1 284 ? 22.54613 36.77058 32.48283 1.000 25.70000 284 PRO D O 1
ATOM 6698 N N . LEU D 1 285 ? 22.19208 34.58857 32.03693 1.000 27.44000 285 LEU D N 1
ATOM 6699 C CA . LEU D 1 285 ? 22.80726 34.66870 30.71756 1.000 24.81000 285 LEU D CA 1
ATOM 6700 C C . LEU D 1 285 ? 21.99958 35.52367 29.75110 1.000 28.04000 285 LEU D C 1
ATOM 6701 O O . LEU D 1 285 ? 22.54492 35.97378 28.73779 1.000 28.69000 285 LEU D O 1
ATOM 6706 N N . TYR D 1 286 ? 20.72173 35.75153 30.03290 1.000 18.38000 286 TYR D N 1
ATOM 6707 C CA . TYR D 1 286 ? 19.83611 36.46748 29.13348 1.000 20.25000 286 TYR D CA 1
ATOM 6708 C C . TYR D 1 286 ? 19.20443 37.65038 29.84893 1.000 22.55000 286 TYR D C 1
ATOM 6709 O O . TYR D 1 286 ? 19.04818 37.62930 31.07402 1.000 17.74000 286 TYR D O 1
ATOM 6718 N N . PRO D 1 287 ? 18.83787 38.69838 29.11121 1.000 24.81000 287 PRO D N 1
ATOM 6719 C CA . PRO D 1 287 ? 18.21514 39.85929 29.75265 1.000 22.13000 287 PRO D CA 1
ATOM 6720 C C . PRO D 1 287 ? 16.83350 39.51612 30.28148 1.000 25.97000 287 PRO D C 1
ATOM 6721 O O . PRO D 1 287 ? 16.10823 38.69807 29.70888 1.000 23.83000 287 PRO D O 1
ATOM 6725 N N . GLU D 1 288 ? 16.47412 40.15302 31.39273 1.000 19.79000 288 GLU D N 1
ATOM 6726 C CA . GLU D 1 288 ? 15.11744 40.02286 31.89756 1.000 24.35000 288 GLU D CA 1
ATOM 6727 C C . GLU D 1 288 ? 14.15278 40.69481 30.93018 1.000 23.33000 288 GLU D C 1
ATOM 6728 O O . GLU D 1 288 ? 14.41935 41.78586 30.41608 1.000 20.54000 288 GLU D O 1
ATOM 6734 N N . GLY D 1 289 ? 13.03368 40.02771 30.66684 1.000 24.00000 289 GLY D N 1
ATOM 6735 C CA . GLY D 1 289 ? 12.13999 40.41267 29.59840 1.000 17.08000 289 GLY D CA 1
ATOM 6736 C C . GLY D 1 289 ? 12.33329 39.62376 28.32324 1.000 25.15000 289 GLY D C 1
ATOM 6737 O O . GLY D 1 289 ? 11.46574 39.67672 27.44078 1.000 22.45000 289 GLY D O 1
ATOM 6738 N N . ASP D 1 290 ? 13.44229 38.89988 28.20052 1.000 22.18000 290 ASP D N 1
ATOM 6739 C CA . ASP D 1 290 ? 13.67868 38.01996 27.06733 1.000 24.95000 290 ASP D CA 1
ATOM 6740 C C . ASP D 1 290 ? 13.06599 36.65589 27.35064 1.000 22.19000 290 ASP D C 1
ATOM 6741 O O . ASP D 1 290 ? 13.12874 36.15783 28.47757 1.000 20.16000 290 ASP D O 1
ATOM 6746 N N . VAL D 1 291 ? 12.46842 36.05688 26.31697 1.000 24.29000 291 VAL D N 1
ATOM 6747 C CA . VAL D 1 291 ? 11.77765 34.77780 26.46933 1.000 24.76000 291 VAL D CA 1
ATOM 6748 C C . VAL D 1 291 ? 12.70610 33.70787 27.03470 1.000 26.16000 291 VAL D C 1
ATOM 6749 O O . VAL D 1 291 ? 12.27066 32.83278 27.79392 1.000 20.50000 291 VAL D O 1
ATOM 6753 N N . ARG D 1 292 ? 13.99389 33.77302 26.70591 1.000 18.83000 292 ARG D N 1
ATOM 6754 C CA . ARG D 1 292 ? 14.96328 32.79009 27.17327 1.000 18.90000 292 ARG D CA 1
ATOM 6755 C C . ARG D 1 292 ? 15.44813 33.04906 28.59598 1.000 19.67000 292 ARG D C 1
ATOM 6756 O O . ARG D 1 292 ? 16.26952 32.27512 29.10244 1.000 19.75000 292 ARG D O 1
ATOM 6764 N N . HIS D 1 293 ? 14.96542 34.10598 29.25234 1.000 20.97000 293 HIS D N 1
ATOM 6765 C CA . HIS D 1 293 ? 15.37823 34.40195 30.62010 1.000 16.95000 293 HIS D CA 1
ATOM 6766 C C . HIS D 1 293 ? 14.71195 33.48583 31.63846 1.000 16.22000 293 HIS D C 1
ATOM 6767 O O . HIS D 1 293 ? 15.20865 33.36582 32.76415 1.000 13.49000 293 HIS D O 1
ATOM 6774 N N . GLU D 1 294 ? 13.60979 32.83473 31.27110 1.000 12.88000 294 GLU D N 1
ATOM 6775 C CA . GLU D 1 294 ? 12.85443 31.98161 32.17852 1.000 19.02000 294 GLU D CA 1
ATOM 6776 C C . GLU D 1 294 ? 12.59416 30.63762 31.51361 1.000 16.70000 294 GLU D C 1
ATOM 6777 O O . GLU D 1 294 ? 12.28943 30.57865 30.31879 1.000 18.97000 294 GLU D O 1
ATOM 6783 N N . ALA D 1 295 ? 12.69475 29.56259 32.30149 1.000 13.76000 295 ALA D N 1
ATOM 6784 C CA . ALA D 1 295 ? 12.67755 28.21361 31.73943 1.000 17.29000 295 ALA D CA 1
ATOM 6785 C C . ALA D 1 295 ? 11.34117 27.89251 31.07523 1.000 15.98000 295 ALA D C 1
ATOM 6786 O O . ALA D 1 295 ? 11.30354 27.36657 29.95722 1.000 20.29000 295 ALA D O 1
ATOM 6788 N N . ARG D 1 296 ? 10.23256 28.18736 31.75592 1.000 17.95000 296 ARG D N 1
ATOM 6789 C CA . ARG D 1 296 ? 8.92325 27.86626 31.19471 1.000 23.22000 296 ARG D CA 1
ATOM 6790 C C . ARG D 1 296 ? 8.66638 28.64930 29.91491 1.000 22.31000 296 ARG D C 1
ATOM 6791 O O . ARG D 1 296 ? 8.14184 28.10430 28.93620 1.000 17.48000 296 ARG D O 1
ATOM 6799 N N . GLU D 1 297 ? 9.02925 29.93234 29.90475 1.000 22.08000 297 GLU D N 1
ATOM 6800 C CA . GLU D 1 297 ? 8.88442 30.72639 28.69189 1.000 21.39000 297 GLU D CA 1
ATOM 6801 C C . GLU D 1 297 ? 9.82480 30.22954 27.60028 1.000 18.67000 297 GLU D C 1
ATOM 6802 O O . GLU D 1 297 ? 9.44909 30.18057 26.42251 1.000 19.58000 297 GLU D O 1
ATOM 6808 N N . PHE D 1 298 ? 11.04408 29.84065 27.97951 1.000 15.42000 298 PHE D N 1
ATOM 6809 C CA . PHE D 1 298 ? 11.98555 29.26379 27.02491 1.000 13.41000 298 PHE D CA 1
ATOM 6810 C C . PHE D 1 298 ? 11.43032 27.97377 26.42918 1.000 20.00000 298 PHE D C 1
ATOM 6811 O O . PHE D 1 298 ? 11.44559 27.78184 25.20716 1.000 17.53000 298 PHE D O 1
ATOM 6819 N N . ALA D 1 299 ? 10.91993 27.08067 27.28244 1.000 20.42000 299 ALA D N 1
ATOM 6820 C CA . ALA D 1 299 ? 10.35576 25.82464 26.79572 1.000 13.57000 299 ALA D CA 1
ATOM 6821 C C . ALA D 1 299 ? 9.12620 26.05156 25.92449 1.000 17.34000 299 ALA D C 1
ATOM 6822 O O . ALA D 1 299 ? 8.84674 25.24558 25.02962 1.000 19.95000 299 ALA D O 1
ATOM 6824 N N . THR D 1 300 ? 8.37824 27.13147 26.16900 1.000 19.78000 300 THR D N 1
ATOM 6825 C CA . THR D 1 300 ? 7.23069 27.44240 25.32072 1.000 20.82000 300 THR D CA 1
ATOM 6826 C C . THR D 1 300 ? 7.68079 27.83752 23.91947 1.000 19.61000 300 THR D C 1
ATOM 6827 O O . THR D 1 300 ? 7.06122 27.43851 22.92483 1.000 21.72000 300 THR D O 1
ATOM 6831 N N . LEU D 1 301 ? 8.76065 28.61764 23.82285 1.000 19.21000 301 LEU D N 1
ATOM 6832 C CA . LEU D 1 301 ? 9.29681 28.99276 22.51754 1.000 21.43000 301 LEU D CA 1
ATOM 6833 C C . LEU D 1 301 ? 9.78947 27.76885 21.75517 1.000 19.21000 301 LEU D C 1
ATOM 6834 O O . LEU D 1 301 ? 9.53875 27.62989 20.55232 1.000 21.95000 301 LEU D O 1
ATOM 6839 N N . LEU D 1 302 ? 10.49498 26.86689 22.44269 1.000 18.42000 302 LEU D N 1
ATOM 6840 C CA . LEU D 1 302 ? 11.00670 25.67197 21.77931 1.000 19.27000 302 LEU D CA 1
ATOM 6841 C C . LEU D 1 302 ? 9.87051 24.76988 21.31296 1.000 21.00000 302 LEU D C 1
ATOM 6842 O O . LEU D 1 302 ? 9.93690 24.18795 20.22289 1.000 17.99000 302 LEU D O 1
ATOM 6847 N N . ASN D 1 303 ? 8.81401 24.64473 22.12260 1.000 19.52000 303 ASN D N 1
ATOM 6848 C CA . ASN D 1 303 ? 7.64383 23.88763 21.68828 1.000 19.25000 303 ASN D CA 1
ATOM 6849 C C . ASN D 1 303 ? 7.01100 24.49764 20.44670 1.000 25.47000 303 ASN D C 1
ATOM 6850 O O . ASN D 1 303 ? 6.45757 23.77062 19.61500 1.000 27.82000 303 ASN D O 1
ATOM 6855 N N . ALA D 1 304 ? 7.07878 25.82265 20.30173 1.000 24.03000 304 ALA D N 1
ATOM 6856 C CA . ALA D 1 304 ? 6.50399 26.46565 19.12512 1.000 25.06000 304 ALA D CA 1
ATOM 6857 C C . ALA D 1 304 ? 7.29226 26.11780 17.86861 1.000 27.82000 304 ALA D C 1
ATOM 6858 O O . ALA D 1 304 ? 6.70665 25.81380 16.82196 1.000 29.02000 304 ALA D O 1
ATOM 6860 N N . THR D 1 305 ? 8.62530 26.15893 17.95180 1.000 18.06000 305 THR D N 1
ATOM 6861 C CA . THR D 1 305 ? 9.44363 25.81108 16.79428 1.000 27.55000 305 THR D CA 1
ATOM 6862 C C . THR D 1 305 ? 9.23553 24.35708 16.39233 1.000 24.69000 305 THR D C 1
ATOM 6863 O O . THR D 1 305 ? 9.24884 24.02614 15.20130 1.000 27.57000 305 THR D O 1
ATOM 6867 N N . GLY D 1 306 ? 9.03022 23.47500 17.37341 1.000 24.21000 306 GLY D N 1
ATOM 6868 C CA . GLY D 1 306 ? 8.82818 22.07000 17.06146 1.000 25.00000 306 GLY D CA 1
ATOM 6869 C C . GLY D 1 306 ? 7.53174 21.81391 16.31724 1.000 27.45000 306 GLY D C 1
ATOM 6870 O O . GLY D 1 306 ? 7.49126 21.00295 15.38722 1.000 33.64000 306 GLY D O 1
ATOM 6871 N N . ARG D 1 307 ? 6.45791 22.50378 16.70893 1.000 28.63000 307 ARG D N 1
ATOM 6872 C CA . ARG D 1 307 ? 5.16453 22.33368 16.05972 1.000 29.51000 307 ARG D CA 1
ATOM 6873 C C . ARG D 1 307 ? 5.13361 22.88075 14.63777 1.000 40.35000 307 ARG D C 1
ATOM 6874 O O . ARG D 1 307 ? 4.19518 22.57070 13.89732 1.000 44.65000 307 ARG D O 1
ATOM 6882 N N . LEU D 1 308 ? 6.12528 23.67687 14.23620 1.000 32.65000 308 LEU D N 1
ATOM 6883 C CA . LEU D 1 308 ? 6.21139 24.19896 12.87717 1.000 36.18000 308 LEU D CA 1
ATOM 6884 C C . LEU D 1 308 ? 7.31196 23.52811 12.05746 1.000 35.92000 308 LEU D C 1
ATOM 6885 O O . LEU D 1 308 ? 7.80431 24.12821 11.09619 1.000 35.52000 308 LEU D O 1
ATOM 6890 N N . ASN D 1 309 ? 7.70330 22.29813 12.41416 1.000 33.79000 309 ASN D N 1
ATOM 6891 C CA . ASN D 1 309 ? 8.77895 21.57628 11.72446 1.000 33.35000 309 ASN D CA 1
ATOM 6892 C C . ASN D 1 309 ? 10.06684 22.39741 11.67972 1.000 33.25000 309 ASN D C 1
ATOM 6893 O O . ASN D 1 309 ? 10.77822 22.42654 10.67228 1.000 34.59000 309 ASN D O 1
ATOM 6898 N N . ALA D 1 310 ? 10.36945 23.06738 12.78857 1.000 27.46000 310 ALA D N 1
ATOM 6899 C CA . ALA D 1 310 ? 11.53945 23.92350 12.92089 1.000 26.57000 310 ALA D CA 1
ATOM 6900 C C . ALA D 1 310 ? 12.27327 23.60750 14.21443 1.000 23.94000 310 ALA D C 1
ATOM 6901 O O . ALA D 1 310 ? 12.76661 24.49852 14.91017 1.000 23.52000 310 ALA D O 1
ATOM 6903 N N . GLY D 1 311 ? 12.34061 22.31949 14.55532 1.000 21.86000 311 GLY D N 1
ATOM 6904 C CA . GLY D 1 311 ? 12.95442 21.91949 15.80992 1.000 19.14000 311 GLY D CA 1
ATOM 6905 C C . GLY D 1 311 ? 14.42443 22.28463 15.88604 1.000 20.01000 311 GLY D C 1
ATOM 6906 O O . GLY D 1 311 ? 14.90001 22.78263 16.90877 1.000 20.05000 311 GLY D O 1
ATOM 6907 N N . THR D 1 312 ? 15.16479 22.04977 14.79757 1.000 13.45000 312 THR D N 1
ATOM 6908 C CA . THR D 1 312 ? 16.58976 22.36691 14.79372 1.000 20.10000 312 THR D CA 1
ATOM 6909 C C . THR D 1 312 ? 16.83367 23.86493 14.90565 1.000 16.39000 312 THR D C 1
ATOM 6910 O O . THR D 1 312 ? 17.87595 24.28301 15.42103 1.000 14.65000 312 THR D O 1
ATOM 6914 N N . LEU D 1 313 ? 15.89430 24.68786 14.43127 1.000 17.40000 313 LEU D N 1
ATOM 6915 C CA . LEU D 1 313 ? 15.97332 26.11685 14.71229 1.000 18.91000 313 LEU D CA 1
ATOM 6916 C C . LEU D 1 313 ? 15.93022 26.37177 16.21333 1.000 20.13000 313 LEU D C 1
ATOM 6917 O O . LEU D 1 313 ? 16.61044 27.27281 16.71896 1.000 17.69000 313 LEU D O 1
ATOM 6922 N N . GLY D 1 314 ? 15.13874 25.58165 16.94178 1.000 18.12000 314 GLY D N 1
ATOM 6923 C CA . GLY D 1 314 ? 15.13462 25.68857 18.38978 1.000 16.91000 314 GLY D CA 1
ATOM 6924 C C . GLY D 1 314 ? 16.40306 25.13867 19.01298 1.000 18.40000 314 GLY D C 1
ATOM 6925 O O . GLY D 1 314 ? 16.89062 25.66867 20.01671 1.000 16.49000 314 GLY D O 1
ATOM 6926 N N . VAL D 1 315 ? 16.95181 24.06776 18.43058 1.000 15.38000 315 VAL D N 1
ATOM 6927 C CA . VAL D 1 315 ? 18.23615 23.54986 18.89077 1.000 19.78000 315 VAL D CA 1
ATOM 6928 C C . VAL D 1 315 ? 19.31296 24.61898 18.76417 1.000 15.01000 315 VAL D C 1
ATOM 6929 O O . VAL D 1 315 ? 20.15749 24.77902 19.65566 1.000 13.76000 315 VAL D O 1
ATOM 6933 N N . ALA D 1 316 ? 19.29321 25.37904 17.66522 1.000 17.91000 316 ALA D N 1
ATOM 6934 C CA . ALA D 1 316 ? 20.28799 26.43115 17.48266 1.000 16.16000 316 ALA D CA 1
ATOM 6935 C C . ALA D 1 316 ? 20.15353 27.51208 18.54580 1.000 19.23000 316 ALA D C 1
ATOM 6936 O O . ALA D 1 316 ? 21.15674 28.09416 18.97622 1.000 19.98000 316 ALA D O 1
ATOM 6938 N N . ILE D 1 317 ? 18.92277 27.79793 18.97957 1.000 16.01000 317 ILE D N 1
ATOM 6939 C CA . ILE D 1 317 ? 18.71933 28.76385 20.05675 1.000 19.16000 317 ILE D CA 1
ATOM 6940 C C . ILE D 1 317 ? 19.40116 28.28285 21.33031 1.000 22.33000 317 ILE D C 1
ATOM 6941 O O . ILE D 1 317 ? 20.08051 29.05089 22.02293 1.000 25.76000 317 ILE D O 1
ATOM 6946 N N . CYS D 1 318 ? 19.23749 26.99682 21.65234 1.000 22.05000 318 CYS D N 1
ATOM 6947 C CA . CYS D 1 318 ? 19.83429 26.44982 22.86594 1.000 17.66000 318 CYS D CA 1
ATOM 6948 C C . CYS D 1 318 ? 21.35424 26.46597 22.79601 1.000 21.79000 318 CYS D C 1
ATOM 6949 O O . CYS D 1 318 ? 22.02387 26.57299 23.82961 1.000 28.90000 318 CYS D O 1
ATOM 6952 N N . LEU D 1 319 ? 21.91452 26.35410 21.59166 1.000 19.93000 319 LEU D N 1
ATOM 6953 C CA . LEU D 1 319 ? 23.35640 26.41425 21.40478 1.000 21.42000 319 LEU D CA 1
ATOM 6954 C C . LEU D 1 319 ? 23.91533 27.82630 21.52952 1.000 23.92000 319 LEU D C 1
ATOM 6955 O O . LEU D 1 319 ? 25.13638 27.98442 21.63878 1.000 27.07000 319 LEU D O 1
ATOM 6960 N N . GLY D 1 320 ? 23.06022 28.84922 21.51409 1.000 19.98000 320 GLY D N 1
ATOM 6961 C CA . GLY D 1 320 ? 23.49416 30.22525 21.65390 1.000 21.84000 320 GLY D CA 1
ATOM 6962 C C . GLY D 1 320 ? 23.42930 31.05731 20.39098 1.000 28.75000 320 GLY D C 1
ATOM 6963 O O . GLY D 1 320 ? 23.83220 32.22635 20.42480 1.000 35.07000 320 GLY D O 1
ATOM 6964 N N . ASP D 1 321 ? 22.93568 30.50532 19.28326 1.000 25.56000 321 ASP D N 1
ATOM 6965 C CA . ASP D 1 321 ? 22.86683 31.23738 18.02034 1.000 25.40000 321 ASP D CA 1
ATOM 6966 C C . ASP D 1 321 ? 21.81478 32.33427 18.12404 1.000 28.03000 321 ASP D C 1
ATOM 6967 O O . ASP D 1 321 ? 20.61888 32.05014 18.24276 1.000 27.72000 321 ASP D O 1
ATOM 6972 N N . GLU D 1 322 ? 22.25861 33.59232 18.06084 1.000 28.46000 322 GLU D N 1
ATOM 6973 C CA . GLU D 1 322 ? 21.34361 34.71322 18.24646 1.000 26.52000 322 GLU D CA 1
ATOM 6974 C C . GLU D 1 322 ? 20.45884 34.93819 17.02601 1.000 25.46000 322 GLU D C 1
ATOM 6975 O O . GLU D 1 322 ? 19.30689 35.36406 17.16874 1.000 26.39000 322 GLU D O 1
ATOM 6981 N N . GLU D 1 323 ? 20.96613 34.65931 15.82268 1.000 29.32000 323 GLU D N 1
ATOM 6982 C CA . GLU D 1 323 ? 20.15538 34.88529 14.63019 1.000 36.44000 323 GLU D CA 1
ATOM 6983 C C . GLU D 1 323 ? 18.99443 33.90317 14.54285 1.000 38.66000 323 GLU D C 1
ATOM 6984 O O . GLU D 1 323 ? 17.94305 34.23909 13.98452 1.000 39.30000 323 GLU D O 1
ATOM 6990 N N . ALA D 1 324 ? 19.15788 32.69416 15.08669 1.000 31.69000 324 ALA D N 1
ATOM 6991 C CA . ALA D 1 324 ? 18.05999 31.73305 15.09831 1.000 25.52000 324 ALA D CA 1
ATOM 6992 C C . ALA D 1 324 ? 16.93952 32.16788 16.03302 1.000 22.65000 324 ALA D C 1
ATOM 6993 O O . ALA D 1 324 ? 15.76336 31.91978 15.74473 1.000 22.79000 324 ALA D O 1
ATOM 6995 N N . TYR D 1 325 ? 17.28013 32.81286 17.15085 1.000 21.51000 325 TYR D N 1
ATOM 6996 C CA . TYR D 1 325 ? 16.25463 33.34371 18.04250 1.000 27.98000 325 TYR D CA 1
ATOM 6997 C C . TYR D 1 325 ? 15.46110 34.45166 17.36205 1.000 33.65000 325 TYR D C 1
ATOM 6998 O O . TYR D 1 325 ? 14.23919 34.54153 17.52580 1.000 34.47000 325 TYR D O 1
ATOM 7007 N N . LYS D 1 326 ? 16.14053 35.30077 16.58668 1.000 34.25000 326 LYS D N 1
ATOM 7008 C CA . LYS D 1 326 ? 15.44698 36.35674 15.85616 1.000 35.81000 326 LYS D CA 1
ATOM 7009 C C . LYS D 1 326 ? 14.54238 35.77471 14.77668 1.000 37.02000 326 LYS D C 1
ATOM 7010 O O . LYS D 1 326 ? 13.41421 36.24360 14.58240 1.000 43.53000 326 LYS D O 1
ATOM 7016 N N . VAL D 1 327 ? 15.01605 34.74579 14.06934 1.000 38.42000 327 VAL D N 1
ATOM 7017 C CA . VAL D 1 327 ? 14.19849 34.09976 13.04680 1.000 31.73000 327 VAL D CA 1
ATOM 7018 C C . VAL D 1 327 ? 13.02095 33.37261 13.68349 1.000 40.86000 327 VAL D C 1
ATOM 7019 O O . VAL D 1 327 ? 11.91661 33.34152 13.12616 1.000 49.51000 327 VAL D O 1
ATOM 7023 N N . ALA D 1 328 ? 13.22674 32.78957 14.86733 1.000 39.33000 328 ALA D N 1
ATOM 7024 C CA . ALA D 1 328 ? 12.14122 32.07542 15.53096 1.000 38.23000 328 ALA D CA 1
ATOM 7025 C C . ALA D 1 328 ? 11.01136 33.01928 15.92670 1.000 50.14000 328 ALA D C 1
ATOM 7026 O O . ALA D 1 328 ? 9.83527 32.70017 15.72040 1.000 57.89000 328 ALA D O 1
ATOM 7028 N N . ARG D 1 329 ? 11.34159 34.18629 16.48956 1.000 52.51000 329 ARG D N 1
ATOM 7029 C CA . ARG D 1 329 ? 10.29377 35.09716 16.94525 1.000 57.19000 329 ARG D CA 1
ATOM 7030 C C . ARG D 1 329 ? 9.46401 35.6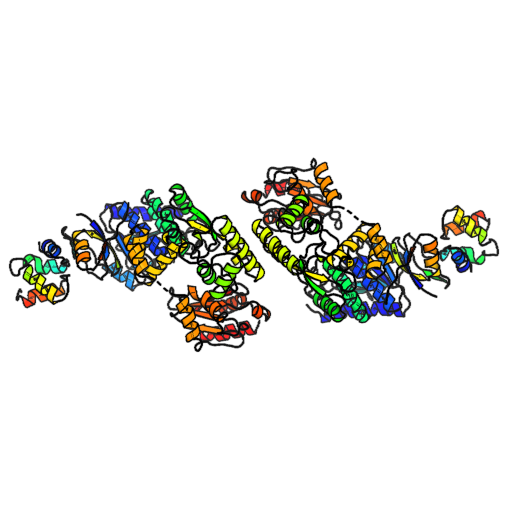1913 15.77879 1.000 59.24000 329 ARG D C 1
ATOM 7031 O O . ARG D 1 329 ? 8.23205 35.68600 15.86755 1.000 52.72000 329 ARG D O 1
ATOM 7039 N N . LYS D 1 330 ? 10.12029 35.99526 14.67840 1.000 58.18000 330 LYS D N 1
ATOM 7040 C CA . LYS D 1 330 ? 9.38353 36.46025 13.50688 1.000 58.05000 330 LYS D CA 1
ATOM 7041 C C . LYS D 1 330 ? 8.54128 35.34219 12.91034 1.000 60.69000 330 LYS D C 1
ATOM 7042 O O . LYS D 1 330 ? 7.44993 35.58911 12.38402 1.000 69.50000 330 LYS D O 1
ATOM 7048 N N . MET D 1 331 ? 9.03145 34.10324 12.98697 1.000 62.36000 331 MET D N 1
ATOM 7049 C CA . MET D 1 331 ? 8.28923 32.97619 12.43437 1.000 61.09000 331 MET D CA 1
ATOM 7050 C C . MET D 1 331 ? 6.99372 32.72802 13.19915 1.000 61.62000 331 MET D C 1
ATOM 7051 O O . MET D 1 331 ? 6.01541 32.24095 12.61972 1.000 69.45000 331 MET D O 1
ATOM 7056 N N . LEU D 1 332 ? 6.95947 33.06695 14.48419 1.000 56.82000 332 LEU D N 1
ATOM 7057 C CA . LEU D 1 332 ? 5.77100 32.84278 15.30090 1.000 62.39000 332 LEU D CA 1
ATOM 7058 C C . LEU D 1 332 ? 4.77080 33.98869 15.17658 1.000 60.63000 332 LEU D C 1
ATOM 7059 O O . LEU D 1 332 ? 3.75022 34.01055 15.86620 1.000 55.53000 332 LEU D O 1
ATOM 7064 N N . GLU D 1 338 ? -3.16444 32.72765 19.46238 1.000 54.20000 338 GLU D N 1
ATOM 7065 C CA . GLU D 1 338 ? -3.62932 31.34560 19.42859 1.000 65.92000 338 GLU D CA 1
ATOM 7066 C C . GLU D 1 338 ? -4.79772 31.14543 20.38529 1.000 72.59000 338 GLU D C 1
ATOM 7067 O O . GLU D 1 338 ? -5.76985 30.46435 20.05885 1.000 72.84000 338 GLU D O 1
ATOM 7073 N N . GLN D 1 339 ? -4.69105 31.73938 21.57526 1.000 74.43000 339 GLN D N 1
ATOM 7074 C CA . GLN D 1 339 ? -5.76844 31.62822 22.55491 1.000 68.42000 339 GLN D CA 1
ATOM 7075 C C . GLN D 1 339 ? -7.02881 32.32612 22.06172 1.000 69.72000 339 GLN D C 1
ATOM 7076 O O . GLN D 1 339 ? -8.13469 31.78300 22.17437 1.000 72.63000 339 GLN D O 1
ATOM 7082 N N . ILE D 1 340 ? -6.88227 33.53616 21.51570 1.000 67.04000 340 ILE D N 1
ATOM 7083 C CA . ILE D 1 340 ? -8.02768 34.24707 20.95444 1.000 69.76000 340 ILE D CA 1
ATOM 7084 C C . ILE D 1 340 ? -8.59334 33.48308 19.76474 1.000 71.23000 340 ILE D C 1
ATOM 7085 O O . ILE D 1 340 ? -9.81345 33.42797 19.56349 1.000 72.96000 340 ILE D O 1
ATOM 7090 N N . GLU D 1 341 ? -7.71677 32.87221 18.96217 1.000 73.17000 341 GLU D N 1
ATOM 7091 C CA . GLU D 1 341 ? -8.17739 32.10623 17.81042 1.000 70.06000 341 GLU D CA 1
ATOM 7092 C C . GLU D 1 341 ? -8.93400 30.85813 18.25181 1.000 64.82000 341 GLU D C 1
ATOM 7093 O O . GLU D 1 341 ? -9.91735 30.46006 17.61540 1.000 65.88000 341 GLU D O 1
ATOM 7099 N N . ALA D 1 342 ? -8.48827 30.22411 19.33751 1.000 64.19000 342 ALA D N 1
ATOM 7100 C CA . ALA D 1 342 ? -9.22082 29.08301 19.86990 1.000 63.11000 342 ALA D CA 1
ATOM 7101 C C . ALA D 1 342 ? -10.51645 29.51084 20.54671 1.000 66.50000 342 ALA D C 1
ATOM 7102 O O . ALA D 1 342 ? -11.45632 28.71174 20.62625 1.000 60.44000 342 ALA D O 1
ATOM 7104 N N . ARG D 1 343 ? -10.58428 30.75181 21.03382 1.000 59.06000 343 ARG D N 1
ATOM 7105 C CA . ARG D 1 343 ? -11.83700 31.26665 21.57662 1.000 59.02000 343 ARG D CA 1
ATOM 7106 C C . ARG D 1 343 ? -12.86270 31.48961 20.47326 1.000 60.39000 343 ARG D C 1
ATOM 7107 O O . ARG D 1 343 ? -14.04356 31.16148 20.63996 1.000 54.10000 343 ARG D O 1
ATOM 7115 N N . LYS D 1 344 ? -12.43145 32.05071 19.34002 1.000 63.44000 344 LYS D N 1
ATOM 7116 C CA . LYS D 1 344 ? -13.33916 32.28668 18.22559 1.000 54.87000 344 LYS D CA 1
ATOM 7117 C C . LYS D 1 344 ? -13.79343 30.99367 17.56180 1.000 58.41000 344 LYS D C 1
ATOM 7118 O O . LYS D 1 344 ? -14.84883 30.98159 16.92045 1.000 62.37000 344 LYS D O 1
ATOM 7121 N N . PHE D 1 345 ? -13.03024 29.90674 17.69727 1.000 62.89000 345 PHE D N 1
ATOM 7122 C CA . PHE D 1 345 ? -13.46246 28.63672 17.12447 1.000 62.49000 345 PHE D CA 1
ATOM 7123 C C . PHE D 1 345 ? -14.61691 28.03956 17.92015 1.000 58.43000 345 PHE D C 1
ATOM 7124 O O . PHE D 1 345 ? -15.65522 27.68149 17.35177 1.000 64.21000 345 PHE D O 1
ATOM 7132 N N . ILE D 1 346 ? -14.45509 27.92251 19.24004 1.000 55.61000 346 ILE D N 1
ATOM 7133 C CA . ILE D 1 346 ? -15.48553 27.29636 20.05864 1.000 58.73000 346 ILE D CA 1
ATOM 7134 C C . ILE D 1 346 ? -16.76259 28.12823 20.09247 1.000 63.86000 346 ILE D C 1
ATOM 7135 O O . ILE D 1 346 ? -17.84438 27.58710 20.35110 1.000 56.70000 346 ILE D O 1
ATOM 7140 N N . ILE D 1 347 ? -16.67389 29.43125 19.81948 1.000 60.32000 347 ILE D N 1
ATOM 7141 C CA . ILE D 1 347 ? -17.87302 30.26013 19.75026 1.000 58.87000 347 ILE D CA 1
ATOM 7142 C C . ILE D 1 347 ? -18.55183 30.11214 18.39467 1.000 59.17000 347 ILE D C 1
ATOM 7143 O O . ILE D 1 347 ? -19.75786 29.85402 18.31140 1.000 56.63000 347 ILE D O 1
ATOM 7148 N N . GLN D 1 348 ? -17.78751 30.26027 17.31321 1.000 60.93000 348 GLN D N 1
ATOM 7149 C CA . GLN D 1 348 ? -18.33333 30.18129 15.96354 1.000 59.97000 348 GLN D CA 1
ATOM 7150 C C . GLN D 1 348 ? -18.63446 28.75628 15.51865 1.000 61.72000 348 GLN D C 1
ATOM 7151 O O . GLN D 1 348 ? -19.17411 28.57128 14.42297 1.000 68.77000 348 GLN D O 1
ATOM 7157 N N . ASN D 1 349 ? -18.30186 27.74827 16.33139 1.000 60.54000 349 ASN D N 1
ATOM 7158 C CA . ASN D 1 349 ? -18.60891 26.35826 16.01151 1.000 62.23000 349 ASN D CA 1
ATOM 7159 C C . ASN D 1 349 ? -19.31613 25.65512 17.16290 1.000 67.74000 349 ASN D C 1
ATOM 7160 O O . ASN D 1 349 ? -19.28196 24.42212 17.24282 1.000 67.57000 349 ASN D O 1
ATOM 7165 N N . TRP D 1 350 ? -19.96266 26.41001 18.05534 1.000 61.60000 350 TRP D N 1
ATOM 7166 C CA . TRP D 1 350 ? -20.66191 25.81488 19.18774 1.000 57.27000 350 TRP D CA 1
ATOM 7167 C C . TRP D 1 350 ? -21.88108 25.00278 18.76744 1.000 63.04000 350 TRP D C 1
ATOM 7168 O O . TRP D 1 350 ? -22.48550 24.34067 19.61678 1.000 67.07000 350 TRP D O 1
ATOM 7179 N N . ASN D 1 351 ? -22.25087 25.02681 17.48867 1.000 68.43000 351 ASN D N 1
ATOM 7180 C CA . ASN D 1 351 ? -23.33010 24.18972 16.97129 1.000 72.25000 351 ASN D CA 1
ATOM 7181 C C . ASN D 1 351 ? -22.94301 22.71977 16.87397 1.000 74.64000 351 ASN D C 1
ATOM 7182 O O . ASN D 1 351 ? -23.67231 21.93973 16.25238 1.000 78.89000 351 ASN D O 1
ATOM 7187 N N . MET D 1 352 ? -21.82261 22.31885 17.46826 1.000 71.54000 352 MET D N 1
ATOM 7188 C CA . MET D 1 352 ? -21.35350 20.94290 17.41790 1.000 73.52000 352 MET D CA 1
ATOM 7189 C C . MET D 1 352 ? -21.42560 20.23282 18.76091 1.000 74.21000 352 MET D C 1
ATOM 7190 O O . MET D 1 352 ? -20.95542 19.09587 18.86556 1.000 77.34000 352 MET D O 1
ATOM 7195 N N . VAL D 1 353 ? -21.99304 20.85971 19.78429 1.000 66.98000 353 VAL D N 1
ATOM 7196 C CA . VAL D 1 353 ? -22.01016 20.27164 21.11927 1.000 73.10000 353 VAL D CA 1
ATOM 7197 C C . VAL D 1 353 ? -23.13800 19.25252 21.20991 1.000 75.63000 353 VAL D C 1
ATOM 7198 O O . VAL D 1 353 ? -24.25631 19.49843 20.74161 1.000 83.90000 353 VAL D O 1
ATOM 7202 N N . GLU D 1 354 ? -22.84651 18.10052 21.81167 1.000 68.24000 354 GLU D N 1
ATOM 7203 C CA . GLU D 1 354 ? -23.87124 17.09540 22.09324 1.000 78.03000 354 GLU D CA 1
ATOM 7204 C C . GLU D 1 354 ? -24.39741 17.37227 23.49458 1.000 76.50000 354 GLU D C 1
ATOM 7205 O O . GLU D 1 354 ? -23.87675 16.87127 24.49223 1.000 75.46000 354 GLU D O 1
ATOM 7211 N N . GLU D 1 355 ? -25.44345 18.19016 23.56726 1.000 76.11000 355 GLU D N 1
ATOM 7212 C CA . GLU D 1 355 ? -25.99470 18.60203 24.84762 1.000 73.76000 355 GLU D CA 1
ATOM 7213 C C . GLU D 1 355 ? -26.81121 17.47692 25.46807 1.000 70.73000 355 GLU D C 1
ATOM 7214 O O . GLU D 1 355 ? -27.50456 16.73088 24.77145 1.000 70.61000 355 GLU D O 1
ATOM 7220 N N . GLY D 1 356 ? -26.71539 17.35486 26.78800 1.000 66.81000 356 GLY D N 1
ATOM 7221 C CA . GLY D 1 356 ? -27.47984 16.36474 27.51842 1.000 77.12000 356 GLY D CA 1
ATOM 7222 C C . GLY D 1 356 ? -28.17316 16.95961 28.72487 1.000 84.28000 356 GLY D C 1
ATOM 7223 O O . GLY D 1 356 ? -28.26020 18.18459 28.85599 1.000 79.25000 356 GLY D O 1
ATOM 7224 N N . GLU D 1 357 ? -28.67353 16.10651 29.61413 1.000 89.37000 357 GLU D N 1
ATOM 7225 C CA . GLU D 1 357 ? -29.31782 16.55538 30.84055 1.000 86.73000 357 GLU D CA 1
ATOM 7226 C C . GLU D 1 357 ? -28.32815 16.78742 31.97296 1.000 86.11000 357 GLU D C 1
ATOM 7227 O O . GLU D 1 357 ? -28.73853 17.20532 33.06023 1.000 86.18000 357 GLU D O 1
ATOM 7229 N N . HIS D 1 358 ? -27.04526 16.53156 31.74716 1.000 83.08000 358 HIS D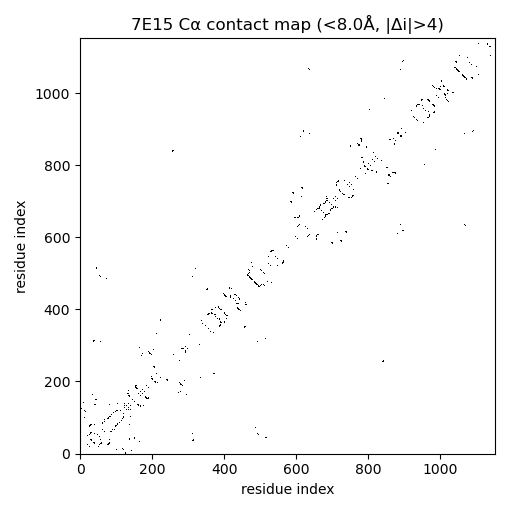 N 1
ATOM 7230 C CA . HIS D 1 358 ? -26.03864 16.66861 32.78955 1.000 80.69000 358 HIS D CA 1
ATOM 7231 C C . HIS D 1 358 ? -24.87597 17.56575 32.39788 1.000 84.63000 358 HIS D C 1
ATOM 7232 O O . HIS D 1 358 ? -24.38353 18.31775 33.24162 1.000 84.59000 358 HIS D O 1
ATOM 7234 N N . ALA D 1 359 ? -24.42573 17.52286 31.14361 1.000 80.65000 359 ALA D N 1
ATOM 7235 C CA . ALA D 1 359 ? -23.24605 18.28300 30.74992 1.000 71.87000 359 ALA D CA 1
ATOM 7236 C C . ALA D 1 359 ? -23.22200 18.46208 29.23692 1.000 67.34000 359 ALA D C 1
ATOM 7237 O O . ALA D 1 359 ? -24.01339 17.86704 28.50237 1.000 73.95000 359 ALA D O 1
ATOM 7239 N N . TYR D 1 360 ? -22.29436 19.30420 28.78439 1.000 60.49000 360 TYR D N 1
ATOM 7240 C CA . TYR D 1 360 ? -21.98125 19.49931 27.37621 1.000 67.96000 360 TYR D CA 1
ATOM 7241 C C . TYR D 1 360 ? -20.75639 18.67345 26.99442 1.000 64.91000 360 TYR D C 1
ATOM 7242 O O . TYR D 1 360 ? -19.92284 18.33049 27.83689 1.000 67.01000 360 TYR D O 1
ATOM 7251 N N . VAL D 1 361 ? -20.65116 18.36453 25.70234 1.000 60.12000 361 VAL D N 1
ATOM 7252 C CA . VAL D 1 361 ? -19.48143 17.68768 25.14558 1.000 59.86000 361 VAL D CA 1
ATOM 7253 C C . VAL D 1 361 ? -19.18232 18.31179 23.78843 1.000 59.07000 361 VAL D C 1
ATOM 7254 O O . VAL D 1 361 ? -20.01288 18.24475 22.87594 1.000 64.67000 361 VAL D O 1
ATOM 7258 N N . PHE D 1 362 ? -18.00247 18.91491 23.65374 1.000 50.05000 362 PHE D N 1
ATOM 7259 C CA . PHE D 1 362 ? -17.58729 19.58102 22.42452 1.000 53.25000 362 PHE D CA 1
ATOM 7260 C C . PHE D 1 362 ? -16.33454 18.89818 21.89272 1.000 60.92000 362 PHE D C 1
ATOM 7261 O O . PHE D 1 362 ? -15.28615 18.92525 22.54508 1.000 69.18000 362 PHE D O 1
ATOM 7269 N N . TYR D 1 363 ? -16.44421 18.29223 20.71375 1.000 56.92000 363 TYR D N 1
ATOM 7270 C CA . TYR D 1 363 ? -15.32553 17.60838 20.06803 1.000 55.39000 363 TYR D CA 1
ATOM 7271 C C . TYR D 1 363 ? -14.74227 18.55449 19.02372 1.000 58.07000 363 TYR D C 1
ATOM 7272 O O . TYR D 1 363 ? -15.30795 18.72949 17.94208 1.000 63.88000 363 TYR D O 1
ATOM 7281 N N . ALA D 1 364 ? -13.60313 19.16259 19.34906 1.000 53.39000 364 ALA D N 1
ATOM 7282 C CA . ALA D 1 364 ? -12.97277 20.13370 18.46672 1.000 64.08000 364 ALA D CA 1
ATOM 7283 C C . ALA D 1 364 ? -12.03633 19.50285 17.44711 1.000 65.51000 364 ALA D C 1
ATOM 7284 O O . ALA D 1 364 ? -11.58896 20.19895 16.52888 1.000 62.14000 364 ALA D O 1
ATOM 7286 N N . GLY D 1 365 ? -11.73212 18.21288 17.57986 1.000 67.45000 365 GLY D N 1
ATOM 7287 C CA . GLY D 1 365 ? -10.78861 17.59102 16.66625 1.000 68.50000 365 GLY D CA 1
ATOM 7288 C C . GLY D 1 365 ? -9.39156 18.15215 16.84942 1.000 68.98000 365 GLY D C 1
ATOM 7289 O O . GLY D 1 365 ? -8.90889 18.33714 17.97213 1.000 71.93000 365 GLY D O 1
ATOM 7290 N N . LYS D 1 366 ? -8.73027 18.43228 15.73103 1.000 63.78000 366 LYS D N 1
ATOM 7291 C CA . LYS D 1 366 ? -7.39532 19.01442 15.74624 1.000 64.77000 366 LYS D CA 1
ATOM 7292 C C . LYS D 1 366 ? -7.41148 20.53741 15.75033 1.000 68.13000 366 LYS D C 1
ATOM 7293 O O . LYS D 1 366 ? -6.34459 21.15153 15.66771 1.000 74.46000 366 LYS D O 1
ATOM 7299 N N . ASN D 1 367 ? -8.58748 21.16129 15.84709 1.000 68.25000 367 ASN D N 1
ATOM 7300 C CA . ASN D 1 367 ? -8.65767 22.61628 15.77821 1.000 69.13000 367 ASN D CA 1
ATOM 7301 C C . ASN D 1 367 ? -8.18195 23.28126 17.06295 1.000 65.95000 367 ASN D C 1
ATOM 7302 O O . ASN D 1 367 ? -7.83608 24.46830 17.04180 1.000 57.91000 367 ASN D O 1
ATOM 7307 N N . ILE D 1 368 ? -8.16219 22.55021 18.17490 1.000 63.79000 368 ILE D N 1
ATOM 7308 C CA . ILE D 1 368 ? -7.68246 23.05819 19.45363 1.000 68.46000 368 ILE D CA 1
ATOM 7309 C C . ILE D 1 368 ? -6.65003 22.07727 19.98895 1.000 67.19000 368 ILE D C 1
ATOM 7310 O O . ILE D 1 368 ? -6.88491 20.86324 19.98603 1.000 61.09000 368 ILE D O 1
ATOM 7315 N N . ARG D 1 369 ? -5.50582 22.59736 20.42527 1.000 60.14000 369 ARG D N 1
ATOM 7316 C CA . ARG D 1 369 ? -4.48037 21.74643 21.01260 1.000 56.02000 369 ARG D CA 1
ATOM 7317 C C . ARG D 1 369 ? -5.00553 21.08831 22.28389 1.000 63.86000 369 ARG D C 1
ATOM 7318 O O . ARG D 1 369 ? -5.79513 21.67219 23.03240 1.000 70.99000 369 ARG D O 1
ATOM 7326 N N . ASP D 1 370 ? -4.55725 19.85334 22.52355 1.000 62.22000 370 ASP D N 1
ATOM 7327 C CA . ASP D 1 370 ? -4.98945 19.10824 23.70277 1.000 62.61000 370 ASP D CA 1
ATOM 7328 C C . ASP D 1 370 ? -4.53372 19.75122 25.00653 1.000 60.32000 370 ASP D C 1
ATOM 7329 O O . ASP D 1 370 ? -5.04203 19.38011 26.06982 1.000 61.65000 370 ASP D O 1
ATOM 7334 N N . THR D 1 371 ? -3.59585 20.69631 24.95300 1.000 58.30000 371 THR D N 1
ATOM 7335 C CA . THR D 1 371 ? -3.18720 21.43629 26.13979 1.000 53.92000 371 THR D CA 1
ATOM 7336 C C . THR D 1 371 ? -4.08615 22.63219 26.41941 1.000 54.09000 371 THR D C 1
ATOM 7337 O O . THR D 1 371 ? -4.21948 23.03911 27.57951 1.000 53.97000 371 THR D O 1
ATOM 7341 N N . LEU D 1 372 ? -4.70284 23.20418 25.38682 1.000 48.75000 372 LEU D N 1
ATOM 7342 C CA . LEU D 1 372 ? -5.64886 24.30207 25.54345 1.000 52.43000 372 LEU D CA 1
ATOM 7343 C C . LEU D 1 372 ? -7.06965 23.81891 25.80130 1.000 49.96000 372 LEU D C 1
ATOM 7344 O O . LEU D 1 372 ? -7.98468 24.64582 25.88590 1.000 48.00000 372 LEU D O 1
ATOM 7349 N N . VAL D 1 373 ? -7.26944 22.50589 25.93035 1.000 47.67000 373 VAL D N 1
ATOM 7350 C CA . VAL D 1 373 ? -8.61330 21.95374 26.06615 1.000 51.69000 373 VAL D CA 1
ATOM 7351 C C . VAL D 1 373 ? -9.27556 22.43661 27.35258 1.000 53.95000 373 VAL D C 1
ATOM 7352 O O . VAL D 1 373 ? -10.46559 22.77649 27.36233 1.000 49.67000 373 VAL D O 1
ATOM 7356 N N . GLY D 1 374 ? -8.52189 22.48663 28.45212 1.000 47.51000 374 GLY D N 1
ATOM 7357 C CA . GLY D 1 374 ? -9.08118 22.99250 29.69449 1.000 43.56000 374 GLY D CA 1
ATOM 7358 C C . GLY D 1 374 ? -9.44337 24.46247 29.62979 1.000 48.03000 374 GLY D C 1
ATOM 7359 O O . GLY D 1 374 ? -10.42403 24.89034 30.24641 1.000 47.79000 374 GLY D O 1
ATOM 7360 N N . ILE D 1 375 ? -8.66290 25.25359 28.89035 1.000 46.85000 375 ILE D N 1
ATOM 7361 C CA . ILE D 1 375 ? -8.99716 26.66056 28.70163 1.000 42.48000 375 ILE D CA 1
ATOM 7362 C C . ILE D 1 375 ? -10.26768 26.79648 27.87342 1.000 47.67000 375 ILE D C 1
ATOM 7363 O O . ILE D 1 375 ? -11.09163 27.68838 28.11597 1.000 45.16000 375 ILE D O 1
ATOM 7368 N N . ALA D 1 376 ? -10.45220 25.91151 26.88948 1.000 47.36000 376 ALA D N 1
ATOM 7369 C CA . ALA D 1 376 ? -11.62873 25.98244 26.03021 1.000 47.52000 376 ALA D CA 1
ATOM 7370 C C . ALA D 1 376 ? -12.91022 25.78626 26.82998 1.000 48.39000 376 ALA D C 1
ATOM 7371 O O . ALA D 1 376 ? -13.88641 26.52317 26.64862 1.000 40.69000 376 ALA D O 1
ATOM 7373 N N . ALA D 1 377 ? -12.92557 24.79321 27.72394 1.000 47.37000 377 ALA D N 1
ATOM 7374 C CA . ALA D 1 377 ? -14.12206 24.53805 28.51966 1.000 45.66000 377 ALA D CA 1
ATOM 7375 C C . ALA D 1 377 ? -14.44162 25.71497 29.42992 1.000 47.00000 377 ALA D C 1
ATOM 7376 O O . ALA D 1 377 ? -15.61254 26.06584 29.61566 1.000 53.38000 377 ALA D O 1
ATOM 7378 N N . ASN D 1 378 ? -13.41333 26.34304 30.00632 1.000 47.43000 378 ASN D N 1
ATOM 7379 C CA . ASN D 1 378 ? -13.64396 27.53998 30.80653 1.000 49.27000 378 ASN D CA 1
ATOM 7380 C C . ASN D 1 378 ? -14.16361 28.68297 29.94491 1.000 47.42000 378 ASN D C 1
ATOM 7381 O O . ASN D 1 378 ? -15.01642 29.46286 30.38447 1.000 47.61000 378 ASN D O 1
ATOM 7386 N N . MET D 1 379 ? -13.66637 28.79709 28.71061 1.000 42.49000 379 MET D N 1
ATOM 7387 C CA . MET D 1 379 ? -14.14302 29.85409 27.82596 1.000 44.34000 379 MET D CA 1
ATOM 7388 C C . MET D 1 379 ? -15.59725 29.64096 27.42784 1.000 48.40000 379 MET D C 1
ATOM 7389 O O . MET D 1 379 ? -16.33745 30.61589 27.25934 1.000 55.38000 379 MET D O 1
ATOM 7394 N N . ALA D 1 380 ? -16.02321 28.38492 27.27603 1.000 50.13000 380 ALA D N 1
ATOM 7395 C CA . ALA D 1 380 ? -17.42238 28.11280 26.96287 1.000 53.73000 380 ALA D CA 1
ATOM 7396 C C . ALA D 1 380 ? -18.33774 28.58364 28.08446 1.000 54.08000 380 ALA D C 1
ATOM 7397 O O . ALA D 1 380 ? -19.45194 29.05754 27.83117 1.000 57.09000 380 ALA D O 1
ATOM 7399 N N . ILE D 1 381 ? -17.88596 28.46462 29.33318 1.000 48.88000 381 ILE D N 1
ATOM 7400 C CA . ILE D 1 381 ? -18.68532 28.93548 30.45869 1.000 52.30000 381 ILE D CA 1
ATOM 7401 C C . ILE D 1 381 ? -18.69845 30.45748 30.50078 1.000 54.15000 381 ILE D C 1
ATOM 7402 O O . ILE D 1 381 ? -19.76149 31.08637 30.53147 1.000 57.86000 381 ILE D O 1
ATOM 7407 N N . ASN D 1 382 ? -17.51751 31.07060 30.49709 1.000 50.42000 382 ASN D N 1
ATOM 7408 C CA . ASN D 1 382 ? -17.38758 32.52061 30.62509 1.000 48.23000 382 ASN D CA 1
ATOM 7409 C C . ASN D 1 382 ? -17.53747 33.25266 29.29822 1.000 56.99000 382 ASN D C 1
ATOM 7410 O O . ASN D 1 382 ? -16.75475 34.15576 28.99479 1.000 66.50000 382 ASN D O 1
ATOM 7415 N N . ALA D 1 383 ? -18.53393 32.88160 28.48481 1.000 60.58000 383 ALA D N 1
ATOM 7416 C CA . ALA D 1 383 ? -18.76277 33.60265 27.23799 1.000 53.52000 383 ALA D CA 1
ATOM 7417 C C . ALA D 1 383 ? -20.20006 33.48152 26.74186 1.000 57.96000 383 ALA D C 1
ATOM 7418 O O . ALA D 1 383 ? -20.44781 33.72656 25.55603 1.000 56.97000 383 ALA D O 1
ATOM 7420 N N . GLY D 1 384 ? -21.14750 33.11538 27.59942 1.000 54.24000 384 GLY D N 1
ATOM 7421 C CA . GLY D 1 384 ? -22.53575 33.01726 27.17327 1.000 49.45000 384 GLY D CA 1
ATOM 7422 C C . GLY D 1 384 ? -22.76529 31.96230 26.11435 1.000 54.37000 384 GLY D C 1
ATOM 7423 O O . GLY D 1 384 ? -23.58387 32.15826 25.20787 1.000 54.72000 384 GLY D O 1
ATOM 7424 N N . LEU D 1 385 ? -22.04812 30.84436 26.20385 1.000 58.68000 385 LEU D N 1
ATOM 7425 C CA . LEU D 1 385 ? -22.16160 29.75740 25.24287 1.000 52.47000 385 LEU D CA 1
ATOM 7426 C C . LEU D 1 385 ? -22.87814 28.53730 25.79424 1.000 58.36000 385 LEU D C 1
ATOM 7427 O O . LEU D 1 385 ? -23.50853 27.80828 25.02559 1.000 69.19000 385 LEU D O 1
ATOM 7432 N N . ALA D 1 386 ? -22.80031 28.30524 27.10218 1.000 59.01000 386 ALA D N 1
ATOM 7433 C CA . ALA D 1 386 ? -23.42481 27.15414 27.73150 1.000 63.01000 386 ALA D CA 1
ATOM 7434 C C . ALA D 1 386 ? -23.96101 27.56002 29.09485 1.000 67.00000 386 ALA D C 1
ATOM 7435 O O . ALA D 1 386 ? -23.46573 28.50403 29.71560 1.000 70.25000 386 ALA D O 1
ATOM 7437 N N . ASP D 1 387 ? -24.98166 26.84089 29.54844 1.000 69.42000 387 ASP D N 1
ATOM 7438 C CA . ASP D 1 387 ? -25.55589 27.11376 30.85781 1.000 71.27000 387 ASP D CA 1
ATOM 7439 C C . ASP D 1 387 ? -24.52319 26.80581 31.93816 1.000 71.38000 387 ASP D C 1
ATOM 7440 O O . ASP D 1 387 ? -23.92609 25.71987 31.92673 1.000 71.84000 387 ASP D O 1
ATOM 7445 N N . PRO D 1 388 ? -24.27172 27.72978 32.87005 1.000 71.53000 388 PRO D N 1
ATOM 7446 C CA . PRO D 1 388 ? -23.20909 27.49884 33.86239 1.000 70.97000 388 PRO D CA 1
ATOM 7447 C C . PRO D 1 388 ? -23.46640 26.31176 34.77548 1.000 64.35000 388 PRO D C 1
ATOM 7448 O O . PRO D 1 388 ? -22.50604 25.71184 35.27286 1.000 72.10000 388 PRO D O 1
ATOM 7452 N N . GLU D 1 389 ? -24.72622 25.94762 35.01124 1.000 73.89000 389 GLU D N 1
ATOM 7453 C CA . GLU D 1 389 ? -25.01157 24.81455 35.88235 1.000 75.11000 389 GLU D CA 1
ATOM 7454 C C . GLU D 1 389 ? -24.77785 23.46961 35.20714 1.000 64.17000 389 GLU D C 1
ATOM 7455 O O . GLU D 1 389 ? -24.82133 22.43957 35.88811 1.000 65.87000 389 GLU D O 1
ATOM 7461 N N . LYS D 1 390 ? -24.52565 23.45070 33.89898 1.000 62.74000 390 LYS D N 1
ATOM 7462 C CA . LYS D 1 390 ? -24.19096 22.22177 33.19571 1.000 70.06000 390 LYS D CA 1
ATOM 7463 C C . LYS D 1 390 ? -22.70415 22.21294 32.88280 1.000 67.52000 390 LYS D C 1
ATOM 7464 O O . LYS D 1 390 ? -22.23669 23.08803 32.13756 1.000 61.76000 390 LYS D O 1
ATOM 7466 N N . PRO D 1 391 ? -21.92672 21.27699 33.43027 1.000 67.60000 391 PRO D N 1
ATOM 7467 C CA . PRO D 1 391 ? -20.49190 21.23416 33.12239 1.000 68.91000 391 PRO D CA 1
ATOM 7468 C C . PRO D 1 391 ? -20.23180 21.07926 31.63022 1.000 64.53000 391 PRO D C 1
ATOM 7469 O O . PRO D 1 391 ? -21.09223 20.65322 30.85773 1.000 60.67000 391 PRO D O 1
ATOM 7473 N N . VAL D 1 392 ? -19.01908 21.44541 31.22550 1.000 56.67000 392 VAL D N 1
ATOM 7474 C CA . VAL D 1 392 ? -18.61294 21.42952 29.82625 1.000 57.11000 392 VAL D CA 1
ATOM 7475 C C . VAL D 1 392 ? -17.39894 20.52465 29.67946 1.000 58.49000 392 VAL D C 1
ATOM 7476 O O . VAL D 1 392 ? -16.51441 20.51270 30.54291 1.000 59.35000 392 VAL D O 1
ATOM 7480 N N . VAL D 1 393 ? -17.36153 19.76572 28.58639 1.000 51.84000 393 VAL D N 1
ATOM 7481 C CA . VAL D 1 393 ? -16.23964 18.89185 28.26266 1.000 56.75000 393 VAL D CA 1
ATOM 7482 C C . VAL D 1 393 ? -15.79954 19.20097 26.84041 1.000 57.17000 393 VAL D C 1
ATOM 7483 O O . VAL D 1 393 ? -16.59211 19.07294 25.89989 1.000 60.13000 393 VAL D O 1
ATOM 7487 N N . VAL D 1 394 ? -14.54568 19.61210 26.68266 1.000 55.86000 394 VAL D N 1
ATOM 7488 C CA . VAL D 1 394 ? -13.94951 19.84424 25.37331 1.000 51.77000 394 VAL D CA 1
ATOM 7489 C C . VAL D 1 394 ? -13.04658 18.66334 25.04969 1.000 64.57000 394 VAL D C 1
ATOM 7490 O O . VAL D 1 394 ? -12.27601 18.20838 25.90419 1.000 59.44000 394 VAL D O 1
ATOM 7494 N N . LEU D 1 395 ? -13.15628 18.14840 23.82873 1.000 66.03000 395 LEU D N 1
ATOM 7495 C CA . LEU D 1 395 ? -12.36244 17.01550 23.37718 1.000 63.33000 395 LEU D CA 1
ATOM 7496 C C . LEU D 1 395 ? -11.53122 17.42665 22.17269 1.000 62.42000 395 LEU D C 1
ATOM 7497 O O . LEU D 1 395 ? -12.00083 18.17465 21.30902 1.000 63.87000 395 LEU D O 1
ATOM 7502 N N . ALA D 1 396 ? -10.29520 16.93578 22.11891 1.000 65.52000 396 ALA D N 1
ATOM 7503 C CA . ALA D 1 396 ? -9.39791 17.25493 21.02038 1.000 69.99000 396 ALA D CA 1
ATOM 7504 C C . ALA D 1 396 ? -8.37889 16.13804 20.86769 1.000 75.11000 396 ALA D C 1
ATOM 7505 O O . ALA D 1 396 ? -7.91322 15.57304 21.86138 1.000 73.04000 396 ALA D O 1
ATOM 7507 N N . ASP D 1 397 ? -8.04062 15.82714 19.61847 1.000 78.05000 397 ASP D N 1
ATOM 7508 C CA . ASP D 1 397 ? -7.09969 14.75125 19.33784 1.000 78.17000 397 ASP D CA 1
ATOM 7509 C C . ASP D 1 397 ? -5.73036 15.07236 19.92401 1.000 75.09000 397 ASP D C 1
ATOM 7510 O O . ASP D 1 397 ? -5.20558 16.17543 19.74375 1.000 73.85000 397 ASP D O 1
ATOM 7515 N N . SER D 1 398 ? -5.15682 14.10338 20.63461 1.000 68.57000 398 SER D N 1
ATOM 7516 C CA . SER D 1 398 ? -3.81551 14.27149 21.17680 1.000 81.27000 398 SER D CA 1
ATOM 7517 C C . SER D 1 398 ? -2.79320 14.24066 20.04817 1.000 77.45000 398 SER D C 1
ATOM 7518 O O . SER D 1 398 ? -2.85165 13.37570 19.16716 1.000 78.37000 398 SER D O 1
ATOM 7521 N N . ASP D 1 399 ? -1.85428 15.18975 20.07464 1.000 74.33000 399 ASP D N 1
ATOM 7522 C CA . ASP D 1 399 ? -0.83092 15.25491 19.03702 1.000 76.92000 399 ASP D CA 1
ATOM 7523 C C . ASP D 1 399 ? 0.09722 14.04700 19.06339 1.000 76.48000 399 ASP D C 1
ATOM 7524 O O . ASP D 1 399 ? 0.79164 13.79313 18.07395 1.000 81.65000 399 ASP D O 1
ATOM 7526 N N . GLU D 1 400 ? 0.12497 13.29995 20.16733 1.000 78.75000 400 GLU D N 1
ATOM 7527 C CA . GLU D 1 400 ? 0.95916 12.10903 20.26976 1.000 77.72000 400 GLU D CA 1
ATOM 7528 C C . GLU D 1 400 ? 0.22495 10.88498 19.73614 1.000 82.07000 400 GLU D C 1
ATOM 7529 O O . GLU D 1 400 ? 0.38127 10.52106 18.56602 1.000 80.21000 400 GLU D O 1
ATOM 7531 N N . ASP D 1 401 ? -0.57746 10.24385 20.58460 1.000 78.05000 401 ASP D N 1
ATOM 7532 C CA . ASP D 1 401 ? -1.33759 9.06980 20.17100 1.000 77.15000 401 ASP D CA 1
ATOM 7533 C C . ASP D 1 401 ? -2.44822 9.48874 19.21570 1.000 75.91000 401 ASP D C 1
ATOM 7534 O O . ASP D 1 401 ? -3.34307 10.25462 19.58929 1.000 77.79000 401 ASP D O 1
ATOM 7539 N N . GLU D 1 402 ? -2.39493 8.98381 17.98365 1.000 77.78000 402 GLU D N 1
ATOM 7540 C CA . GLU D 1 402 ? -3.38158 9.33776 16.97227 1.000 85.40000 402 GLU D CA 1
ATOM 7541 C C . GLU D 1 402 ? -4.72139 8.63961 17.17605 1.000 88.89000 402 GLU D C 1
ATOM 7542 O O . GLU D 1 402 ? -5.70681 9.03454 16.54368 1.000 90.05000 402 GLU D O 1
ATOM 7548 N N . ASN D 1 403 ? -4.78776 7.62156 18.03404 1.000 82.14000 403 ASN D N 1
ATOM 7549 C CA . ASN D 1 403 ? -6.03152 6.91042 18.30376 1.000 87.89000 403 ASN D CA 1
ATOM 7550 C C . ASN D 1 403 ? -6.56669 7.17329 19.70711 1.000 84.03000 403 ASN D C 1
ATOM 7551 O O . ASN D 1 403 ? -7.54937 6.54417 20.11368 1.000 80.90000 403 ASN D O 1
ATOM 7556 N N . LEU D 1 404 ? -5.95032 8.08731 20.45278 1.000 84.21000 404 LEU D N 1
ATOM 7557 C CA . LEU D 1 404 ? -6.40654 8.46620 21.78308 1.000 86.38000 404 LEU D CA 1
ATOM 7558 C C . LEU D 1 404 ? -6.73469 9.95316 21.79936 1.000 80.79000 404 LEU D C 1
ATOM 7559 O O . LEU D 1 404 ? -5.98210 10.77127 21.26094 1.000 84.51000 404 LEU D O 1
ATOM 7561 N N . VAL D 1 405 ? -7.86034 10.29901 22.41607 1.000 77.82000 405 VAL D N 1
ATOM 7562 C CA . VAL D 1 405 ? -8.31744 11.67996 22.49142 1.000 77.15000 405 VAL D CA 1
ATOM 7563 C C . VAL D 1 405 ? -8.15361 12.16790 23.92535 1.000 75.07000 405 VAL D C 1
ATOM 7564 O O . VAL D 1 405 ? -8.13995 11.37985 24.87630 1.000 80.44000 405 VAL D O 1
ATOM 7568 N N . LYS D 1 406 ? -8.00365 13.48091 24.07532 1.000 73.27000 406 LYS D N 1
ATOM 7569 C CA . LYS D 1 406 ? -7.81992 14.11586 25.37224 1.000 70.44000 406 LYS D CA 1
ATOM 7570 C C . LYS D 1 406 ? -8.99484 15.03973 25.65601 1.000 65.30000 406 LYS D C 1
ATOM 7571 O O . LYS D 1 406 ? -9.52847 15.67772 24.74337 1.000 62.94000 406 LYS D O 1
ATOM 7573 N N . GLY D 1 407 ? -9.40008 15.10762 26.91627 1.000 60.36000 407 GLY D N 1
ATOM 7574 C CA . GLY D 1 407 ? -10.53693 15.93148 27.29001 1.000 61.91000 407 GLY D CA 1
ATOM 7575 C C . GLY D 1 407 ? -10.40313 16.47442 28.69495 1.000 60.44000 407 GLY D C 1
ATOM 7576 O O . GLY D 1 407 ? -9.78853 15.85144 29.56654 1.000 57.61000 407 GLY D O 1
ATOM 7577 N N . SER D 1 408 ? -10.99211 17.64735 28.91338 1.000 52.44000 408 SER D N 1
ATOM 7578 C CA . SER D 1 408 ? -11.03638 18.28928 30.21844 1.000 53.29000 408 SER D CA 1
ATOM 7579 C C . SER D 1 408 ? -12.47522 18.66611 30.53634 1.000 52.61000 408 SER D C 1
ATOM 7580 O O . SER D 1 408 ? -13.23781 19.04908 29.64383 1.000 51.62000 408 SER D O 1
ATOM 7583 N N . ALA D 1 409 ? -12.84443 18.55301 31.80856 1.000 51.55000 409 ALA D N 1
ATOM 7584 C CA . ALA D 1 409 ? -14.19118 18.87084 32.26940 1.000 55.79000 409 ALA D CA 1
ATOM 7585 C C . ALA D 1 409 ? -14.11367 20.00380 33.28142 1.000 56.83000 409 ALA D C 1
ATOM 7586 O O . ALA D 1 409 ? -13.50901 19.84980 34.34804 1.000 58.24000 409 ALA D O 1
ATOM 7588 N N . ARG D 1 410 ? -14.72899 21.13575 32.95085 1.000 50.33000 410 ARG D N 1
ATOM 7589 C CA . ARG D 1 410 ? -14.76258 22.29570 33.82594 1.000 56.91000 410 ARG D CA 1
ATOM 7590 C C . ARG D 1 410 ? -16.19835 22.59054 34.23583 1.000 57.04000 410 ARG D C 1
ATOM 7591 O O . ARG D 1 410 ? -17.14677 22.28448 33.50640 1.000 53.28000 410 ARG D O 1
ATOM 7599 N N . THR D 1 411 ? -16.35069 23.18646 35.41496 1.000 55.78000 411 THR D N 1
ATOM 7600 C CA . THR D 1 411 ? -17.65942 23.56230 35.92978 1.000 65.13000 411 THR D CA 1
ATOM 7601 C C . THR D 1 411 ? -17.47695 24.73226 36.88973 1.000 65.40000 411 THR D C 1
ATOM 7602 O O . THR D 1 411 ? -16.35281 25.15336 37.17806 1.000 68.53000 411 THR D O 1
ATOM 7606 N N . THR D 1 412 ? -18.59170 25.26412 37.38144 1.000 66.04000 412 THR D N 1
ATOM 7607 C CA . THR D 1 412 ? -18.58326 26.40808 38.28250 1.000 70.80000 412 THR D CA 1
ATOM 7608 C C . THR D 1 412 ? -19.01736 25.98896 39.68174 1.000 75.27000 412 THR D C 1
ATOM 7609 O O . THR D 1 412 ? -19.44210 24.85490 39.91794 1.000 75.50000 412 THR D O 1
ATOM 7613 N N . GLU D 1 413 ? -18.89988 26.93292 40.61972 1.000 76.69000 413 GLU D N 1
ATOM 7614 C CA . GLU D 1 413 ? -19.29101 26.66581 42.00095 1.000 80.13000 413 GLU D CA 1
ATOM 7615 C C . GLU D 1 413 ? -20.78892 26.40265 42.11085 1.000 77.40000 413 GLU D C 1
ATOM 7616 O O . GLU D 1 413 ? -21.21641 25.45357 42.77806 1.000 72.02000 413 GLU D O 1
ATOM 7622 N N . LYS D 1 414 ? -21.60240 27.24460 41.46739 1.000 74.98000 414 LYS D N 1
ATOM 7623 C CA . LYS D 1 414 ? -23.05234 27.08045 41.53527 1.000 79.10000 414 LYS D CA 1
ATOM 7624 C C . LYS D 1 414 ? -23.50055 25.74243 40.96348 1.000 80.54000 414 LYS D C 1
ATOM 7625 O O . LYS D 1 414 ? -24.47920 25.16131 41.44505 1.000 81.03000 414 LYS D O 1
ATOM 7627 N N . ALA D 1 415 ? -22.80312 25.23356 39.94602 1.000 79.22000 415 ALA D N 1
ATOM 7628 C CA . ALA D 1 415 ? -23.16333 23.93155 39.39417 1.000 76.31000 415 ALA D CA 1
ATOM 7629 C C . ALA D 1 415 ? -22.88061 22.80853 40.37994 1.000 75.41000 415 ALA D C 1
ATOM 7630 O O . ALA D 1 415 ? -23.58351 21.79246 40.37532 1.000 82.24000 415 ALA D O 1
ATOM 7632 N N . LEU D 1 416 ? -21.86610 22.96959 41.23233 1.000 74.62000 416 LEU D N 1
ATOM 7633 C CA . LEU D 1 416 ? -21.55239 21.94556 42.22208 1.000 77.57000 416 LEU D CA 1
ATOM 7634 C C . LEU D 1 416 ? -22.64373 21.80240 43.27374 1.000 85.28000 416 LEU D C 1
ATOM 7635 O O . LEU D 1 416 ? -22.65819 20.80336 44.00070 1.000 77.80000 416 LEU D O 1
ATOM 7640 N N . GLU D 1 417 ? -23.55978 22.76830 43.36436 1.000 89.40000 417 GLU D N 1
ATOM 7641 C CA . GLU D 1 417 ? -24.63317 22.72614 44.35101 1.000 84.86000 417 GLU D CA 1
ATOM 7642 C C . GLU D 1 417 ? -25.75835 21.79805 43.90765 1.000 85.07000 417 GLU D C 1
ATOM 7643 O O . GLU D 1 417 ? -26.91713 21.98691 44.29237 1.000 84.37000 417 GLU D O 1
ATOM 7649 N N . LYS D 1 418 ? -25.42574 20.79912 43.09740 1.000 88.86000 418 LYS D N 1
ATOM 7650 C CA . LYS D 1 418 ? -26.33986 19.72505 42.73090 1.000 84.08000 418 LYS D CA 1
ATOM 7651 C C . LYS D 1 418 ? -25.84445 18.35708 43.16452 1.000 79.56000 418 LYS D C 1
ATOM 7652 O O . LYS D 1 418 ? -26.64008 17.53797 43.62897 1.000 93.09000 418 LYS D O 1
ATOM 7655 N N . GLY D 1 419 ? -24.54650 18.09322 43.03871 1.000 79.42000 419 GLY D N 1
ATOM 7656 C CA . GLY D 1 419 ? -23.99714 16.80625 43.41431 1.000 86.19000 419 GLY D CA 1
ATOM 7657 C C . GLY D 1 419 ? -22.94668 16.31241 42.44064 1.000 83.65000 419 GLY D C 1
ATOM 7658 O O . GLY D 1 419 ? -22.49051 15.16845 42.53830 1.000 84.21000 419 GLY D O 1
ATOM 7659 N N . TYR D 1 420 ? -22.55635 17.16450 41.49644 1.000 84.08000 420 TYR D N 1
ATOM 7660 C CA . TYR D 1 420 ? -21.53790 16.78666 40.53080 1.000 82.76000 420 TYR D CA 1
ATOM 7661 C C . TYR D 1 420 ? -20.16749 16.71476 41.19195 1.000 81.82000 420 TYR D C 1
ATOM 7662 O O . TYR D 1 420 ? -19.84502 17.50475 42.08380 1.000 86.37000 420 TYR D O 1
ATOM 7671 N N . HIS D 1 421 ? -19.36266 15.74787 40.75041 1.000 77.43000 421 HIS D N 1
ATOM 7672 C CA . HIS D 1 421 ? -17.94943 15.64699 41.11954 1.000 77.55000 421 HIS D CA 1
ATOM 7673 C C . HIS D 1 421 ? -17.23313 15.11613 39.88207 1.000 81.53000 421 HIS D C 1
ATOM 7674 O O . HIS D 1 421 ? -17.22516 13.90514 39.63700 1.000 76.95000 421 HIS D O 1
ATOM 7681 N N . LEU D 1 422 ? -16.62969 16.02723 39.11375 1.000 76.79000 422 LEU D N 1
ATOM 7682 C CA . LEU D 1 422 ? -16.09546 15.66636 37.80440 1.000 72.36000 422 LEU D CA 1
ATOM 7683 C C . LEU D 1 422 ? -14.95429 14.66147 37.90765 1.000 68.03000 422 LEU D C 1
ATOM 7684 O O . LEU D 1 422 ? -14.71679 13.89454 36.96546 1.000 75.25000 422 LEU D O 1
ATOM 7689 N N . GLY D 1 423 ? -14.24460 14.64248 39.03621 1.000 62.10000 423 GLY D N 1
ATOM 7690 C CA . GLY D 1 423 ? -13.19439 13.65358 39.21752 1.000 67.10000 423 GLY D CA 1
ATOM 7691 C C . GLY D 1 423 ? -13.73318 12.23852 39.31677 1.000 81.04000 423 GLY D C 1
ATOM 7692 O O . GLY D 1 423 ? -13.20247 11.31660 38.69040 1.000 82.97000 423 GLY D O 1
ATOM 7693 N N . GLU D 1 424 ? -14.79468 12.04737 40.10341 1.000 81.30000 424 GLU D N 1
ATOM 7694 C CA . GLU D 1 424 ? -15.40547 10.72630 40.22272 1.000 80.57000 424 GLU D CA 1
ATOM 7695 C C . GLU D 1 424 ? -16.14521 10.32829 38.95215 1.000 82.23000 424 GLU D C 1
ATOM 7696 O O . GLU D 1 424 ? -16.18230 9.14330 38.60711 1.000 82.25000 424 GLU D O 1
ATOM 7698 N N . ALA D 1 425 ? -16.73175 11.29527 38.24156 1.000 79.88000 425 ALA D N 1
ATOM 7699 C CA . ALA D 1 425 ? -17.44247 10.97526 37.00798 1.000 80.57000 425 ALA D CA 1
ATOM 7700 C C . ALA D 1 425 ? -16.48613 10.63542 35.87437 1.000 85.24000 425 ALA D C 1
ATOM 7701 O O . ALA D 1 425 ? -16.85361 9.88643 34.96356 1.000 91.58000 425 ALA D O 1
ATOM 7703 N N . LEU D 1 426 ? -15.26616 11.17054 35.91066 1.000 84.24000 426 LEU D N 1
ATOM 7704 C CA . LEU D 1 426 ? -14.29779 10.92470 34.84905 1.000 86.14000 426 LEU D CA 1
ATOM 7705 C C . LEU D 1 426 ? -13.50452 9.64377 35.07549 1.000 89.11000 426 LEU D C 1
ATOM 7706 O O . LEU D 1 426 ? -13.21303 8.91985 34.11728 1.000 89.09000 426 LEU D O 1
ATOM 7711 N N . LYS D 1 427 ? -13.14872 9.34874 36.32726 1.000 88.56000 427 LYS D N 1
ATOM 7712 C CA . LYS D 1 427 ? -12.43442 8.11079 36.61676 1.000 85.76000 427 LYS D CA 1
ATOM 7713 C C . LYS D 1 427 ? -13.33739 6.89171 36.45725 1.000 89.67000 427 LYS D C 1
ATOM 7714 O O . LYS D 1 427 ? -12.85650 5.80978 36.09889 1.000 85.57000 427 LYS D O 1
ATOM 7720 N N . GLU D 1 428 ? -14.64125 7.04556 36.70305 1.000 88.75000 428 GLU D N 1
ATOM 7721 C CA . GLU D 1 428 ? -15.57730 5.95548 36.44257 1.000 87.29000 428 GLU D CA 1
ATOM 7722 C C . GLU D 1 428 ? -15.60718 5.60556 34.96057 1.000 84.11000 428 GLU D C 1
ATOM 7723 O O . GLU D 1 428 ? -15.42129 4.44360 34.57939 1.000 85.49000 428 GLU D O 1
ATOM 7729 N N . VAL D 1 429 ? -15.84580 6.60458 34.10777 1.000 83.43000 429 VAL D N 1
ATOM 7730 C CA . VAL D 1 429 ? -15.89766 6.35765 32.67079 1.000 88.60000 429 VAL D CA 1
ATOM 7731 C C . VAL D 1 429 ? -14.52494 5.95482 32.14392 1.000 90.29000 429 VAL D C 1
ATOM 7732 O O . VAL D 1 429 ? -14.42446 5.20088 31.16882 1.000 90.83000 429 VAL D O 1
ATOM 7736 N N . ALA D 1 430 ? -13.45060 6.42889 32.78029 1.000 88.12000 430 ALA D N 1
ATOM 7737 C CA . ALA D 1 430 ? -12.11081 6.02205 32.36545 1.000 92.08000 430 ALA D CA 1
ATOM 7738 C C . ALA D 1 430 ? -11.90454 4.52506 32.56124 1.000 92.31000 430 ALA D C 1
ATOM 7739 O O . ALA D 1 430 ? -11.33900 3.84817 31.69386 1.000 88.79000 430 ALA D O 1
ATOM 7741 N N . GLU D 1 431 ? -12.36079 3.98996 33.69649 1.000 94.10000 431 GLU D N 1
ATOM 7742 C CA . GLU D 1 431 ? -12.28549 2.55295 33.93437 1.000 89.86000 431 GLU D CA 1
ATOM 7743 C C . GLU D 1 431 ? -13.31391 1.77889 33.11796 1.000 86.75000 431 GLU D C 1
ATOM 7744 O O . GLU D 1 431 ? -13.06902 0.62193 32.75975 1.000 88.51000 431 GLU D O 1
ATOM 7746 N N . LYS D 1 432 ? -14.45816 2.39079 32.81469 1.000 83.05000 432 LYS D N 1
ATOM 7747 C CA . LYS D 1 432 ? -15.50658 1.74772 32.03330 1.000 81.54000 432 LYS D CA 1
ATOM 7748 C C . LYS D 1 432 ? -15.32152 1.91982 30.53120 1.000 81.97000 432 LYS D C 1
ATOM 7749 O O . LYS D 1 432 ? -16.18994 1.49177 29.76371 1.000 81.58000 432 LYS D O 1
ATOM 7751 N N . LEU D 1 433 ? -14.22185 2.53596 30.09356 1.000 81.97000 433 LEU D N 1
ATOM 7752 C CA . LEU D 1 433 ? -13.95674 2.69806 28.67040 1.000 83.72000 433 LEU D CA 1
ATOM 7753 C C . LEU D 1 433 ? -12.50294 2.45523 28.29150 1.000 74.89000 433 LEU D C 1
ATOM 7754 O O . LEU D 1 433 ? -12.16668 2.58332 27.11030 1.000 73.37000 433 LEU D O 1
ATOM 7756 N N . GLY D 1 434 ? -11.63632 2.11327 29.24195 1.000 71.41000 434 GLY D N 1
ATOM 7757 C CA . GLY D 1 434 ? -10.24249 1.85842 28.93708 1.000 80.18000 434 GLY D CA 1
ATOM 7758 C C . GLY D 1 434 ? -9.42172 3.11952 28.76164 1.000 84.14000 434 GLY D C 1
ATOM 7759 O O . GLY D 1 434 ? -8.90242 3.38363 27.67234 1.000 88.06000 434 GLY D O 1
ATOM 7760 N N . GLY D 1 435 ? -9.29715 3.90447 29.82761 1.000 82.01000 435 GLY D N 1
ATOM 7761 C CA . GLY D 1 435 ? -8.52631 5.13055 29.77520 1.000 82.48000 435 GLY D CA 1
ATOM 7762 C C . GLY D 1 435 ? -8.18950 5.61152 31.16902 1.000 84.37000 435 GLY D C 1
ATOM 7763 O O . GLY D 1 435 ? -8.49182 4.95743 32.17017 1.000 84.16000 435 GLY D O 1
ATOM 7764 N N . GLU D 1 436 ? -7.55059 6.77558 31.21969 1.000 88.25000 436 GLU D N 1
ATOM 7765 C CA . GLU D 1 436 ? -7.14189 7.40655 32.46547 1.000 89.14000 436 GLU D CA 1
ATOM 7766 C C . GLU D 1 436 ? -7.97289 8.66346 32.67905 1.000 78.00000 436 GLU D C 1
ATOM 7767 O O . GLU D 1 436 ? -8.11953 9.47649 31.76118 1.000 72.96000 436 GLU D O 1
ATOM 7773 N N . GLY D 1 437 ? -8.51316 8.82034 33.88439 1.000 75.52000 437 GLY D N 1
ATOM 7774 C CA . GLY D 1 437 ? -9.36211 9.96324 34.16697 1.000 73.03000 437 GLY D CA 1
ATOM 7775 C C . GLY D 1 437 ? -9.44322 10.22915 35.65204 1.000 70.47000 437 GLY D C 1
ATOM 7776 O O . GLY D 1 437 ? -8.94564 9.45916 36.47669 1.000 78.48000 437 GLY D O 1
ATOM 7777 N N . GLY D 1 438 ? -10.08213 11.34207 35.98249 1.000 72.32000 438 GLY D N 1
ATOM 7778 C CA . GLY D 1 438 ? -10.25533 11.76398 37.35662 1.000 73.58000 438 GLY D CA 1
ATOM 7779 C C . GLY D 1 438 ? -9.55229 13.08003 37.64125 1.000 71.71000 438 GLY D C 1
ATOM 7780 O O . GLY D 1 438 ? -8.77584 13.59815 36.84081 1.000 65.37000 438 GLY D O 1
ATOM 7781 N N . GLY D 1 439 ? -9.84962 13.61094 38.82346 1.000 64.03000 439 GLY D N 1
ATOM 7782 C CA . GLY D 1 439 ? -9.27150 14.86998 39.24318 1.000 62.32000 439 GLY D CA 1
ATOM 7783 C C . GLY D 1 439 ? -9.86276 15.39385 40.53457 1.000 71.28000 439 GLY D C 1
ATOM 7784 O O . GLY D 1 439 ? -9.60704 14.84382 41.60938 1.000 73.30000 439 GLY D O 1
ATOM 7785 N N . HIS D 1 440 ? -10.65892 16.45677 40.43911 1.000 70.38000 440 HIS D N 1
ATOM 7786 C CA . HIS D 1 440 ? -11.29328 17.08165 41.58953 1.000 71.52000 440 HIS D CA 1
ATOM 7787 C C . HIS D 1 440 ? -12.75950 17.34051 41.27345 1.000 66.92000 440 HIS D C 1
ATOM 7788 O O . HIS D 1 440 ? -13.25313 17.01652 40.18973 1.000 72.59000 440 HIS D O 1
ATOM 7795 N N . ALA D 1 441 ? -13.46097 17.93939 42.23791 1.000 63.16000 441 ALA D N 1
ATOM 7796 C CA . ALA D 1 441 ? -14.89908 18.13625 42.09180 1.000 73.49000 441 ALA D CA 1
ATOM 7797 C C . ALA D 1 441 ? -15.21585 19.15728 41.00605 1.000 73.58000 441 ALA D C 1
ATOM 7798 O O . ALA D 1 441 ? -16.16031 18.97222 40.23062 1.000 66.05000 441 ALA D O 1
ATOM 7800 N N . ILE D 1 442 ? -14.43401 20.23136 40.92863 1.000 69.59000 442 ILE D N 1
ATOM 7801 C CA . ILE D 1 442 ? -14.73769 21.30938 39.99487 1.000 66.30000 442 ILE D CA 1
ATOM 7802 C C . ILE D 1 442 ? -14.03450 21.12852 38.64943 1.000 65.11000 442 ILE D C 1
ATOM 7803 O O . ILE D 1 442 ? -14.54818 21.57652 37.61877 1.000 63.52000 442 ILE D O 1
ATOM 7808 N N . ALA D 1 443 ? -12.87845 20.46864 38.62468 1.000 65.23000 443 ALA D N 1
ATOM 7809 C CA . ALA D 1 443 ? -12.13218 20.28178 37.39022 1.000 60.59000 443 ALA D CA 1
ATOM 7810 C C . ALA D 1 443 ? -11.48304 18.90585 37.38875 1.000 61.28000 443 ALA D C 1
ATOM 7811 O O . ALA D 1 443 ? -11.08735 18.38783 38.43548 1.000 65.51000 443 ALA D O 1
ATOM 7813 N N . ALA D 1 444 ? -11.37971 18.32292 36.19965 1.000 56.72000 444 ALA D N 1
ATOM 7814 C CA . ALA D 1 444 ? -10.75970 17.01500 36.01120 1.000 59.40000 444 ALA D CA 1
ATOM 7815 C C . ALA D 1 444 ? -10.49959 16.83110 34.52003 1.000 52.90000 444 ALA D C 1
ATOM 7816 O O . ALA D 1 444 ? -10.86118 17.67711 33.69730 1.000 60.39000 444 ALA D O 1
ATOM 7818 N N . GLY D 1 445 ? -9.86269 15.71118 34.17858 1.000 57.79000 445 GLY D N 1
ATOM 7819 C CA . GLY D 1 445 ? -9.55450 15.40529 32.79538 1.000 66.12000 445 GLY D CA 1
ATOM 7820 C C . GLY D 1 445 ? -9.62350 13.91530 32.54534 1.000 70.05000 445 GLY D C 1
ATOM 7821 O O . GLY D 1 445 ? -9.72385 13.11024 33.47436 1.000 65.18000 445 GLY D O 1
ATOM 7822 N N . ILE D 1 446 ? -9.56525 13.55237 31.26629 1.000 67.81000 446 ILE D N 1
ATOM 7823 C CA . ILE D 1 446 ? -9.62935 12.15038 30.86525 1.000 74.12000 446 ILE D CA 1
ATOM 7824 C C . ILE D 1 446 ? -8.99618 12.00852 29.48785 1.000 79.10000 446 ILE D C 1
ATOM 7825 O O . ILE D 1 446 ? -9.14980 12.87555 28.62299 1.000 72.53000 446 ILE D O 1
ATOM 7830 N N . ARG D 1 447 ? -8.26819 10.90761 29.30035 1.000 80.92000 447 ARG D N 1
ATOM 7831 C CA . ARG D 1 447 ? -7.73094 10.50273 28.00700 1.000 76.69000 447 ARG D CA 1
ATOM 7832 C C . ARG D 1 447 ? -8.24098 9.09969 27.70724 1.000 78.16000 447 ARG D C 1
ATOM 7833 O O . ARG D 1 447 ? -7.96042 8.16268 28.46302 1.000 79.50000 447 ARG D O 1
ATOM 7835 N N . PHE D 1 448 ? -8.98663 8.95768 26.61769 1.000 77.89000 448 PHE D N 1
ATOM 7836 C CA . PHE D 1 448 ? -9.66370 7.70662 26.30204 1.000 77.00000 448 PHE D CA 1
ATOM 7837 C C . PHE D 1 448 ? -9.65560 7.52470 24.79202 1.000 83.53000 448 PHE D C 1
ATOM 7838 O O . PHE D 1 448 ? -9.37916 8.47177 24.04690 1.000 78.90000 448 PHE D O 1
ATOM 7846 N N . PRO D 1 449 ? -9.93378 6.30570 24.30613 1.000 93.96000 449 PRO D N 1
ATOM 7847 C CA . PRO D 1 449 ? -9.85364 6.05479 22.86006 1.000 90.22000 449 PRO D CA 1
ATOM 7848 C C . PRO D 1 449 ? -10.76423 6.96874 22.05167 1.000 84.24000 449 PRO D C 1
ATOM 7849 O O . PRO D 1 449 ? -11.86200 7.33260 22.47936 1.000 84.29000 449 PRO D O 1
ATOM 7853 N N . LYS D 1 450 ? -10.29100 7.32785 20.85540 1.000 84.72000 450 LYS D N 1
ATOM 7854 C CA . LYS D 1 450 ? -11.01963 8.24082 19.98289 1.000 82.15000 450 LYS D CA 1
ATOM 7855 C C . LYS D 1 450 ? -12.18600 7.57074 19.26857 1.000 83.18000 450 LYS D C 1
ATOM 7856 O O . LYS D 1 450 ? -13.12432 8.26267 18.85618 1.000 77.00000 450 LYS D O 1
ATOM 7862 N N . ASN D 1 451 ? -12.15895 6.24775 19.12249 1.000 90.37000 451 ASN D N 1
ATOM 7863 C CA . ASN D 1 451 ? -13.23629 5.53168 18.45111 1.000 84.73000 451 ASN D CA 1
ATOM 7864 C C . ASN D 1 451 ? -14.43871 5.28150 19.35283 1.000 82.87000 451 ASN D C 1
ATOM 7865 O O . ASN D 1 451 ? -15.41393 4.67143 18.90040 1.000 83.43000 451 ASN D O 1
ATOM 7870 N N . ARG D 1 452 ? -14.39799 5.73744 20.60283 1.000 79.72000 452 ARG D N 1
ATOM 7871 C CA . ARG D 1 452 ? -15.47638 5.53728 21.56348 1.000 83.85000 452 ARG D CA 1
ATOM 7872 C C . ARG D 1 452 ? -15.91315 6.86720 22.16582 1.000 85.97000 452 ARG D C 1
ATOM 7873 O O . ARG D 1 452 ? -16.17242 6.97111 23.36799 1.000 81.85000 452 ARG D O 1
ATOM 7877 N N . ILE D 1 453 ? -16.00476 7.90824 21.33593 1.000 80.83000 453 ILE D N 1
ATOM 7878 C CA . ILE D 1 453 ? -16.41259 9.21817 21.83625 1.000 75.03000 453 ILE D CA 1
ATOM 7879 C C . ILE D 1 453 ? -17.91846 9.27001 22.05418 1.000 81.45000 453 ILE D C 1
ATOM 7880 O O . ILE D 1 453 ? -18.38990 9.80290 23.06650 1.000 79.57000 453 ILE D O 1
ATOM 7885 N N . ASP D 1 454 ? -18.69598 8.71898 21.11662 1.000 83.09000 454 ASP D N 1
ATOM 7886 C CA . ASP D 1 454 ? -20.14789 8.70682 21.26551 1.000 80.78000 454 ASP D CA 1
ATOM 7887 C C . ASP D 1 454 ? -20.57905 7.94271 22.51074 1.000 82.46000 454 ASP D C 1
ATOM 7888 O O . ASP D 1 454 ? -21.59671 8.28057 23.12638 1.000 78.66000 454 ASP D O 1
ATOM 7890 N N . GLU D 1 455 ? -19.81971 6.91577 22.89822 1.000 89.11000 455 GLU D N 1
ATOM 7891 C CA . GLU D 1 455 ? -20.14289 6.17167 24.11038 1.000 88.13000 455 GLU D CA 1
ATOM 7892 C C . GLU D 1 455 ? -19.86721 7.00763 25.35425 1.000 90.32000 455 GLU D C 1
ATOM 7893 O O . GLU D 1 455 ? -20.62661 6.95350 26.32872 1.000 85.10000 455 GLU D O 1
ATOM 7899 N N . PHE D 1 456 ? -18.78930 7.79774 25.33063 1.000 89.33000 456 PHE D N 1
ATOM 7900 C CA . PHE D 1 456 ? -18.43668 8.62572 26.48046 1.000 87.72000 456 PHE D CA 1
ATOM 7901 C C . PHE D 1 456 ? -19.50961 9.66759 26.76918 1.000 85.46000 456 PHE D C 1
ATOM 7902 O O . PHE D 1 456 ? -19.77793 9.98350 27.93436 1.000 88.67000 456 PHE D O 1
ATOM 7910 N N . ILE D 1 457 ? -20.13631 10.21059 25.72159 1.000 80.98000 457 ILE D N 1
ATOM 7911 C CA . ILE D 1 457 ? -21.12631 11.27147 25.90425 1.000 82.51000 457 ILE D CA 1
ATOM 7912 C C . ILE D 1 457 ? -22.31676 10.75831 26.70695 1.000 88.30000 457 ILE D C 1
ATOM 7913 O O . ILE D 1 457 ? -22.70620 11.34822 27.72222 1.000 81.67000 457 ILE D O 1
ATOM 7918 N N . LYS D 1 458 ? -22.91392 9.64927 26.26326 1.000 88.51000 458 LYS D N 1
ATOM 7919 C CA . LYS D 1 458 ? -24.04242 9.07612 26.98892 1.000 83.49000 458 LYS D CA 1
ATOM 7920 C C . LYS D 1 458 ? -23.62454 8.47309 28.32163 1.000 83.95000 458 LYS D C 1
ATOM 7921 O O . LYS D 1 458 ? -24.46098 8.35396 29.22314 1.000 89.58000 458 LYS D O 1
ATOM 7923 N N . LEU D 1 459 ? -22.35341 8.09221 28.46784 1.000 86.72000 459 LEU D N 1
ATOM 7924 C CA . LEU D 1 459 ? -21.89658 7.49719 29.71852 1.000 89.81000 459 LEU D CA 1
ATOM 7925 C C . LEU D 1 459 ? -21.52707 8.56518 30.74135 1.000 93.74000 459 LEU D C 1
ATOM 7926 O O . LEU D 1 459 ? -21.81732 8.41208 31.93352 1.000 91.50000 459 LEU D O 1
ATOM 7931 N N . PHE D 1 460 ? -20.89045 9.65227 30.29702 1.000 91.29000 460 PHE D N 1
ATOM 7932 C CA . PHE D 1 460 ? -20.55800 10.73625 31.21588 1.000 88.32000 460 PHE D CA 1
ATOM 7933 C C . PHE D 1 460 ? -21.80776 11.45010 31.71568 1.000 89.08000 460 PHE D C 1
ATOM 7934 O O . PHE D 1 460 ? -21.84011 11.91003 32.86272 1.000 87.01000 460 PHE D O 1
ATOM 7942 N N . ASN D 1 461 ? -22.84029 11.55604 30.87432 1.000 84.61000 461 ASN D N 1
ATOM 7943 C CA . ASN D 1 461 ? -24.11006 12.10788 31.33513 1.000 88.78000 461 ASN D CA 1
ATOM 7944 C C . ASN D 1 461 ? -24.77135 11.18676 32.35348 1.000 95.58000 461 ASN D C 1
ATOM 7945 O O . ASN D 1 461 ? -25.33278 11.65565 33.35085 1.000 88.98000 461 ASN D O 1
ATOM 7950 N N . GLU D 1 462 ? -24.70735 9.87278 32.12037 1.000 92.17000 462 GLU D N 1
ATOM 7951 C CA . GLU D 1 462 ? -25.33270 8.92267 33.03471 1.000 90.53000 462 GLU D CA 1
ATOM 7952 C C . GLU D 1 462 ? -24.61587 8.87167 34.37826 1.000 95.32000 462 GLU D C 1
ATOM 7953 O O . GLU D 1 462 ? -25.25721 8.64955 35.41165 1.000 98.57000 462 GLU D O 1
ATOM 7955 N N . ALA D 1 463 ? -23.29588 9.07680 34.38647 1.000 94.00000 463 ALA D N 1
ATOM 7956 C CA . ALA D 1 463 ? -22.54511 9.02381 35.63800 1.000 95.93000 463 ALA D CA 1
ATOM 7957 C C . ALA D 1 463 ? -22.84968 10.21773 36.53525 1.000 97.11000 463 ALA D C 1
ATOM 7958 O O . ALA D 1 463 ? -22.75392 10.10668 37.76319 1.000 98.65000 463 ALA D O 1
ATOM 7960 N N . LEU D 1 464 ? -23.20916 11.35673 35.95153 1.000 94.45000 464 LEU D N 1
ATOM 7961 C CA . LEU D 1 464 ? -23.52480 12.55166 36.72879 1.000 92.89000 464 LEU D CA 1
ATOM 7962 C C . LEU D 1 464 ? -24.92543 12.46648 37.32565 1.000 82.09000 464 LEU D C 1
ATOM 7963 O O . LEU D 1 464 ? -25.15576 11.74441 38.29675 1.000 81.87000 464 LEU D O 1
ATOM 7968 N N . VAL E 2 26 ? 40.56976 20.77524 6.37787 1.000 50.88000 134 VAL E N 1
ATOM 7969 C CA . VAL E 2 26 ? 39.24827 20.92607 5.78267 1.000 46.76000 134 VAL E CA 1
ATOM 7970 C C . VAL E 2 26 ? 38.29940 21.54244 6.80518 1.000 52.00000 134 VAL E C 1
ATOM 7971 O O . VAL E 2 26 ? 37.75451 20.83711 7.65562 1.000 50.96000 134 VAL E O 1
ATOM 7975 N N . PRO E 2 27 ? 38.10227 22.85827 6.72112 1.000 46.61000 135 PRO E N 1
ATOM 7976 C CA . PRO E 2 27 ? 37.28233 23.54573 7.72553 1.000 44.03000 135 PRO E CA 1
ATOM 7977 C C . PRO E 2 27 ? 35.82262 23.12753 7.64650 1.000 42.68000 135 PRO E C 1
ATOM 7978 O O . PRO E 2 27 ? 35.27814 22.89993 6.56387 1.000 41.66000 135 PRO E O 1
ATOM 7982 N N . LYS E 2 28 ? 35.18943 23.03017 8.81591 1.000 37.03000 136 LYS E N 1
ATOM 7983 C CA . LYS E 2 28 ? 33.79884 22.61505 8.92483 1.000 37.27000 136 LYS E CA 1
ATOM 7984 C C . LYS E 2 28 ? 33.03460 23.58355 9.81618 1.000 36.72000 136 LYS E C 1
ATOM 7985 O O . LYS E 2 28 ? 33.58474 24.14513 10.76775 1.000 48.96000 136 LYS E O 1
ATOM 7991 N N . GLU E 2 29 ? 31.75624 23.77645 9.49395 1.000 29.91000 137 GLU E N 1
ATOM 7992 C CA . GLU E 2 29 ? 30.85311 24.56983 10.31440 1.000 37.01000 137 GLU E CA 1
ATOM 7993 C C . GLU E 2 29 ? 29.52378 23.83576 10.42633 1.000 31.23000 137 GLU E C 1
ATOM 7994 O O . GLU E 2 29 ? 29.28317 22.83446 9.74462 1.000 27.00000 137 GLU E O 1
ATOM 8000 N N . ALA E 2 30 ? 28.65491 24.33917 11.29880 1.000 27.06000 138 ALA E N 1
ATOM 8001 C CA . ALA E 2 30 ? 27.34754 23.73713 11.52170 1.000 24.13000 138 ALA E CA 1
ATOM 8002 C C . ALA E 2 30 ? 26.28843 24.48415 10.72326 1.000 23.73000 138 ALA E C 1
ATOM 8003 O O . ALA E 2 30 ? 26.29138 25.71714 10.66808 1.000 22.05000 138 ALA E O 1
ATOM 8005 N N . TYR E 2 31 ? 25.38566 23.72532 10.09993 1.000 23.88000 139 TYR E N 1
ATOM 8006 C CA . TYR E 2 31 ? 24.34867 24.28135 9.24450 1.000 25.48000 139 TYR E CA 1
ATOM 8007 C C . TYR E 2 31 ? 23.04542 23.52631 9.45942 1.000 29.42000 139 TYR E C 1
ATOM 8008 O O . TYR E 2 31 ? 23.04762 22.35237 9.83958 1.000 30.19000 139 TYR E O 1
ATOM 8017 N N . ILE E 2 32 ? 21.93370 24.20737 9.19901 1.000 21.34000 140 ILE E N 1
ATOM 8018 C CA . ILE E 2 32 ? 20.62017 23.58028 9.12692 1.000 22.22000 140 ILE E CA 1
ATOM 8019 C C . ILE E 2 32 ? 20.28539 23.40480 7.65315 1.000 24.46000 140 ILE E C 1
ATOM 8020 O O . ILE E 2 32 ? 20.00515 24.38247 6.95119 1.000 27.76000 140 ILE E O 1
ATOM 8025 N N . ILE E 2 33 ? 20.31711 22.16576 7.17531 1.000 20.47000 141 ILE E N 1
ATOM 8026 C CA . ILE E 2 33 ? 19.94649 21.87326 5.79458 1.000 24.09000 141 ILE E CA 1
ATOM 8027 C C . ILE E 2 33 ? 18.42740 21.90001 5.69752 1.000 24.52000 141 ILE E C 1
ATOM 8028 O O . ILE E 2 33 ? 17.73846 21.13954 6.38606 1.000 19.39000 141 ILE E O 1
ATOM 8033 N N . GLN E 2 34 ? 17.90315 22.77346 4.84073 1.000 23.64000 142 GLN E N 1
ATOM 8034 C CA . GLN E 2 34 ? 16.47190 23.03328 4.77258 1.000 24.28000 142 GLN E CA 1
ATOM 8035 C C . GLN E 2 34 ? 15.76485 22.25054 3.67313 1.000 24.06000 142 GLN E C 1
ATOM 8036 O O . GLN E 2 34 ? 14.55958 22.43153 3.48086 1.000 26.56000 142 GLN E O 1
ATOM 8042 N N . ILE E 2 35 ? 16.47611 21.38602 2.94981 1.000 28.36000 143 ILE E N 1
ATOM 8043 C CA . ILE E 2 35 ? 15.88314 20.55839 1.90930 1.000 25.28000 143 ILE E CA 1
ATOM 8044 C C . ILE E 2 35 ? 16.40540 19.13684 2.05817 1.000 25.21000 143 ILE E C 1
ATOM 8045 O O . ILE E 2 35 ? 17.45098 18.89178 2.66355 1.000 24.58000 143 ILE E O 1
ATOM 8050 N N . ASP E 2 36 ? 15.65282 18.19215 1.49677 1.000 24.85000 144 ASP E N 1
ATOM 8051 C CA . ASP E 2 36 ? 16.15486 16.83154 1.37265 1.000 27.37000 144 ASP E CA 1
ATOM 8052 C C . ASP E 2 36 ? 17.36830 16.81741 0.45389 1.000 33.85000 144 ASP E C 1
ATOM 8053 O O . ASP E 2 36 ? 17.42908 17.55332 -0.53425 1.000 35.01000 144 ASP E O 1
ATOM 8058 N N . LEU E 2 37 ? 18.34719 15.97625 0.78640 1.000 27.52000 145 LEU E N 1
ATOM 8059 C CA . LEU E 2 37 ? 19.59371 16.01917 0.06262 1.000 22.82000 145 LEU E CA 1
ATOM 8060 C C . LEU E 2 37 ? 20.23783 14.63970 0.05641 1.000 29.87000 145 LEU E C 1
ATOM 8061 O O . LEU E 2 37 ? 20.38600 14.03797 1.13140 1.000 31.17000 145 LEU E O 1
ATOM 8066 N N . PRO E 2 38 ? 20.61754 14.11385 -1.10375 1.000 25.59000 146 PRO E N 1
ATOM 8067 C CA . PRO E 2 38 ? 21.36556 12.85346 -1.12704 1.000 30.21000 146 PRO E CA 1
ATOM 8068 C C . PRO E 2 38 ? 22.78070 13.06569 -0.61396 1.000 28.55000 146 PRO E C 1
ATOM 8069 O O . PRO E 2 38 ? 23.24889 14.19310 -0.43741 1.000 29.76000 146 PRO E O 1
ATOM 8073 N N . ALA E 2 39 ? 23.46677 11.95629 -0.35923 1.000 23.70000 147 ALA E N 1
ATOM 8074 C CA . ALA E 2 39 ? 24.87592 12.04149 -0.00812 1.000 23.82000 147 ALA E CA 1
ATOM 8075 C C . ALA E 2 39 ? 25.64668 12.67796 -1.15769 1.000 28.33000 147 ALA E C 1
ATOM 8076 O O . ALA E 2 39 ? 25.48428 12.29067 -2.31754 1.000 30.68000 147 ALA E O 1
ATOM 8078 N N . VAL E 2 40 ? 26.46707 13.67868 -0.83734 1.000 25.76000 148 VAL E N 1
ATOM 8079 C CA . VAL E 2 40 ? 27.23985 14.40317 -1.83593 1.000 29.26000 148 VAL E CA 1
ATOM 8080 C C . VAL E 2 40 ? 28.70812 14.38443 -1.43584 1.000 28.95000 148 VAL E C 1
ATOM 8081 O O . VAL E 2 40 ? 29.06102 14.16688 -0.27503 1.000 28.53000 148 VAL E O 1
ATOM 8085 N N . LEU E 2 41 ? 29.56831 14.61200 -2.42641 1.000 25.66000 149 LEU E N 1
ATOM 8086 C CA . LEU E 2 41 ? 31.00946 14.58721 -2.22130 1.000 27.27000 149 LEU E CA 1
ATOM 8087 C C . LEU E 2 41 ? 31.52463 15.94569 -1.76982 1.000 26.53000 149 LEU E C 1
ATOM 8088 O O . LEU E 2 41 ? 31.03850 16.99223 -2.21066 1.000 21.42000 149 LEU E O 1
ATOM 8093 N N . GLY E 2 42 ? 32.51420 15.91863 -0.88443 1.000 27.65000 150 GLY E N 1
ATOM 8094 C CA . GLY E 2 42 ? 33.24646 17.10628 -0.52205 1.000 32.22000 150 GLY E CA 1
ATOM 8095 C C . GLY E 2 42 ? 34.58198 17.14227 -1.23489 1.000 38.71000 150 GLY E C 1
ATOM 8096 O O . GLY E 2 42 ? 34.93227 16.22345 -1.98298 1.000 34.89000 150 GLY E O 1
ATOM 8097 N N . PRO E 2 43 ? 35.36125 18.20294 -1.01552 1.000 40.40000 151 PRO E N 1
ATOM 8098 C CA . PRO E 2 43 ? 36.66876 18.29692 -1.68635 1.000 44.50000 151 PRO E CA 1
ATOM 8099 C C . PRO E 2 43 ? 37.64191 17.20777 -1.27381 1.000 45.87000 151 PRO E C 1
ATOM 8100 O O . PRO E 2 43 ? 38.55170 16.88041 -2.04633 1.000 51.51000 151 PRO E O 1
ATOM 8104 N N . ASP E 2 44 ? 37.48012 16.62980 -0.08663 1.000 42.33000 152 ASP E N 1
ATOM 8105 C CA . ASP E 2 44 ? 38.34529 15.55558 0.37899 1.000 32.87000 152 ASP E CA 1
ATOM 8106 C C . ASP E 2 44 ? 37.92009 14.18716 -0.13656 1.000 41.97000 152 ASP E C 1
ATOM 8107 O O . ASP E 2 44 ? 38.38626 13.17361 0.39729 1.000 43.43000 152 ASP E O 1
ATOM 8112 N N . MET E 2 45 ? 37.04850 14.13730 -1.14401 1.000 42.16000 153 MET E N 1
ATOM 8113 C CA . MET E 2 45 ? 36.49518 12.89877 -1.69049 1.000 43.55000 153 MET E CA 1
ATOM 8114 C C . MET E 2 45 ? 35.78453 12.05634 -0.63493 1.000 41.85000 153 MET E C 1
ATOM 8115 O O . MET E 2 45 ? 35.60940 10.84617 -0.81465 1.000 36.46000 153 MET E O 1
ATOM 8120 N N . LYS E 2 46 ? 35.36170 12.67814 0.45925 1.000 34.75000 154 LYS E N 1
ATOM 8121 C CA . LYS E 2 46 ? 34.55387 12.02262 1.47385 1.000 39.14000 154 LYS E CA 1
ATOM 8122 C C . LYS E 2 46 ? 33.08546 12.36139 1.25771 1.000 34.19000 154 LYS E C 1
ATOM 8123 O O . LYS E 2 46 ? 32.74525 13.41104 0.70778 1.000 41.11000 154 LYS E O 1
ATOM 8129 N N . GLU E 2 47 ? 32.21547 11.45474 1.68938 1.000 23.86000 155 GLU E N 1
ATOM 8130 C CA . GLU E 2 47 ? 30.78122 11.62654 1.52125 1.000 26.02000 155 GLU E CA 1
ATOM 8131 C C . GLU E 2 47 ? 30.18338 12.34222 2.72553 1.000 28.92000 155 GLU E C 1
ATOM 8132 O O . GLU E 2 47 ? 30.60028 12.12472 3.86730 1.000 25.31000 155 GLU E O 1
ATOM 8138 N N . TYR E 2 48 ? 29.19552 13.19437 2.46002 1.000 23.49000 156 TYR E N 1
ATOM 8139 C CA . TYR E 2 48 ? 28.47658 13.91493 3.50037 1.000 18.88000 156 TYR E CA 1
ATOM 8140 C C . TYR E 2 48 ? 26.98648 13.82267 3.21631 1.000 26.26000 156 TYR E C 1
ATOM 8141 O O . TYR E 2 48 ? 26.53350 14.18715 2.12655 1.000 27.15000 156 TYR E O 1
ATOM 8150 N N . GLY E 2 49 ? 26.23249 13.32919 4.19485 1.000 21.47000 157 GLY E N 1
ATOM 8151 C CA . GLY E 2 49 ? 24.82459 13.07301 4.01777 1.000 21.25000 157 GLY E CA 1
ATOM 8152 C C . GLY E 2 49 ? 24.52580 11.58676 4.00316 1.000 21.00000 157 GLY E C 1
ATOM 8153 O O . GLY E 2 49 ? 25.35972 10.76250 4.39176 1.000 19.05000 157 GLY E O 1
ATOM 8154 N N . PRO E 2 50 ? 23.32182 11.20671 3.54197 1.000 16.20000 158 PRO E N 1
ATOM 8155 C CA . PRO E 2 50 ? 22.26978 12.10178 3.04550 1.000 20.81000 158 PRO E CA 1
ATOM 8156 C C . PRO E 2 50 ? 21.59182 12.89538 4.15881 1.000 24.29000 158 PRO E C 1
ATOM 8157 O O . PRO E 2 50 ? 21.70985 12.53764 5.33079 1.000 22.56000 158 PRO E O 1
ATOM 8161 N N . PHE E 2 51 ? 20.89671 13.96676 3.79009 1.000 24.77000 159 PHE E N 1
ATOM 8162 C CA . PHE E 2 51 ? 20.29356 14.88140 4.74734 1.000 21.79000 159 PHE E CA 1
ATOM 8163 C C . PHE E 2 51 ? 18.78345 14.88414 4.58128 1.000 21.97000 159 PHE E C 1
ATOM 8164 O O . PHE E 2 51 ? 18.27766 15.00057 3.45958 1.000 31.72000 159 PHE E O 1
ATOM 8172 N N . MET E 2 52 ? 18.07326 14.75471 5.69474 1.000 22.31000 160 MET E N 1
ATOM 8173 C CA . MET E 2 52 ? 16.64505 15.01555 5.71160 1.000 24.07000 160 MET E CA 1
ATOM 8174 C C . MET E 2 52 ? 16.40692 16.51137 5.86754 1.000 19.85000 160 MET E C 1
ATOM 8175 O O . MET E 2 52 ? 17.18874 17.22010 6.50695 1.000 19.06000 160 MET E O 1
ATOM 8180 N N . ALA E 2 53 ? 15.32715 16.99240 5.25814 1.000 23.01000 161 ALA E N 1
ATOM 8181 C CA . ALA E 2 53 ? 14.98604 18.40714 5.34116 1.000 23.73000 161 ALA E CA 1
ATOM 8182 C C . ALA E 2 53 ? 14.81860 18.82520 6.79320 1.000 24.07000 161 ALA E C 1
ATOM 8183 O O . ALA E 2 53 ? 13.98651 18.27062 7.51680 1.000 24.43000 161 ALA E O 1
ATOM 8185 N N . GLY E 2 54 ? 15.62608 19.79492 7.22157 1.000 25.80000 162 GLY E N 1
ATOM 8186 C CA . GLY E 2 54 ? 15.60554 20.27110 8.58751 1.000 16.04000 162 GLY E CA 1
ATOM 8187 C C . GLY E 2 54 ? 16.74848 19.79215 9.45587 1.000 20.14000 162 GLY E C 1
ATOM 8188 O O . GLY E 2 54 ? 16.84584 20.22639 10.60774 1.000 25.55000 162 GLY E O 1
ATOM 8189 N N . ASP E 2 55 ? 17.61187 18.91879 8.94645 1.000 16.26000 163 ASP E N 1
ATOM 8190 C CA . ASP E 2 55 ? 18.71579 18.40181 9.74183 1.000 19.49000 163 ASP E CA 1
ATOM 8191 C C . ASP E 2 55 ? 19.75407 19.48669 10.00703 1.000 20.23000 163 ASP E C 1
ATOM 8192 O O . ASP E 2 55 ? 20.00884 20.35379 9.16775 1.000 21.60000 163 ASP E O 1
ATOM 8197 N N . MET E 2 56 ? 20.35786 19.42835 11.18867 1.000 21.17000 164 MET E N 1
ATOM 8198 C CA . MET E 2 56 ? 21.50639 20.25534 11.52883 1.000 18.43000 164 MET E CA 1
ATOM 8199 C C . MET E 2 56 ? 22.73316 19.35635 11.57719 1.000 25.66000 164 MET E C 1
ATOM 8200 O O . MET E 2 56 ? 22.74743 18.36147 12.31332 1.000 21.95000 164 MET E O 1
ATOM 8205 N N . ALA E 2 57 ? 23.75739 19.70108 10.79951 1.000 21.61000 165 ALA E N 1
ATOM 8206 C CA . ALA E 2 57 ? 24.94801 18.87204 10.70288 1.000 19.21000 165 ALA E CA 1
ATOM 8207 C C . ALA E 2 57 ? 26.18723 19.74604 10.58998 1.000 26.61000 165 ALA E C 1
ATOM 8208 O O . ALA E 2 57 ? 26.12799 20.87893 10.10486 1.000 24.68000 165 ALA E O 1
ATOM 8210 N N . ILE E 2 58 ? 27.30996 19.20703 11.05236 1.000 18.71000 166 ILE E N 1
ATOM 8211 C CA . ILE E 2 58 ? 28.61432 19.82607 10.85246 1.000 23.35000 166 ILE E CA 1
ATOM 8212 C C . ILE E 2 58 ? 29.18996 19.28236 9.55018 1.000 25.24000 166 ILE E C 1
ATOM 8213 O O . ILE E 2 58 ? 29.43087 18.07754 9.42219 1.000 25.42000 166 ILE E O 1
ATOM 8218 N N . ILE E 2 59 ? 29.39363 20.16439 8.57793 1.000 23.73000 167 ILE E N 1
ATOM 8219 C CA . ILE E 2 59 ? 29.84512 19.76757 7.24470 1.000 21.75000 167 ILE E CA 1
ATOM 8220 C C . ILE E 2 59 ? 30.93906 20.72341 6.79388 1.000 25.74000 167 ILE E C 1
ATOM 8221 O O . ILE E 2 59 ? 31.07549 21.82960 7.33464 1.000 30.08000 167 ILE E O 1
ATOM 8226 N N . PRO E 2 60 ? 31.75479 20.31194 5.81843 1.000 32.69000 168 PRO E N 1
ATOM 8227 C CA . PRO E 2 60 ? 32.77671 21.22570 5.29167 1.000 24.59000 168 PRO E CA 1
ATOM 8228 C C . PRO E 2 60 ? 32.15734 22.52013 4.78687 1.000 20.26000 168 PRO E C 1
ATOM 8229 O O . PRO E 2 60 ? 31.09095 22.52117 4.16754 1.000 22.72000 168 PRO E O 1
ATOM 8233 N N . THR E 2 61 ? 32.84860 23.62973 5.06328 1.000 29.81000 169 THR E N 1
ATOM 8234 C CA . THR E 2 61 ? 32.28436 24.95524 4.82345 1.000 31.41000 169 THR E CA 1
ATOM 8235 C C . THR E 2 61 ? 31.99424 25.19679 3.34660 1.000 30.37000 169 THR E C 1
ATOM 8236 O O . THR E 2 61 ? 31.05544 25.92998 3.01308 1.000 28.58000 169 THR E O 1
ATOM 8240 N N . VAL E 2 62 ? 32.78018 24.59431 2.45019 1.000 22.09000 170 VAL E N 1
ATOM 8241 C CA . VAL E 2 62 ? 32.54314 24.77292 1.02031 1.000 22.85000 170 VAL E CA 1
ATOM 8242 C C . VAL E 2 62 ? 31.16533 24.24674 0.63625 1.000 25.82000 170 VAL E C 1
ATOM 8243 O O . VAL E 2 62 ? 30.45633 24.85604 -0.17440 1.000 28.69000 170 VAL E O 1
ATOM 8247 N N . ILE E 2 63 ? 30.75862 23.11648 1.21666 1.000 32.67000 171 ILE E N 1
ATOM 8248 C CA . ILE E 2 63 ? 29.41589 22.60235 0.97157 1.000 28.06000 171 ILE E CA 1
ATOM 8249 C C . ILE E 2 63 ? 28.37557 23.49659 1.63209 1.000 23.83000 171 ILE E C 1
ATOM 8250 O O . ILE E 2 63 ? 27.34492 23.82266 1.03169 1.000 25.69000 171 ILE E O 1
ATOM 8255 N N . GLY E 2 64 ? 28.63200 23.91597 2.87287 1.000 22.09000 172 GLY E N 1
ATOM 8256 C CA . GLY E 2 64 ? 27.64780 24.70727 3.59438 1.000 27.99000 172 GLY E CA 1
ATOM 8257 C C . GLY E 2 64 ? 27.40529 26.06098 2.95634 1.000 33.27000 172 GLY E C 1
ATOM 8258 O O . GLY E 2 64 ? 26.25783 26.47301 2.76400 1.000 28.87000 172 GLY E O 1
ATOM 8259 N N . ARG E 2 65 ? 28.48550 26.77282 2.61957 1.000 32.69000 173 ARG E N 1
ATOM 8260 C CA . ARG E 2 65 ? 28.34203 28.08161 1.99147 1.000 40.15000 173 ARG E CA 1
ATOM 8261 C C . ARG E 2 65 ? 27.64228 27.96985 0.64292 1.000 37.10000 173 ARG E C 1
ATOM 8262 O O . ARG E 2 65 ? 26.87731 28.86217 0.25628 1.000 35.78000 173 ARG E O 1
ATOM 8270 N N . ALA E 2 66 ? 27.88572 26.87795 -0.08608 1.000 28.49000 174 ALA E N 1
ATOM 8271 C CA . ALA E 2 66 ? 27.19510 26.67321 -1.35462 1.000 28.98000 174 ALA E CA 1
ATOM 8272 C C . ALA E 2 66 ? 25.70039 26.48501 -1.13666 1.000 29.65000 174 ALA E C 1
ATOM 8273 O O . ALA E 2 66 ? 24.88248 27.02324 -1.89222 1.000 34.19000 174 ALA E O 1
ATOM 8275 N N . LEU E 2 67 ? 25.32365 25.72985 -0.10132 1.000 24.35000 175 LEU E N 1
ATOM 8276 C CA . LEU E 2 67 ? 23.90899 25.55173 0.20359 1.000 24.89000 175 LEU E CA 1
ATOM 8277 C C . LEU E 2 67 ? 23.27123 26.84828 0.68481 1.000 30.32000 175 LEU E C 1
ATOM 8278 O O . LEU E 2 67 ? 22.09085 27.09327 0.40851 1.000 28.23000 175 LEU E O 1
ATOM 8283 N N . VAL E 2 68 ? 24.02798 27.68800 1.39622 1.000 28.23000 176 VAL E N 1
ATOM 8284 C CA . VAL E 2 68 ? 23.49322 28.96962 1.85037 1.000 30.47000 176 VAL E CA 1
ATOM 8285 C C . VAL E 2 68 ? 23.20073 29.87422 0.65943 1.000 34.77000 176 VAL E C 1
ATOM 8286 O O . VAL E 2 68 ? 22.10120 30.42830 0.53404 1.000 22.40000 176 VAL E O 1
ATOM 8290 N N . GLU E 2 69 ? 24.18104 30.03289 -0.23821 1.000 34.08000 177 GLU E N 1
ATOM 8291 C CA . GLU E 2 69 ? 23.97063 30.84656 -1.43219 1.000 33.46000 177 GLU E CA 1
ATOM 8292 C C . GLU E 2 69 ? 22.83154 30.30650 -2.28740 1.000 35.90000 177 GLU E C 1
ATOM 8293 O O . GLU E 2 69 ? 22.15248 31.07885 -2.97409 1.000 35.30000 177 GLU E O 1
ATOM 8299 N N . ARG E 2 70 ? 22.60563 28.99332 -2.25908 1.000 33.13000 178 ARG E N 1
ATOM 8300 C CA . ARG E 2 70 ? 21.44471 28.40228 -2.91327 1.000 28.62000 178 ARG E CA 1
ATOM 8301 C C . ARG E 2 70 ? 20.17110 28.54235 -2.09250 1.000 31.78000 178 ARG E C 1
ATOM 8302 O O . ARG E 2 70 ? 19.13128 28.01744 -2.50677 1.000 37.16000 178 ARG E O 1
ATOM 8310 N N . GLU E 2 71 ? 20.22826 29.22656 -0.94763 1.000 26.49000 179 GLU E N 1
ATOM 8311 C CA . GLU E 2 71 ? 19.07266 29.40873 -0.06693 1.000 37.36000 179 GLU E CA 1
ATOM 8312 C C . GLU E 2 71 ? 18.49403 28.06632 0.37362 1.000 35.13000 179 GLU E C 1
ATOM 8313 O O . GLU E 2 71 ? 17.27724 27.89434 0.47840 1.000 35.91000 179 GLU E O 1
ATOM 8319 N N . ALA E 2 72 ? 19.37799 27.10508 0.63920 1.000 28.32000 180 ALA E N 1
ATOM 8320 C CA . ALA E 2 72 ? 18.98636 25.77982 1.09463 1.000 33.42000 180 ALA E CA 1
ATOM 8321 C C . ALA E 2 72 ? 19.53150 25.43646 2.47334 1.000 31.08000 180 ALA E C 1
ATOM 8322 O O . ALA E 2 72 ? 19.28571 24.32833 2.96165 1.000 27.94000 180 ALA E O 1
ATOM 8324 N N . ALA E 2 73 ? 20.26915 26.34316 3.10975 1.000 27.93000 181 ALA E N 1
ATOM 8325 C CA . ALA E 2 73 ? 20.81719 26.07679 4.42945 1.000 28.13000 181 ALA E CA 1
ATOM 8326 C C . ALA E 2 73 ? 21.08355 27.39611 5.13310 1.000 26.50000 181 ALA E C 1
ATOM 8327 O O . ALA E 2 73 ? 21.28331 28.42818 4.48883 1.000 30.32000 181 ALA E O 1
ATOM 8329 N N . ARG E 2 74 ? 21.07042 27.35128 6.46211 1.000 22.62000 182 ARG E N 1
ATOM 8330 C CA . ARG E 2 74 ? 21.42500 28.49169 7.29073 1.000 27.34000 182 ARG E CA 1
ATOM 8331 C C . ARG E 2 74 ? 22.54692 28.09274 8.23909 1.000 25.92000 182 ARG E C 1
ATOM 8332 O O . ARG E 2 74 ? 22.57916 26.96283 8.74022 1.000 21.42000 182 ARG E O 1
ATOM 8340 N N . ARG E 2 75 ? 23.47331 29.01753 8.46938 1.000 32.49000 183 ARG E N 1
ATOM 8341 C CA . ARG E 2 75 ? 24.56809 28.76755 9.39573 1.000 26.84000 183 ARG E CA 1
ATOM 8342 C C . ARG E 2 75 ? 24.07091 28.86435 10.82903 1.000 26.17000 183 ARG E C 1
ATOM 8343 O O . ARG E 2 75 ? 23.26240 29.73373 11.16341 1.000 29.38000 183 ARG E O 1
ATOM 8351 N N . VAL E 2 76 ? 24.54318 27.95585 11.67586 1.000 29.71000 184 VAL E N 1
ATOM 8352 C CA . VAL E 2 76 ? 24.31499 28.05587 13.10999 1.000 30.16000 184 VAL E CA 1
ATOM 8353 C C . VAL E 2 76 ? 25.67040 28.07907 13.79914 1.000 33.16000 184 VAL E C 1
ATOM 8354 O O . VAL E 2 76 ? 26.65156 27.50981 13.31161 1.000 37.41000 184 VAL E O 1
ATOM 8358 N N . ARG E 2 77 ? 25.72354 28.77027 14.93101 1.000 32.36000 185 ARG E N 1
ATOM 8359 C CA . ARG E 2 77 ? 26.96183 28.97639 15.66521 1.000 24.44000 185 ARG E CA 1
ATOM 8360 C C . ARG E 2 77 ? 26.87625 28.27251 17.01036 1.000 26.82000 185 ARG E C 1
ATOM 8361 O O . ARG E 2 77 ? 25.86360 28.37778 17.70998 1.000 33.20000 185 ARG E O 1
ATOM 8369 N N . ILE E 2 78 ? 27.93606 27.55042 17.35980 1.000 28.46000 186 ILE E N 1
ATOM 8370 C CA . ILE E 2 78 ? 28.02044 26.81167 18.61085 1.000 30.17000 186 ILE E CA 1
ATOM 8371 C C . ILE E 2 78 ? 29.20546 27.37675 19.38104 1.000 33.44000 186 ILE E C 1
ATOM 8372 O O . ILE E 2 78 ? 30.36346 27.11465 19.03135 1.000 36.84000 186 ILE E O 1
ATOM 8377 N N . PHE E 2 79 ? 28.92248 28.15466 20.42410 1.000 41.46000 187 PHE E N 1
ATOM 8378 C CA . PHE E 2 79 ? 29.97450 28.75164 21.23836 1.000 41.17000 187 PHE E CA 1
ATOM 8379 C C . PHE E 2 79 ? 30.51495 27.72021 22.22117 1.000 44.09000 187 PHE E C 1
ATOM 8380 O O . PHE E 2 79 ? 29.77590 27.21773 23.07470 1.000 46.20000 187 PHE E O 1
ATOM 8388 N N . LEU E 2 80 ? 31.80313 27.41425 22.10441 1.000 44.74000 188 LEU E N 1
ATOM 8389 C CA . LEU E 2 80 ? 32.44348 26.40689 22.94315 1.000 50.53000 188 LEU E CA 1
ATOM 8390 C C . LEU E 2 80 ? 33.46356 27.03686 23.88943 1.000 58.70000 188 LEU E C 1
ATOM 8391 O O . LEU E 2 80 ? 33.87767 26.41934 24.87226 1.000 64.13000 188 LEU E O 1
ATOM 8396 N N . MET F 3 1 ? 38.25804 16.00376 -11.24476 1.000 49.72000 1 MET F N 1
ATOM 8397 C CA . MET F 3 1 ? 38.30722 17.02679 -10.20675 1.000 44.40000 1 MET F CA 1
ATOM 8398 C C . MET F 3 1 ? 37.13662 17.99208 -10.35302 1.000 37.91000 1 MET F C 1
ATOM 8399 O O . MET F 3 1 ? 37.26462 19.18406 -10.06594 1.000 32.09000 1 MET F O 1
ATOM 8404 N N . LEU F 3 2 ? 35.99296 17.47636 -10.80919 1.000 27.39000 2 LEU F N 1
ATOM 8405 C CA . LEU F 3 2 ? 34.82637 18.32865 -10.99045 1.000 31.48000 2 LEU F CA 1
ATOM 8406 C C . LEU F 3 2 ? 34.13408 18.65988 -9.67619 1.000 30.77000 2 LEU F C 1
ATOM 8407 O O . LEU F 3 2 ? 33.34427 19.60908 -9.63405 1.000 29.10000 2 LEU F O 1
ATOM 8412 N N . VAL F 3 3 ? 34.41177 17.90585 -8.60787 1.000 28.54000 3 VAL F N 1
ATOM 8413 C CA . VAL F 3 3 ? 33.80948 18.20106 -7.31051 1.000 29.65000 3 VAL F CA 1
ATOM 8414 C C . VAL F 3 3 ? 34.18737 19.60698 -6.86017 1.000 30.38000 3 VAL F C 1
ATOM 8415 O O . VAL F 3 3 ? 33.33114 20.40022 -6.45210 1.000 29.05000 3 VAL F O 1
ATOM 8419 N N . GLU F 3 4 ? 35.47754 19.93965 -6.94384 1.000 36.08000 4 GLU F N 1
ATOM 8420 C CA . GLU F 3 4 ? 35.92649 21.27655 -6.56742 1.000 33.14000 4 GLU F CA 1
ATOM 8421 C C . GLU F 3 4 ? 35.41078 22.32864 -7.54301 1.000 26.72000 4 GLU F C 1
ATOM 8422 O O . GLU F 3 4 ? 35.03163 23.43176 -7.13245 1.000 25.71000 4 GLU F O 1
ATOM 8428 N N . ASP F 3 5 ? 35.38205 22.00259 -8.84002 1.000 25.46000 5 ASP F N 1
ATOM 8429 C CA . ASP F 3 5 ? 34.95834 22.97866 -9.83851 1.000 24.29000 5 ASP F CA 1
ATOM 8430 C C . ASP F 3 5 ? 33.45234 23.21605 -9.77909 1.000 28.51000 5 ASP F C 1
ATOM 8431 O O . ASP F 3 5 ? 32.99183 24.34715 -9.97362 1.000 28.15000 5 ASP F O 1
ATOM 8436 N N . LEU F 3 6 ? 32.66880 22.16526 -9.51287 1.000 27.22000 6 LEU F N 1
ATOM 8437 C CA . LEU F 3 6 ? 31.23364 22.35463 -9.31938 1.000 22.72000 6 LEU F CA 1
ATOM 8438 C C . LEU F 3 6 ? 30.95350 23.12775 -8.03770 1.000 23.52000 6 LEU F C 1
ATOM 8439 O O . LEU F 3 6 ? 30.08369 24.00698 -8.01465 1.000 30.70000 6 LEU F O 1
ATOM 8444 N N . LEU F 3 7 ? 31.68029 22.81362 -6.95993 1.000 27.25000 7 LEU F N 1
ATOM 8445 C CA . LEU F 3 7 ? 31.51417 23.54771 -5.70813 1.000 27.86000 7 LEU F CA 1
ATOM 8446 C C . LEU F 3 7 ? 31.86072 25.01861 -5.88083 1.000 31.12000 7 LEU F C 1
ATOM 8447 O O . LEU F 3 7 ? 31.22331 25.88880 -5.27654 1.000 27.89000 7 LEU F O 1
ATOM 8452 N N . LYS F 3 8 ? 32.87365 25.31432 -6.70079 1.000 37.42000 8 LYS F N 1
ATOM 8453 C CA . LYS F 3 8 ? 33.28424 26.69721 -6.92142 1.000 28.57000 8 LYS F CA 1
ATOM 8454 C C . LYS F 3 8 ? 32.13299 27.54948 -7.43766 1.000 24.89000 8 LYS F C 1
ATOM 8455 O O . LYS F 3 8 ? 32.05998 28.74651 -7.13778 1.000 32.34000 8 LYS F O 1
ATOM 8461 N N . ASN F 3 9 ? 31.21563 26.94968 -8.19759 1.000 30.82000 9 ASN F N 1
ATOM 8462 C CA . ASN F 3 9 ? 30.03734 27.64096 -8.70285 1.000 24.82000 9 ASN F CA 1
ATOM 8463 C C . ASN F 3 9 ? 28.75550 27.18331 -8.01017 1.000 28.39000 9 ASN F C 1
ATOM 8464 O O . ASN F 3 9 ? 27.66913 27.30357 -8.58632 1.000 28.68000 9 ASN F O 1
ATOM 8469 N N . ASN F 3 10 ? 28.86908 26.65734 -6.78503 1.000 24.53000 10 ASN F N 1
ATOM 8470 C CA . ASN F 3 10 ? 27.72011 26.28466 -5.95022 1.000 32.77000 10 ASN F CA 1
ATOM 8471 C C . ASN F 3 10 ? 26.90747 25.14685 -6.57302 1.000 28.81000 10 ASN F C 1
ATOM 8472 O O . ASN F 3 10 ? 25.68765 25.23315 -6.71930 1.000 29.94000 10 ASN F O 1
ATOM 8477 N N . TYR F 3 11 ? 27.59657 24.06565 -6.92925 1.000 24.86000 11 TYR F N 1
ATOM 8478 C CA . TYR F 3 11 ? 26.95277 22.85180 -7.41088 1.000 32.62000 11 TYR F CA 1
ATOM 8479 C C . TYR F 3 11 ? 27.50766 21.66269 -6.64325 1.000 29.78000 11 TYR F C 1
ATOM 8480 O O . TYR F 3 11 ? 28.72648 21.52239 -6.50396 1.000 26.91000 11 TYR F O 1
ATOM 8489 N N . LEU F 3 12 ? 26.61292 20.81994 -6.14315 1.000 27.88000 12 LEU F N 1
ATOM 8490 C CA . LEU F 3 12 ? 26.98089 19.59687 -5.45071 1.000 22.17000 12 LEU F CA 1
ATOM 8491 C C . LEU F 3 12 ? 26.85158 18.41087 -6.39779 1.000 25.99000 12 LEU F C 1
ATOM 8492 O O . LEU F 3 12 ? 26.15666 18.47400 -7.41452 1.000 28.66000 12 LEU F O 1
ATOM 8497 N N . ILE F 3 13 ? 27.53595 17.32171 -6.05703 1.000 26.04000 13 ILE F N 1
ATOM 8498 C CA . ILE F 3 13 ? 27.52050 16.11868 -6.88100 1.000 29.83000 13 ILE F CA 1
ATOM 8499 C C . ILE F 3 13 ? 27.53625 14.88971 -5.97893 1.000 25.31000 13 ILE F C 1
ATOM 8500 O O . ILE F 3 13 ? 28.29121 14.83656 -5.00114 1.000 25.61000 13 ILE F O 1
ATOM 8505 N N . THR F 3 14 ? 26.69333 13.90791 -6.29877 1.000 26.81000 14 THR F N 1
ATOM 8506 C CA . THR F 3 14 ? 26.66222 12.66895 -5.53875 1.000 32.58000 14 THR F CA 1
ATOM 8507 C C . THR F 3 14 ? 27.86039 11.79563 -5.91346 1.000 30.48000 14 THR F C 1
ATOM 8508 O O . THR F 3 14 ? 28.42256 11.93444 -7.00188 1.000 29.80000 14 THR F O 1
ATOM 8512 N N . PRO F 3 15 ? 28.28622 10.89756 -5.01497 1.000 31.41000 15 PRO F N 1
ATOM 8513 C CA . PRO F 3 15 ? 29.42336 10.02126 -5.35575 1.000 27.07000 15 PRO F CA 1
ATOM 8514 C C . PRO F 3 15 ? 29.17341 9.14927 -6.57297 1.000 29.71000 15 PRO F C 1
ATOM 8515 O O . PRO F 3 15 ? 30.08720 8.94800 -7.38301 1.000 33.52000 15 PRO F O 1
ATOM 8519 N N . SER F 3 16 ? 27.95743 8.62257 -6.72722 1.000 26.59000 16 SER F N 1
ATOM 8520 C CA . SER F 3 16 ? 27.65545 7.80760 -7.89751 1.000 31.91000 16 SER F CA 1
ATOM 8521 C C . SER F 3 16 ? 27.64400 8.62755 -9.17955 1.000 29.07000 16 SER F C 1
ATOM 8522 O O . SER F 3 16 ? 27.86799 8.07045 -10.25830 1.000 39.42000 16 SER F O 1
ATOM 8525 N N . ALA F 3 17 ? 27.39424 9.93562 -9.08787 1.000 34.60000 17 ALA F N 1
ATOM 8526 C CA . ALA F 3 17 ? 27.45169 10.79055 -10.26885 1.000 32.66000 17 ALA F CA 1
ATOM 8527 C C . ALA F 3 17 ? 28.88916 11.14417 -10.63336 1.000 34.39000 17 ALA F C 1
ATOM 8528 O O . ALA F 3 17 ? 29.22243 11.25804 -11.81801 1.000 31.15000 17 ALA F O 1
ATOM 8530 N N . TYR F 3 18 ? 29.74916 11.33199 -9.62847 1.000 29.53000 18 TYR F N 1
ATOM 8531 C CA . TYR F 3 18 ? 31.16949 11.53562 -9.89499 1.000 33.65000 18 TYR F CA 1
ATOM 8532 C C . TYR F 3 18 ? 31.77788 10.31244 -10.56530 1.000 34.32000 18 TYR F C 1
ATOM 8533 O O . TYR F 3 18 ? 32.61286 10.43819 -11.46943 1.000 37.02000 18 TYR F O 1
ATOM 8542 N N . TYR F 3 19 ? 31.37212 9.11756 -10.12867 1.000 37.99000 19 TYR F N 1
ATOM 8543 C CA . TYR F 3 19 ? 31.89042 7.88440 -10.70908 1.000 36.98000 19 TYR F CA 1
ATOM 8544 C C . TYR F 3 19 ? 31.57295 7.78642 -12.19541 1.000 34.56000 19 TYR F C 1
ATOM 8545 O O . TYR F 3 19 ? 32.34159 7.18619 -12.95658 1.000 38.20000 19 TYR F O 1
ATOM 8554 N N . LEU F 3 20 ? 30.46055 8.37969 -12.63060 1.000 32.63000 20 LEU F N 1
ATOM 8555 C CA . LEU F 3 20 ? 30.03999 8.29773 -14.02204 1.000 33.09000 20 LEU F CA 1
ATOM 8556 C C . LEU F 3 20 ? 30.56918 9.43456 -14.88553 1.000 34.96000 20 LEU F C 1
ATOM 8557 O O . LEU F 3 20 ? 30.61143 9.28950 -16.11348 1.000 35.96000 20 LEU F O 1
ATOM 8562 N N . LEU F 3 21 ? 30.97883 10.55549 -14.28215 1.000 37.24000 21 LEU F N 1
ATOM 8563 C CA . LEU F 3 21 ? 31.33292 11.75236 -15.03583 1.000 34.59000 21 LEU F CA 1
ATOM 8564 C C . LEU F 3 21 ? 32.80495 12.13799 -14.96331 1.000 38.32000 21 LEU F C 1
ATOM 8565 O O . LEU F 3 21 ? 33.27607 12.84683 -15.85884 1.000 38.40000 21 LEU F O 1
ATOM 8570 N N . SER F 3 22 ? 33.53776 11.69785 -13.93352 1.000 36.19000 22 SER F N 1
ATOM 8571 C CA . SER F 3 22 ? 34.89065 12.20751 -13.70713 1.000 32.53000 22 SER F CA 1
ATOM 8572 C C . SER F 3 22 ? 35.80582 11.92623 -14.89216 1.000 35.74000 22 SER F C 1
ATOM 8573 O O . SER F 3 22 ? 36.58647 12.79302 -15.29938 1.000 31.69000 22 SER F O 1
ATOM 8576 N N . ASP F 3 23 ? 35.73010 10.71823 -15.45519 1.000 34.11000 23 ASP F N 1
ATOM 8577 C CA . ASP F 3 23 ? 36.61018 10.37496 -16.56725 1.000 40.11000 23 ASP F CA 1
ATOM 8578 C C . ASP F 3 23 ? 36.27770 11.17299 -17.82263 1.000 43.84000 23 ASP F C 1
ATOM 8579 O O . ASP F 3 23 ? 37.17860 11.49073 -18.60670 1.000 43.48000 23 ASP F O 1
ATOM 8584 N N . HIS F 3 24 ? 35.00700 11.50930 -18.02998 1.000 41.57000 24 HIS F N 1
ATOM 8585 C CA . HIS F 3 24 ? 34.61541 12.30835 -19.18342 1.000 32.33000 24 HIS F CA 1
ATOM 8586 C C . HIS F 3 24 ? 34.77355 13.80532 -18.95132 1.000 38.07000 24 HIS F C 1
ATOM 8587 O O . HIS F 3 24 ? 34.53972 14.58534 -19.88160 1.000 37.28000 24 HIS F O 1
ATOM 8594 N N . TYR F 3 25 ? 35.16239 14.22228 -17.74793 1.000 37.47000 25 TYR F N 1
ATOM 8595 C CA . TYR F 3 25 ? 35.30143 15.64025 -17.44384 1.000 28.99000 25 TYR F CA 1
ATOM 8596 C C . TYR F 3 25 ? 36.47439 16.23592 -18.21364 1.000 37.97000 25 TYR F C 1
ATOM 8597 O O . TYR F 3 25 ? 37.57925 15.68164 -18.20846 1.000 42.12000 25 TYR F O 1
ATOM 8606 N N . LYS F 3 26 ? 36.21839 17.35596 -18.89696 1.000 31.66000 26 LYS F N 1
ATOM 8607 C CA . LYS F 3 26 ? 37.20242 18.07767 -19.70396 1.000 33.22000 26 LYS F CA 1
ATOM 8608 C C . LYS F 3 26 ? 37.62853 17.30351 -20.94848 1.000 39.67000 26 LYS F C 1
ATOM 8609 O O . LYS F 3 26 ? 38.23962 17.87732 -21.85587 1.000 38.71000 26 LYS F O 1
ATOM 8615 N N . LYS F 3 27 ? 37.31026 16.01159 -21.01276 1.000 41.35000 27 LYS F N 1
ATOM 8616 C CA . LYS F 3 27 ? 37.62029 15.21046 -22.19140 1.000 42.84000 27 LYS F CA 1
ATOM 8617 C C . LYS F 3 27 ? 36.49137 15.23471 -23.21258 1.000 41.92000 27 LYS F C 1
ATOM 8618 O O . LYS F 3 27 ? 36.74366 15.38159 -24.41233 1.000 42.85000 27 LYS F O 1
ATOM 8624 N N . ALA F 3 28 ? 35.24485 15.09504 -22.75688 1.000 42.81000 28 ALA F N 1
ATOM 8625 C CA . ALA F 3 28 ? 34.09277 15.07130 -23.64309 1.000 36.34000 28 ALA F CA 1
ATOM 8626 C C . ALA F 3 28 ? 33.08278 16.17657 -23.37819 1.000 36.26000 28 ALA F C 1
ATOM 8627 O O . ALA F 3 28 ? 32.28379 16.47773 -24.27104 1.000 40.12000 28 ALA F O 1
ATOM 8629 N N . PHE F 3 29 ? 33.08769 16.78262 -22.19321 1.000 34.40000 29 PHE F N 1
ATOM 8630 C CA . PHE F 3 29 ? 32.18465 17.88186 -21.88920 1.000 28.54000 29 PHE F CA 1
ATOM 8631 C C . PHE F 3 29 ? 32.91002 18.91071 -21.03449 1.000 29.46000 29 PHE F C 1
ATOM 8632 O O . PHE F 3 29 ? 33.88422 18.60349 -20.34345 1.000 27.55000 29 PHE F O 1
ATOM 8640 N N . THR F 3 30 ? 32.41839 20.14183 -21.09105 1.000 28.56000 30 THR F N 1
ATOM 8641 C CA . THR F 3 30 ? 32.97587 21.24572 -20.32552 1.000 31.03000 30 THR F CA 1
ATOM 8642 C C . THR F 3 30 ? 32.17559 21.46198 -19.04536 1.000 33.20000 30 THR F C 1
ATOM 8643 O O . THR F 3 30 ? 31.03933 21.00128 -18.90653 1.000 31.42000 30 THR F O 1
ATOM 8647 N N . LEU F 3 31 ? 32.79478 22.17286 -18.09774 1.000 32.78000 31 LEU F N 1
ATOM 8648 C CA . LEU F 3 31 ? 32.09259 22.53909 -16.87149 1.000 21.32000 31 LEU F CA 1
ATOM 8649 C C . LEU F 3 31 ? 30.87611 23.40639 -17.16380 1.000 31.05000 31 LEU F C 1
ATOM 8650 O O . LEU F 3 31 ? 29.85736 23.29868 -16.47186 1.000 33.86000 31 LEU F O 1
ATOM 8655 N N . ALA F 3 32 ? 30.95640 24.26433 -18.18275 1.000 27.43000 32 ALA F N 1
ATOM 8656 C CA . ALA F 3 32 ? 29.80698 25.09060 -18.53599 1.000 30.48000 32 ALA F CA 1
ATOM 8657 C C . ALA F 3 32 ? 28.66232 24.23987 -19.06815 1.000 31.47000 32 ALA F C 1
ATOM 8658 O O . ALA F 3 32 ? 27.49010 24.52618 -18.79539 1.000 30.21000 32 ALA F O 1
ATOM 8660 N N . GLU F 3 33 ? 28.97984 23.18676 -19.82578 1.000 28.09000 33 GLU F N 1
ATOM 8661 C CA . GLU F 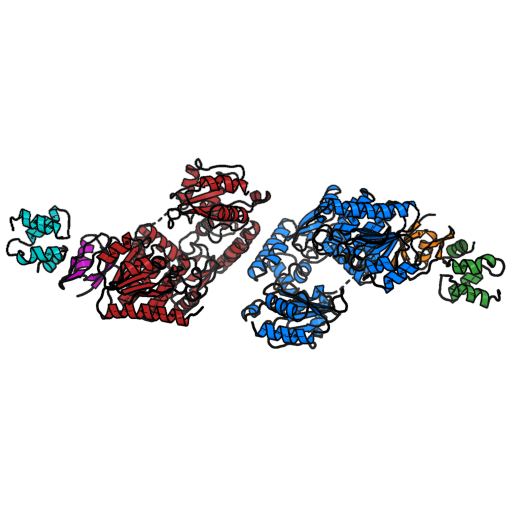3 33 ? 27.93519 22.32500 -20.36983 1.000 31.06000 33 GLU F CA 1
ATOM 8662 C C . GLU F 3 33 ? 27.18584 21.59924 -19.25859 1.000 34.21000 33 GLU F C 1
ATOM 8663 O O . GLU F 3 33 ? 25.95084 21.53655 -19.26788 1.000 33.06000 33 GLU F O 1
ATOM 8669 N N . LEU F 3 34 ? 27.91869 21.04510 -18.28880 1.000 29.24000 34 LEU F N 1
ATOM 8670 C CA . LEU F 3 34 ? 27.26935 20.36131 -17.17345 1.000 29.45000 34 LEU F CA 1
ATOM 8671 C C . LEU F 3 34 ? 26.45371 21.33155 -16.32834 1.000 29.13000 34 LEU F C 1
ATOM 8672 O O . LEU F 3 34 ? 25.35514 20.99485 -15.87047 1.000 36.57000 34 LEU F O 1
ATOM 8677 N N . ILE F 3 35 ? 26.97479 22.53943 -16.11185 1.000 30.47000 35 ILE F N 1
ATOM 8678 C CA . ILE F 3 35 ? 26.25520 23.52264 -15.30964 1.000 29.54000 35 ILE F CA 1
ATOM 8679 C C . ILE F 3 35 ? 24.99808 23.98993 -16.03297 1.000 33.18000 35 ILE F C 1
ATOM 8680 O O . ILE F 3 35 ? 23.93447 24.14623 -15.41909 1.000 36.48000 35 ILE F O 1
ATOM 8685 N N . LYS F 3 36 ? 25.09251 24.20685 -17.34689 1.000 32.92000 36 LYS F N 1
ATOM 8686 C CA . LYS F 3 36 ? 23.92141 24.63612 -18.10613 1.000 39.36000 36 LYS F CA 1
ATOM 8687 C C . LYS F 3 36 ? 22.84914 23.55539 -18.11621 1.000 31.32000 36 LYS F C 1
ATOM 8688 O O . LYS F 3 36 ? 21.65213 23.85670 -18.03147 1.000 32.46000 36 LYS F O 1
ATOM 8690 N N . PHE F 3 37 ? 23.25992 22.28928 -18.21272 1.000 34.10000 37 PHE F N 1
ATOM 8691 C CA . PHE F 3 37 ? 22.29961 21.19153 -18.18068 1.000 38.97000 37 PHE F CA 1
ATOM 8692 C C . PHE F 3 37 ? 21.60017 21.11076 -16.82941 1.000 39.95000 37 PHE F C 1
ATOM 8693 O O . PHE F 3 37 ? 20.40103 20.81707 -16.75965 1.000 42.03000 37 PHE F O 1
ATOM 8701 N N . ALA F 3 38 ? 22.32911 21.37462 -15.74566 1.000 34.99000 38 ALA F N 1
ATOM 8702 C CA . ALA F 3 38 ? 21.71272 21.36284 -14.42430 1.000 30.24000 38 ALA F CA 1
ATOM 8703 C C . ALA F 3 38 ? 20.79083 22.55908 -14.23631 1.000 35.89000 38 ALA F C 1
ATOM 8704 O O . ALA F 3 38 ? 19.68623 22.42438 -13.69646 1.000 36.22000 38 ALA F O 1
ATOM 8706 N N . LYS F 3 39 ? 21.23158 23.74295 -14.66890 1.000 38.70000 39 LYS F N 1
ATOM 8707 C CA . LYS F 3 39 ? 20.43067 24.94416 -14.45979 1.000 38.01000 39 LYS F CA 1
ATOM 8708 C C . LYS F 3 39 ? 19.13349 24.88246 -15.25715 1.000 45.24000 39 LYS F C 1
ATOM 8709 O O . LYS F 3 39 ? 18.09314 25.37374 -14.80526 1.000 48.75000 39 LYS F O 1
ATOM 8713 N N . ASN F 3 40 ? 19.17157 24.26540 -16.44008 1.000 44.00000 40 ASN F N 1
ATOM 8714 C CA . ASN F 3 40 ? 17.95735 24.10867 -17.23035 1.000 45.83000 40 ASN F CA 1
ATOM 8715 C C . ASN F 3 40 ? 16.97244 23.13695 -16.59234 1.000 45.86000 40 ASN F C 1
ATOM 8716 O O . ASN F 3 40 ? 15.78179 23.17724 -16.92058 1.000 46.44000 40 ASN F O 1
ATOM 8721 N N . ARG F 3 41 ? 17.43428 22.26987 -15.69381 1.000 42.24000 41 ARG F N 1
ATOM 8722 C CA . ARG F 3 41 ? 16.54223 21.44413 -14.89371 1.000 40.59000 41 ARG F CA 1
ATOM 8723 C C . ARG F 3 41 ? 16.22098 22.06427 -13.54207 1.000 42.34000 41 ARG F C 1
ATOM 8724 O O . ARG F 3 41 ? 15.52797 21.43348 -12.73677 1.000 47.33000 41 ARG F O 1
ATOM 8732 N N . GLY F 3 42 ? 16.70100 23.27416 -13.27262 1.000 43.09000 42 GLY F N 1
ATOM 8733 C CA . GLY F 3 42 ? 16.39685 23.93529 -12.01297 1.000 36.43000 42 GLY F CA 1
ATOM 8734 C C . GLY F 3 42 ? 16.94840 23.22920 -10.79336 1.000 39.07000 42 GLY F C 1
ATOM 8735 O O . GLY F 3 42 ? 16.30529 23.22741 -9.73603 1.000 42.57000 42 GLY F O 1
ATOM 8736 N N . THR F 3 43 ? 18.13037 22.62789 -10.91410 1.000 39.96000 43 THR F N 1
ATOM 8737 C CA . THR F 3 43 ? 18.76803 21.93878 -9.80340 1.000 30.79000 43 THR F CA 1
ATOM 8738 C C . THR F 3 43 ? 20.21502 22.38942 -9.68291 1.000 33.98000 43 THR F C 1
ATOM 8739 O O . THR F 3 43 ? 20.83615 22.81522 -10.66028 1.000 34.38000 43 THR F O 1
ATOM 8743 N N . PHE F 3 44 ? 20.74373 22.30333 -8.46335 1.000 34.26000 44 PHE F N 1
ATOM 8744 C CA . PHE F 3 44 ? 22.16453 22.51798 -8.21987 1.000 32.13000 44 PHE F CA 1
ATOM 8745 C C . PHE F 3 44 ? 22.84867 21.25783 -7.70410 1.000 29.26000 44 PHE F C 1
ATOM 8746 O O . PHE F 3 44 ? 23.99421 21.32956 -7.24491 1.000 33.95000 44 PHE F O 1
ATOM 8754 N N . VAL F 3 45 ? 22.17845 20.11000 -7.77376 1.000 25.74000 45 VAL F N 1
ATOM 8755 C CA . VAL F 3 45 ? 22.73067 18.83087 -7.34612 1.000 26.45000 45 VAL F CA 1
ATOM 8756 C C . VAL F 3 45 ? 22.85273 17.93579 -8.56996 1.000 26.99000 45 VAL F C 1
ATOM 8757 O O . VAL F 3 45 ? 21.86942 17.71901 -9.28698 1.000 35.40000 45 VAL F O 1
ATOM 8761 N N . VAL F 3 46 ? 24.05485 17.42148 -8.80768 1.000 25.89000 46 VAL F N 1
ATOM 8762 C CA . VAL F 3 46 ? 24.31577 16.50236 -9.90937 1.000 24.00000 46 VAL F CA 1
ATOM 8763 C C . VAL F 3 46 ? 24.23081 15.09341 -9.33540 1.000 28.05000 46 VAL F C 1
ATOM 8764 O O . VAL F 3 46 ? 25.15699 14.62120 -8.67141 1.000 30.72000 46 VAL F O 1
ATOM 8768 N N . ASP F 3 47 ? 23.10889 14.41968 -9.58054 1.000 31.85000 47 ASP F N 1
ATOM 8769 C CA . ASP F 3 47 ? 22.91007 13.05175 -9.13069 1.000 35.43000 47 ASP F CA 1
ATOM 8770 C C . ASP F 3 47 ? 23.10405 12.08766 -10.29845 1.000 37.70000 47 ASP F C 1
ATOM 8771 O O . ASP F 3 47 ? 23.35234 12.48954 -11.43821 1.000 38.63000 47 ASP F O 1
ATOM 8776 N N . SER F 3 48 ? 22.98941 10.79070 -10.00251 1.000 37.50000 48 SER F N 1
ATOM 8777 C CA . SER F 3 48 ? 23.21022 9.77360 -11.02524 1.000 38.38000 48 SER F CA 1
ATOM 8778 C C . SER F 3 48 ? 22.18542 9.87781 -12.14932 1.000 39.93000 48 SER F C 1
ATOM 8779 O O . SER F 3 48 ? 22.51459 9.64568 -13.31796 1.000 38.14000 48 SER F O 1
ATOM 8782 N N . ASN F 3 49 ? 20.94017 10.22914 -11.81964 1.000 36.06000 49 ASN F N 1
ATOM 8783 C CA . ASN F 3 49 ? 19.92629 10.38236 -12.85970 1.000 43.04000 49 ASN F CA 1
ATOM 8784 C C . ASN F 3 49 ? 20.24655 11.55424 -13.77742 1.000 41.54000 49 ASN F C 1
ATOM 8785 O O . ASN F 3 49 ? 20.10881 11.44622 -15.00256 1.000 39.00000 49 ASN F O 1
ATOM 8790 N N . LEU F 3 50 ? 20.67124 12.68415 -13.20702 1.000 42.99000 50 LEU F N 1
ATOM 8791 C CA . LEU F 3 50 ? 21.03140 13.83103 -14.03169 1.000 38.04000 50 LEU F CA 1
ATOM 8792 C C . LEU F 3 50 ? 22.25921 13.53168 -14.88040 1.000 34.31000 50 LEU F C 1
ATOM 8793 O O . LEU F 3 50 ? 22.35053 13.97561 -16.03032 1.000 35.40000 50 LEU F O 1
ATOM 8798 N N . ALA F 3 51 ? 23.21144 12.77346 -14.33137 1.000 33.34000 51 ALA F N 1
ATOM 8799 C CA . ALA F 3 51 ? 24.42014 12.44612 -15.08009 1.000 35.36000 51 ALA F CA 1
ATOM 8800 C C . ALA F 3 51 ? 24.10021 11.59815 -16.30339 1.000 41.09000 51 ALA F C 1
ATOM 8801 O O . ALA F 3 51 ? 24.66639 11.81196 -17.38181 1.000 40.38000 51 ALA F O 1
ATOM 8803 N N . ARG F 3 52 ? 23.18681 10.63539 -16.15830 1.000 36.77000 52 ARG F N 1
ATOM 8804 C CA . ARG F 3 52 ? 22.84276 9.76743 -17.27963 1.000 36.79000 52 ARG F CA 1
ATOM 8805 C C . ARG F 3 52 ? 22.07908 10.52858 -18.35546 1.000 38.70000 52 ARG F C 1
ATOM 8806 O O . ARG F 3 52 ? 22.32028 10.33047 -19.55120 1.000 45.07000 52 ARG F O 1
ATOM 8814 N N . GLU F 3 53 ? 21.15288 11.40283 -17.95147 1.000 35.37000 53 GLU F N 1
ATOM 8815 C CA . GLU F 3 53 ? 20.46911 12.25196 -18.92222 1.000 49.76000 53 GLU F CA 1
ATOM 8816 C C . GLU F 3 53 ? 21.43506 13.22069 -19.59125 1.000 48.18000 53 GLU F C 1
ATOM 8817 O O . GLU F 3 53 ? 21.23737 13.59369 -20.75247 1.000 48.89000 53 GLU F O 1
ATOM 8823 N N . PHE F 3 54 ? 22.47942 13.64245 -18.87417 1.000 43.63000 54 PHE F N 1
ATOM 8824 C CA . PHE F 3 54 ? 23.46926 14.53918 -19.46018 1.000 40.65000 54 PHE F CA 1
ATOM 8825 C C . PHE F 3 54 ? 24.34012 13.80391 -20.46723 1.000 33.15000 54 PHE F C 1
ATOM 8826 O O . PHE F 3 54 ? 24.53242 14.27082 -21.59605 1.000 40.77000 54 PHE F O 1
ATOM 8834 N N . LEU F 3 55 ? 24.88142 12.64779 -20.07262 1.000 37.72000 55 LEU F N 1
ATOM 8835 C CA . LEU F 3 55 ? 25.66019 11.84055 -21.00577 1.000 39.19000 55 LEU F CA 1
ATOM 8836 C C . LEU F 3 55 ? 24.83335 11.43671 -22.21762 1.000 45.70000 55 LEU F C 1
ATOM 8837 O O . LEU F 3 55 ? 25.37348 11.30153 -23.32205 1.000 47.71000 55 LEU F O 1
ATOM 8842 N N . ALA F 3 56 ? 23.52412 11.25105 -22.03598 1.000 46.03000 56 ALA F N 1
ATOM 8843 C CA . ALA F 3 56 ? 22.66119 10.88023 -23.15187 1.000 48.52000 56 ALA F CA 1
ATOM 8844 C C . ALA F 3 56 ? 22.52052 12.02822 -24.14507 1.000 47.89000 56 ALA F C 1
ATOM 8845 O O . ALA F 3 56 ? 22.64574 11.83014 -25.35893 1.000 49.95000 56 ALA F O 1
ATOM 8847 N N . GLU F 3 57 ? 22.26130 13.23931 -23.64439 1.000 44.59000 57 GLU F N 1
ATOM 8848 C CA . GLU F 3 57 ? 22.10351 14.39931 -24.51560 1.000 46.28000 57 GLU F CA 1
ATOM 8849 C C . GLU F 3 57 ? 23.38937 14.74695 -25.25527 1.000 46.30000 57 GLU F C 1
ATOM 8850 O O . GLU F 3 57 ? 23.33065 15.34992 -26.33236 1.000 42.75000 57 GLU F O 1
ATOM 8856 N N . LYS F 3 58 ? 24.54371 14.37168 -24.71105 1.000 46.20000 58 LYS F N 1
ATOM 8857 C CA . LYS F 3 58 ? 25.83043 14.67133 -25.32271 1.000 47.32000 58 LYS F CA 1
ATOM 8858 C C . LYS F 3 58 ? 26.33409 13.55916 -26.23214 1.000 50.40000 58 LYS F C 1
ATOM 8859 O O . LYS F 3 58 ? 27.42372 13.69086 -26.79901 1.000 54.72000 58 LYS F O 1
ATOM 8865 N N . GLY F 3 59 ? 25.57898 12.47435 -26.38489 1.000 51.07000 59 GLY F N 1
ATOM 8866 C CA . GLY F 3 59 ? 26.03554 11.36120 -27.19236 1.000 51.83000 59 GLY F CA 1
ATOM 8867 C C . GLY F 3 59 ? 27.23678 10.63092 -26.64107 1.000 49.98000 59 GLY F C 1
ATOM 8868 O O . GLY F 3 59 ? 27.98843 10.02769 -27.40926 1.000 52.63000 59 GLY F O 1
ATOM 8869 N N . ILE F 3 60 ? 27.44342 10.67292 -25.32886 1.000 45.42000 60 ILE F N 1
ATOM 8870 C CA . ILE F 3 60 ? 28.57058 10.00366 -24.68965 1.000 45.64000 60 ILE F CA 1
ATOM 8871 C C . ILE F 3 60 ? 28.09575 8.62680 -24.23709 1.000 52.25000 60 ILE F C 1
ATOM 8872 O O . ILE F 3 60 ? 27.30274 8.51004 -23.29891 1.000 52.65000 60 ILE F O 1
ATOM 8877 N N . ILE F 3 61 ? 28.57919 7.58465 -24.90454 1.000 50.37000 61 ILE F N 1
ATOM 8878 C CA . ILE F 3 61 ? 28.16752 6.22177 -24.59391 1.000 53.06000 61 ILE F CA 1
ATOM 8879 C C . ILE F 3 61 ? 29.28256 5.48451 -23.86171 1.000 57.39000 61 ILE F C 1
ATOM 8880 O O . ILE F 3 61 ? 29.54640 5.74550 -22.68745 1.000 68.29000 61 ILE F O 1
#

CATH classification: 3.90.1640.30 (+1 more: 3.10.310.30)

Secondary structure (DSSP, 8-state):
--HHHHHHHHHHHHHHHHHHHHTT--EEEEEESSHHHHHHHHHHHHHHHHTT--EEEEEES---HHHHHHHHHT--SEEEEES--GGGHHHHHHHSTTSEEEEE--SPPSSSS-SSTTEEEE-SGGGT--TTTT--HHHHHHHHHHHH-GGGGGGHHHHHHHHHHTTTTTTSS--TTHHHHHHHHHHHTS-EEEEEE-SS-TTTSBHHHHHHT--TT--TTTTT-HHHHHHHHHHTT--TTSBGGGS-HHHHHHHHHHHHHHHHHTT--HHHHHTSEEEEEE-TTS-TTSGGGBHHHHHHHHHHHHHTT-HHHHHHHHTT-HHHHHHHHHH--HHHHHHHHHHTTTS----SS-EEEE-TTSS-TTSHHHHHHHHHTTTSS-TTS-EEEEEE-TT-TTEEEEEEE--HHHHTTT--HHHHHHHHHHHHTS-EEE-SSEEEEEEEGGGHHHHHHHHHHHHHT-/--EEEEEE-S-B--EE-TTS-EE--B-TT-EEEEEHHHHHHHHHTTSEEEE----/-HHHHHHHTT-EE-HHHHHHHTTTBTTTB-HHHHHHHHHHTT-SEE-HHHHHHHHHHTT--/--HHHHHHHHHHHHHHHHHHHHTT--EEEEEESSHHHHHHHHHHHHHHHHTT--EEEEEES---HHHHHHHHHTT-SEEEEES--TT-HHHHHHHSTTSEEEEE--SPPSSSS-SSTTEEEE-SGGGT--TTTT--HHHHHHHHHHHH-GGGGGGHHHHHHHHHHTTTTTTSS--THHHHHHHHHHHHTS-EEEEEE-SS-TTTSBHHHHHHT--TT--TTTTT-HHHHHHHHHHTT--TTSBGGGS-HHHHHHHHHHHHHHHHHTT--HHHHHTSEEEEEE-TTS-TTSGGGBHHHHHHHHHHHHHTT-HHHHHHHHHT-HHHHHHHHHH--HHHHHHHHHHTGGG----SS-EEEEEETTS-TTSHHHHHHHHHTTTSS-TTS-EEEEEE-SS-TTEEEEEEE--HHHHTSS--HHHHHHHHHHTTTSEEEE-SSEEEEEEEGGGHHHHHHHHHHH-/--EEEEEE-S-B--EE-TTS-EE--B-TT-EEEEEHHHHHHHHHTTSEEEE----/-HHHHHHHTT-EE-HHHHHHHTTTBTTTB-HHHHHHHHHHTT-SEE-HHHHHHHHHHTT--

Foldseek 3Di:
DQVVVLLVLLLLLLVLLLVVQVVQFEEEEEFELALLGLLLQLLLCVLQVVSVGHYDYDYDHADDLVNLQVVLVVVGAEYEYFQYDQACQVVCCVRPLVHAYEYQHAPHHPDPAHPGPNYGYNYCVVVPADSQAAAGRSRSSLSSSCSNPVVSLCSLLSRVLSNVRSCNCLQFDHDHCNVVSVVSCVVVQFKDWDFAFPFPFLQAAFQLCSQCCGVSPHQPPRPLDSPVSCVLQVVLPHHRRDHNLPDDPVVRVSVLVSSLVSCVVQPHDPSSSSNRTHIWMAGPVDDRSDLSGTSPSLSVLLRVCSVVSNNVLSSCVSNPDPVSVVVSVVVDASVVLLVCCVVPLVQWDDDDAAIEAEPEANHALSCQQSSQVNCCVPPRDDLLHKYKYKYQHSSDNFKIKIKIAHHPVNLVVVAAQFVLQCVVCVVAPWDWGDGRGMIMTMHTPVCPVVSVVSSSVSRVVD/DDKFKKFFQDQAAWDADPVRDTDDRDHHGDIDIDHVVVQVVCVVVVGMDTDDDDD/DVQVVLVVVPAHEDPVLCVLPVVCEPPQDYNVLLVVLQVVVVHRYHYPVSSVVSCVVSVND/DQVVVLLVLLLLLLVLLVVCQVVQFEEEEEFELALLGLLLQLLLCVLQVVSVGHYDYDYDHADDLVNLQVVLVVVGQEYEYFQYCQAPLVVCCVRVLNHAYEYQHAPHHPDPAHPGPNYGYNYCVVVPADSQAAAGRSRSSLSNSCSNPVVSLLSLLSRVLSNVRSCNCLQFDHHHCNVVSVVSCVVVQFKDKDFAFPFPFQQAAFQLCSQCCGVQPHQPPRPLCSPVSCVLQVVLPHHRRDHNLPDDPVVRVSVLVSSLVSCVVFPNDPSSSSNGTHIWMAGPVDDRSDLSRTSPSLSVLLRQCSVVSNNVLSSVVSNPNPVSVVVSVVVDASVQLLVCCQVPVVQWPDDPAAIEAEPEANHALSCQQSNQSNCCVPPNDDQLHKYKYKYQHPRDRFKIKIKIAHGPVNVVPPAAQQVLFCVVCVVAPWDWGDTRGMIMIMGTPVCPVVSVVSSRVSD/DDKFKKFFQDQAAWDADPVRDTDDRDHHGDIDIDHVVVQVVCVVVVGMDGDDDDD/DVQVVLVVVPAHEDPLLCVLCVVCEVVQDDNVLLVVLQVVVVHRYHYPVSSVVSCVVSVND

Radius of gyration: 42.62 Å; Cα contacts (8 Å, |Δi|>4): 2457; chains: 6; bounding box: 90×60×157 Å

InterPro domains:
  IPR001667 DDH domain [PF01368] (27-154)
  IPR003156 DHHA1 domain [PF02272] (365-464)
  IPR038763 DHH phosphoesterase superfamily [SSF64182] (6-469)
  IPR048515 DHH-CID domain [PF21763] (199-277)
  IPR051673 Single-stranded-DNA-specific exonuclease RecJ [PTHR30255] (5-469)